Protein AF-0000000076753768 (afdb_homodimer)

Structure (mmCIF, N/CA/C/O backbone):
data_AF-0000000076753768-model_v1
#
loop_
_entity.id
_entity.type
_entity.pdbx_description
1 polymer 'Deoxyguanosinetriphosphate triphosphohydrolase-like protein'
#
loop_
_atom_site.group_PDB
_atom_site.id
_atom_site.type_symbol
_atom_site.label_atom_id
_atom_site.label_alt_id
_atom_site.label_comp_id
_atom_site.label_asym_id
_atom_site.label_entity_id
_atom_site.label_seq_id
_atom_site.pdbx_PDB_ins_code
_atom_site.Cartn_x
_atom_site.Cartn_y
_atom_site.Cartn_z
_atom_site.occupancy
_atom_site.B_iso_or_equiv
_atom_site.auth_seq_id
_atom_site.auth_comp_id
_atom_site.auth_asym_id
_atom_site.auth_atom_id
_atom_site.pdbx_PDB_model_num
ATOM 1 N N . MET A 1 1 ? -6.57 0.869 35.75 1 40.31 1 MET A N 1
ATOM 2 C CA . MET A 1 1 ? -6.59 2.271 35.344 1 40.31 1 MET A CA 1
ATOM 3 C C . MET A 1 1 ? -6.648 2.398 33.812 1 40.31 1 MET A C 1
ATOM 5 O O . MET A 1 1 ? -5.918 1.71 33.094 1 40.31 1 MET A O 1
ATOM 9 N N . THR A 1 2 ? -7.668 2.928 33.219 1 62.16 2 THR A N 1
ATOM 10 C CA . THR A 1 2 ? -7.953 3.033 31.781 1 62.16 2 THR A CA 1
ATOM 11 C C . THR A 1 2 ? -6.832 3.775 31.062 1 62.16 2 THR A C 1
ATOM 13 O O . THR A 1 2 ? -6.316 4.777 31.562 1 62.16 2 THR A O 1
ATOM 16 N N . ASP A 1 3 ? -6.039 3.23 30.203 1 84.12 3 ASP A N 1
ATOM 17 C CA . ASP A 1 3 ? -5.008 3.85 29.375 1 84.12 3 ASP A CA 1
ATOM 18 C C . ASP A 1 3 ? -5.512 5.152 28.75 1 84.12 3 ASP A C 1
ATOM 20 O O . ASP A 1 3 ? -6.344 5.129 27.844 1 84.12 3 ASP A O 1
ATOM 24 N N . PRO A 1 4 ? -5.227 6.309 29.453 1 89.69 4 PRO A N 1
ATOM 25 C CA . PRO A 1 4 ? -5.703 7.594 28.938 1 89.69 4 PRO A CA 1
ATOM 26 C C . PRO A 1 4 ? -5.43 7.773 27.453 1 89.69 4 PRO A C 1
ATOM 28 O O . PRO A 1 4 ? -6.164 8.492 26.766 1 89.69 4 PRO A O 1
ATOM 31 N N . GLY A 1 5 ? -4.379 7.133 27.016 1 94.12 5 GLY A N 1
ATOM 32 C CA . GLY A 1 5 ? -4.043 7.227 25.609 1 94.12 5 GLY A CA 1
ATOM 33 C C . GLY A 1 5 ? -5.066 6.566 24.703 1 94.12 5 GLY A C 1
ATOM 34 O O . GLY A 1 5 ? -5.152 6.883 23.516 1 94.12 5 GLY A O 1
ATOM 35 N N . ALA A 1 6 ? -5.887 5.699 25.25 1 95 6 ALA A N 1
ATOM 36 C CA . ALA A 1 6 ? -6.824 4.902 24.469 1 95 6 ALA A CA 1
ATOM 37 C C . ALA A 1 6 ? -8.164 5.625 24.312 1 95 6 ALA A C 1
ATOM 39 O O . ALA A 1 6 ? -9.047 5.152 23.594 1 95 6 ALA A O 1
ATOM 40 N N . GLU A 1 7 ? -8.312 6.781 24.922 1 95.44 7 GLU A N 1
ATOM 41 C CA . GLU A 1 7 ? -9.555 7.535 24.859 1 95.44 7 GLU A CA 1
ATOM 42 C C . GLU A 1 7 ? -9.828 8.031 23.438 1 95.44 7 GLU A C 1
ATOM 44 O O . GLU A 1 7 ? -8.891 8.305 22.688 1 95.44 7 GLU A O 1
ATOM 49 N N . ARG A 1 8 ? -11.094 8.094 23.078 1 96.75 8 ARG A N 1
ATOM 50 C CA . ARG A 1 8 ? -11.555 8.641 21.812 1 96.75 8 ARG A CA 1
ATOM 51 C C . ARG A 1 8 ? -12.453 9.859 22.031 1 96.75 8 ARG A C 1
ATOM 53 O O . ARG A 1 8 ? -13.062 10 23.094 1 96.75 8 ARG A O 1
ATOM 60 N N . LEU A 1 9 ? -12.445 10.695 21.031 1 96.62 9 LEU A N 1
ATOM 61 C CA . LEU A 1 9 ? -13.281 11.891 21.141 1 96.62 9 LEU A CA 1
ATOM 62 C C . LEU A 1 9 ? -14.742 11.508 21.328 1 96.62 9 LEU A C 1
ATOM 64 O O . LEU A 1 9 ? -15.422 12.062 22.203 1 96.62 9 LEU A O 1
ATOM 68 N N . VAL A 1 10 ? -15.258 10.648 20.453 1 95.56 10 VAL A N 1
ATOM 69 C CA . VAL A 1 10 ? -16.594 10.078 20.562 1 95.56 10 VAL A CA 1
ATOM 70 C C . VAL A 1 10 ? -16.5 8.664 21.125 1 95.56 10 VAL A C 1
ATOM 72 O O . VAL A 1 10 ? -15.836 7.805 20.547 1 95.56 10 VAL A O 1
ATOM 75 N N . ALA A 1 11 ? -17.203 8.422 22.188 1 91.5 11 ALA A N 1
ATOM 76 C CA . ALA A 1 11 ? -17.156 7.113 22.828 1 91.5 11 ALA A CA 1
ATOM 77 C C . ALA A 1 11 ? -17.797 6.047 21.938 1 91.5 11 ALA A C 1
ATOM 79 O O . ALA A 1 11 ? -18.828 6.289 21.328 1 91.5 11 ALA A O 1
ATOM 80 N N . GLU A 1 12 ? -17.047 5.027 21.703 1 86.06 12 GLU A N 1
ATOM 81 C CA . GLU A 1 12 ? -17.562 3.906 20.922 1 86.06 12 GLU A CA 1
ATOM 82 C C . GLU A 1 12 ? -17.594 2.623 21.75 1 86.06 12 GLU A C 1
ATOM 84 O O . GLU A 1 12 ? -16.703 2.371 22.547 1 86.06 12 GLU A O 1
ATOM 89 N N . PRO A 1 13 ? -18.781 1.97 21.656 1 72.75 13 PRO A N 1
ATOM 90 C CA . PRO A 1 13 ? -18.828 0.699 22.391 1 72.75 13 PRO A CA 1
ATOM 91 C C . PRO A 1 13 ? -17.719 -0.266 21.953 1 72.75 13 PRO A C 1
ATOM 93 O O . PRO A 1 13 ? -17.25 -0.205 20.828 1 72.75 13 PRO A O 1
ATOM 96 N N . ALA A 1 14 ? -17.172 -0.804 22.969 1 57.16 14 ALA A N 1
ATOM 97 C CA . ALA A 1 14 ? -16.172 -1.812 22.641 1 57.16 14 ALA A CA 1
ATOM 98 C C . ALA A 1 14 ? -16.703 -2.812 21.625 1 57.16 14 ALA A C 1
ATOM 100 O O . ALA A 1 14 ? -17.828 -3.307 21.75 1 57.16 14 ALA A O 1
ATOM 101 N N . LYS A 1 15 ? -16.422 -2.584 20.375 1 53.94 15 LYS A N 1
ATOM 102 C CA . LYS A 1 15 ? -16.875 -3.576 19.391 1 53.94 15 LYS A CA 1
ATOM 103 C C . LYS A 1 15 ? -16.812 -4.984 19.984 1 53.94 15 LYS A C 1
ATOM 105 O O . LYS A 1 15 ? -16.172 -5.211 21.016 1 53.94 15 LYS A O 1
ATOM 110 N N . ASP A 1 16 ? -17.391 -6.051 19.344 1 47.03 16 ASP A N 1
ATOM 111 C CA . ASP A 1 16 ? -17.516 -7.449 19.75 1 47.03 16 ASP A CA 1
ATOM 112 C C . ASP A 1 16 ? -16.25 -7.945 20.422 1 47.03 16 ASP A C 1
ATOM 114 O O . ASP A 1 16 ? -15.156 -7.875 19.859 1 47.03 16 ASP A O 1
ATOM 118 N N . PRO A 1 17 ? -16.219 -8.086 21.75 1 44.16 17 PRO A N 1
ATOM 119 C CA . PRO A 1 17 ? -15.18 -8.711 22.578 1 44.16 17 PRO A CA 1
ATOM 120 C C . PRO A 1 17 ? -14.383 -9.773 21.828 1 44.16 17 PRO A C 1
ATOM 122 O O . PRO A 1 17 ? -13.32 -10.203 22.297 1 44.16 17 PRO A O 1
ATOM 125 N N . GLY A 1 18 ? -14.914 -10.289 20.766 1 46.09 18 GLY A N 1
ATOM 126 C CA . GLY A 1 18 ? -14.312 -11.5 20.234 1 46.09 18 GLY A CA 1
ATOM 127 C C . GLY A 1 18 ? -13.102 -11.227 19.359 1 46.09 18 GLY A C 1
ATOM 128 O O . GLY A 1 18 ? -12.398 -12.148 18.953 1 46.09 18 GLY A O 1
ATOM 129 N N . THR A 1 19 ? -13.055 -9.914 18.922 1 55.09 19 THR A N 1
ATOM 130 C CA . THR A 1 19 ? -11.945 -9.859 17.984 1 55.09 19 THR A CA 1
ATOM 131 C C . THR A 1 19 ? -10.625 -9.656 18.703 1 55.09 19 THR A C 1
ATOM 133 O O . THR A 1 19 ? -9.555 -9.922 18.156 1 55.09 19 THR A O 1
ATOM 136 N N . GLY A 1 20 ? -10.719 -9.422 20.078 1 65.12 20 GLY A N 1
ATOM 137 C CA . GLY A 1 20 ? -9.484 -9.32 20.859 1 65.12 20 GLY A CA 1
ATOM 138 C C . GLY A 1 20 ? -8.578 -8.195 20.391 1 65.12 20 GLY A C 1
ATOM 139 O O . GLY A 1 20 ? -7.434 -8.094 20.828 1 65.12 20 GLY A O 1
ATOM 140 N N . ARG A 1 21 ? -9.078 -7.176 19.578 1 79.19 21 ARG A N 1
ATOM 141 C CA . ARG A 1 21 ? -8.211 -6.105 19.094 1 79.19 21 ARG A CA 1
ATOM 142 C C . ARG A 1 21 ? -8.086 -4.996 20.141 1 79.19 21 ARG A C 1
ATOM 144 O O . ARG A 1 21 ? -9.078 -4.605 20.766 1 79.19 21 ARG A O 1
ATOM 151 N N . THR A 1 22 ? -6.855 -4.496 20.297 1 88.62 22 THR A N 1
ATOM 152 C CA . THR A 1 22 ? -6.613 -3.342 21.156 1 88.62 22 THR A CA 1
ATOM 153 C C . THR A 1 22 ? -7.109 -2.062 20.484 1 88.62 22 THR A C 1
ATOM 155 O O . THR A 1 22 ? -7.332 -2.033 19.266 1 88.62 22 THR A O 1
ATOM 158 N N . PRO A 1 23 ? -7.352 -1.003 21.234 1 93.31 23 PRO A N 1
ATOM 159 C CA . PRO A 1 23 ? -7.762 0.271 20.641 1 93.31 23 PRO A CA 1
ATOM 160 C C . PRO A 1 23 ? -6.781 0.765 19.578 1 93.31 23 PRO A C 1
ATOM 162 O O . PRO A 1 23 ? -7.191 1.38 18.594 1 93.31 23 PRO A O 1
ATOM 165 N N . TYR A 1 24 ? -5.531 0.491 19.812 1 95.44 24 TYR A N 1
ATOM 166 C CA . TYR A 1 24 ? -4.516 0.971 18.875 1 95.44 24 TYR A CA 1
ATOM 167 C C . TYR A 1 24 ? -4.492 0.128 17.609 1 95.44 24 TYR A C 1
ATOM 169 O O . TYR A 1 24 ? -4.246 0.646 16.516 1 95.44 24 TYR A O 1
ATOM 177 N N . GLN A 1 25 ? -4.75 -1.162 17.734 1 90.38 25 GLN A N 1
ATOM 178 C CA . GLN A 1 25 ? -4.906 -2.018 16.562 1 90.38 25 GLN A CA 1
ATOM 179 C C . GLN A 1 25 ? -6.109 -1.59 15.734 1 90.38 25 GLN A C 1
ATOM 181 O O . GLN A 1 25 ? -6.074 -1.661 14.5 1 90.38 25 GLN A O 1
ATOM 186 N N . ARG A 1 26 ? -7.141 -1.151 16.375 1 91.56 26 ARG A N 1
ATOM 187 C CA . ARG A 1 26 ? -8.312 -0.626 15.68 1 91.56 26 ARG A CA 1
ATOM 188 C C . ARG A 1 26 ? -7.969 0.647 14.914 1 91.56 26 ARG A C 1
ATOM 190 O O . ARG A 1 26 ? -8.438 0.85 13.797 1 91.56 26 ARG A O 1
ATOM 197 N N . ASP A 1 27 ? -7.156 1.523 15.578 1 96.31 27 ASP A N 1
ATOM 198 C CA . ASP A 1 27 ? -6.719 2.738 14.898 1 96.31 27 ASP A CA 1
ATOM 199 C C . ASP A 1 27 ? -5.984 2.408 13.602 1 96.31 27 ASP A C 1
ATOM 201 O O . ASP A 1 27 ? -6.234 3.025 12.562 1 96.31 27 ASP A O 1
ATOM 205 N N . ARG A 1 28 ? -5.117 1.439 13.68 1 94.56 28 ARG A N 1
ATOM 206 C CA . ARG A 1 28 ? -4.344 1.024 12.516 1 94.56 28 ARG A CA 1
ATOM 207 C C . ARG A 1 28 ? -5.258 0.55 11.391 1 94.56 28 ARG A C 1
ATOM 209 O O . ARG A 1 28 ? -5.086 0.938 10.234 1 94.56 28 ARG A O 1
ATOM 216 N N . ALA A 1 29 ? -6.207 -0.243 11.719 1 90.69 29 ALA A N 1
ATOM 217 C CA . ALA A 1 29 ? -7.156 -0.758 10.734 1 90.69 29 ALA A CA 1
ATOM 218 C C . ALA A 1 29 ? -7.965 0.374 10.109 1 90.69 29 ALA A C 1
ATOM 220 O O . ALA A 1 29 ? -8.188 0.388 8.898 1 90.69 29 ALA A O 1
ATOM 221 N N . ARG A 1 30 ? -8.383 1.333 10.93 1 94.12 30 ARG A N 1
ATOM 222 C CA . ARG A 1 30 ? -9.172 2.461 10.438 1 94.12 30 ARG A CA 1
ATOM 223 C C . ARG A 1 30 ? -8.391 3.264 9.398 1 94.12 30 ARG A C 1
ATOM 225 O O . ARG A 1 30 ? -8.938 3.656 8.367 1 94.12 30 ARG A O 1
ATOM 232 N N . VAL A 1 31 ? -7.113 3.475 9.672 1 96.81 31 VAL A N 1
ATOM 233 C CA . VAL A 1 31 ? -6.281 4.23 8.742 1 96.81 31 VAL A CA 1
ATOM 234 C C . VAL A 1 31 ? -6.07 3.428 7.465 1 96.81 31 VAL A C 1
ATOM 236 O O . VAL A 1 31 ? -6.242 3.947 6.359 1 96.81 31 VAL A O 1
ATOM 239 N N . LEU A 1 32 ? -5.797 2.158 7.574 1 92.62 32 LEU A N 1
ATOM 240 C CA . LEU A 1 32 ? -5.512 1.29 6.438 1 92.62 32 LEU A CA 1
ATOM 241 C C . LEU A 1 32 ? -6.703 1.219 5.492 1 92.62 32 LEU A C 1
ATOM 243 O O . LEU A 1 32 ? -6.531 1.119 4.273 1 92.62 32 LEU A O 1
ATOM 247 N N . HIS A 1 33 ? -7.887 1.332 6.016 1 89.5 33 HIS A N 1
ATOM 248 C CA . HIS A 1 33 ? -9.086 1.146 5.203 1 89.5 33 HIS A CA 1
ATOM 249 C C . HIS A 1 33 ? -9.703 2.484 4.82 1 89.5 33 HIS A C 1
ATOM 251 O O . HIS A 1 33 ? -10.773 2.527 4.211 1 89.5 33 HIS A O 1
ATOM 257 N N . SER A 1 34 ? -9.031 3.541 5.152 1 93.19 34 SER A N 1
ATOM 258 C CA . SER A 1 34 ? -9.57 4.859 4.852 1 93.19 34 SER A CA 1
ATOM 259 C C . SER A 1 34 ? -9.43 5.195 3.369 1 93.19 34 SER A C 1
ATOM 261 O O . SER A 1 34 ? -8.578 4.629 2.68 1 93.19 34 SER A O 1
ATOM 263 N N . ALA A 1 35 ? -10.32 6.051 2.879 1 91.38 35 ALA A N 1
ATOM 264 C CA . ALA A 1 35 ? -10.25 6.523 1.499 1 91.38 35 ALA A CA 1
ATOM 265 C C . ALA A 1 35 ? -8.969 7.32 1.256 1 91.38 35 ALA A C 1
ATOM 267 O O . ALA A 1 35 ? -8.336 7.188 0.204 1 91.38 35 ALA A O 1
ATOM 268 N N . ALA A 1 36 ? -8.617 8.102 2.246 1 95.19 36 ALA A N 1
ATOM 269 C CA . ALA A 1 36 ? -7.422 8.93 2.123 1 95.19 36 ALA A CA 1
ATOM 270 C C . ALA A 1 36 ? -6.176 8.07 1.944 1 95.19 36 ALA A C 1
ATOM 272 O O . ALA A 1 36 ? -5.297 8.398 1.146 1 95.19 36 ALA A O 1
ATOM 273 N N . PHE A 1 37 ? -6.09 6.953 2.672 1 95.06 37 PHE A N 1
ATOM 274 C CA . PHE A 1 37 ? -4.938 6.066 2.561 1 95.06 37 PHE A CA 1
ATOM 275 C C . PHE A 1 37 ? -4.883 5.422 1.18 1 95.06 37 PHE A C 1
ATOM 277 O O . PHE A 1 37 ? -3.814 5.34 0.57 1 95.06 37 PHE A O 1
ATOM 284 N N . ARG A 1 38 ? -5.953 5.039 0.684 1 90.31 38 ARG A N 1
ATOM 285 C CA . ARG A 1 38 ? -6.027 4.426 -0.639 1 90.31 38 ARG A CA 1
ATOM 286 C C . ARG A 1 38 ? -5.59 5.41 -1.721 1 90.31 38 ARG A C 1
ATOM 288 O O . ARG A 1 38 ? -4.922 5.023 -2.682 1 90.31 38 ARG A O 1
ATOM 295 N N . ARG A 1 39 ? -5.926 6.652 -1.557 1 92.5 39 ARG A N 1
ATOM 296 C CA . ARG A 1 39 ? -5.602 7.676 -2.545 1 92.5 39 ARG A CA 1
ATOM 297 C C . ARG A 1 39 ? -4.098 7.898 -2.631 1 92.5 39 ARG A C 1
ATOM 299 O O . ARG A 1 39 ? -3.592 8.383 -3.645 1 92.5 39 ARG A O 1
ATOM 306 N N . LEU A 1 40 ? -3.369 7.543 -1.546 1 93.69 40 LEU A N 1
ATOM 307 C CA . LEU A 1 40 ? -1.921 7.719 -1.543 1 93.69 40 LEU A CA 1
ATOM 308 C C . LEU A 1 40 ? -1.268 6.875 -2.631 1 93.69 40 LEU A C 1
ATOM 310 O O . LEU A 1 40 ? -0.144 7.156 -3.053 1 93.69 40 LEU A O 1
ATOM 314 N N . ALA A 1 41 ? -1.988 5.859 -3.137 1 89.25 41 ALA A N 1
ATOM 315 C CA . ALA A 1 41 ? -1.451 4.953 -4.148 1 89.25 41 ALA A CA 1
ATOM 316 C C . ALA A 1 41 ? -1.253 5.676 -5.48 1 89.25 41 ALA A C 1
ATOM 318 O O . ALA A 1 41 ? -0.458 5.238 -6.316 1 89.25 41 ALA A O 1
ATOM 319 N N . ALA A 1 42 ? -1.938 6.781 -5.66 1 88 42 ALA A N 1
ATOM 320 C CA . ALA A 1 42 ? -1.858 7.52 -6.918 1 88 42 ALA A CA 1
ATOM 321 C C . ALA A 1 42 ? -1.343 8.938 -6.691 1 88 42 ALA A C 1
ATOM 323 O O . ALA A 1 42 ? -1.619 9.836 -7.484 1 88 42 ALA A O 1
ATOM 324 N N . LYS A 1 43 ? -0.694 9.094 -5.523 1 89.19 43 LYS A N 1
ATOM 325 C CA . LYS A 1 43 ? 0.03 10.328 -5.246 1 89.19 43 LYS A CA 1
ATOM 326 C C . LYS A 1 43 ? 1.537 10.086 -5.211 1 89.19 43 LYS A C 1
ATOM 328 O O . LYS A 1 43 ? 2.018 9.234 -4.461 1 89.19 43 LYS A O 1
ATOM 333 N N . THR A 1 44 ? 2.184 10.836 -6.051 1 79.94 44 THR A N 1
ATOM 334 C CA . THR A 1 44 ? 3.621 10.648 -6.211 1 79.94 44 THR A CA 1
ATOM 335 C C . THR A 1 44 ? 4.379 11.172 -4.996 1 79.94 44 THR A C 1
ATOM 337 O O . THR A 1 44 ? 3.947 12.141 -4.363 1 79.94 44 THR A O 1
ATOM 340 N N . GLN A 1 45 ? 5.504 10.594 -4.715 1 71.81 45 GLN A N 1
ATOM 341 C CA . GLN A 1 45 ? 6.371 11.055 -3.641 1 71.81 45 GLN A CA 1
ATOM 342 C C . GLN A 1 45 ? 7.371 12.094 -4.152 1 71.81 45 GLN A C 1
ATOM 344 O O . GLN A 1 45 ? 7.238 13.281 -3.869 1 71.81 45 GLN A O 1
ATOM 349 N N . VAL A 1 46 ? 8.344 11.781 -4.965 1 58.5 46 VAL A N 1
ATOM 350 C CA . VAL A 1 46 ? 9.359 12.719 -5.441 1 58.5 46 VAL A CA 1
ATOM 351 C C . VAL A 1 46 ? 9.422 12.68 -6.965 1 58.5 46 VAL A C 1
ATOM 353 O O . VAL A 1 46 ? 9.266 13.719 -7.621 1 58.5 46 VAL A O 1
ATOM 356 N N . ILE A 1 47 ? 9.695 11.516 -7.469 1 58.34 47 ILE A N 1
ATOM 357 C CA . ILE A 1 47 ? 9.977 11.359 -8.891 1 58.34 47 ILE A CA 1
ATOM 358 C C . ILE A 1 47 ? 8.703 10.945 -9.625 1 58.34 47 ILE A C 1
ATOM 360 O O . ILE A 1 47 ? 8.008 10.016 -9.203 1 58.34 47 ILE A O 1
ATOM 364 N N . THR A 1 48 ? 8.367 11.828 -10.492 1 54 48 THR A N 1
ATOM 365 C CA . THR A 1 48 ? 7.223 11.461 -11.312 1 54 48 THR A CA 1
ATOM 366 C C . THR A 1 48 ? 7.602 10.391 -12.328 1 54 48 THR A C 1
ATOM 368 O O . THR A 1 48 ? 8.711 10.406 -12.867 1 54 48 THR A O 1
ATOM 371 N N . ALA A 1 49 ? 6.816 9.328 -12.289 1 49.38 49 ALA A N 1
ATOM 372 C CA . ALA A 1 49 ? 6.969 8.18 -13.188 1 49.38 49 ALA A CA 1
ATOM 373 C C . ALA A 1 49 ? 7.102 8.633 -14.641 1 49.38 49 ALA A C 1
ATOM 375 O O . ALA A 1 49 ? 6.324 9.461 -15.109 1 49.38 49 ALA A O 1
ATOM 376 N N . SER A 1 50 ? 8.281 8.969 -15.188 1 41.59 50 SER A N 1
ATOM 377 C CA . SER A 1 50 ? 8.281 8.945 -16.641 1 41.59 50 SER A CA 1
ATOM 378 C C . SER A 1 50 ? 7.902 7.57 -17.172 1 41.59 50 SER A C 1
ATOM 380 O O . SER A 1 50 ? 8.445 6.555 -16.734 1 41.59 50 SER A O 1
ATOM 382 N N . GLY A 1 51 ? 6.844 7.371 -17.953 1 43.47 51 GLY A N 1
ATOM 383 C CA . GLY A 1 51 ? 6.312 6.215 -18.656 1 43.47 51 GLY A CA 1
ATOM 384 C C . GLY A 1 51 ? 6.711 4.895 -18.031 1 43.47 51 GLY A C 1
ATOM 385 O O . GLY A 1 51 ? 5.945 3.93 -18.062 1 43.47 51 GLY A O 1
ATOM 386 N N . ASP A 1 52 ? 7.953 4.457 -18.062 1 44.31 52 ASP A N 1
ATOM 387 C CA . ASP A 1 52 ? 8.398 3.08 -17.875 1 44.31 52 ASP A CA 1
ATOM 388 C C . ASP A 1 52 ? 8.492 2.727 -16.391 1 44.31 52 ASP A C 1
ATOM 390 O O . ASP A 1 52 ? 8.508 1.548 -16.031 1 44.31 52 ASP A O 1
ATOM 394 N N . ASP A 1 53 ? 9.031 3.656 -15.445 1 53.09 53 ASP A N 1
ATOM 395 C CA . ASP A 1 53 ? 9.758 3.203 -14.266 1 53.09 53 ASP A CA 1
ATOM 396 C C . ASP A 1 53 ? 8.906 3.365 -13 1 53.09 53 ASP A C 1
ATOM 398 O O . ASP A 1 53 ? 8.086 4.277 -12.914 1 53.09 53 ASP A O 1
ATOM 402 N N . PHE A 1 54 ? 8.789 2.113 -12.375 1 53.22 54 PHE A N 1
ATOM 403 C CA . PHE A 1 54 ? 8.086 1.845 -11.125 1 53.22 54 PHE A CA 1
ATOM 404 C C . PHE A 1 54 ? 8.516 2.826 -10.039 1 53.22 54 PHE A C 1
ATOM 406 O O . PHE A 1 54 ? 9.617 2.715 -9.492 1 53.22 54 PHE A O 1
ATOM 413 N N . LEU A 1 55 ? 7.848 4.102 -9.977 1 62.56 55 LEU A N 1
ATOM 414 C CA . LEU A 1 55 ? 8.164 5.113 -8.977 1 62.56 55 LEU A CA 1
ATOM 415 C C . LEU A 1 55 ? 7.332 4.906 -7.715 1 62.56 55 LEU A C 1
ATOM 417 O O . LEU A 1 55 ? 6.262 4.297 -7.766 1 62.56 55 LEU A O 1
ATOM 421 N N . ARG A 1 56 ? 7.945 5.039 -6.602 1 78.81 56 ARG A N 1
ATOM 422 C CA . ARG A 1 56 ? 7.371 5.004 -5.262 1 78.81 56 ARG A CA 1
ATOM 423 C C . ARG A 1 56 ? 6.227 6.004 -5.133 1 78.81 56 ARG A C 1
ATOM 425 O O . ARG A 1 56 ? 6.312 7.125 -5.637 1 78.81 56 ARG A O 1
ATOM 432 N N . THR A 1 57 ? 5.113 5.52 -4.66 1 89.12 57 THR A N 1
ATOM 433 C CA . THR A 1 57 ? 3.973 6.363 -4.32 1 89.12 57 THR A CA 1
ATOM 434 C C . THR A 1 57 ? 4.02 6.766 -2.85 1 89.12 57 THR A C 1
ATOM 436 O O . THR A 1 57 ? 4.832 6.246 -2.084 1 89.12 57 THR A O 1
ATOM 439 N N . ARG A 1 58 ? 3.186 7.707 -2.523 1 92.38 58 ARG A N 1
ATOM 440 C CA . ARG A 1 58 ? 3.107 8.07 -1.112 1 92.38 58 ARG A CA 1
ATOM 441 C C . ARG A 1 58 ? 2.615 6.902 -0.269 1 92.38 58 ARG A C 1
ATOM 443 O O . ARG A 1 58 ? 2.969 6.785 0.906 1 92.38 58 ARG A O 1
ATOM 450 N N . LEU A 1 59 ? 1.88 6.012 -0.865 1 93.25 59 LEU A N 1
ATOM 451 C CA . LEU A 1 59 ? 1.416 4.84 -0.128 1 93.25 59 LEU A CA 1
ATOM 452 C C . LEU A 1 59 ? 2.584 3.936 0.249 1 93.25 59 LEU A C 1
ATOM 454 O O . LEU A 1 59 ? 2.746 3.58 1.419 1 93.25 59 LEU A O 1
ATOM 458 N N . THR A 1 60 ? 3.404 3.564 -0.705 1 92.81 60 THR A N 1
ATOM 459 C CA . THR A 1 60 ? 4.539 2.691 -0.417 1 92.81 60 THR A CA 1
ATOM 460 C C . THR A 1 60 ? 5.512 3.371 0.542 1 92.81 60 THR A C 1
ATOM 462 O O . THR A 1 60 ? 6.09 2.717 1.412 1 92.81 60 THR A O 1
ATOM 465 N N . HIS A 1 61 ? 5.637 4.652 0.367 1 93.75 61 HIS A N 1
ATOM 466 C CA . HIS A 1 61 ? 6.453 5.41 1.306 1 93.75 61 HIS A CA 1
ATOM 467 C C . HIS A 1 61 ? 5.914 5.293 2.727 1 93.75 61 HIS A C 1
ATOM 469 O O . HIS A 1 61 ? 6.668 5.027 3.664 1 93.75 61 HIS A O 1
ATOM 475 N N . SER A 1 62 ? 4.645 5.52 2.877 1 96.69 62 SER A N 1
ATOM 476 C CA . SER A 1 62 ? 4.031 5.457 4.199 1 96.69 62 SER A CA 1
ATOM 477 C C . SER A 1 62 ? 4.188 4.074 4.816 1 96.69 62 SER A C 1
ATOM 479 O O . SER A 1 62 ? 4.355 3.945 6.031 1 96.69 62 SER A O 1
ATOM 481 N N . LEU A 1 63 ? 4.113 3.049 3.998 1 95 63 LEU A N 1
ATOM 482 C CA . LEU A 1 63 ? 4.324 1.69 4.488 1 95 63 LEU A CA 1
ATOM 483 C C . LEU A 1 63 ? 5.75 1.508 4.992 1 95 63 LEU A C 1
ATOM 485 O O . LEU A 1 63 ? 5.973 0.865 6.02 1 95 63 LEU A O 1
ATOM 489 N N . GLU A 1 64 ? 6.695 2.029 4.297 1 94.19 64 GLU A N 1
ATOM 490 C CA . GLU A 1 64 ? 8.094 1.954 4.707 1 94.19 64 GLU A CA 1
ATOM 491 C C . GLU A 1 64 ? 8.328 2.697 6.02 1 94.19 64 GLU A C 1
ATOM 493 O O . GLU A 1 64 ? 9 2.188 6.918 1 94.19 64 GLU A O 1
ATOM 498 N N . VAL A 1 65 ? 7.742 3.861 6.082 1 97.19 65 VAL A N 1
ATOM 499 C CA . VAL A 1 65 ? 7.852 4.648 7.305 1 97.19 65 VAL A CA 1
ATOM 500 C C . VAL A 1 65 ? 7.25 3.873 8.477 1 97.19 65 VAL A C 1
ATOM 502 O O . VAL A 1 65 ? 7.852 3.797 9.547 1 97.19 65 VAL A O 1
ATOM 505 N N . ALA A 1 66 ? 6.078 3.312 8.281 1 97.31 66 ALA A N 1
ATOM 506 C CA . ALA A 1 66 ? 5.395 2.551 9.328 1 97.31 66 ALA A CA 1
ATOM 507 C C . ALA A 1 66 ? 6.25 1.381 9.805 1 97.31 66 ALA A C 1
ATOM 509 O O . ALA A 1 66 ? 6.352 1.122 11 1 97.31 66 ALA A O 1
ATOM 510 N N . GLN A 1 67 ? 6.883 0.729 8.891 1 93.25 67 GLN A N 1
ATOM 511 C CA . GLN A 1 67 ? 7.711 -0.424 9.234 1 93.25 67 GLN A CA 1
ATOM 512 C C . GLN A 1 67 ? 8.922 -0.008 10.062 1 93.25 67 GLN A C 1
ATOM 514 O O . GLN A 1 67 ? 9.227 -0.631 11.078 1 93.25 67 GLN A O 1
ATOM 519 N N . ILE A 1 68 ? 9.602 0.992 9.625 1 95.06 68 ILE A N 1
ATOM 520 C CA . ILE A 1 68 ? 10.766 1.488 10.352 1 95.06 68 ILE A CA 1
ATOM 521 C C . ILE A 1 68 ? 10.352 1.974 11.734 1 95.06 68 ILE A C 1
ATOM 523 O O . ILE A 1 68 ? 10.977 1.63 12.734 1 95.06 68 ILE A O 1
ATOM 527 N N . ALA A 1 69 ? 9.273 2.717 11.758 1 97.62 69 ALA A N 1
ATOM 528 C CA . ALA A 1 69 ? 8.773 3.258 13.023 1 97.62 69 ALA A CA 1
ATOM 529 C C . ALA A 1 69 ? 8.391 2.137 13.984 1 97.62 69 ALA A C 1
ATOM 531 O O . ALA A 1 69 ? 8.703 2.203 15.18 1 97.62 69 ALA A O 1
ATOM 532 N N . ARG A 1 70 ? 7.707 1.173 13.5 1 95 70 ARG A N 1
ATOM 533 C CA . ARG A 1 70 ? 7.301 0.046 14.336 1 95 70 ARG A CA 1
ATOM 534 C C . ARG A 1 70 ? 8.516 -0.653 14.938 1 95 70 ARG A C 1
ATOM 536 O O . ARG A 1 70 ? 8.523 -0.975 16.125 1 95 70 ARG A O 1
ATOM 543 N N . GLU A 1 71 ? 9.508 -0.889 14.125 1 92 71 GLU A N 1
ATOM 544 C CA . GLU A 1 71 ? 10.719 -1.557 14.602 1 92 71 GLU A CA 1
ATOM 545 C C . GLU A 1 71 ? 11.398 -0.746 15.695 1 92 71 GLU A C 1
ATOM 547 O O . GLU A 1 71 ? 11.805 -1.297 16.719 1 92 71 GLU A O 1
ATOM 552 N N . MET A 1 72 ? 11.5 0.52 15.5 1 96.06 72 MET A N 1
ATOM 553 C CA . MET A 1 72 ? 12.102 1.392 16.5 1 96.06 72 MET A CA 1
ATOM 554 C C . MET A 1 72 ? 11.234 1.444 17.766 1 96.06 72 MET A C 1
ATOM 556 O O . MET A 1 72 ? 11.758 1.419 18.875 1 96.06 72 MET A O 1
ATOM 560 N N . GLY A 1 73 ? 9.898 1.57 17.531 1 96.56 73 GLY A N 1
ATOM 561 C CA . GLY A 1 73 ? 8.984 1.573 18.656 1 96.56 73 GLY A CA 1
ATOM 562 C C . GLY A 1 73 ? 9.109 0.341 19.531 1 96.56 73 GLY A C 1
ATOM 563 O O . GLY A 1 73 ? 9.227 0.45 20.75 1 96.56 73 GLY A O 1
ATOM 564 N N . VAL A 1 74 ? 9.172 -0.805 18.938 1 93.19 74 VAL A N 1
ATOM 565 C CA . VAL A 1 74 ? 9.312 -2.061 19.672 1 93.19 74 VAL A CA 1
ATOM 566 C C . VAL A 1 74 ? 10.633 -2.057 20.438 1 93.19 74 VAL A C 1
ATOM 568 O O . VAL A 1 74 ? 10.664 -2.41 21.625 1 93.19 74 VAL A O 1
ATOM 571 N N . ALA A 1 75 ? 11.68 -1.649 19.828 1 94 75 ALA A N 1
ATOM 572 C CA . ALA A 1 75 ? 13 -1.635 20.438 1 94 75 ALA A CA 1
ATOM 573 C C . ALA A 1 75 ? 13.031 -0.705 21.656 1 94 75 ALA A C 1
ATOM 575 O O . ALA A 1 75 ? 13.758 -0.958 22.625 1 94 75 ALA A O 1
ATOM 576 N N . LEU A 1 76 ? 12.227 0.307 21.641 1 96.94 76 LEU A N 1
ATOM 577 C CA . LEU A 1 76 ? 12.25 1.301 22.719 1 96.94 76 LEU A CA 1
ATOM 578 C C . LEU A 1 76 ? 11.117 1.056 23.719 1 96.94 76 LEU A C 1
ATOM 580 O O . LEU A 1 76 ? 11.039 1.73 24.734 1 96.94 76 LEU A O 1
ATOM 584 N N . GLY A 1 77 ? 10.242 0.11 23.359 1 95.75 77 GLY A N 1
ATOM 585 C CA . GLY A 1 77 ? 9.156 -0.247 24.25 1 95.75 77 GLY A CA 1
ATOM 586 C C . GLY A 1 77 ? 7.934 0.635 24.094 1 95.75 77 GLY A C 1
ATOM 587 O O . GLY A 1 77 ? 7.082 0.7 24.984 1 95.75 77 GLY A O 1
ATOM 588 N N . ALA A 1 78 ? 7.871 1.415 23.047 1 96.19 78 ALA A N 1
ATOM 589 C CA . ALA A 1 78 ? 6.656 2.148 22.703 1 96.19 78 ALA A CA 1
ATOM 590 C C . ALA A 1 78 ? 5.602 1.215 22.109 1 96.19 78 ALA A C 1
ATOM 592 O O . ALA A 1 78 ? 5.918 0.097 21.688 1 96.19 78 ALA A O 1
ATOM 593 N N . ASP A 1 79 ? 4.379 1.626 22.188 1 94.69 79 ASP A N 1
ATOM 594 C CA . ASP A 1 79 ? 3.342 0.792 21.594 1 94.69 79 ASP A CA 1
ATOM 595 C C . ASP A 1 79 ? 3.529 0.685 20.078 1 94.69 79 ASP A C 1
ATOM 597 O O . ASP A 1 79 ? 3.471 1.69 19.375 1 94.69 79 ASP A O 1
ATOM 601 N N . PRO A 1 80 ? 3.754 -0.498 19.594 1 93.88 80 PRO A N 1
ATOM 602 C CA . PRO A 1 80 ? 4.094 -0.655 18.172 1 93.88 80 PRO A CA 1
ATOM 603 C C . PRO A 1 80 ? 2.951 -0.251 17.25 1 93.88 80 PRO A C 1
ATOM 605 O O . PRO A 1 80 ? 3.195 0.257 16.141 1 93.88 80 PRO A O 1
ATOM 608 N N . ASP A 1 81 ? 1.695 -0.408 17.688 1 94.69 81 ASP A N 1
ATOM 609 C CA . ASP A 1 81 ? 0.56 -0.071 16.828 1 94.69 81 ASP A CA 1
ATOM 610 C C . ASP A 1 81 ? 0.369 1.441 16.75 1 94.69 81 ASP A C 1
ATOM 612 O O . ASP A 1 81 ? -0.039 1.963 15.711 1 94.69 81 ASP A O 1
ATOM 616 N N . VAL A 1 82 ? 0.684 2.123 17.828 1 97.94 82 VAL A N 1
ATOM 617 C CA . VAL A 1 82 ? 0.591 3.58 17.812 1 97.94 82 VAL A CA 1
ATOM 618 C C . VAL A 1 82 ? 1.626 4.152 16.844 1 97.94 82 VAL A C 1
ATOM 620 O O . VAL A 1 82 ? 1.296 4.977 15.984 1 97.94 82 VAL A O 1
ATOM 623 N N . VAL A 1 83 ? 2.861 3.674 16.938 1 97.88 83 VAL A N 1
ATOM 624 C CA . VAL A 1 83 ? 3.936 4.188 16.094 1 97.88 83 VAL A CA 1
ATOM 625 C C . VAL A 1 83 ? 3.707 3.768 14.648 1 97.88 83 VAL A C 1
ATOM 627 O O . VAL A 1 83 ? 3.938 4.551 13.727 1 97.88 83 VAL A O 1
ATOM 630 N N . ASP A 1 84 ? 3.248 2.574 14.461 1 96.69 84 ASP A N 1
ATOM 631 C CA . ASP A 1 84 ? 2.906 2.059 13.141 1 96.69 84 ASP A CA 1
ATOM 632 C C . ASP A 1 84 ? 1.838 2.924 12.469 1 96.69 84 ASP A C 1
ATOM 634 O O . ASP A 1 84 ? 1.99 3.324 11.312 1 96.69 84 ASP A O 1
ATOM 638 N N . THR A 1 85 ? 0.789 3.225 13.188 1 98.31 85 THR A N 1
ATOM 639 C CA . THR A 1 85 ? -0.318 4.02 12.672 1 98.31 85 THR A CA 1
ATOM 640 C C . THR A 1 85 ? 0.148 5.43 12.32 1 98.31 85 THR A C 1
ATOM 642 O O . THR A 1 85 ? -0.281 6 11.312 1 98.31 85 THR A O 1
ATOM 645 N N . ALA A 1 86 ? 1.026 5.938 13.18 1 98.69 86 ALA A N 1
ATOM 646 C CA . ALA A 1 86 ? 1.576 7.262 12.891 1 98.69 86 ALA A CA 1
ATOM 647 C C . ALA A 1 86 ? 2.312 7.27 11.555 1 98.69 86 ALA A C 1
ATOM 649 O O . ALA A 1 86 ? 2.18 8.211 10.766 1 98.69 86 ALA A O 1
ATOM 650 N N . GLY A 1 87 ? 3.064 6.223 11.289 1 98.44 87 GLY A N 1
ATOM 651 C CA . GLY A 1 87 ? 3.756 6.098 10.016 1 98.44 87 GLY A CA 1
ATOM 652 C C . GLY A 1 87 ? 2.812 5.973 8.836 1 98.44 87 GLY A C 1
ATOM 653 O O . GLY A 1 87 ? 3.027 6.602 7.797 1 98.44 87 GLY A O 1
ATOM 654 N N . LEU A 1 88 ? 1.737 5.191 8.984 1 98 88 LEU A N 1
ATOM 655 C CA . LEU A 1 88 ? 0.756 4.988 7.926 1 98 88 LEU A CA 1
ATOM 656 C C . LEU A 1 88 ? 0.012 6.281 7.617 1 98 88 LEU A C 1
ATOM 658 O O . LEU A 1 88 ? -0.354 6.535 6.465 1 98 88 LEU A O 1
ATOM 662 N N . ALA A 1 89 ? -0.134 7.16 8.602 1 98.62 89 ALA A N 1
ATOM 663 C CA . ALA A 1 89 ? -1.085 8.266 8.492 1 98.62 89 ALA A CA 1
ATOM 664 C C . ALA A 1 89 ? -0.371 9.57 8.164 1 98.62 89 ALA A C 1
ATOM 666 O O . ALA A 1 89 ? -1.004 10.547 7.742 1 98.62 89 ALA A O 1
ATOM 667 N N . HIS A 1 90 ? 0.942 9.609 8.344 1 97.81 90 HIS A N 1
ATOM 668 C CA . HIS A 1 90 ? 1.649 10.891 8.414 1 97.81 90 HIS A CA 1
ATOM 669 C C . HIS A 1 90 ? 1.492 11.68 7.121 1 97.81 90 HIS A C 1
ATOM 671 O O . HIS A 1 90 ? 1.549 12.914 7.133 1 97.81 90 HIS A O 1
ATOM 677 N N . ASP A 1 91 ? 1.223 10.953 6.031 1 96.44 91 ASP A N 1
ATOM 678 C CA . ASP A 1 91 ? 1.219 11.602 4.727 1 96.44 91 ASP A CA 1
ATOM 679 C C . ASP A 1 91 ? -0.205 11.758 4.195 1 96.44 91 ASP A C 1
ATOM 681 O O . ASP A 1 91 ? -0.404 12.164 3.047 1 96.44 91 ASP A O 1
ATOM 685 N N . LEU A 1 92 ? -1.246 11.477 4.957 1 97.75 92 LEU A N 1
ATOM 686 C CA . LEU A 1 92 ? -2.621 11.406 4.473 1 97.75 92 LEU A CA 1
ATOM 687 C C . LEU A 1 92 ? -3.076 12.766 3.947 1 97.75 92 LEU A C 1
ATOM 689 O O . LEU A 1 92 ? -3.945 12.836 3.074 1 97.75 92 LEU A O 1
ATOM 693 N N . GLY A 1 93 ? -2.496 13.812 4.457 1 97.62 93 GLY A N 1
ATOM 694 C CA . GLY A 1 93 ? -2.979 15.148 4.152 1 97.62 93 GLY A CA 1
ATOM 695 C C . GLY A 1 93 ? -2.311 15.766 2.941 1 97.62 93 GLY A C 1
ATOM 696 O O . GLY A 1 93 ? -2.699 16.844 2.492 1 97.62 93 GLY A O 1
ATOM 697 N N . HIS A 1 94 ? -1.34 15.086 2.334 1 96.38 94 HIS A N 1
ATOM 698 C CA . HIS A 1 94 ? -0.647 15.664 1.187 1 96.38 94 HIS A CA 1
ATOM 699 C C . HIS A 1 94 ? -1.586 15.812 -0.006 1 96.38 94 HIS A C 1
ATOM 701 O O . HIS A 1 94 ? -2.365 14.906 -0.306 1 96.38 94 HIS A O 1
ATOM 707 N N . PRO A 1 95 ? -1.525 16.969 -0.66 1 97.12 95 PRO A N 1
ATOM 708 C CA . PRO A 1 95 ? -2.289 17.172 -1.891 1 97.12 95 PRO A CA 1
ATOM 709 C C . PRO A 1 95 ? -1.624 16.547 -3.113 1 97.12 95 PRO A C 1
ATOM 711 O O . PRO A 1 95 ? -0.56 15.938 -2.994 1 97.12 95 PRO A O 1
ATOM 714 N N . PRO A 1 96 ? -2.299 16.609 -4.262 1 95.44 96 PRO A N 1
ATOM 715 C CA . PRO A 1 96 ? -1.624 16.172 -5.488 1 95.44 96 PRO A CA 1
ATOM 716 C C . PRO A 1 96 ? -0.293 16.891 -5.715 1 95.44 96 PRO A C 1
ATOM 718 O O . PRO A 1 96 ? -0.142 18.047 -5.336 1 95.44 96 PRO A O 1
ATOM 721 N N . PHE A 1 97 ? 0.632 16.203 -6.258 1 93.38 97 PHE A N 1
ATOM 722 C CA . PHE A 1 97 ? 1.912 16.719 -6.734 1 93.38 97 PHE A CA 1
ATOM 723 C C . PHE A 1 97 ? 2.844 17.016 -5.566 1 93.38 97 PHE A C 1
ATOM 725 O O . PHE A 1 97 ? 3.684 17.906 -5.648 1 93.38 97 PHE A O 1
ATOM 732 N N . GLY A 1 98 ? 2.623 16.375 -4.406 1 88.69 98 GLY A N 1
ATOM 733 C CA . GLY A 1 98 ? 3.564 16.344 -3.299 1 88.69 98 GLY A CA 1
ATOM 734 C C . GLY A 1 98 ? 3.787 17.719 -2.682 1 88.69 98 GLY A C 1
ATOM 735 O O . GLY A 1 98 ? 2.832 18.453 -2.422 1 88.69 98 GLY A O 1
ATOM 736 N N . HIS A 1 99 ? 5.082 18.047 -2.389 1 88.25 99 HIS A N 1
ATOM 737 C CA . HIS A 1 99 ? 5.434 19.312 -1.742 1 88.25 99 HIS A CA 1
ATOM 738 C C . HIS A 1 99 ? 5.156 20.5 -2.662 1 88.25 99 HIS A C 1
ATOM 740 O O . HIS A 1 99 ? 4.805 21.578 -2.193 1 88.25 99 HIS A O 1
ATOM 746 N N . ASN A 1 100 ? 5.328 20.234 -3.893 1 91.88 100 ASN A N 1
ATOM 747 C CA . ASN A 1 100 ? 5.004 21.266 -4.863 1 91.88 100 ASN A CA 1
ATOM 748 C C . ASN A 1 100 ? 3.533 21.672 -4.789 1 91.88 100 ASN A C 1
ATOM 750 O O . ASN A 1 100 ? 3.201 22.844 -4.824 1 91.88 100 ASN A O 1
ATOM 754 N N . GLY A 1 101 ? 2.693 20.656 -4.707 1 95.25 101 GLY A N 1
ATOM 755 C CA . GLY A 1 101 ? 1.273 20.922 -4.535 1 95.25 101 GLY A CA 1
ATOM 756 C C . GLY A 1 101 ? 0.944 21.594 -3.215 1 95.25 101 GLY A C 1
ATOM 757 O O . GLY A 1 101 ? 0.051 22.438 -3.148 1 95.25 101 GLY A O 1
ATOM 758 N N . GLU A 1 102 ? 1.658 21.25 -2.209 1 95.38 102 GLU A N 1
ATOM 759 C CA . GLU A 1 102 ? 1.479 21.875 -0.903 1 95.38 102 GLU A CA 1
ATOM 760 C C . GLU A 1 102 ? 1.768 23.375 -0.964 1 95.38 102 GLU A C 1
ATOM 762 O O . GLU A 1 102 ? 1.016 24.188 -0.411 1 95.38 102 GLU A O 1
ATOM 767 N N . ASP A 1 103 ? 2.781 23.719 -1.628 1 94.69 103 ASP A N 1
ATOM 768 C CA . ASP A 1 103 ? 3.152 25.125 -1.769 1 94.69 103 ASP A CA 1
ATOM 769 C C . ASP A 1 103 ? 2.084 25.891 -2.533 1 94.69 103 ASP A C 1
ATOM 771 O O . ASP A 1 103 ? 1.726 27.016 -2.148 1 94.69 103 ASP A O 1
ATOM 775 N N . ALA A 1 104 ? 1.639 25.297 -3.576 1 97 104 ALA A N 1
ATOM 776 C CA . ALA A 1 104 ? 0.606 25.938 -4.387 1 97 104 ALA A CA 1
ATOM 777 C C . ALA A 1 104 ? -0.663 26.172 -3.576 1 97 104 ALA A C 1
ATOM 779 O O . ALA A 1 104 ? -1.237 27.266 -3.613 1 97 104 ALA A O 1
ATOM 780 N N . LEU A 1 105 ? -1.076 25.172 -2.83 1 98.19 105 LEU A N 1
ATOM 781 C CA . LEU A 1 105 ? -2.312 25.281 -2.066 1 98.19 105 LEU A CA 1
ATOM 782 C C . LEU A 1 105 ? -2.148 26.25 -0.896 1 98.19 105 LEU A C 1
ATOM 784 O O . LEU A 1 105 ? -3.105 26.906 -0.495 1 98.19 105 LEU A O 1
ATOM 788 N N . ASP A 1 106 ? -0.93 26.281 -0.326 1 97.38 106 ASP A N 1
ATOM 789 C CA . ASP A 1 106 ? -0.697 27.234 0.762 1 97.38 106 ASP A CA 1
ATOM 790 C C . ASP A 1 106 ? -0.894 28.672 0.291 1 97.38 106 ASP A C 1
ATOM 792 O O . ASP A 1 106 ? -1.464 29.5 1.012 1 97.38 106 ASP A O 1
ATOM 796 N N . VAL A 1 107 ? -0.47 28.969 -0.927 1 96.44 107 VAL A N 1
ATOM 797 C CA . VAL A 1 107 ? -0.594 30.312 -1.478 1 96.44 107 VAL A CA 1
ATOM 798 C C . VAL A 1 107 ? -2.068 30.656 -1.652 1 96.44 107 VAL A C 1
ATOM 800 O O . VAL A 1 107 ? -2.52 31.719 -1.199 1 96.44 107 VAL A O 1
ATOM 803 N N . VAL A 1 108 ? -2.803 29.781 -2.215 1 97.69 108 VAL A N 1
ATOM 804 C CA . VAL A 1 108 ? -4.184 30.094 -2.564 1 97.69 108 VAL A CA 1
ATOM 805 C C . VAL A 1 108 ? -5.066 30 -1.322 1 97.69 108 VAL A C 1
ATOM 807 O O . VAL A 1 108 ? -6.133 30.609 -1.264 1 97.69 108 VAL A O 1
ATOM 810 N N . ALA A 1 109 ? -4.641 29.312 -0.285 1 97.62 109 ALA A N 1
ATOM 811 C CA . ALA A 1 109 ? -5.465 29.047 0.892 1 97.62 109 ALA A CA 1
ATOM 812 C C . ALA A 1 109 ? -5.207 30.094 1.979 1 97.62 109 ALA A C 1
ATOM 814 O O . ALA A 1 109 ? -5.777 30.016 3.07 1 97.62 109 ALA A O 1
ATOM 815 N N . GLN A 1 110 ? -4.426 31.094 1.736 1 95.56 110 GLN A N 1
ATOM 816 C CA . GLN A 1 110 ? -4.035 32.062 2.74 1 95.56 110 GLN A CA 1
ATOM 817 C C . GLN A 1 110 ? -5.258 32.719 3.396 1 95.56 110 GLN A C 1
ATOM 819 O O . GLN A 1 110 ? -5.309 32.844 4.621 1 95.56 110 GLN A O 1
ATOM 824 N N . PRO A 1 111 ? -6.305 33.062 2.633 1 95.69 111 PRO A N 1
ATOM 825 C CA . PRO A 1 111 ? -7.484 33.656 3.268 1 95.69 111 PRO A CA 1
ATOM 826 C C . PRO A 1 111 ? -8.188 32.688 4.219 1 95.69 111 PRO A C 1
ATOM 828 O O . PRO A 1 111 ? -9 33.125 5.047 1 95.69 111 PRO A O 1
ATOM 831 N N . ALA A 1 112 ? -7.902 31.438 4.082 1 96.06 112 ALA A N 1
ATOM 832 C CA . ALA A 1 112 ? -8.531 30.422 4.922 1 96.06 112 ALA A CA 1
ATOM 833 C C . ALA A 1 112 ? -7.539 29.844 5.926 1 96.06 112 ALA A C 1
ATOM 835 O O . ALA A 1 112 ? -7.738 28.75 6.449 1 96.06 112 ALA A O 1
ATOM 836 N N . GLY A 1 113 ? -6.414 30.5 6.156 1 93.75 113 GLY A N 1
ATOM 837 C CA . GLY A 1 113 ? -5.449 30.078 7.16 1 93.75 113 GLY A CA 1
ATOM 838 C C . GLY A 1 113 ? -4.285 29.297 6.578 1 93.75 113 GLY A C 1
ATOM 839 O O . GLY A 1 113 ? -3.482 28.734 7.32 1 93.75 113 GLY A O 1
ATOM 840 N N . GLY A 1 114 ? -4.203 29.234 5.289 1 96.06 114 GLY A N 1
ATOM 841 C CA . GLY A 1 114 ? -3.076 28.578 4.645 1 96.06 114 GLY A CA 1
ATOM 842 C C . GLY A 1 114 ? -3.264 27.078 4.496 1 96.06 114 GLY A C 1
ATOM 843 O O . GLY A 1 114 ? -4.375 26.562 4.652 1 96.06 114 GLY A O 1
ATOM 844 N N . PHE A 1 115 ? -2.189 26.391 4.082 1 97.75 115 PHE A N 1
ATOM 845 C CA . PHE A 1 115 ? -2.207 24.938 3.885 1 97.75 115 PHE A CA 1
ATOM 846 C C . PHE A 1 115 ? -0.9 24.312 4.355 1 97.75 115 PHE A C 1
ATOM 848 O O . PHE A 1 115 ? 0.183 24.797 4.008 1 97.75 115 PHE A O 1
ATOM 855 N N . GLU A 1 116 ? -1.007 23.328 5.105 1 97.81 116 GLU A N 1
ATOM 856 C CA . GLU A 1 116 ? 0.112 22.5 5.539 1 97.81 116 GLU A CA 1
ATOM 857 C C . GLU A 1 116 ? -0.284 21.016 5.594 1 97.81 116 GLU A C 1
ATOM 859 O O . GLU A 1 116 ? -1.321 20.672 6.16 1 97.81 116 GLU A O 1
ATOM 864 N N . GLY A 1 117 ? 0.529 20.125 4.988 1 97.5 117 GLY A N 1
ATOM 865 C CA . GLY A 1 117 ? 0.211 18.719 4.863 1 97.5 117 GLY A CA 1
ATOM 866 C C . GLY A 1 117 ? -0.099 18.047 6.195 1 97.5 117 GLY A C 1
ATOM 867 O O . GLY A 1 117 ? -1.005 17.219 6.285 1 97.5 117 GLY A O 1
ATOM 868 N N . ASN A 1 118 ? 0.631 18.391 7.246 1 98 118 ASN A N 1
ATOM 869 C CA . ASN A 1 118 ? 0.416 17.812 8.57 1 98 118 ASN A CA 1
ATOM 870 C C . ASN A 1 118 ? -0.904 18.281 9.172 1 98 118 ASN A C 1
ATOM 872 O O . ASN A 1 118 ? -1.607 17.5 9.82 1 98 118 ASN A O 1
ATOM 876 N N . ALA A 1 119 ? -1.178 19.531 9.016 1 98.38 119 ALA A N 1
ATOM 877 C CA . ALA A 1 119 ? -2.469 20.047 9.477 1 98.38 119 ALA A CA 1
ATOM 878 C C . ALA A 1 119 ? -3.617 19.375 8.727 1 98.38 119 ALA A C 1
ATOM 880 O O . ALA A 1 119 ? -4.641 19.031 9.32 1 98.38 119 ALA A O 1
ATOM 881 N N . GLN A 1 120 ? -3.443 19.266 7.441 1 98.5 120 GLN A N 1
ATOM 882 C CA . GLN A 1 120 ? -4.457 18.609 6.621 1 98.5 120 GLN A CA 1
ATOM 883 C C . GLN A 1 120 ? -4.629 17.141 7.031 1 98.5 120 GLN A C 1
ATOM 885 O O . GLN A 1 120 ? -5.73 16.594 6.969 1 98.5 120 GLN A O 1
ATOM 890 N N . THR A 1 121 ? -3.539 16.438 7.422 1 98.62 121 THR A N 1
ATOM 891 C CA . THR A 1 121 ? -3.625 15.062 7.922 1 98.62 121 THR A CA 1
ATOM 892 C C . THR A 1 121 ? -4.531 14.992 9.148 1 98.62 121 THR A C 1
ATOM 894 O O . THR A 1 121 ? -5.426 14.141 9.219 1 98.62 121 THR A O 1
ATOM 897 N N . LEU A 1 122 ? -4.277 15.891 10.094 1 98.69 122 LEU A N 1
ATOM 898 C CA . LEU A 1 122 ? -5.133 15.922 11.273 1 98.69 122 LEU A CA 1
ATOM 899 C C . LEU A 1 122 ? -6.594 16.109 10.883 1 98.69 122 LEU A C 1
ATOM 901 O O . LEU A 1 122 ? -7.477 15.422 11.406 1 98.69 122 LEU A O 1
ATOM 905 N N . ARG A 1 123 ? -6.82 17.047 10.008 1 98.25 123 ARG A N 1
ATOM 906 C CA . ARG A 1 123 ? -8.172 17.344 9.547 1 98.25 123 ARG A CA 1
ATOM 907 C C . ARG A 1 123 ? -8.797 16.125 8.883 1 98.25 123 ARG A C 1
ATOM 909 O O . ARG A 1 123 ? -9.961 15.805 9.133 1 98.25 123 ARG A O 1
ATOM 916 N N . VAL A 1 124 ? -8.07 15.414 8.07 1 98.06 124 VAL A N 1
ATOM 917 C CA . VAL A 1 124 ? -8.547 14.234 7.352 1 98.06 124 VAL A CA 1
ATOM 918 C C . VAL A 1 124 ? -8.984 13.164 8.352 1 98.06 124 VAL A C 1
ATOM 920 O O . VAL A 1 124 ? -10.086 12.625 8.25 1 98.06 124 VAL A O 1
ATOM 923 N N . VAL A 1 125 ? -8.188 12.859 9.375 1 98.44 125 VAL A N 1
ATOM 924 C CA . VAL A 1 125 ? -8.453 11.719 10.242 1 98.44 125 VAL A CA 1
ATOM 925 C C . VAL A 1 125 ? -9.492 12.102 11.297 1 98.44 125 VAL A C 1
ATOM 927 O O . VAL A 1 125 ? -10.188 11.234 11.836 1 98.44 125 VAL A O 1
ATOM 930 N N . SER A 1 126 ? -9.672 13.406 11.555 1 97.94 126 SER A N 1
ATOM 931 C CA . SER A 1 126 ? -10.539 13.805 12.656 1 97.94 126 SER A CA 1
ATOM 932 C C . SER A 1 126 ? -11.859 14.375 12.148 1 97.94 126 SER A C 1
ATOM 934 O O . SER A 1 126 ? -12.805 14.539 12.922 1 97.94 126 SER A O 1
ATOM 936 N N . ARG A 1 127 ? -11.945 14.617 10.844 1 95.31 127 ARG A N 1
ATOM 937 C CA . ARG A 1 127 ? -13.133 15.32 10.391 1 95.31 127 ARG A CA 1
ATOM 938 C C . ARG A 1 127 ? -13.594 14.812 9.031 1 95.31 127 ARG A C 1
ATOM 940 O O . ARG A 1 127 ? -14.766 14.477 8.852 1 95.31 127 ARG A O 1
ATOM 947 N N . LEU A 1 128 ? -12.719 14.695 8.062 1 95.62 128 LEU A N 1
ATOM 948 C CA . LEU A 1 128 ? -13.109 14.539 6.664 1 95.62 128 LEU A CA 1
ATOM 949 C C . LEU A 1 128 ? -13.43 13.078 6.352 1 95.62 128 LEU A C 1
ATOM 951 O O . LEU A 1 128 ? -14.312 12.797 5.539 1 95.62 128 LEU A O 1
ATOM 955 N N . GLU A 1 129 ? -12.656 12.109 6.93 1 95.56 129 GLU A N 1
ATOM 956 C CA . GLU A 1 129 ? -12.945 10.695 6.691 1 95.56 129 GLU A CA 1
ATOM 957 C C . GLU A 1 129 ? -14.312 10.312 7.238 1 95.56 129 GLU A C 1
ATOM 959 O O . GLU A 1 129 ? -14.711 10.766 8.312 1 95.56 129 GLU A O 1
ATOM 964 N N . ALA A 1 130 ? -15.016 9.492 6.496 1 91 130 ALA A N 1
ATOM 965 C CA . ALA A 1 130 ? -16.375 9.102 6.875 1 91 130 ALA A CA 1
ATOM 966 C C . ALA A 1 130 ? -16.359 7.781 7.648 1 91 130 ALA A C 1
ATOM 968 O O . ALA A 1 130 ? -16.328 6.703 7.051 1 91 130 ALA A O 1
ATOM 969 N N . LYS A 1 131 ? -16.375 7.859 8.93 1 91.06 131 LYS A N 1
ATOM 970 C CA . LYS A 1 131 ? -16.469 6.676 9.781 1 91.06 131 LYS A CA 1
ATOM 971 C C . LYS A 1 131 ? -17.375 6.926 10.969 1 91.06 131 LYS A C 1
ATOM 973 O O . LYS A 1 131 ? -18.375 6.215 11.156 1 91.06 131 LYS A O 1
ATOM 978 N N . VAL A 1 132 ? -17.031 7.93 11.734 1 91.12 132 VAL A N 1
ATOM 979 C CA . VAL A 1 132 ? -17.859 8.344 12.859 1 91.12 132 VAL A CA 1
ATOM 980 C C . VAL A 1 132 ? -18.344 9.781 12.656 1 91.12 132 VAL A C 1
ATOM 982 O O . VAL A 1 132 ? -17.531 10.695 12.516 1 91.12 132 VAL A O 1
ATOM 985 N N . PRO A 1 133 ? -19.641 9.945 12.578 1 87.5 133 PRO A N 1
ATOM 986 C CA . PRO A 1 133 ? -20.156 11.305 12.359 1 87.5 133 PRO A CA 1
ATOM 987 C C . PRO A 1 133 ? -19.578 12.32 13.336 1 87.5 133 PRO A C 1
ATOM 989 O O . PRO A 1 133 ? -19.625 12.117 14.555 1 87.5 133 PRO A O 1
ATOM 992 N N . GLY A 1 134 ? -18.984 13.297 12.789 1 88.25 134 GLY A N 1
ATOM 993 C CA . GLY A 1 134 ? -18.453 14.398 13.57 1 88.25 134 GLY A CA 1
ATOM 994 C C . GLY A 1 134 ? -17.062 14.133 14.117 1 88.25 134 GLY A C 1
ATOM 995 O O . GLY A 1 134 ? -16.469 14.992 14.781 1 88.25 134 GLY A O 1
ATOM 996 N N . ALA A 1 135 ? -16.5 12.984 13.828 1 94.69 135 ALA A N 1
ATOM 997 C CA . ALA A 1 135 ? -15.211 12.672 14.445 1 94.69 135 ALA A CA 1
ATOM 998 C C . ALA A 1 135 ? -14.281 11.969 13.453 1 94.69 135 ALA A C 1
ATOM 1000 O O . ALA A 1 135 ? -13.305 11.336 13.859 1 94.69 135 ALA A O 1
ATOM 1001 N N . GLY A 1 136 ? -14.609 12.039 12.195 1 95.69 136 GLY A N 1
ATOM 1002 C CA . GLY A 1 136 ? -13.75 11.398 11.211 1 95.69 136 GLY A CA 1
ATOM 1003 C C . GLY A 1 136 ? -13.492 9.93 11.516 1 95.69 136 GLY A C 1
ATOM 1004 O O . GLY A 1 136 ? -14.43 9.164 11.727 1 95.69 136 GLY A O 1
ATOM 1005 N N . LEU A 1 137 ? -12.195 9.539 11.633 1 97.12 137 LEU A N 1
ATOM 1006 C CA . LEU A 1 137 ? -11.828 8.164 11.945 1 97.12 137 LEU A CA 1
ATOM 1007 C C . LEU A 1 137 ? -11.914 7.914 13.453 1 97.12 137 LEU A C 1
ATOM 1009 O O . LEU A 1 137 ? -11.805 6.77 13.898 1 97.12 137 LEU A O 1
ATOM 1013 N N . ASN A 1 138 ? -12.07 8.906 14.258 1 97.62 138 ASN A N 1
ATOM 1014 C CA . ASN A 1 138 ? -12.195 8.812 15.703 1 97.62 138 ASN A CA 1
ATOM 1015 C C . ASN A 1 138 ? -11.047 8.008 16.312 1 97.62 138 ASN A C 1
ATOM 1017 O O . ASN A 1 138 ? -11.281 7.059 17.062 1 97.62 138 ASN A O 1
ATOM 1021 N N . LEU A 1 139 ? -9.828 8.406 15.906 1 98.19 139 LEU A N 1
ATOM 1022 C CA . LEU A 1 139 ? -8.641 7.73 16.406 1 98.19 139 LEU A CA 1
ATOM 1023 C C . LEU A 1 139 ? -8.422 8.039 17.891 1 98.19 139 LEU A C 1
ATOM 1025 O O . LEU A 1 139 ? -9.016 8.977 18.422 1 98.19 139 LEU A O 1
ATOM 1029 N N . THR A 1 140 ? -7.652 7.234 18.531 1 97.69 140 THR A N 1
ATOM 1030 C CA . THR A 1 140 ? -7.367 7.41 19.938 1 97.69 140 THR A CA 1
ATOM 1031 C C . THR A 1 140 ? -6.512 8.648 20.172 1 97.69 140 THR A C 1
ATOM 1033 O O . THR A 1 140 ? -5.832 9.125 19.266 1 97.69 140 THR A O 1
ATOM 1036 N N . ARG A 1 141 ? -6.527 9.109 21.422 1 97.62 141 ARG A N 1
ATOM 1037 C CA . ARG A 1 141 ? -5.719 10.25 21.844 1 97.62 141 ARG A CA 1
ATOM 1038 C C . ARG A 1 141 ? -4.246 10.016 21.531 1 97.62 141 ARG A C 1
ATOM 1040 O O . ARG A 1 141 ? -3.568 10.906 21.016 1 97.62 141 ARG A O 1
ATOM 1047 N N . ALA A 1 142 ? -3.758 8.852 21.859 1 97.75 142 ALA A N 1
ATOM 1048 C CA . ALA A 1 142 ? -2.348 8.523 21.656 1 97.75 142 ALA A CA 1
ATOM 1049 C C . ALA A 1 142 ? -1.975 8.555 20.188 1 97.75 142 ALA A C 1
ATOM 1051 O O . ALA A 1 142 ? -0.909 9.047 19.812 1 97.75 142 ALA A O 1
ATOM 1052 N N . THR A 1 143 ? -2.84 8.008 19.328 1 98.38 143 THR A N 1
ATOM 1053 C CA . THR A 1 143 ? -2.57 7.973 17.891 1 98.38 143 THR A CA 1
ATOM 1054 C C . THR A 1 143 ? -2.584 9.375 17.297 1 98.38 143 THR A C 1
ATOM 1056 O O . THR A 1 143 ? -1.713 9.727 16.5 1 98.38 143 THR A O 1
ATOM 1059 N N . LEU A 1 144 ? -3.537 10.18 17.719 1 98.62 144 LEU A N 1
ATOM 1060 C CA . LEU A 1 144 ? -3.596 11.555 17.234 1 98.62 144 LEU A CA 1
ATOM 1061 C C . LEU A 1 144 ? -2.348 12.328 17.641 1 98.62 144 LEU A C 1
ATOM 1063 O O . LEU A 1 144 ? -1.81 13.109 16.859 1 98.62 144 LEU A O 1
ATOM 1067 N N . ASP A 1 145 ? -1.918 12.117 18.828 1 98.31 145 ASP A N 1
ATOM 1068 C CA . ASP A 1 145 ? -0.704 12.766 19.312 1 98.31 145 ASP A CA 1
ATOM 1069 C C . ASP A 1 145 ? 0.521 12.289 18.531 1 98.31 145 ASP A C 1
ATOM 1071 O O . ASP A 1 145 ? 1.393 13.094 18.188 1 98.31 145 ASP A O 1
ATOM 1075 N N . ALA A 1 146 ? 0.56 11.047 18.188 1 98.5 146 ALA A N 1
ATOM 1076 C CA . ALA A 1 146 ? 1.701 10.43 17.516 1 98.5 146 ALA A CA 1
ATOM 1077 C C . ALA A 1 146 ? 1.825 10.922 16.078 1 98.5 146 ALA A C 1
ATOM 1079 O O . ALA A 1 146 ? 2.918 10.922 15.508 1 98.5 146 ALA A O 1
ATOM 1080 N N . ILE A 1 147 ? 0.734 11.375 15.445 1 98.31 147 ILE A N 1
ATOM 1081 C CA . ILE A 1 147 ? 0.813 11.82 14.055 1 98.31 147 ILE A CA 1
ATOM 1082 C C . ILE A 1 147 ? 1.097 13.32 14.016 1 98.31 147 ILE A C 1
ATOM 1084 O O . ILE A 1 147 ? 1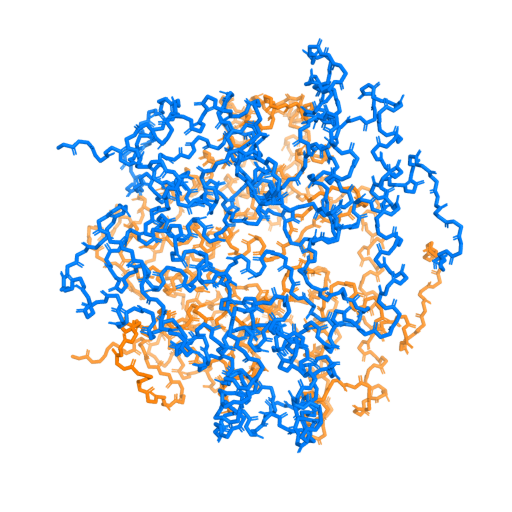.186 13.914 12.938 1 98.31 147 ILE A O 1
ATOM 1088 N N . THR A 1 148 ? 1.268 13.969 15.156 1 98.25 148 THR A N 1
ATOM 1089 C CA . THR A 1 148 ? 1.45 15.414 15.234 1 98.25 148 THR A CA 1
ATOM 1090 C C . THR A 1 148 ? 2.934 15.766 15.297 1 98.25 148 THR A C 1
ATOM 1092 O O . THR A 1 148 ? 3.533 15.766 16.375 1 98.25 148 THR A O 1
ATOM 1095 N N . LYS A 1 149 ? 3.441 16.141 14.234 1 96.94 149 LYS A N 1
ATOM 1096 C CA . LYS A 1 149 ? 4.855 16.484 14.086 1 96.94 149 LYS A CA 1
ATOM 1097 C C . LYS A 1 149 ? 5.133 17.891 14.602 1 96.94 149 LYS A C 1
ATOM 1099 O O . LYS A 1 149 ? 6.207 18.156 15.148 1 96.94 149 LYS A O 1
ATOM 1104 N N . TYR A 1 150 ? 4.215 18.781 14.367 1 97.56 150 TYR A N 1
ATOM 1105 C CA . TYR A 1 150 ? 4.324 20.188 14.75 1 97.56 150 TYR A CA 1
ATOM 1106 C C . TYR A 1 150 ? 3.15 20.609 15.625 1 97.56 150 TYR A C 1
ATOM 1108 O O . TYR A 1 150 ? 2.188 21.203 15.141 1 97.56 150 TYR A O 1
ATOM 1116 N N . PRO A 1 151 ? 3.27 20.344 16.922 1 97.19 151 PRO A N 1
ATOM 1117 C CA . PRO A 1 151 ? 2.121 20.5 17.828 1 97.19 151 PRO A CA 1
ATOM 1118 C C . PRO A 1 151 ? 1.777 21.953 18.094 1 97.19 151 PRO A C 1
ATOM 1120 O O . PRO A 1 151 ? 1.687 22.359 19.266 1 97.19 151 PRO A O 1
ATOM 1123 N N . TRP A 1 152 ? 1.556 22.766 17 1 97 152 TRP A N 1
ATOM 1124 C CA . TRP A 1 152 ? 1.146 24.156 17.078 1 97 152 TRP A CA 1
ATOM 1125 C C . TRP A 1 152 ? 0.37 24.562 15.828 1 97 152 TRP A C 1
ATOM 1127 O O . TRP A 1 152 ? 0.344 23.828 14.836 1 97 152 TRP A O 1
ATOM 1137 N N . GLY A 1 153 ? -0.384 25.656 15.938 1 95.75 153 GLY A N 1
ATOM 1138 C CA . GLY A 1 153 ? -1.035 26.266 14.789 1 95.75 153 GLY A CA 1
ATOM 1139 C C . GLY A 1 153 ? -0.105 27.141 13.977 1 95.75 153 GLY A C 1
ATOM 1140 O O . GLY A 1 153 ? 1.096 27.203 14.242 1 95.75 153 GLY A O 1
ATOM 1141 N N . ARG A 1 154 ? -0.682 27.703 12.977 1 94.31 154 ARG A N 1
ATOM 1142 C CA . ARG A 1 154 ? 0.104 28.594 12.117 1 94.31 154 ARG A CA 1
ATOM 1143 C C . ARG A 1 154 ? 0.591 29.812 12.883 1 94.31 154 ARG A C 1
ATOM 1145 O O . ARG A 1 154 ? -0.178 30.438 13.617 1 94.31 154 ARG A O 1
ATOM 1152 N N . LYS A 1 155 ? 1.857 30.047 12.797 1 91.44 155 LYS A N 1
ATOM 1153 C CA . LYS A 1 155 ? 2.496 31.203 13.414 1 91.44 155 LYS A CA 1
ATOM 1154 C C . LYS A 1 155 ? 3.344 31.984 12.406 1 91.44 155 LYS A C 1
ATOM 1156 O O . LYS A 1 155 ? 3.83 31.406 11.43 1 91.44 155 LYS A O 1
ATOM 1161 N N . PRO A 1 156 ? 3.355 33.312 12.625 1 87.88 156 PRO A N 1
ATOM 1162 C CA . PRO A 1 156 ? 4.242 34.094 11.742 1 87.88 156 PRO A CA 1
ATOM 1163 C C . PRO A 1 156 ? 5.664 33.531 11.719 1 87.88 156 PRO A C 1
ATOM 1165 O O . PRO A 1 156 ? 6.195 33.156 12.758 1 87.88 156 PRO A O 1
ATOM 1168 N N . GLY A 1 157 ? 6.188 33.469 10.594 1 85.06 157 GLY A N 1
ATOM 1169 C CA . GLY A 1 157 ? 7.586 33.094 10.453 1 85.06 157 GLY A CA 1
ATOM 1170 C C . GLY A 1 157 ? 7.793 31.594 10.383 1 85.06 157 GLY A C 1
ATOM 1171 O O . GLY A 1 157 ? 8.914 31.125 10.211 1 85.06 157 GLY A O 1
ATOM 1172 N N . THR A 1 158 ? 6.727 30.875 10.648 1 86.25 158 THR A N 1
ATOM 1173 C CA . THR A 1 158 ? 6.883 29.422 10.594 1 86.25 158 THR A CA 1
ATOM 1174 C C . THR A 1 158 ? 6.027 28.828 9.484 1 86.25 158 THR A C 1
ATOM 1176 O O . THR A 1 158 ? 4.824 29.094 9.414 1 86.25 158 THR A O 1
ATOM 1179 N N . ARG A 1 159 ? 6.672 28.047 8.695 1 88.44 159 ARG A N 1
ATOM 1180 C CA . ARG A 1 159 ? 5.969 27.438 7.566 1 88.44 159 ARG A CA 1
ATOM 1181 C C . ARG A 1 159 ? 5.238 26.172 7.984 1 88.44 159 ARG A C 1
ATOM 1183 O O . ARG A 1 159 ? 4.211 25.828 7.398 1 88.44 159 ARG A O 1
ATOM 1190 N N . LYS A 1 160 ? 5.75 25.516 9 1 94.75 160 LYS A N 1
ATOM 1191 C CA . LYS A 1 160 ? 5.215 24.219 9.391 1 94.75 160 LYS A CA 1
ATOM 1192 C C . LYS A 1 160 ? 4.25 24.359 10.57 1 94.75 160 LYS A C 1
ATOM 1194 O O . LYS A 1 160 ? 4.504 25.125 11.5 1 94.75 160 LYS A O 1
ATOM 1199 N N . PHE A 1 161 ? 3.123 23.719 10.555 1 97.25 161 PHE A N 1
ATOM 1200 C CA . PHE A 1 161 ? 2.141 23.672 11.633 1 97.25 161 PHE A CA 1
ATOM 1201 C C . PHE A 1 161 ? 1.224 22.469 11.477 1 97.25 161 PHE A C 1
ATOM 1203 O O . PHE A 1 161 ? 1.204 21.828 10.422 1 97.25 161 PHE A O 1
ATOM 1210 N N . ASN A 1 162 ? 0.456 22.047 12.547 1 97.94 162 ASN A N 1
ATOM 1211 C CA . ASN A 1 162 ? -0.303 20.812 12.523 1 97.94 162 ASN A CA 1
ATOM 1212 C C . ASN A 1 162 ? -1.793 21.047 12.742 1 97.94 162 ASN A C 1
ATOM 1214 O O . ASN A 1 162 ? -2.582 20.109 12.789 1 97.94 162 ASN A O 1
ATOM 1218 N N . VAL A 1 163 ? -2.211 22.312 12.906 1 97.69 163 VAL A N 1
ATOM 1219 C CA . VAL A 1 163 ? -3.619 22.469 13.25 1 97.69 163 VAL A CA 1
ATOM 1220 C C . VAL A 1 163 ? -4.172 23.734 12.609 1 97.69 163 VAL A C 1
ATOM 1222 O O . VAL A 1 163 ? -3.592 24.812 12.75 1 97.69 163 VAL A O 1
ATOM 1225 N N . TYR A 1 164 ? -5.25 23.578 11.852 1 97.19 164 TYR A N 1
ATOM 1226 C CA . TYR A 1 164 ? -6.016 24.719 11.367 1 97.19 164 TYR A CA 1
ATOM 1227 C C . TYR A 1 164 ? -6.891 25.312 12.469 1 97.19 164 TYR A C 1
ATOM 1229 O O . TYR A 1 164 ? -7.254 24.609 13.414 1 97.19 164 TYR A O 1
ATOM 1237 N N . PRO A 1 165 ? -7.258 26.531 12.297 1 93.94 165 PRO A N 1
ATOM 1238 C CA . PRO A 1 165 ? -8.102 27.141 13.312 1 93.94 165 PRO A CA 1
ATOM 1239 C C . PRO A 1 165 ? -9.391 26.359 13.57 1 93.94 165 PRO A C 1
ATOM 1241 O O . PRO A 1 165 ? -9.789 26.188 14.727 1 93.94 165 PRO A O 1
ATOM 1244 N N . ASP A 1 166 ? -10.008 25.828 12.547 1 92.44 166 ASP A N 1
ATOM 1245 C CA . ASP A 1 166 ? -11.258 25.094 12.656 1 92.44 166 ASP A CA 1
ATOM 1246 C C . ASP A 1 166 ? -11.062 23.766 13.398 1 92.44 166 ASP A C 1
ATOM 1248 O O . ASP A 1 166 ? -12.023 23.188 13.898 1 92.44 166 ASP A O 1
ATOM 1252 N N . ASP A 1 167 ? -9.844 23.25 13.516 1 96.44 167 ASP A N 1
ATOM 1253 C CA . ASP A 1 167 ? -9.57 21.953 14.109 1 96.44 167 ASP A CA 1
ATOM 1254 C C . ASP A 1 167 ? -8.961 22.094 15.5 1 96.44 167 ASP A C 1
ATOM 1256 O O . ASP A 1 167 ? -8.555 21.109 16.109 1 96.44 167 ASP A O 1
ATOM 1260 N N . GLN A 1 168 ? -8.977 23.297 16.016 1 96.69 168 GLN A N 1
ATOM 1261 C CA . GLN A 1 168 ? -8.375 23.609 17.312 1 96.69 168 GLN A CA 1
ATOM 1262 C C . GLN A 1 168 ? -9.047 22.812 18.422 1 96.69 168 GLN A C 1
ATOM 1264 O O . GLN A 1 168 ? -8.367 22.328 19.344 1 96.69 168 GLN A O 1
ATOM 1269 N N . PRO A 1 169 ? -10.383 22.641 18.422 1 97.19 169 PRO A N 1
ATOM 1270 C CA . PRO A 1 169 ? -11.023 21.922 19.531 1 97.19 169 PRO A CA 1
ATOM 1271 C C . PRO A 1 169 ? -10.531 20.484 19.656 1 97.19 169 PRO A C 1
ATOM 1273 O O . PRO A 1 169 ? -10.242 20.031 20.766 1 97.19 169 PRO A O 1
ATOM 1276 N N . VAL A 1 170 ? -10.383 19.766 18.562 1 97.81 170 VAL A N 1
ATOM 1277 C CA . VAL A 1 170 ? -9.914 18.375 18.641 1 97.81 170 VAL A CA 1
ATOM 1278 C C . VAL A 1 170 ? -8.438 18.359 19.031 1 97.81 170 VAL A C 1
ATOM 1280 O O . VAL A 1 170 ? -8 17.484 19.781 1 97.81 170 VAL A O 1
ATOM 1283 N N . PHE A 1 171 ? -7.691 19.328 18.578 1 98.25 171 PHE A N 1
ATOM 1284 C CA . PHE A 1 171 ? -6.281 19.453 18.938 1 98.25 171 PHE A CA 1
ATOM 1285 C C . PHE A 1 171 ? -6.113 19.656 20.438 1 98.25 171 PHE A C 1
ATOM 1287 O O . PHE A 1 171 ? -5.281 19 21.062 1 98.25 171 PHE A O 1
ATOM 1294 N N . GLU A 1 172 ? -6.898 20.5 20.969 1 97.75 172 GLU A N 1
ATOM 1295 C CA . GLU A 1 172 ? -6.848 20.781 22.406 1 97.75 172 GLU A CA 1
ATOM 1296 C C . GLU A 1 172 ? -7.285 19.562 23.219 1 97.75 172 GLU A C 1
ATOM 1298 O O . GLU A 1 172 ? -6.73 19.297 24.281 1 97.75 172 GLU A O 1
ATOM 1303 N N . TRP A 1 173 ? -8.195 18.859 22.688 1 97.69 173 TRP A N 1
ATOM 1304 C CA . TRP A 1 173 ? -8.703 17.688 23.391 1 97.69 173 TRP A CA 1
ATOM 1305 C C . TRP A 1 173 ? -7.613 16.625 23.531 1 97.69 173 TRP A C 1
ATOM 1307 O O . TRP A 1 173 ? -7.316 16.188 24.656 1 97.69 173 TRP A O 1
ATOM 1317 N N . TYR A 1 174 ? -6.957 16.219 22.406 1 97.44 174 TYR A N 1
ATOM 1318 C CA . TYR A 1 174 ? -6.039 15.086 22.531 1 97.44 174 TYR A CA 1
ATOM 1319 C C . TYR A 1 174 ? -4.711 15.531 23.125 1 97.44 174 TYR A C 1
ATOM 1321 O O . TYR A 1 174 ? -3.906 14.695 23.562 1 97.44 174 TYR A O 1
ATOM 1329 N N . ARG A 1 175 ? -4.52 16.859 23.25 1 96.75 175 ARG A N 1
ATOM 1330 C CA . ARG A 1 175 ? -3.266 17.344 23.812 1 96.75 175 ARG A CA 1
ATOM 1331 C C . ARG A 1 175 ? -3.486 17.953 25.203 1 96.75 175 ARG A C 1
ATOM 1333 O O . ARG A 1 175 ? -2.627 18.672 25.719 1 96.75 175 ARG A O 1
ATOM 1340 N N . GLU A 1 176 ? -4.609 17.75 25.781 1 95 176 GLU A N 1
ATOM 1341 C CA . GLU A 1 176 ? -4.988 18.344 27.047 1 95 176 GLU A CA 1
ATOM 1342 C C . GLU A 1 176 ? -3.896 18.156 28.094 1 95 176 GLU A C 1
ATOM 1344 O O . GLU A 1 176 ? -3.576 19.078 28.859 1 95 176 GLU A O 1
ATOM 1349 N N . GLN A 1 177 ? -3.262 17.062 28.203 1 87.75 177 GLN A N 1
ATOM 1350 C CA . GLN A 1 177 ? -2.266 16.797 29.234 1 87.75 177 GLN A CA 1
ATOM 1351 C C . GLN A 1 177 ? -0.854 16.812 28.656 1 87.75 177 GLN A C 1
ATOM 1353 O O . GLN A 1 177 ? 0.108 16.453 29.344 1 87.75 177 GLN A O 1
ATOM 1358 N N . ALA A 1 178 ? -0.754 17.219 27.438 1 94.5 178 ALA A N 1
ATOM 1359 C CA . ALA A 1 178 ? 0.547 17.203 26.781 1 94.5 178 ALA A CA 1
ATOM 1360 C C . ALA A 1 178 ? 1.292 18.516 27 1 94.5 178 ALA A C 1
ATOM 1362 O O . ALA A 1 178 ? 0.68 19.594 27.016 1 94.5 178 ALA A O 1
ATOM 1363 N N . PRO A 1 179 ? 2.594 18.484 27.281 1 95.5 179 PRO A N 1
ATOM 1364 C CA . PRO A 1 179 ? 3.355 19.734 27.312 1 95.5 179 PRO A CA 1
ATOM 1365 C C . PRO A 1 179 ? 3.25 20.516 26.016 1 95.5 179 PRO A C 1
ATOM 1367 O O . PRO A 1 179 ? 3.254 19.922 24.922 1 95.5 179 PRO A O 1
ATOM 1370 N N . PRO A 1 180 ? 3.143 21.812 26.109 1 94.06 180 PRO A N 1
ATOM 1371 C CA . PRO A 1 180 ? 2.998 22.641 24.922 1 94.06 180 PRO A CA 1
ATOM 1372 C C . PRO A 1 180 ? 4.191 22.531 23.969 1 94.06 180 PRO A C 1
ATOM 1374 O O . PRO A 1 180 ? 5.336 22.453 24.422 1 94.06 180 PRO A O 1
ATOM 1377 N N . ASP A 1 181 ? 3.91 22.438 22.75 1 94.38 181 ASP A N 1
ATOM 1378 C CA . ASP A 1 181 ? 4.852 22.516 21.625 1 94.38 181 ASP A CA 1
ATOM 1379 C C . ASP A 1 181 ? 5.859 21.359 21.688 1 94.38 181 ASP A C 1
ATOM 1381 O O . ASP A 1 181 ? 6.941 21.453 21.109 1 94.38 181 ASP A O 1
ATOM 1385 N N . ARG A 1 182 ? 5.59 20.391 22.516 1 96.81 182 ARG A N 1
ATOM 1386 C CA . ARG A 1 182 ? 6.473 19.234 22.594 1 96.81 182 ARG A CA 1
ATOM 1387 C C . ARG A 1 182 ? 5.852 18.016 21.906 1 96.81 182 ARG A C 1
ATOM 1389 O O . ARG A 1 182 ? 4.652 17.766 22.047 1 96.81 182 ARG A O 1
ATOM 1396 N N . ARG A 1 183 ? 6.68 17.25 21.266 1 97.69 183 ARG A N 1
ATOM 1397 C CA . ARG A 1 183 ? 6.238 16.016 20.609 1 97.69 183 ARG A CA 1
ATOM 1398 C C . ARG A 1 183 ? 6.359 14.82 21.562 1 97.69 183 ARG A C 1
ATOM 1400 O O . ARG A 1 183 ? 7.301 14.75 22.359 1 97.69 183 ARG A O 1
ATOM 1407 N N . CYS A 1 184 ? 5.453 13.961 21.484 1 97.94 184 CYS A N 1
ATOM 1408 C CA . CYS A 1 184 ? 5.625 12.703 22.203 1 97.94 184 CYS A CA 1
ATOM 1409 C C . CYS A 1 184 ? 6.672 11.82 21.516 1 97.94 184 CYS A C 1
ATOM 1411 O O . CYS A 1 184 ? 7.078 12.102 20.391 1 97.94 184 CYS A O 1
ATOM 1413 N N . LEU A 1 185 ? 7.141 10.828 22.172 1 98.38 185 LEU A N 1
ATOM 1414 C CA . LEU A 1 185 ? 8.18 9.938 21.656 1 98.38 185 LEU A CA 1
ATOM 1415 C C . LEU A 1 185 ? 7.746 9.289 20.359 1 98.38 185 LEU A C 1
ATOM 1417 O O . LEU A 1 185 ? 8.531 9.195 19.406 1 98.38 185 LEU A O 1
ATOM 1421 N N . GLU A 1 186 ? 6.465 8.812 20.297 1 98.56 186 GLU A N 1
ATOM 1422 C CA . GLU A 1 186 ? 5.945 8.133 19.109 1 98.56 186 GLU A CA 1
ATOM 1423 C C . GLU A 1 186 ? 5.988 9.055 17.891 1 98.56 186 GLU A C 1
ATOM 1425 O O . GLU A 1 186 ? 6.305 8.609 16.781 1 98.56 186 GLU A O 1
ATOM 1430 N N . ALA A 1 187 ? 5.688 10.312 18.062 1 98.69 187 ALA A N 1
ATOM 1431 C CA . ALA A 1 187 ? 5.77 11.281 16.969 1 98.69 187 ALA A CA 1
ATOM 1432 C C . ALA A 1 187 ? 7.215 11.477 16.516 1 98.69 187 ALA A C 1
ATOM 1434 O O . ALA A 1 187 ? 7.48 11.633 15.32 1 98.69 187 ALA A O 1
ATOM 1435 N N . GLN A 1 188 ? 8.117 11.531 17.484 1 98.69 188 GLN A N 1
ATOM 1436 C CA . GLN A 1 188 ? 9.531 11.68 17.172 1 98.69 188 GLN A CA 1
ATOM 1437 C C . GLN A 1 188 ? 10.055 10.477 16.391 1 98.69 188 GLN A C 1
ATOM 1439 O O . GLN A 1 188 ? 10.812 10.633 15.43 1 98.69 188 GLN A O 1
ATOM 1444 N N . ILE A 1 189 ? 9.609 9.297 16.781 1 98.62 189 ILE A N 1
ATOM 1445 C CA . ILE A 1 189 ? 9.984 8.07 16.078 1 98.62 189 ILE A CA 1
ATOM 1446 C C . ILE A 1 189 ? 9.461 8.102 14.648 1 98.62 189 ILE A C 1
ATOM 1448 O O . ILE A 1 189 ? 10.195 7.816 13.703 1 98.62 189 ILE A O 1
ATOM 1452 N N . MET A 1 190 ? 8.195 8.445 14.516 1 98.56 190 MET A N 1
ATOM 1453 C CA . MET A 1 190 ? 7.59 8.547 13.188 1 98.56 190 MET A CA 1
ATOM 1454 C C . MET A 1 190 ? 8.344 9.555 12.328 1 98.56 190 MET A C 1
ATOM 1456 O O . MET A 1 190 ? 8.633 9.281 11.156 1 98.56 190 MET A O 1
ATOM 1460 N N . ASP A 1 191 ? 8.695 10.688 12.867 1 98.31 191 ASP A N 1
ATOM 1461 C CA . ASP A 1 191 ? 9.383 11.742 12.133 1 98.31 191 ASP A CA 1
ATOM 1462 C C . ASP A 1 191 ? 10.758 11.273 11.664 1 98.31 191 ASP A C 1
ATOM 1464 O O . ASP A 1 191 ? 11.133 11.5 10.508 1 98.31 191 ASP A O 1
ATOM 1468 N N . TRP A 1 192 ? 11.492 10.617 12.523 1 98.44 192 TRP A N 1
ATOM 1469 C CA . TRP A 1 192 ? 12.805 10.109 12.133 1 98.44 192 TRP A CA 1
ATOM 1470 C C . TRP A 1 192 ? 12.68 8.992 11.109 1 98.44 192 TRP A C 1
ATOM 1472 O O . TRP A 1 192 ? 13.445 8.93 10.148 1 98.44 192 TRP A O 1
ATOM 1482 N N . ALA A 1 193 ? 11.727 8.094 11.352 1 98.19 193 ALA A N 1
ATOM 1483 C CA . ALA A 1 193 ? 11.461 7.039 10.383 1 98.19 193 ALA A CA 1
ATOM 1484 C C . ALA A 1 193 ? 11.156 7.625 9.008 1 98.19 193 ALA A C 1
ATOM 1486 O O . ALA A 1 193 ? 11.578 7.086 7.984 1 98.19 193 ALA A O 1
ATOM 1487 N N . ASP A 1 194 ? 10.398 8.703 8.969 1 97.25 194 ASP A N 1
ATOM 1488 C CA . ASP A 1 194 ? 10.086 9.422 7.738 1 97.25 194 ASP A CA 1
ATOM 1489 C C . ASP A 1 194 ? 11.359 9.922 7.055 1 97.25 194 ASP A C 1
ATOM 1491 O O . ASP A 1 194 ? 11.555 9.688 5.859 1 97.25 194 ASP A O 1
ATOM 1495 N N . ASP A 1 195 ? 12.195 10.531 7.809 1 96.94 195 ASP A N 1
ATOM 1496 C CA . ASP A 1 195 ? 13.453 11.055 7.277 1 96.94 195 ASP A CA 1
ATOM 1497 C C . ASP A 1 195 ? 14.32 9.93 6.715 1 96.94 195 ASP A C 1
ATOM 1499 O O . ASP A 1 195 ? 14.906 10.07 5.641 1 96.94 195 ASP A O 1
ATOM 1503 N N . VAL A 1 196 ? 14.398 8.867 7.445 1 96.75 196 VAL A N 1
ATOM 1504 C CA . VAL A 1 196 ? 15.219 7.727 7.043 1 96.75 196 VAL A CA 1
ATOM 1505 C C . VAL A 1 196 ? 14.656 7.113 5.762 1 96.75 196 VAL A C 1
ATOM 1507 O O . VAL A 1 196 ? 15.391 6.895 4.797 1 96.75 196 VAL A O 1
ATOM 1510 N N . ALA A 1 197 ? 13.352 6.883 5.758 1 95.12 197 ALA A N 1
ATOM 1511 C CA . ALA A 1 197 ? 12.719 6.293 4.582 1 95.12 197 ALA A CA 1
ATOM 1512 C C . ALA A 1 197 ? 12.891 7.188 3.357 1 95.12 197 ALA A C 1
ATOM 1514 O O . ALA A 1 197 ? 13.281 6.719 2.287 1 95.12 197 ALA A O 1
ATOM 1515 N N . TYR A 1 198 ? 12.641 8.414 3.564 1 91 198 TYR A N 1
ATOM 1516 C CA . TYR A 1 198 ? 12.734 9.391 2.484 1 91 198 TYR A CA 1
ATOM 1517 C C . TYR A 1 198 ? 14.148 9.453 1.925 1 91 198 TYR A C 1
ATOM 1519 O O . TYR A 1 198 ? 14.344 9.367 0.711 1 91 198 TYR A O 1
ATOM 1527 N N . SER A 1 199 ? 15.109 9.547 2.719 1 93.19 199 SER A N 1
ATOM 1528 C CA . SER A 1 199 ? 16.484 9.75 2.301 1 93.19 199 SER A CA 1
ATOM 1529 C C . SER A 1 199 ? 17.047 8.516 1.6 1 93.19 199 SER A C 1
ATOM 1531 O O . SER A 1 199 ? 17.594 8.617 0.501 1 93.19 199 SER A O 1
ATOM 1533 N N . VAL A 1 200 ? 16.812 7.344 2.172 1 91.75 200 VAL A N 1
ATOM 1534 C CA . VAL A 1 200 ? 17.438 6.121 1.681 1 91.75 200 VAL A CA 1
ATOM 1535 C C . VAL A 1 200 ? 16.688 5.605 0.459 1 91.75 200 VAL A C 1
ATOM 1537 O O . VAL A 1 200 ? 17.297 5.227 -0.543 1 91.75 200 VAL A O 1
ATOM 1540 N N . HIS A 1 201 ? 15.391 5.617 0.517 1 88.38 201 HIS A N 1
ATOM 1541 C CA . HIS A 1 201 ? 14.625 5.031 -0.577 1 88.38 201 HIS A CA 1
ATOM 1542 C C . HIS A 1 201 ? 14.602 5.957 -1.789 1 88.38 201 HIS A C 1
ATOM 1544 O O . HIS A 1 201 ? 14.578 5.492 -2.932 1 88.38 201 HIS A O 1
ATOM 1550 N N . ASP A 1 202 ? 14.664 7.25 -1.559 1 84.62 202 ASP A N 1
ATOM 1551 C CA . ASP A 1 202 ? 14.805 8.172 -2.682 1 84.62 202 ASP A CA 1
ATOM 1552 C C . ASP A 1 202 ? 16.141 7.965 -3.391 1 84.62 202 ASP A C 1
ATOM 1554 O O . ASP A 1 202 ? 16.219 8.062 -4.617 1 84.62 202 ASP A O 1
ATOM 1558 N N . LEU A 1 203 ? 17.141 7.742 -2.615 1 84.31 203 LEU A N 1
ATOM 1559 C CA . LEU A 1 203 ? 18.438 7.41 -3.195 1 84.31 203 LEU A CA 1
ATOM 1560 C C . LEU A 1 203 ? 18.344 6.145 -4.039 1 84.31 203 LEU A C 1
ATOM 1562 O O . LEU A 1 203 ? 18.859 6.102 -5.16 1 84.31 203 LEU A O 1
ATOM 1566 N N . GLU A 1 204 ? 17.641 5.152 -3.477 1 87.25 204 GLU A N 1
ATOM 1567 C CA . GLU A 1 204 ? 17.469 3.891 -4.188 1 87.25 204 GLU A CA 1
ATOM 1568 C C . GLU A 1 204 ? 16.797 4.109 -5.543 1 87.25 204 GLU A C 1
ATOM 1570 O O . GLU A 1 204 ? 17.297 3.631 -6.566 1 87.25 204 GLU A O 1
ATOM 1575 N N . ASP A 1 205 ? 15.797 4.863 -5.516 1 85.81 205 ASP A N 1
ATOM 1576 C CA . ASP A 1 205 ? 15.047 5.137 -6.742 1 85.81 205 ASP A CA 1
ATOM 1577 C C . ASP A 1 205 ? 15.883 5.961 -7.723 1 85.81 205 ASP A C 1
ATOM 1579 O O . ASP A 1 205 ? 15.836 5.734 -8.93 1 85.81 205 ASP A O 1
ATOM 1583 N N . GLY A 1 206 ? 16.578 6.914 -7.191 1 86.19 206 GLY A N 1
ATOM 1584 C CA . GLY A 1 206 ? 17.422 7.746 -8.031 1 86.19 206 GLY A CA 1
ATOM 1585 C C . GLY A 1 206 ? 18.516 6.969 -8.727 1 86.19 206 GLY A C 1
ATOM 1586 O O . GLY A 1 206 ? 18.797 7.203 -9.906 1 86.19 206 GLY A O 1
ATOM 1587 N N . VAL A 1 207 ? 19.109 6.062 -8 1 87.31 207 VAL A N 1
ATOM 1588 C CA . VAL A 1 207 ? 20.156 5.223 -8.578 1 87.31 207 VAL A CA 1
ATOM 1589 C C . VAL A 1 207 ? 19.547 4.289 -9.617 1 87.31 207 VAL A C 1
ATOM 1591 O O . VAL A 1 207 ? 20.078 4.164 -10.727 1 87.31 207 VAL A O 1
ATOM 1594 N N . HIS A 1 208 ? 18.453 3.709 -9.312 1 84.81 208 HIS A N 1
ATOM 1595 C CA . HIS A 1 208 ? 17.797 2.771 -10.211 1 84.81 208 HIS A CA 1
ATOM 1596 C C . HIS A 1 208 ? 17.391 3.455 -11.508 1 84.81 208 HIS A C 1
ATOM 1598 O O . HIS A 1 208 ? 17.516 2.873 -12.594 1 84.81 208 HIS A O 1
ATOM 1604 N N . ALA A 1 209 ? 16.938 4.695 -11.391 1 82.75 209 ALA A N 1
ATOM 1605 C CA . ALA A 1 209 ? 16.484 5.445 -12.555 1 82.75 209 ALA A CA 1
ATOM 1606 C C . ALA A 1 209 ? 17.656 6.043 -13.328 1 82.75 209 ALA A C 1
ATOM 1608 O O . ALA A 1 209 ? 17.469 6.602 -14.406 1 82.75 209 ALA A O 1
ATOM 1609 N N . GLY A 1 210 ? 18.828 5.996 -12.75 1 82.94 210 GLY A N 1
ATOM 1610 C CA . GLY A 1 210 ? 20.031 6.516 -13.398 1 82.94 210 GLY A CA 1
ATOM 1611 C C . GLY A 1 210 ? 20.234 8 -13.172 1 82.94 210 GLY A C 1
ATOM 1612 O O . GLY A 1 210 ? 21.078 8.625 -13.812 1 82.94 210 GLY A O 1
ATOM 1613 N N . HIS A 1 211 ? 19.469 8.555 -12.266 1 83.56 211 HIS A N 1
ATOM 1614 C CA . HIS A 1 211 ? 19.562 9.984 -12 1 83.56 211 HIS A CA 1
ATOM 1615 C C . HIS A 1 211 ? 20.688 10.281 -11 1 83.56 211 HIS A C 1
ATOM 1617 O O . HIS A 1 211 ? 21.266 11.367 -11.016 1 83.56 211 HIS A O 1
ATOM 1623 N N . VAL A 1 212 ? 20.875 9.367 -10.086 1 85.5 212 VAL A N 1
ATOM 1624 C CA . VAL A 1 212 ? 21.922 9.516 -9.086 1 85.5 212 VAL A CA 1
ATOM 1625 C C . VAL A 1 212 ? 23.125 8.664 -9.477 1 85.5 212 VAL A C 1
ATOM 1627 O O . VAL A 1 212 ? 23.047 7.434 -9.484 1 85.5 212 VAL A O 1
ATOM 1630 N N . ARG A 1 213 ? 24.172 9.375 -9.789 1 85.12 213 ARG A N 1
ATOM 1631 C CA . ARG A 1 213 ? 25.438 8.719 -10.133 1 85.12 213 ARG A CA 1
ATOM 1632 C C . ARG A 1 213 ? 26.5 8.984 -9.078 1 85.12 213 ARG A C 1
ATOM 1634 O O . ARG A 1 213 ? 27.172 10.016 -9.117 1 85.12 213 ARG A O 1
ATOM 1641 N N . ILE A 1 214 ? 26.719 7.988 -8.305 1 85.56 214 ILE A N 1
ATOM 1642 C CA . ILE A 1 214 ? 27.594 8.125 -7.141 1 85.56 214 ILE A CA 1
ATOM 1643 C C . ILE A 1 214 ? 29.016 8.406 -7.598 1 85.56 214 ILE A C 1
ATOM 1645 O O . ILE A 1 214 ? 29.797 9.039 -6.875 1 85.56 214 ILE A O 1
ATOM 1649 N N . GLU A 1 215 ? 29.344 7.98 -8.797 1 86.88 215 GLU A N 1
ATOM 1650 C CA . GLU A 1 215 ? 30.703 8.172 -9.312 1 86.88 215 GLU A CA 1
ATOM 1651 C C . GLU A 1 215 ? 31.016 9.656 -9.492 1 86.88 215 GLU A C 1
ATOM 1653 O O . GLU A 1 215 ? 32.188 10.047 -9.484 1 86.88 215 GLU A O 1
ATOM 1658 N N . LEU A 1 216 ? 30.031 10.516 -9.625 1 87.06 216 LEU A N 1
ATOM 1659 C CA . LEU A 1 216 ? 30.219 11.953 -9.75 1 87.06 216 LEU A CA 1
ATOM 1660 C C . LEU A 1 216 ? 30.797 12.539 -8.469 1 87.06 216 LEU A C 1
ATOM 1662 O O . LEU A 1 216 ? 31.422 13.602 -8.492 1 87.06 216 LEU A O 1
ATOM 1666 N N . LEU A 1 217 ? 30.609 11.867 -7.379 1 89.44 217 LEU A N 1
ATOM 1667 C CA . LEU A 1 217 ? 31.047 12.359 -6.078 1 89.44 217 LEU A CA 1
ATOM 1668 C C . LEU A 1 217 ? 32.531 12.086 -5.863 1 89.44 217 LEU A C 1
ATOM 1670 O O . LEU A 1 217 ? 33.094 12.445 -4.824 1 89.44 217 LEU A O 1
ATOM 1674 N N . ALA A 1 218 ? 33.156 11.484 -6.855 1 87.38 218 ALA A N 1
ATOM 1675 C CA . ALA A 1 218 ? 34.594 11.383 -6.832 1 87.38 218 ALA A CA 1
ATOM 1676 C C . ALA A 1 218 ? 35.25 12.75 -7 1 87.38 218 ALA A C 1
ATOM 1678 O O . ALA A 1 218 ? 36.406 12.961 -6.559 1 87.38 218 ALA A O 1
ATOM 1679 N N . ASP A 1 219 ? 34.531 13.688 -7.598 1 92.69 219 ASP A N 1
ATOM 1680 C CA . ASP A 1 219 ? 34.969 15.062 -7.785 1 92.69 219 ASP A CA 1
ATOM 1681 C C . ASP A 1 219 ? 34.812 15.883 -6.512 1 92.69 219 ASP A C 1
ATOM 1683 O O . ASP A 1 219 ? 33.688 16.078 -6.039 1 92.69 219 ASP A O 1
ATOM 1687 N N . PRO A 1 220 ? 35.875 16.484 -6.043 1 94.19 220 PRO A N 1
ATOM 1688 C CA . PRO A 1 220 ? 35.781 17.266 -4.801 1 94.19 220 PRO A CA 1
ATOM 1689 C C . PRO A 1 220 ? 34.875 18.484 -4.934 1 94.19 220 PRO A C 1
ATOM 1691 O O . PRO A 1 220 ? 34.219 18.859 -3.971 1 94.19 220 PRO A O 1
ATOM 1694 N N . ASP A 1 221 ? 34.875 19.016 -6.051 1 95.88 221 ASP A N 1
ATOM 1695 C CA . ASP A 1 221 ? 34.031 20.172 -6.258 1 95.88 221 ASP A CA 1
ATOM 1696 C C . ASP A 1 221 ? 32.562 19.781 -6.164 1 95.88 221 ASP A C 1
ATOM 1698 O O . ASP A 1 221 ? 31.719 20.547 -5.656 1 95.88 221 ASP A O 1
ATOM 1702 N N . GLU A 1 222 ? 32.281 18.672 -6.703 1 95.06 222 GLU A N 1
ATOM 1703 C CA . GLU A 1 222 ? 30.922 18.156 -6.629 1 95.06 222 GLU A CA 1
ATOM 1704 C C . GLU A 1 222 ? 30.516 17.859 -5.188 1 95.06 222 GLU A C 1
ATOM 1706 O O . GLU A 1 222 ? 29.391 18.125 -4.777 1 95.06 222 GLU A O 1
ATOM 1711 N N . ARG A 1 223 ? 31.406 17.328 -4.457 1 95.94 223 ARG A N 1
ATOM 1712 C CA . ARG A 1 223 ? 31.156 17.062 -3.047 1 95.94 223 ARG A CA 1
ATOM 1713 C C . ARG A 1 223 ? 30.891 18.344 -2.277 1 95.94 223 ARG A C 1
ATOM 1715 O O . ARG A 1 223 ? 30 18.406 -1.438 1 95.94 223 ARG A O 1
ATOM 1722 N N . ASP A 1 224 ? 31.656 19.312 -2.59 1 96.81 224 ASP A N 1
ATOM 1723 C CA . ASP A 1 224 ? 31.484 20.609 -1.929 1 96.81 224 ASP A CA 1
ATOM 1724 C C . ASP A 1 224 ? 30.141 21.219 -2.264 1 96.81 224 ASP A C 1
ATOM 1726 O O . ASP A 1 224 ? 29.469 21.797 -1.391 1 96.81 224 ASP A O 1
ATOM 1730 N N . ALA A 1 225 ? 29.812 21.094 -3.482 1 96.19 225 ALA A N 1
ATOM 1731 C CA . ALA A 1 225 ? 28.516 21.641 -3.914 1 96.19 225 ALA A CA 1
ATOM 1732 C C . ALA A 1 225 ? 27.359 20.938 -3.223 1 96.19 225 ALA A C 1
ATOM 1734 O O . ALA A 1 225 ? 26.391 21.578 -2.803 1 96.19 225 ALA A O 1
ATOM 1735 N N . LEU A 1 226 ? 27.484 19.609 -3.143 1 96.12 226 LEU A N 1
ATOM 1736 C CA . LEU A 1 226 ? 26.453 18.844 -2.443 1 96.12 226 LEU A CA 1
ATOM 1737 C C . LEU A 1 226 ? 26.359 19.266 -0.984 1 96.12 226 LEU A C 1
ATOM 1739 O O . LEU A 1 226 ? 25.25 19.484 -0.475 1 96.12 226 LEU A O 1
ATOM 1743 N N . CYS A 1 227 ? 27.438 19.391 -0.344 1 97.94 227 CYS A N 1
ATOM 1744 C CA . CYS A 1 227 ? 27.469 19.781 1.064 1 97.94 227 CYS A CA 1
ATOM 1745 C C . CYS A 1 227 ? 26.891 21.172 1.265 1 97.94 227 CYS A C 1
ATOM 1747 O O . CYS A 1 227 ? 26.203 21.422 2.252 1 97.94 227 CYS A O 1
ATOM 1749 N N . ALA A 1 228 ? 27.156 22.016 0.356 1 97.5 228 ALA A N 1
ATOM 1750 C CA . ALA A 1 228 ? 26.609 23.359 0.425 1 97.5 228 ALA A CA 1
ATOM 1751 C C . ALA A 1 228 ? 25.078 23.328 0.297 1 97.5 228 ALA A C 1
ATOM 1753 O O . ALA A 1 228 ? 24.375 24.031 1.029 1 97.5 228 ALA A O 1
ATOM 1754 N N . ASP A 1 229 ? 24.625 22.562 -0.678 1 96.12 229 ASP A N 1
ATOM 1755 C CA . ASP A 1 229 ? 23.188 22.406 -0.854 1 96.12 229 ASP A CA 1
ATOM 1756 C C . ASP A 1 229 ? 22.531 21.875 0.422 1 96.12 229 ASP A C 1
ATOM 1758 O O . ASP A 1 229 ? 21.5 22.391 0.844 1 96.12 229 ASP A O 1
ATOM 1762 N N . VAL A 1 230 ? 23.141 20.906 1.042 1 97.12 230 VAL A N 1
ATOM 1763 C CA . VAL A 1 230 ? 22.594 20.25 2.221 1 97.12 230 VAL A CA 1
ATOM 1764 C C . VAL A 1 230 ? 22.594 21.219 3.404 1 97.12 230 VAL A C 1
ATOM 1766 O O . VAL A 1 230 ? 21.625 21.266 4.164 1 97.12 230 VAL A O 1
ATOM 1769 N N . ALA A 1 231 ? 23.609 21.969 3.561 1 97.25 231 ALA A N 1
ATOM 1770 C CA . ALA A 1 231 ? 23.688 22.953 4.641 1 97.25 231 ALA A CA 1
ATOM 1771 C C . ALA A 1 231 ? 22.625 24.031 4.5 1 97.25 231 ALA A C 1
ATOM 1773 O O . ALA A 1 231 ? 22.125 24.547 5.496 1 97.25 231 ALA A O 1
ATOM 1774 N N . ARG A 1 232 ? 22.281 24.297 3.344 1 94.94 232 ARG A N 1
ATOM 1775 C CA . ARG A 1 232 ? 21.297 25.344 3.066 1 94.94 232 ARG A CA 1
ATOM 1776 C C . ARG A 1 232 ? 19.875 24.859 3.34 1 94.94 232 ARG A C 1
ATOM 1778 O O . ARG A 1 232 ? 19.031 25.625 3.799 1 94.94 232 ARG A O 1
ATOM 1785 N N . VAL A 1 233 ? 19.656 23.609 3.158 1 93.06 233 VAL A N 1
ATOM 1786 C CA . VAL A 1 233 ? 18.266 23.188 3.066 1 93.06 233 VAL A CA 1
ATOM 1787 C C . VAL A 1 233 ? 17.953 22.188 4.184 1 93.06 233 VAL A C 1
ATOM 1789 O O . VAL A 1 233 ? 16.859 22.219 4.762 1 93.06 233 VAL A O 1
ATOM 1792 N N . TYR A 1 234 ? 18.875 21.266 4.492 1 94.19 234 TYR A N 1
ATOM 1793 C CA . TYR A 1 234 ? 18.469 20.078 5.238 1 94.19 234 TYR A CA 1
ATOM 1794 C C . TYR A 1 234 ? 19.188 20.016 6.582 1 94.19 234 TYR A C 1
ATOM 1796 O O . TYR A 1 234 ? 18.812 19.203 7.445 1 94.19 234 TYR A O 1
ATOM 1804 N N . SER A 1 235 ? 20.266 20.828 6.797 1 96.25 235 SER A N 1
ATOM 1805 C CA . SER A 1 235 ? 21.078 20.594 7.984 1 96.25 235 SER A CA 1
ATOM 1806 C C . SER A 1 235 ? 21.625 21.906 8.547 1 96.25 235 SER A C 1
ATOM 1808 O O . SER A 1 235 ? 22 22.797 7.793 1 96.25 235 SER A O 1
ATOM 1810 N N . PRO A 1 236 ? 21.703 21.953 9.852 1 94.5 236 PRO A N 1
ATOM 1811 C CA . PRO A 1 236 ? 22.359 23.125 10.453 1 94.5 236 PRO A CA 1
ATOM 1812 C C . PRO A 1 236 ? 23.875 23 10.469 1 94.5 236 PRO A C 1
ATOM 1814 O O . PRO A 1 236 ? 24.578 23.953 10.82 1 94.5 236 PRO A O 1
ATOM 1817 N N . GLU A 1 237 ? 24.406 21.812 10.102 1 96.5 237 GLU A N 1
ATOM 1818 C CA . GLU A 1 237 ? 25.859 21.594 10.094 1 96.5 237 GLU A CA 1
ATOM 1819 C C . GLU A 1 237 ? 26.531 22.422 9.008 1 96.5 237 GLU A C 1
ATOM 1821 O O . GLU A 1 237 ? 25.938 22.703 7.965 1 96.5 237 GLU A O 1
ATOM 1826 N N . SER A 1 238 ? 27.797 22.766 9.25 1 97.19 238 SER A N 1
ATOM 1827 C CA . SER A 1 238 ? 28.562 23.484 8.234 1 97.19 238 SER A CA 1
ATOM 1828 C C . SER A 1 238 ? 28.891 22.562 7.055 1 97.19 238 SER A C 1
ATOM 1830 O O . SER A 1 238 ? 28.969 21.344 7.211 1 97.19 238 SER A O 1
ATOM 1832 N N . PRO A 1 239 ? 29.094 23.219 5.855 1 97.5 239 PRO A N 1
ATOM 1833 C CA . PRO A 1 239 ? 29.516 22.406 4.715 1 97.5 239 PRO A CA 1
ATOM 1834 C C . PRO A 1 239 ? 30.781 21.578 5.008 1 97.5 239 PRO A C 1
ATOM 1836 O O . PRO A 1 239 ? 30.906 20.453 4.531 1 97.5 239 PRO A O 1
ATOM 1839 N N . GLY A 1 240 ? 31.672 22.188 5.75 1 96.75 240 GLY A N 1
ATOM 1840 C CA . GLY A 1 240 ? 32.875 21.469 6.117 1 96.75 240 GLY A CA 1
ATOM 1841 C C . GLY A 1 240 ? 32.594 20.219 6.941 1 96.75 240 GLY A C 1
ATOM 1842 O O . GLY A 1 240 ? 33.188 19.172 6.699 1 96.75 240 GLY A O 1
ATOM 1843 N N . ASP A 1 241 ? 31.734 20.297 7.941 1 97.31 241 ASP A N 1
ATOM 1844 C CA . ASP A 1 241 ? 31.359 19.141 8.766 1 97.31 241 ASP A CA 1
ATOM 1845 C C . ASP A 1 241 ? 30.656 18.078 7.926 1 97.31 241 ASP A C 1
ATOM 1847 O O . ASP A 1 241 ? 30.891 16.891 8.109 1 97.31 241 ASP A O 1
ATOM 1851 N N . LEU A 1 242 ? 29.812 18.531 7.047 1 98.12 242 LEU A N 1
ATOM 1852 C CA . LEU A 1 242 ? 29.094 17.609 6.164 1 98.12 242 LEU A CA 1
ATOM 1853 C C . LEU A 1 242 ? 30.047 16.891 5.234 1 98.12 242 LEU A C 1
ATOM 1855 O O . LEU A 1 242 ? 29.859 15.711 4.922 1 98.12 242 LEU A O 1
ATOM 1859 N N . ARG A 1 243 ? 31.062 17.609 4.805 1 97.44 243 ARG A N 1
ATOM 1860 C CA . ARG A 1 243 ? 32.062 17.016 3.92 1 97.44 243 ARG A CA 1
ATOM 1861 C C . ARG A 1 243 ? 32.781 15.844 4.605 1 97.44 243 ARG A C 1
ATOM 1863 O O . ARG A 1 243 ? 33.062 14.82 3.971 1 97.44 243 ARG A O 1
ATOM 1870 N N . ALA A 1 244 ? 33.062 16.016 5.824 1 96.88 244 ALA A N 1
ATOM 1871 C CA . ALA A 1 244 ? 33.688 14.945 6.582 1 96.88 244 ALA A CA 1
ATOM 1872 C C . ALA A 1 244 ? 32.812 13.711 6.664 1 96.88 244 ALA A C 1
ATOM 1874 O O . ALA A 1 244 ? 33.25 12.586 6.469 1 96.88 244 ALA A O 1
ATOM 1875 N N . VAL A 1 245 ? 31.547 13.914 6.961 1 96.44 245 VAL A N 1
ATOM 1876 C CA . VAL A 1 245 ? 30.594 12.82 7.051 1 96.44 245 VAL A CA 1
ATOM 1877 C C . VAL A 1 245 ? 30.422 12.164 5.684 1 96.44 245 VAL A C 1
ATOM 1879 O O . VAL A 1 245 ? 30.359 10.938 5.582 1 96.44 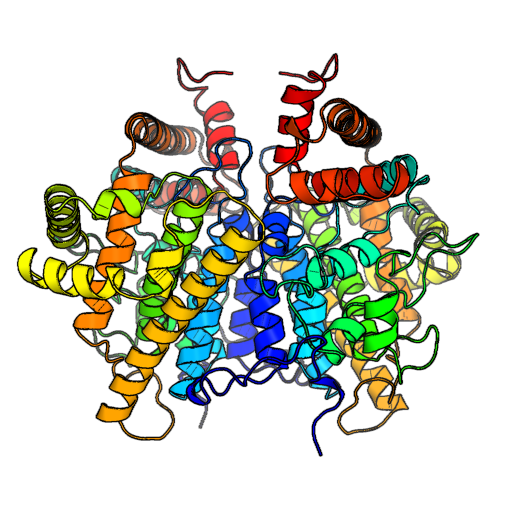245 VAL A O 1
ATOM 1882 N N . LEU A 1 246 ? 30.344 12.984 4.648 1 95.56 246 LEU A N 1
ATOM 1883 C CA . LEU A 1 246 ? 30.188 12.477 3.287 1 95.56 246 LEU A CA 1
ATOM 1884 C C . LEU A 1 246 ? 31.375 11.586 2.904 1 95.56 246 LEU A C 1
ATOM 1886 O O . LEU A 1 246 ? 31.188 10.539 2.283 1 95.56 246 LEU A O 1
ATOM 1890 N N . THR A 1 247 ? 32.531 12 3.254 1 93.44 247 THR A N 1
ATOM 1891 C CA . THR A 1 247 ? 33.719 11.234 2.951 1 93.44 247 THR A CA 1
ATOM 1892 C C . THR A 1 247 ? 33.688 9.852 3.6 1 93.44 247 THR A C 1
ATOM 1894 O O . THR A 1 247 ? 34 8.844 2.963 1 93.44 247 THR A O 1
ATOM 1897 N N . GLU A 1 248 ? 33.25 9.805 4.777 1 92.12 248 GLU A N 1
ATOM 1898 C CA . GLU A 1 248 ? 33.094 8.531 5.488 1 92.12 248 GLU A CA 1
ATOM 1899 C C . GLU A 1 248 ? 32 7.672 4.871 1 92.12 248 GLU A C 1
ATOM 1901 O O . GLU A 1 248 ? 32.156 6.453 4.746 1 92.12 248 GLU A O 1
ATOM 1906 N N . LEU A 1 249 ? 30.922 8.312 4.547 1 90 249 LEU A N 1
ATOM 1907 C CA . LEU A 1 249 ? 29.797 7.609 3.947 1 90 249 LEU A CA 1
ATOM 1908 C C . LEU A 1 249 ? 30.203 6.969 2.625 1 90 249 LEU A C 1
ATOM 1910 O O . LEU A 1 249 ? 29.875 5.809 2.365 1 90 249 LEU A O 1
ATOM 1914 N N . LEU A 1 250 ? 30.938 7.684 1.794 1 88.62 250 LEU A N 1
ATOM 1915 C CA . LEU A 1 250 ? 31.328 7.215 0.471 1 88.62 250 LEU A CA 1
ATOM 1916 C C . LEU A 1 250 ? 32.375 6.117 0.575 1 88.62 250 LEU A C 1
ATOM 1918 O O . LEU A 1 250 ? 32.562 5.34 -0.364 1 88.62 250 LEU A O 1
ATOM 1922 N N . ALA A 1 251 ? 33.031 6.09 1.684 1 86.44 251 ALA A N 1
ATOM 1923 C CA . ALA A 1 251 ? 34.094 5.102 1.883 1 86.44 251 ALA A CA 1
ATOM 1924 C C . ALA A 1 251 ? 33.5 3.766 2.342 1 86.44 251 ALA A C 1
ATOM 1926 O O . ALA A 1 251 ? 34.219 2.748 2.348 1 86.44 251 ALA A O 1
ATOM 1927 N N . GLU A 1 252 ? 32.219 3.775 2.688 1 82.94 252 GLU A N 1
ATOM 1928 C CA . GLU A 1 252 ? 31.594 2.525 3.105 1 82.94 252 GLU A CA 1
ATOM 1929 C C . GLU A 1 252 ? 31.531 1.53 1.951 1 82.94 252 GLU A C 1
ATOM 1931 O O . GLU A 1 252 ? 31.094 1.881 0.847 1 82.94 252 GLU A O 1
ATOM 1936 N N . PRO A 1 253 ? 31.922 0.284 2.178 1 74.56 253 PRO A N 1
ATOM 1937 C CA . PRO A 1 253 ? 31.969 -0.723 1.114 1 74.56 253 PRO A CA 1
ATOM 1938 C C . PRO A 1 253 ? 30.625 -0.876 0.394 1 74.56 253 PRO A C 1
ATOM 1940 O O . PRO A 1 253 ? 30.594 -1.053 -0.827 1 74.56 253 PRO A O 1
ATOM 1943 N N . VAL A 1 254 ? 29.688 -0.688 1.101 1 69 254 VAL A N 1
ATOM 1944 C CA . VAL A 1 254 ? 28.359 -0.91 0.521 1 69 254 VAL A CA 1
ATOM 1945 C C . VAL A 1 254 ? 28.047 0.184 -0.499 1 69 254 VAL A C 1
ATOM 1947 O O . VAL A 1 254 ? 27.422 -0.075 -1.526 1 69 254 VAL A O 1
ATOM 1950 N N . VAL A 1 255 ? 28.5 1.341 -0.255 1 75.88 255 VAL A N 1
ATOM 1951 C CA . VAL A 1 255 ? 28.234 2.469 -1.14 1 75.88 255 VAL A CA 1
ATOM 1952 C C . VAL A 1 255 ? 29.141 2.402 -2.361 1 75.88 255 VAL A C 1
ATOM 1954 O O . VAL A 1 255 ? 28.734 2.738 -3.473 1 75.88 255 VAL A O 1
ATOM 1957 N N . GLU A 1 256 ? 30.297 1.819 -2.139 1 72.5 256 GLU A N 1
ATOM 1958 C CA . GLU A 1 256 ? 31.266 1.671 -3.23 1 72.5 256 GLU A CA 1
ATOM 1959 C C . GLU A 1 256 ? 30.703 0.782 -4.336 1 72.5 256 GLU A C 1
ATOM 1961 O O . GLU A 1 256 ? 30.953 1.019 -5.52 1 72.5 256 GLU A O 1
ATOM 1966 N N . GLY A 1 257 ? 29.922 -0.08 -3.988 1 72.25 257 GLY A N 1
ATOM 1967 C CA . GLY A 1 257 ? 29.375 -1.036 -4.938 1 72.25 257 GLY A CA 1
ATOM 1968 C C . GLY A 1 257 ? 28.25 -0.461 -5.781 1 72.25 257 GLY A C 1
ATOM 1969 O O . GLY A 1 257 ? 27.797 -1.096 -6.738 1 72.25 257 GLY A O 1
ATOM 1970 N N . LEU A 1 258 ? 27.906 0.76 -5.453 1 80 258 LEU A N 1
ATOM 1971 C CA . LEU A 1 258 ? 26.812 1.369 -6.203 1 80 258 LEU A CA 1
ATOM 1972 C C . LEU A 1 258 ? 27.328 2.092 -7.438 1 80 258 LEU A C 1
ATOM 1974 O O . LEU A 1 258 ? 26.547 2.494 -8.305 1 80 258 LEU A O 1
ATOM 1978 N N . ALA A 1 259 ? 28.672 2.23 -7.465 1 79.44 259 ALA A N 1
ATOM 1979 C CA . ALA A 1 259 ? 29.25 2.887 -8.641 1 79.44 259 ALA A CA 1
ATOM 1980 C C . ALA A 1 259 ? 28.969 2.09 -9.906 1 79.44 259 ALA A C 1
ATOM 1982 O O . ALA A 1 259 ? 29 0.857 -9.891 1 79.44 259 ALA A O 1
ATOM 1983 N N . ARG A 1 260 ? 28.609 2.762 -10.984 1 81.62 260 ARG A N 1
ATOM 1984 C CA . ARG A 1 260 ? 28.359 2.193 -12.305 1 81.62 260 ARG A CA 1
ATOM 1985 C C . ARG A 1 260 ? 27.156 1.244 -12.273 1 81.62 260 ARG A C 1
ATOM 1987 O O . ARG A 1 260 ? 27.234 0.123 -12.781 1 81.62 260 ARG A O 1
ATOM 1994 N N . TYR A 1 261 ? 26.125 1.574 -11.539 1 87.69 261 TYR A N 1
ATOM 1995 C CA . TYR A 1 261 ? 24.875 0.809 -11.523 1 87.69 261 TYR A CA 1
ATOM 1996 C C . TYR A 1 261 ? 24.375 0.542 -12.938 1 87.69 261 TYR A C 1
ATOM 1998 O O . TYR A 1 261 ? 24.172 1.477 -13.719 1 87.69 261 TYR A O 1
ATOM 2006 N N . ASP A 1 262 ? 24.25 -0.782 -13.32 1 86.75 262 ASP A N 1
ATOM 2007 C CA . ASP A 1 262 ? 23.875 -1.111 -14.695 1 86.75 262 ASP A CA 1
ATOM 2008 C C . ASP A 1 262 ? 22.516 -1.788 -14.758 1 86.75 262 ASP A C 1
ATOM 2010 O O . ASP A 1 262 ? 22.109 -2.293 -15.812 1 86.75 262 ASP A O 1
ATOM 2014 N N . GLY A 1 263 ? 21.859 -1.887 -13.648 1 86.12 263 GLY A N 1
ATOM 2015 C CA . GLY A 1 263 ? 20.5 -2.412 -13.633 1 86.12 263 GLY A CA 1
ATOM 2016 C C . GLY A 1 263 ? 20.453 -3.928 -13.641 1 86.12 263 GLY A C 1
ATOM 2017 O O . GLY A 1 263 ? 19.375 -4.516 -13.586 1 86.12 263 GLY A O 1
ATOM 2018 N N . SER A 1 264 ? 21.594 -4.613 -13.656 1 86.75 264 SER A N 1
ATOM 2019 C CA . SER A 1 264 ? 21.641 -6.07 -13.633 1 86.75 264 SER A CA 1
ATOM 2020 C C . SER A 1 264 ? 21.109 -6.625 -12.32 1 86.75 264 SER A C 1
ATOM 2022 O O . SER A 1 264 ? 20.922 -5.879 -11.359 1 86.75 264 SER A O 1
ATOM 2024 N N . HIS A 1 265 ? 20.797 -7.922 -12.328 1 86.75 265 HIS A N 1
ATOM 2025 C CA . HIS A 1 265 ? 20.312 -8.586 -11.125 1 86.75 265 HIS A CA 1
ATOM 2026 C C . HIS A 1 265 ? 21.281 -8.383 -9.961 1 86.75 265 HIS A C 1
ATOM 2028 O O . HIS A 1 265 ? 20.844 -8.086 -8.844 1 86.75 265 HIS A O 1
ATOM 2034 N N . LEU A 1 266 ? 22.531 -8.516 -10.219 1 86.31 266 LEU A N 1
ATOM 2035 C CA . LEU A 1 266 ? 23.547 -8.328 -9.195 1 86.31 266 LEU A CA 1
ATOM 2036 C C . LEU A 1 266 ? 23.562 -6.887 -8.695 1 86.31 266 LEU A C 1
ATOM 2038 O O . LEU A 1 266 ? 23.656 -6.641 -7.492 1 86.31 266 LEU A O 1
ATOM 2042 N N . ALA A 1 267 ? 23.516 -5.922 -9.617 1 87.62 267 ALA A N 1
ATOM 2043 C CA . ALA A 1 267 ? 23.5 -4.512 -9.25 1 87.62 267 ALA A CA 1
ATOM 2044 C C . ALA A 1 267 ? 22.281 -4.176 -8.398 1 87.62 267 ALA A C 1
ATOM 2046 O O . ALA A 1 267 ? 22.391 -3.43 -7.418 1 87.62 267 ALA A O 1
ATOM 2047 N N . GLN A 1 268 ? 21.188 -4.707 -8.734 1 88.25 268 GLN A N 1
ATOM 2048 C CA . GLN A 1 268 ? 19.969 -4.461 -7.988 1 88.25 268 GLN A CA 1
ATOM 2049 C C . GLN A 1 268 ? 20.031 -5.078 -6.594 1 88.25 268 GLN A C 1
ATOM 2051 O O . GLN A 1 268 ? 19.594 -4.473 -5.621 1 88.25 268 GLN A O 1
ATOM 2056 N N . SER A 1 269 ? 20.547 -6.266 -6.539 1 88.38 269 SER A N 1
ATOM 2057 C CA . SER A 1 269 ? 20.734 -6.914 -5.242 1 88.38 269 SER A CA 1
ATOM 2058 C C . SER A 1 269 ? 21.656 -6.09 -4.34 1 88.38 269 SER A C 1
ATOM 2060 O O . SER A 1 269 ? 21.375 -5.938 -3.148 1 88.38 269 SER A O 1
ATOM 2062 N N . ARG A 1 270 ? 22.703 -5.578 -4.91 1 87.69 270 ARG A N 1
ATOM 2063 C CA . ARG A 1 270 ? 23.641 -4.746 -4.152 1 87.69 270 ARG A CA 1
ATOM 2064 C C . ARG A 1 270 ? 22.953 -3.467 -3.676 1 87.69 270 ARG A C 1
ATOM 2066 O O . ARG A 1 270 ? 23.141 -3.047 -2.531 1 87.69 270 ARG A O 1
ATOM 2073 N N . LEU A 1 271 ? 22.25 -2.844 -4.566 1 89.31 271 LEU A N 1
ATOM 2074 C CA . LEU A 1 271 ? 21.531 -1.629 -4.215 1 89.31 271 LEU A CA 1
ATOM 2075 C C . LEU A 1 271 ? 20.578 -1.884 -3.053 1 89.31 271 LEU A C 1
ATOM 2077 O O . LEU A 1 271 ? 20.516 -1.09 -2.111 1 89.31 271 LEU A O 1
ATOM 2081 N N . LYS A 1 272 ? 19.891 -3.002 -3.074 1 88.38 272 LYS A N 1
ATOM 2082 C CA . LYS A 1 272 ? 18.984 -3.367 -1.996 1 88.38 272 LYS A CA 1
ATOM 2083 C C . LYS A 1 272 ? 19.734 -3.607 -0.692 1 88.38 272 LYS A C 1
ATOM 2085 O O . LYS A 1 272 ? 19.234 -3.271 0.387 1 88.38 272 LYS A O 1
ATOM 2090 N N . GLN A 1 273 ? 20.875 -4.203 -0.796 1 86.69 273 GLN A N 1
ATOM 2091 C CA . GLN A 1 273 ? 21.703 -4.441 0.382 1 86.69 273 GLN A CA 1
ATOM 2092 C C . GLN A 1 273 ? 22.141 -3.125 1.02 1 86.69 273 GLN A C 1
ATOM 2094 O O . GLN A 1 273 ? 22.109 -2.986 2.244 1 86.69 273 GLN A O 1
ATOM 2099 N N . VAL A 1 274 ? 22.5 -2.244 0.162 1 87.94 274 VAL A N 1
ATOM 2100 C CA . VAL A 1 274 ? 22.922 -0.936 0.642 1 87.94 274 VAL A CA 1
ATOM 2101 C C . VAL A 1 274 ? 21.766 -0.232 1.334 1 87.94 274 VAL A C 1
ATOM 2103 O O . VAL A 1 274 ? 21.922 0.295 2.439 1 87.94 274 VAL A O 1
ATOM 2106 N N . THR A 1 275 ? 20.656 -0.222 0.708 1 89.44 275 THR A N 1
ATOM 2107 C CA . THR A 1 275 ? 19.469 0.448 1.242 1 89.44 275 THR A CA 1
ATOM 2108 C C . THR A 1 275 ? 19.062 -0.158 2.582 1 89.44 275 THR A C 1
ATOM 2110 O O . THR A 1 275 ? 18.812 0.567 3.547 1 89.44 275 THR A O 1
ATOM 2113 N N . SER A 1 276 ? 19.062 -1.445 2.656 1 87.94 276 SER A N 1
ATOM 2114 C CA . SER A 1 276 ? 18.703 -2.145 3.891 1 87.94 276 SER A CA 1
ATOM 2115 C C . SER A 1 276 ? 19.703 -1.826 5.004 1 87.94 276 SER A C 1
ATOM 2117 O O . SER A 1 276 ? 19.297 -1.62 6.152 1 87.94 276 SER A O 1
ATOM 2119 N N . ALA A 1 277 ? 20.953 -1.807 4.672 1 88.19 277 ALA A N 1
ATOM 2120 C CA . ALA A 1 277 ? 22 -1.53 5.652 1 88.19 277 ALA A CA 1
ATOM 2121 C C . ALA A 1 277 ? 21.891 -0.103 6.184 1 88.19 277 ALA A C 1
ATOM 2123 O O . ALA A 1 277 ? 22.047 0.135 7.383 1 88.19 277 ALA A O 1
ATOM 2124 N N . LEU A 1 278 ? 21.656 0.807 5.289 1 91 278 LEU A N 1
ATOM 2125 C CA . LEU A 1 278 ? 21.547 2.207 5.688 1 91 278 LEU A CA 1
ATOM 2126 C C . LEU A 1 278 ? 20.328 2.428 6.582 1 91 278 LEU A C 1
ATOM 2128 O O . LEU A 1 278 ? 20.438 3.08 7.625 1 91 278 LEU A O 1
ATOM 2132 N N . VAL A 1 279 ? 19.172 1.882 6.211 1 93.06 279 VAL A N 1
ATOM 2133 C CA . VAL A 1 279 ? 17.953 2 7.016 1 93.06 279 VAL A CA 1
ATOM 2134 C C . VAL A 1 279 ? 18.188 1.39 8.391 1 93.06 279 VAL A C 1
ATOM 2136 O O . VAL A 1 279 ? 17.859 2.004 9.414 1 93.06 279 VAL A O 1
ATOM 2139 N N . GLY A 1 280 ? 18.766 0.2 8.383 1 91.25 280 GLY A N 1
ATOM 2140 C CA . GLY A 1 280 ? 19.047 -0.477 9.641 1 91.25 280 GLY A CA 1
ATOM 2141 C C . GLY A 1 280 ? 19.969 0.312 10.547 1 91.25 280 GLY A C 1
ATOM 2142 O O . GLY A 1 280 ? 19.688 0.475 11.734 1 91.25 280 GLY A O 1
ATOM 2143 N N . ARG A 1 281 ? 21 0.812 10.016 1 92.12 281 ARG A N 1
ATOM 2144 C CA . ARG A 1 281 ? 22 1.537 10.797 1 92.12 281 ARG A CA 1
ATOM 2145 C C . ARG A 1 281 ? 21.422 2.83 11.359 1 92.12 281 ARG A C 1
ATOM 2147 O O . ARG A 1 281 ? 21.594 3.133 12.547 1 92.12 281 ARG A O 1
ATOM 2154 N N . LEU A 1 282 ? 20.719 3.588 10.531 1 95.44 282 LEU A N 1
ATOM 2155 C CA . LEU A 1 282 ? 20.172 4.875 10.945 1 95.44 282 LEU A CA 1
ATOM 2156 C C . LEU A 1 282 ? 19.094 4.695 12 1 95.44 282 LEU A C 1
ATOM 2158 O O . LEU A 1 282 ? 18.922 5.543 12.883 1 95.44 282 LEU A O 1
ATOM 2162 N N . SER A 1 283 ? 18.375 3.619 11.93 1 96.06 283 SER A N 1
ATOM 2163 C CA . SER A 1 283 ? 17.375 3.307 12.945 1 96.06 283 SER A CA 1
ATOM 2164 C C . SER A 1 283 ? 18.031 2.836 14.242 1 96.06 283 SER A C 1
ATOM 2166 O O . SER A 1 283 ? 17.672 3.291 15.328 1 96.06 283 SER A O 1
ATOM 2168 N N . ALA A 1 284 ? 19.016 1.978 14.117 1 95.31 284 ALA A N 1
ATOM 2169 C CA . ALA A 1 284 ? 19.672 1.369 15.273 1 95.31 284 ALA A CA 1
ATOM 2170 C C . ALA A 1 284 ? 20.422 2.414 16.094 1 95.31 284 ALA A C 1
ATOM 2172 O O . ALA A 1 284 ? 20.438 2.35 17.328 1 95.31 284 ALA A O 1
ATOM 2173 N N . VAL A 1 285 ? 21.078 3.305 15.445 1 96.88 285 VAL A N 1
ATOM 2174 C CA . VAL A 1 285 ? 21.891 4.297 16.141 1 96.88 285 VAL A CA 1
ATOM 2175 C C . VAL A 1 285 ? 21 5.191 17 1 96.88 285 VAL A C 1
ATOM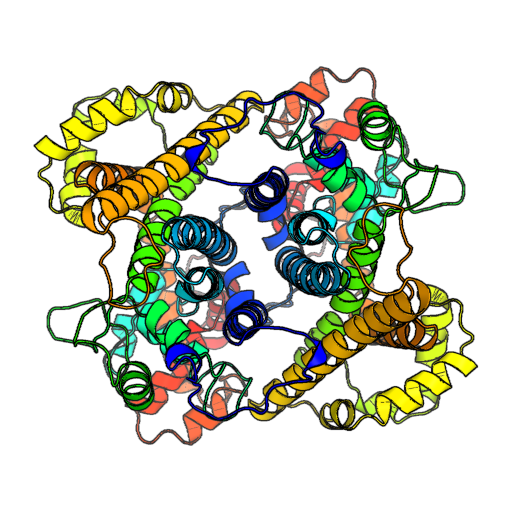 2177 O O . VAL A 1 285 ? 21.375 5.574 18.109 1 96.88 285 VAL A O 1
ATOM 2180 N N . ALA A 1 286 ? 19.797 5.547 16.469 1 97.81 286 ALA A N 1
ATOM 2181 C CA . ALA A 1 286 ? 18.859 6.352 17.234 1 97.81 286 ALA A CA 1
ATOM 2182 C C . ALA A 1 286 ? 18.344 5.586 18.453 1 97.81 286 ALA A C 1
ATOM 2184 O O . ALA A 1 286 ? 18.25 6.145 19.547 1 97.81 286 ALA A O 1
ATOM 2185 N N . VAL A 1 287 ? 18.031 4.301 18.266 1 97.5 287 VAL A N 1
ATOM 2186 C CA . VAL A 1 287 ? 17.531 3.459 19.344 1 97.5 287 VAL A CA 1
ATOM 2187 C C . VAL A 1 287 ? 18.609 3.326 20.422 1 97.5 287 VAL A C 1
ATOM 2189 O O . VAL A 1 287 ? 18.344 3.51 21.609 1 97.5 287 VAL A O 1
ATOM 2192 N N . ARG A 1 288 ? 19.844 3.025 19.984 1 97.31 288 ARG A N 1
ATOM 2193 C CA . ARG A 1 288 ? 20.953 2.846 20.922 1 97.31 288 ARG A CA 1
ATOM 2194 C C . ARG A 1 288 ? 21.203 4.117 21.719 1 97.31 288 ARG A C 1
ATOM 2196 O O . ARG A 1 288 ? 21.359 4.07 22.938 1 97.31 288 ARG A O 1
ATOM 2203 N N . ALA A 1 289 ? 21.25 5.223 21.047 1 98.06 289 ALA A N 1
ATOM 2204 C CA . ALA A 1 289 ? 21.5 6.496 21.719 1 98.06 289 ALA A CA 1
ATOM 2205 C C . ALA A 1 289 ? 20.391 6.824 22.719 1 98.06 289 ALA A C 1
ATOM 2207 O O . ALA A 1 289 ? 20.672 7.344 23.797 1 98.06 289 ALA A O 1
ATOM 2208 N N . THR A 1 290 ? 19.156 6.57 22.375 1 98.25 290 THR A N 1
ATOM 2209 C CA . THR A 1 290 ? 18.016 6.82 23.266 1 98.25 290 THR A CA 1
ATOM 2210 C C . THR A 1 290 ? 18.094 5.922 24.5 1 98.25 290 THR A C 1
ATOM 2212 O O . THR A 1 290 ? 17.859 6.379 25.625 1 98.25 290 THR A O 1
ATOM 2215 N N . ARG A 1 291 ? 18.453 4.652 24.281 1 97.19 291 ARG A N 1
ATOM 2216 C CA . ARG A 1 291 ? 18.562 3.697 25.375 1 97.19 291 ARG A CA 1
ATOM 2217 C C . ARG A 1 291 ? 19.719 4.062 26.312 1 97.19 291 ARG A C 1
ATOM 2219 O O . ARG A 1 291 ? 19.609 3.896 27.531 1 97.19 291 ARG A O 1
ATOM 2226 N N . GLU A 1 292 ? 20.781 4.48 25.75 1 97.31 292 GLU A N 1
ATOM 2227 C CA . GLU A 1 292 ? 21.922 4.902 26.562 1 97.31 292 GLU A CA 1
ATOM 2228 C C . GLU A 1 292 ? 21.547 6.039 27.5 1 97.31 292 GLU A C 1
ATOM 2230 O O . GLU A 1 292 ? 22.016 6.09 28.641 1 97.31 292 GLU A O 1
ATOM 2235 N N . LYS A 1 293 ? 20.719 6.867 27.078 1 96.88 293 LYS A N 1
ATOM 2236 C CA . LYS A 1 293 ? 20.312 8.031 27.859 1 96.88 293 LYS A CA 1
ATOM 2237 C C . LYS A 1 293 ? 19.203 7.684 28.844 1 96.88 293 LYS A C 1
ATOM 2239 O O . LYS A 1 293 ? 19.156 8.227 29.953 1 96.88 293 LYS A O 1
ATOM 2244 N N . THR A 1 294 ? 18.25 6.773 28.5 1 96.44 294 THR A N 1
ATOM 2245 C CA . THR A 1 294 ? 17.031 6.586 29.266 1 96.44 294 THR A CA 1
ATOM 2246 C C . THR A 1 294 ? 17.078 5.289 30.062 1 96.44 294 THR A C 1
ATOM 2248 O O . THR A 1 294 ? 16.312 5.102 31 1 96.44 294 THR A O 1
ATOM 2251 N N . GLY A 1 295 ? 17.953 4.379 29.656 1 93.69 295 GLY A N 1
ATOM 2252 C CA . GLY A 1 295 ? 17.984 3.082 30.312 1 93.69 295 GLY A CA 1
ATOM 2253 C C . GLY A 1 295 ? 16.984 2.098 29.734 1 93.69 295 GLY A C 1
ATOM 2254 O O . GLY A 1 295 ? 16.359 2.367 28.703 1 93.69 295 GLY A O 1
ATOM 2255 N N . PRO A 1 296 ? 16.969 0.908 30.391 1 92.31 296 PRO A N 1
ATOM 2256 C CA . PRO A 1 296 ? 16.062 -0.132 29.891 1 92.31 296 PRO A CA 1
ATOM 2257 C C . PRO A 1 296 ? 14.609 0.133 30.266 1 92.31 296 PRO A C 1
ATOM 2259 O O . PRO A 1 296 ? 14.32 1.026 31.062 1 92.31 296 PRO A O 1
ATOM 2262 N N . GLY A 1 297 ? 13.656 -0.573 29.672 1 93 297 GLY A N 1
ATOM 2263 C CA . GLY A 1 297 ? 12.234 -0.456 29.969 1 93 297 GLY A CA 1
ATOM 2264 C C . GLY A 1 297 ? 11.445 0.226 28.875 1 93 297 GLY A C 1
ATOM 2265 O O . GLY A 1 297 ? 12.023 0.787 27.938 1 93 297 GLY A O 1
ATOM 2266 N N . PRO A 1 298 ? 10.18 0.145 29 1 95.25 298 PRO A N 1
ATOM 2267 C CA . PRO A 1 298 ? 9.32 0.737 27.969 1 95.25 298 PRO A CA 1
ATOM 2268 C C . PRO A 1 298 ? 9.273 2.262 28.047 1 95.25 298 PRO A C 1
ATOM 2270 O O . PRO A 1 298 ? 9.227 2.828 29.141 1 95.25 298 PRO A O 1
ATOM 2273 N N . LEU A 1 299 ? 9.383 2.898 26.984 1 95.62 299 LEU A N 1
ATOM 2274 C CA . LEU A 1 299 ? 9.266 4.348 26.859 1 95.62 299 LEU A CA 1
ATOM 2275 C C . LEU A 1 299 ? 8.016 4.723 26.062 1 95.62 299 LEU A C 1
ATOM 2277 O O . LEU A 1 299 ? 7.742 4.137 25.016 1 95.62 299 LEU A O 1
ATOM 2281 N N . ARG A 1 300 ? 7.23 5.703 26.594 1 94.69 300 ARG A N 1
ATOM 2282 C CA . ARG A 1 300 ? 5.996 6.113 25.922 1 94.69 300 ARG A CA 1
ATOM 2283 C C . ARG A 1 300 ? 5.695 7.586 26.188 1 94.69 300 ARG A C 1
ATOM 2285 O O . ARG A 1 300 ? 6.094 8.133 27.219 1 94.69 300 ARG A O 1
ATOM 2292 N N . GLY A 1 301 ? 5.027 8.133 25.219 1 95.38 301 GLY A N 1
ATOM 2293 C CA . GLY A 1 301 ? 4.551 9.5 25.391 1 95.38 301 GLY A CA 1
ATOM 2294 C C . GLY A 1 301 ? 5.676 10.5 25.578 1 95.38 301 GLY A C 1
ATOM 2295 O O . GLY A 1 301 ? 6.582 10.594 24.75 1 95.38 301 GLY A O 1
ATOM 2296 N N . TYR A 1 302 ? 5.613 11.094 26.75 1 96.12 302 TYR A N 1
ATOM 2297 C CA . TYR A 1 302 ? 6.539 12.195 27 1 96.12 302 TYR A CA 1
ATOM 2298 C C . TYR A 1 302 ? 7.605 11.789 28 1 96.12 302 TYR A C 1
ATOM 2300 O O . TYR A 1 302 ? 8.289 12.648 28.578 1 96.12 302 TYR A O 1
ATOM 2308 N N . ALA A 1 303 ? 7.746 10.484 28.188 1 93.44 303 ALA A N 1
ATOM 2309 C CA . ALA A 1 303 ? 8.695 9.953 29.156 1 93.44 303 ALA A CA 1
ATOM 2310 C C . ALA A 1 303 ? 10.133 10.109 28.672 1 93.44 303 ALA A C 1
ATOM 2312 O O . ALA A 1 303 ? 11.07 10.078 29.469 1 93.44 303 ALA A O 1
ATOM 2313 N N . ALA A 1 304 ? 10.258 10.219 27.438 1 95.5 304 ALA A N 1
ATOM 2314 C CA . ALA A 1 304 ? 11.594 10.352 26.859 1 95.5 304 ALA A CA 1
ATOM 2315 C C . ALA A 1 304 ? 11.539 11.047 25.5 1 95.5 304 ALA A C 1
ATOM 2317 O O . ALA A 1 304 ? 10.477 11.141 24.891 1 95.5 304 ALA A O 1
ATOM 2318 N N . ASP A 1 305 ? 12.664 11.523 25.156 1 97.56 305 ASP A N 1
ATOM 2319 C CA . ASP A 1 305 ? 12.875 12.023 23.797 1 97.56 305 ASP A CA 1
ATOM 2320 C C . ASP A 1 305 ? 13.781 11.094 23 1 97.56 305 ASP A C 1
ATOM 2322 O O . ASP A 1 305 ? 14.672 10.453 23.578 1 97.56 305 ASP A O 1
ATOM 2326 N N . LEU A 1 306 ? 13.469 10.977 21.734 1 98.31 306 LEU A N 1
ATOM 2327 C CA . LEU A 1 306 ? 14.344 10.227 20.844 1 98.31 306 LEU A CA 1
ATOM 2328 C C . LEU A 1 306 ? 15.688 10.93 20.688 1 98.31 306 LEU A C 1
ATOM 2330 O O . LEU A 1 306 ? 15.734 12.141 20.453 1 98.31 306 LEU A O 1
ATOM 2334 N N . GLU A 1 307 ? 16.75 10.219 20.859 1 98.31 307 GLU A N 1
ATOM 2335 C CA . GLU A 1 307 ? 18.094 10.758 20.672 1 98.31 307 GLU A CA 1
ATOM 2336 C C . GLU A 1 307 ? 18.656 10.352 19.312 1 98.31 307 GLU A C 1
ATOM 2338 O O . GLU A 1 307 ? 18.828 9.164 19.031 1 98.31 307 GLU A O 1
ATOM 2343 N N . ILE A 1 308 ? 18.906 11.312 18.469 1 97.94 308 ILE A N 1
ATOM 2344 C CA . ILE A 1 308 ? 19.547 11.07 17.188 1 97.94 308 ILE A CA 1
ATOM 2345 C C . ILE A 1 308 ? 20.922 11.711 17.172 1 97.94 308 ILE A C 1
ATOM 2347 O O . ILE A 1 308 ? 21.047 12.938 17.172 1 97.94 308 ILE A O 1
ATOM 2351 N N . PRO A 1 309 ? 21.922 10.914 17.141 1 97.44 309 PRO A N 1
ATOM 2352 C CA . PRO A 1 309 ? 23.281 11.469 17.109 1 97.44 309 PRO A CA 1
ATOM 2353 C C . PRO A 1 309 ? 23.516 12.406 15.93 1 97.44 309 PRO A C 1
ATOM 2355 O O . PRO A 1 309 ? 22.953 12.188 14.844 1 97.44 309 PRO A O 1
ATOM 2358 N N . ARG A 1 310 ? 24.375 13.328 16.156 1 96.19 310 ARG A N 1
ATOM 2359 C CA . ARG A 1 310 ? 24.688 14.367 15.18 1 96.19 310 ARG A CA 1
ATOM 2360 C C . ARG A 1 310 ? 25.125 13.758 13.852 1 96.19 310 ARG A C 1
ATOM 2362 O O . ARG A 1 310 ? 24.703 14.211 12.781 1 96.19 310 ARG A O 1
ATOM 2369 N N . ARG A 1 311 ? 25.922 12.797 13.875 1 95.69 311 ARG A N 1
ATOM 2370 C CA . ARG A 1 311 ? 26.438 12.164 12.664 1 95.69 311 ARG A CA 1
ATOM 2371 C C . ARG A 1 311 ? 25.312 11.523 11.852 1 95.69 311 ARG A C 1
ATOM 2373 O O . ARG A 1 311 ? 25.297 11.609 10.625 1 95.69 311 ARG A O 1
ATOM 2380 N N . ALA A 1 312 ? 24.422 10.805 12.57 1 96.62 312 ALA A N 1
ATOM 2381 C CA . ALA A 1 312 ? 23.297 10.172 11.891 1 96.62 312 ALA A CA 1
ATOM 2382 C C . ALA A 1 312 ? 22.406 11.211 11.203 1 96.62 312 ALA A C 1
ATOM 2384 O O . ALA A 1 312 ? 21.953 10.992 10.078 1 96.62 312 ALA A O 1
ATOM 2385 N N . ARG A 1 313 ? 22.203 12.32 11.859 1 97.56 313 ARG A N 1
ATOM 2386 C CA . ARG A 1 313 ? 21.422 13.406 11.281 1 97.56 313 ARG A CA 1
ATOM 2387 C C . ARG A 1 313 ? 22.094 13.961 10.031 1 97.56 313 ARG A C 1
ATOM 2389 O O . ARG A 1 313 ? 21.422 14.273 9.039 1 97.56 313 ARG A O 1
ATOM 2396 N N . ALA A 1 314 ? 23.391 14.117 10.125 1 97.62 314 ALA A N 1
ATOM 2397 C CA . ALA A 1 314 ? 24.156 14.633 8.992 1 97.62 314 ALA A CA 1
ATOM 2398 C C . ALA A 1 314 ? 24.109 13.664 7.812 1 97.62 314 ALA A C 1
ATOM 2400 O O . ALA A 1 314 ? 23.969 14.078 6.66 1 97.62 314 ALA A O 1
ATOM 2401 N N . GLU A 1 315 ? 24.281 12.398 8.125 1 95.56 315 GLU A N 1
ATOM 2402 C CA . GLU A 1 315 ? 24.219 11.383 7.078 1 95.56 315 GLU A CA 1
ATOM 2403 C C . GLU A 1 315 ? 22.875 11.391 6.367 1 95.56 315 GLU A C 1
ATOM 2405 O O . GLU A 1 315 ? 22.812 11.359 5.137 1 95.56 315 GLU A O 1
ATOM 2410 N N . CYS A 1 316 ? 21.859 11.422 7.152 1 96.69 316 CYS A N 1
ATOM 2411 C CA . CYS A 1 316 ? 20.516 11.469 6.602 1 96.69 316 CYS A CA 1
ATOM 2412 C C . CYS A 1 316 ? 20.312 12.711 5.738 1 96.69 316 CYS A C 1
ATOM 2414 O O . CYS A 1 316 ? 19.734 12.633 4.652 1 96.69 316 CYS A O 1
ATOM 2416 N N . ALA A 1 317 ? 20.797 13.812 6.18 1 97.25 317 ALA A N 1
ATOM 2417 C CA . ALA A 1 317 ? 20.703 15.07 5.438 1 97.25 317 ALA A CA 1
ATOM 2418 C C . ALA A 1 317 ? 21.438 14.977 4.109 1 97.25 317 ALA A C 1
ATOM 2420 O O . ALA A 1 317 ? 20.969 15.492 3.09 1 97.25 317 ALA A O 1
ATOM 2421 N N . LEU A 1 318 ? 22.578 14.375 4.145 1 95.94 318 LEU A N 1
ATOM 2422 C CA . LEU A 1 318 ? 23.375 14.219 2.932 1 95.94 318 LEU A CA 1
ATOM 2423 C C . LEU A 1 318 ? 22.656 13.344 1.914 1 95.94 318 LEU A C 1
ATOM 2425 O O . LEU A 1 318 ? 22.656 13.648 0.718 1 95.94 318 LEU A O 1
ATOM 2429 N N . LEU A 1 319 ? 22.062 12.281 2.391 1 93.69 319 LEU A N 1
ATOM 2430 C CA . LEU A 1 319 ? 21.312 11.406 1.503 1 93.69 319 LEU A CA 1
ATOM 2431 C C . LEU A 1 319 ? 20.125 12.141 0.887 1 93.69 319 LEU A C 1
ATOM 2433 O O . LEU A 1 319 ? 19.859 12 -0.307 1 93.69 319 LEU A O 1
ATOM 2437 N N . LYS A 1 320 ? 19.438 12.945 1.678 1 93.94 320 LYS A N 1
ATOM 2438 C CA . LYS A 1 320 ? 18.375 13.789 1.15 1 93.94 320 LYS A CA 1
ATOM 2439 C C . LYS A 1 320 ? 18.906 14.773 0.111 1 93.94 320 LYS A C 1
ATOM 2441 O O . LYS A 1 320 ? 18.234 15.039 -0.895 1 93.94 320 LYS A O 1
ATOM 2446 N N . GLY A 1 321 ? 20.094 15.281 0.372 1 93.81 321 GLY A N 1
ATOM 2447 C CA . GLY A 1 321 ? 20.734 16.234 -0.536 1 93.81 321 GLY A CA 1
ATOM 2448 C C . GLY A 1 321 ? 21.031 15.633 -1.9 1 93.81 321 GLY A C 1
ATOM 2449 O O . GLY A 1 321 ? 20.969 16.344 -2.912 1 93.81 321 GLY A O 1
ATOM 2450 N N . LEU A 1 322 ? 21.359 14.352 -1.942 1 90.88 322 LEU A N 1
ATOM 2451 C CA . LEU A 1 322 ? 21.594 13.68 -3.219 1 90.88 322 LEU A CA 1
ATOM 2452 C C . LEU A 1 322 ? 20.328 13.711 -4.078 1 90.88 322 LEU A C 1
ATOM 2454 O O . LEU A 1 322 ? 20.406 14.008 -5.273 1 90.88 322 LEU A O 1
ATOM 2458 N N . ALA A 1 323 ? 19.234 13.406 -3.469 1 86.88 323 ALA A N 1
ATOM 2459 C CA . ALA A 1 323 ? 17.969 13.453 -4.195 1 86.88 323 ALA A CA 1
ATOM 2460 C C . ALA A 1 323 ? 17.641 14.875 -4.656 1 86.88 323 ALA A C 1
ATOM 2462 O O . ALA A 1 323 ? 17.172 15.078 -5.773 1 86.88 323 ALA A O 1
ATOM 2463 N N . LEU A 1 324 ? 17.859 15.805 -3.77 1 89.19 324 LEU A N 1
ATOM 2464 C CA . LEU A 1 324 ? 17.625 17.203 -4.117 1 89.19 324 LEU A CA 1
ATOM 2465 C C . LEU A 1 324 ? 18.453 17.594 -5.34 1 89.19 324 LEU A C 1
ATOM 2467 O O . LEU A 1 324 ? 17.906 18.141 -6.305 1 89.19 324 LEU A O 1
ATOM 2471 N N . ARG A 1 325 ? 19.688 17.281 -5.324 1 89.5 325 ARG A N 1
ATOM 2472 C CA . ARG A 1 325 ? 20.625 17.766 -6.328 1 89.5 325 ARG A CA 1
ATOM 2473 C C . ARG A 1 325 ? 20.438 17.031 -7.652 1 89.5 325 ARG A C 1
ATOM 2475 O O . ARG A 1 325 ? 20.516 17.641 -8.719 1 89.5 325 ARG A O 1
ATOM 2482 N N . TYR A 1 326 ? 20.156 15.758 -7.598 1 87.38 326 TYR A N 1
ATOM 2483 C CA . TYR A 1 326 ? 20.234 14.969 -8.82 1 87.38 326 TYR A CA 1
ATOM 2484 C C . TYR A 1 326 ? 18.859 14.594 -9.336 1 87.38 326 TYR A C 1
ATOM 2486 O O . TYR A 1 326 ? 18.703 14.18 -10.484 1 87.38 326 TYR A O 1
ATOM 2494 N N . VAL A 1 327 ? 17.891 14.68 -8.508 1 82.38 327 VAL A N 1
ATOM 2495 C CA . VAL A 1 327 ? 16.547 14.281 -8.938 1 82.38 327 VAL A CA 1
ATOM 2496 C C . VAL A 1 327 ? 15.641 15.508 -9.008 1 82.38 327 VAL A C 1
ATOM 2498 O O . VAL A 1 327 ? 15.125 15.844 -10.07 1 82.38 327 VAL A O 1
ATOM 2501 N N . MET A 1 328 ? 15.539 16.25 -7.973 1 82.81 328 MET A N 1
ATOM 2502 C CA . MET A 1 328 ? 14.57 17.328 -7.871 1 82.81 328 MET A CA 1
ATOM 2503 C C . MET A 1 328 ? 15.016 18.531 -8.695 1 82.81 328 MET A C 1
ATOM 2505 O O . MET A 1 328 ? 14.18 19.234 -9.281 1 82.81 328 MET A O 1
ATOM 2509 N N . ASN A 1 329 ? 16.281 18.781 -8.727 1 85.25 329 ASN A N 1
ATOM 2510 C CA . ASN A 1 329 ? 16.797 19.969 -9.414 1 85.25 329 ASN A CA 1
ATOM 2511 C C . ASN A 1 329 ? 17.266 19.625 -10.828 1 85.25 329 ASN A C 1
ATOM 2513 O O . ASN A 1 329 ? 17.969 20.422 -11.453 1 85.25 329 ASN A O 1
ATOM 2517 N N . ARG A 1 330 ? 16.875 18.562 -11.336 1 81.81 330 ARG A N 1
ATOM 2518 C CA . ARG A 1 330 ? 17.266 18.188 -12.695 1 81.81 330 ARG A CA 1
ATOM 2519 C C . ARG A 1 330 ? 16.703 19.188 -13.711 1 81.81 330 ARG A C 1
ATOM 2521 O O . ARG A 1 330 ? 15.633 19.75 -13.516 1 81.81 330 ARG A O 1
ATOM 2528 N N . PRO A 1 331 ? 17.453 19.297 -14.789 1 79.44 331 PRO A N 1
ATOM 2529 C CA . PRO A 1 331 ? 16.953 20.203 -15.828 1 79.44 331 PRO A CA 1
ATOM 2530 C C . PRO A 1 331 ? 15.547 19.828 -16.297 1 79.44 331 PRO A C 1
ATOM 2532 O O . PRO A 1 331 ? 15.227 18.656 -16.438 1 79.44 331 PRO A O 1
ATOM 2535 N N . GLY A 1 332 ? 14.727 20.75 -16.5 1 79 332 GLY A N 1
ATOM 2536 C CA . GLY A 1 332 ? 13.367 20.516 -16.984 1 79 332 GLY A CA 1
ATOM 2537 C C . GLY A 1 332 ? 12.375 20.297 -15.859 1 79 332 GLY A C 1
ATOM 2538 O O . GLY A 1 332 ? 11.164 20.406 -16.062 1 79 332 GLY A O 1
ATOM 2539 N N . ALA A 1 333 ? 12.914 20.078 -14.727 1 79.25 333 ALA A N 1
ATOM 2540 C CA . ALA A 1 333 ? 12.039 19.828 -13.586 1 79.25 333 ALA A CA 1
ATOM 2541 C C . ALA A 1 333 ? 11.25 21.094 -13.219 1 79.25 333 ALA A C 1
ATOM 2543 O O . ALA A 1 333 ? 10.07 21 -12.852 1 79.25 333 ALA A O 1
ATOM 2544 N N . ASN A 1 334 ? 11.805 22.203 -13.406 1 85.44 334 ASN A N 1
ATOM 2545 C CA . ASN A 1 334 ? 11.164 23.453 -13.008 1 85.44 334 ASN A CA 1
ATOM 2546 C C . ASN A 1 334 ? 9.883 23.703 -13.805 1 85.44 334 ASN A C 1
ATOM 2548 O O . ASN A 1 334 ? 8.883 24.156 -13.25 1 85.44 334 ASN A O 1
ATOM 2552 N N . ALA A 1 335 ? 9.938 23.438 -15.102 1 87.12 335 ALA A N 1
ATOM 2553 C CA . ALA A 1 335 ? 8.758 23.625 -15.938 1 87.12 335 ALA A CA 1
ATOM 2554 C C . ALA A 1 335 ? 7.609 22.734 -15.469 1 87.12 335 ALA A C 1
ATOM 2556 O O . ALA A 1 335 ? 6.449 23.156 -15.469 1 87.12 335 ALA A O 1
ATOM 2557 N N . ARG A 1 336 ? 7.938 21.594 -15.102 1 87.38 336 ARG A N 1
ATOM 2558 C CA . ARG A 1 336 ? 6.938 20.656 -14.594 1 87.38 336 ARG A CA 1
ATOM 2559 C C . ARG A 1 336 ? 6.324 21.156 -13.297 1 87.38 336 ARG A C 1
ATOM 2561 O O . ARG A 1 336 ? 5.109 21.094 -13.109 1 87.38 336 ARG A O 1
ATOM 2568 N N . TYR A 1 337 ? 7.133 21.688 -12.43 1 90.12 337 TYR A N 1
ATOM 2569 C CA . TYR A 1 337 ? 6.66 22.203 -11.148 1 90.12 337 TYR A CA 1
ATOM 2570 C C . TYR A 1 337 ? 5.73 23.391 -11.352 1 90.12 337 TYR A C 1
ATOM 2572 O O . TYR A 1 337 ? 4.699 23.5 -10.688 1 90.12 337 TYR A O 1
ATOM 2580 N N . VAL A 1 338 ? 6.066 24.203 -12.258 1 93.38 338 VAL A N 1
ATOM 2581 C CA . VAL A 1 338 ? 5.25 25.375 -12.539 1 93.38 338 VAL A CA 1
ATOM 2582 C C . VAL A 1 338 ? 3.881 24.938 -13.062 1 93.38 338 VAL A C 1
ATOM 2584 O O . VAL A 1 338 ? 2.85 25.469 -12.633 1 93.38 338 VAL A O 1
ATOM 2587 N N . ARG A 1 339 ? 3.906 24.016 -13.93 1 92.94 339 ARG A N 1
ATOM 2588 C CA . ARG A 1 339 ? 2.664 23.516 -14.5 1 92.94 339 ARG A CA 1
ATOM 2589 C C . ARG A 1 339 ? 1.774 22.906 -13.414 1 92.94 339 ARG A C 1
ATOM 2591 O O . ARG A 1 339 ? 0.563 23.141 -13.406 1 92.94 339 ARG A O 1
ATOM 2598 N N . GLN A 1 340 ? 2.365 22.156 -12.594 1 93.94 340 GLN A N 1
ATOM 2599 C CA . GLN A 1 340 ? 1.619 21.516 -11.516 1 93.94 340 GLN A CA 1
ATOM 2600 C C . GLN A 1 340 ? 0.975 22.562 -10.602 1 93.94 340 GLN A C 1
ATOM 2602 O O . GLN A 1 340 ? -0.187 22.422 -10.211 1 93.94 340 GLN A O 1
ATOM 2607 N N . ARG A 1 341 ? 1.686 23.578 -10.266 1 96 341 ARG A N 1
ATOM 2608 C CA . ARG A 1 341 ? 1.143 24.641 -9.43 1 96 341 ARG A CA 1
ATOM 2609 C C . ARG A 1 341 ? -0.009 25.344 -10.125 1 96 341 ARG A C 1
ATOM 2611 O O . ARG A 1 341 ? -1.019 25.672 -9.492 1 96 341 ARG A O 1
ATOM 2618 N N . GLU A 1 342 ? 0.166 25.516 -11.383 1 96.44 342 GLU A N 1
ATOM 2619 C CA . GLU A 1 342 ? -0.884 26.172 -12.156 1 96.44 342 GLU A CA 1
ATOM 2620 C C . GLU A 1 342 ? -2.154 25.328 -12.188 1 96.44 342 GLU A C 1
ATOM 2622 O O . GLU A 1 342 ? -3.262 25.859 -12.062 1 96.44 342 GLU A O 1
ATOM 2627 N N . ILE A 1 343 ? -1.984 24.094 -12.352 1 96.88 343 ILE A N 1
ATOM 2628 C CA . ILE A 1 343 ? -3.123 23.188 -12.383 1 96.88 343 ILE A CA 1
ATOM 2629 C C . ILE A 1 343 ? -3.928 23.312 -11.094 1 96.88 343 ILE A C 1
ATOM 2631 O O . ILE A 1 343 ? -5.148 23.484 -11.133 1 96.88 343 ILE A O 1
ATOM 2635 N N . LEU A 1 344 ? -3.258 23.312 -9.977 1 97.81 344 LEU A N 1
ATOM 2636 C CA . LEU A 1 344 ? -3.957 23.312 -8.695 1 97.81 344 LEU A CA 1
ATOM 2637 C C . LEU A 1 344 ? -4.59 24.688 -8.438 1 97.81 344 LEU A C 1
ATOM 2639 O O . LEU A 1 344 ? -5.715 24.766 -7.941 1 97.81 344 LEU A O 1
ATOM 2643 N N . THR A 1 345 ? -3.902 25.75 -8.773 1 97.81 345 THR A N 1
ATOM 2644 C CA . THR A 1 345 ? -4.422 27.094 -8.555 1 97.81 345 THR A CA 1
ATOM 2645 C C . THR A 1 345 ? -5.664 27.344 -9.406 1 97.81 345 THR A C 1
ATOM 2647 O O . THR A 1 345 ? -6.68 27.828 -8.906 1 97.81 345 THR A O 1
ATOM 2650 N N . ARG A 1 346 ? -5.574 26.922 -10.664 1 97.94 346 ARG A N 1
ATOM 2651 C CA . ARG A 1 346 ? -6.703 27.094 -11.57 1 97.94 346 ARG A CA 1
ATOM 2652 C C . ARG A 1 346 ? -7.875 26.203 -11.156 1 97.94 346 ARG A C 1
ATOM 2654 O O . ARG A 1 346 ? -9.039 26.578 -11.312 1 97.94 346 ARG A O 1
ATOM 2661 N N . LEU A 1 347 ? -7.523 25.078 -10.688 1 98.25 347 LEU A N 1
ATOM 2662 C CA . LEU A 1 347 ? -8.57 24.156 -10.25 1 98.25 347 LEU A CA 1
ATOM 2663 C C . LEU A 1 347 ? -9.328 24.719 -9.055 1 98.25 347 LEU A C 1
ATOM 2665 O O . LEU A 1 347 ? -10.555 24.656 -9 1 98.25 347 LEU A O 1
ATOM 2669 N N . VAL A 1 348 ? -8.617 25.281 -8.07 1 98.56 348 VAL A N 1
ATOM 2670 C CA . VAL A 1 348 ? -9.258 25.906 -6.906 1 98.56 348 VAL A CA 1
ATOM 2671 C C . VAL A 1 348 ? -10.172 27.031 -7.359 1 98.56 348 VAL A C 1
ATOM 2673 O O . VAL A 1 348 ? -11.32 27.125 -6.914 1 98.56 348 VAL A O 1
ATOM 2676 N N . GLU A 1 349 ? -9.688 27.812 -8.25 1 98.12 349 GLU A N 1
ATOM 2677 C CA . GLU A 1 349 ? -10.477 28.938 -8.766 1 98.12 349 GLU A CA 1
ATOM 2678 C C . GLU A 1 349 ? -11.742 28.438 -9.461 1 98.12 349 GLU A C 1
ATOM 2680 O O . GLU A 1 349 ? -12.836 28.953 -9.227 1 98.12 349 GLU A O 1
ATOM 2685 N N . ALA A 1 350 ? -11.539 27.469 -10.297 1 98.31 350 ALA A N 1
ATOM 2686 C CA . ALA A 1 350 ? -12.672 26.922 -11.039 1 98.31 350 ALA A CA 1
ATOM 2687 C C . ALA A 1 350 ? -13.711 26.328 -10.086 1 98.31 350 ALA A C 1
ATOM 2689 O O . ALA A 1 350 ? -14.914 26.5 -10.297 1 98.31 350 ALA A O 1
ATOM 2690 N N . LEU A 1 351 ? -13.281 25.656 -9.102 1 98.44 351 LEU A N 1
ATOM 2691 C CA . LEU A 1 351 ? -14.195 25.016 -8.164 1 98.44 351 LEU A CA 1
ATOM 2692 C C . LEU A 1 351 ? -14.914 26.062 -7.312 1 98.44 351 LEU A C 1
ATOM 2694 O O . LEU A 1 351 ? -16.078 25.875 -6.965 1 98.44 351 LEU A O 1
ATOM 2698 N N . LEU A 1 352 ? -14.227 27.141 -6.934 1 97.94 352 LEU A N 1
ATOM 2699 C CA . LEU A 1 352 ? -14.875 28.219 -6.191 1 97.94 352 LEU A CA 1
ATOM 2700 C C . LEU A 1 352 ? -16 28.828 -7.008 1 97.94 352 LEU A C 1
ATOM 2702 O O . LEU A 1 352 ? -17.062 29.156 -6.465 1 97.94 352 LEU A O 1
ATOM 2706 N N . HIS A 1 353 ? -15.75 28.922 -8.258 1 97.31 353 HIS A N 1
ATOM 2707 C CA . HIS A 1 353 ? -16.734 29.531 -9.148 1 97.31 353 HIS A CA 1
ATOM 2708 C C . HIS A 1 353 ? -17.922 28.625 -9.367 1 97.31 353 HIS A C 1
ATOM 2710 O O . HIS A 1 353 ? -19.047 29.094 -9.555 1 97.31 353 HIS A O 1
ATOM 2716 N N . ARG A 1 354 ? -17.734 27.375 -9.312 1 97.62 354 ARG A N 1
ATOM 2717 C CA . ARG A 1 354 ? -18.781 26.422 -9.711 1 97.62 354 ARG A CA 1
ATOM 2718 C C . ARG A 1 354 ? -19.391 25.734 -8.492 1 97.62 354 ARG A C 1
ATOM 2720 O O . ARG A 1 354 ? -20.344 24.969 -8.625 1 97.62 354 ARG A O 1
ATOM 2727 N N . ALA A 1 355 ? -18.828 26.047 -7.363 1 97.25 355 ALA A N 1
ATOM 2728 C CA . ALA A 1 355 ? -19.359 25.453 -6.141 1 97.25 355 ALA A CA 1
ATOM 2729 C C . ALA A 1 355 ? -20.797 25.891 -5.891 1 97.25 355 ALA A C 1
ATOM 2731 O O . ALA A 1 355 ? -21.156 27.031 -6.199 1 97.25 355 ALA A O 1
ATOM 2732 N N . PRO A 1 356 ? -21.609 25.109 -5.324 1 96.94 356 PRO A N 1
ATOM 2733 C CA . PRO A 1 356 ? -21.281 23.781 -4.805 1 96.94 356 PRO A CA 1
ATOM 2734 C C . PRO A 1 356 ? -21.469 22.672 -5.844 1 96.94 356 PRO A C 1
ATOM 2736 O O . PRO A 1 356 ? -21.141 21.516 -5.586 1 96.94 356 PRO A O 1
ATOM 2739 N N . ASP A 1 357 ? -21.859 22.938 -7.051 1 96.31 357 ASP A N 1
ATOM 2740 C CA . ASP A 1 357 ? -22.328 21.953 -8.031 1 96.31 357 ASP A CA 1
ATOM 2741 C C . ASP A 1 357 ? -21.172 21.062 -8.492 1 96.31 357 ASP A C 1
ATOM 2743 O O . ASP A 1 357 ? -21.375 19.875 -8.773 1 96.31 357 ASP A O 1
ATOM 2747 N N . ALA A 1 358 ? -20.031 21.609 -8.539 1 96.5 358 ALA A N 1
ATOM 2748 C CA . ALA A 1 358 ? -18.891 20.859 -9.078 1 96.5 358 ALA A CA 1
ATOM 2749 C C . ALA A 1 358 ? -18.156 20.109 -7.977 1 96.5 358 ALA A C 1
ATOM 2751 O O . ALA A 1 358 ? -17.234 19.344 -8.25 1 96.5 358 ALA A O 1
ATOM 2752 N N . LEU A 1 359 ? -18.578 20.328 -6.711 1 96.94 359 LEU A N 1
ATOM 2753 C CA . LEU A 1 359 ? -17.938 19.641 -5.602 1 96.94 359 LEU A CA 1
ATOM 2754 C C . LEU A 1 359 ? -18.5 18.219 -5.438 1 96.94 359 LEU A C 1
ATOM 2756 O O . LEU A 1 359 ? -19.641 17.969 -5.805 1 96.94 359 LEU A O 1
ATOM 2760 N N . ASP A 1 360 ? -17.688 17.297 -4.949 1 93 360 ASP A N 1
ATOM 2761 C CA . ASP A 1 360 ? -18.156 15.961 -4.574 1 93 360 ASP A CA 1
ATOM 2762 C C . ASP A 1 360 ? -19.266 16.047 -3.521 1 93 360 ASP A C 1
ATOM 2764 O O . ASP A 1 360 ? -19.297 16.984 -2.721 1 93 360 ASP A O 1
ATOM 2768 N N . PRO A 1 361 ? -20.094 15.039 -3.492 1 91.31 361 PRO A N 1
ATOM 2769 C CA . PRO A 1 361 ? -21.25 15.047 -2.586 1 91.31 361 PRO A CA 1
ATOM 2770 C C . PRO A 1 361 ? -20.844 15.18 -1.119 1 91.31 361 PRO A C 1
ATOM 2772 O O . PRO A 1 361 ? -21.641 15.656 -0.298 1 91.31 361 PRO A O 1
ATOM 2775 N N . ILE A 1 362 ? -19.688 14.812 -0.783 1 90.88 362 ILE A N 1
ATOM 2776 C CA . ILE A 1 362 ? -19.25 14.891 0.606 1 90.88 362 ILE A CA 1
ATOM 2777 C C . ILE A 1 362 ? -18.906 16.328 0.959 1 90.88 362 ILE A C 1
ATOM 2779 O O . ILE A 1 362 ? -19.078 16.766 2.105 1 90.88 362 ILE A O 1
ATOM 2783 N N . PHE A 1 363 ? -18.531 17.141 -0.01 1 95.38 363 PHE A N 1
ATOM 2784 C CA . PHE A 1 363 ? -18.031 18.484 0.256 1 95.38 363 PHE A CA 1
ATOM 2785 C C . PHE A 1 363 ? -19.094 19.531 -0.032 1 95.38 363 PHE A C 1
ATOM 2787 O O . PHE A 1 363 ? -19.125 20.594 0.605 1 95.38 363 PHE A O 1
ATOM 2794 N N . ALA A 1 364 ? -20.016 19.234 -0.961 1 96.44 364 ALA A N 1
ATOM 2795 C CA . ALA A 1 364 ? -21.016 20.203 -1.376 1 96.44 364 ALA A CA 1
ATOM 2796 C C . ALA A 1 364 ? -21.844 20.688 -0.182 1 96.44 364 ALA A C 1
ATOM 2798 O O . ALA A 1 364 ? -22.016 21.891 0.015 1 96.44 364 ALA A O 1
ATOM 2799 N N . PRO A 1 365 ? -22.312 19.75 0.68 1 94.75 365 PRO A N 1
ATOM 2800 C CA . PRO A 1 365 ? -23.078 20.219 1.835 1 94.75 365 PRO A CA 1
ATOM 2801 C C . PRO A 1 365 ? -22.25 21.047 2.803 1 94.75 365 PRO A C 1
ATOM 2803 O O . PRO A 1 365 ? -22.766 21.953 3.445 1 94.75 365 PRO A O 1
ATOM 2806 N N . LEU A 1 366 ? -20.969 20.719 2.949 1 94.75 366 LEU A N 1
ATOM 2807 C CA . LEU A 1 366 ? -20.062 21.484 3.811 1 94.75 366 LEU A CA 1
ATOM 2808 C C . LEU A 1 366 ? -19.891 22.906 3.293 1 94.75 366 LEU A C 1
ATOM 2810 O O . LEU A 1 366 ? -19.875 23.859 4.078 1 94.75 366 LEU A O 1
ATOM 2814 N N . TRP A 1 367 ? -19.797 23.016 1.985 1 97.56 367 TRP A N 1
ATOM 2815 C CA . TRP A 1 367 ? -19.656 24.328 1.364 1 97.56 367 TRP A CA 1
ATOM 2816 C C . TRP A 1 367 ? -20.906 25.172 1.581 1 97.56 367 TRP A C 1
ATOM 2818 O O . TRP A 1 367 ? -20.812 26.344 1.924 1 97.56 367 TRP A O 1
ATOM 2828 N N . LYS A 1 368 ? -22.047 24.547 1.474 1 97.19 368 LYS A N 1
ATOM 2829 C CA . LYS A 1 368 ? -23.328 25.25 1.634 1 97.19 368 LYS A CA 1
ATOM 2830 C C . LYS A 1 368 ? -23.5 25.75 3.066 1 97.19 368 LYS A C 1
ATOM 2832 O O . LYS A 1 368 ? -24.078 26.812 3.293 1 97.19 368 LYS A O 1
ATOM 2837 N N . SER A 1 369 ? -22.984 24.984 3.969 1 95.75 369 SER A N 1
ATOM 2838 C CA . SER A 1 369 ? -23.188 25.297 5.379 1 95.75 369 SER A CA 1
ATOM 2839 C C . SER A 1 369 ? -22.062 26.188 5.922 1 95.75 369 SER A C 1
ATOM 2841 O O . SER A 1 369 ? -22.078 26.562 7.094 1 95.75 369 SER A O 1
ATOM 2843 N N . ALA A 1 370 ? -21.125 26.5 5.098 1 96.69 370 ALA A N 1
ATOM 2844 C CA . ALA A 1 370 ? -19.969 27.281 5.543 1 96.69 370 ALA A CA 1
ATOM 2845 C C . ALA A 1 370 ? -20.391 28.672 6.008 1 96.69 370 ALA A C 1
ATOM 2847 O O . ALA A 1 370 ? -21.281 29.297 5.402 1 96.69 370 ALA A O 1
ATOM 2848 N N . ALA A 1 371 ? -19.766 29.203 6.973 1 96.44 371 ALA A N 1
ATOM 2849 C CA . ALA A 1 371 ? -20.188 30.422 7.645 1 96.44 371 ALA A CA 1
ATOM 2850 C C . ALA A 1 371 ? -19.781 31.656 6.84 1 96.44 371 ALA A C 1
ATOM 2852 O O . ALA A 1 371 ? -20.406 32.719 6.965 1 96.44 371 ALA A O 1
ATOM 2853 N N . ASP A 1 372 ? -18.734 31.625 6.098 1 97.12 372 ASP A N 1
ATOM 2854 C CA . ASP A 1 372 ? -18.203 32.75 5.359 1 97.12 372 ASP A CA 1
ATOM 2855 C C . ASP A 1 372 ? -17.344 32.312 4.176 1 97.12 372 ASP A C 1
ATOM 2857 O O . ASP A 1 372 ? -17.281 31.109 3.885 1 97.12 372 ASP A O 1
ATOM 2861 N N . ASP A 1 373 ? -16.75 33.25 3.496 1 97.25 373 ASP A N 1
ATOM 2862 C CA . ASP A 1 373 ? -16 32.938 2.279 1 97.25 373 ASP A CA 1
ATOM 2863 C C . ASP A 1 373 ? -14.727 32.156 2.598 1 97.25 373 ASP A C 1
ATOM 2865 O O . ASP A 1 373 ? -14.305 31.312 1.811 1 97.25 373 ASP A O 1
ATOM 2869 N N . ALA A 1 374 ? -14.109 32.469 3.715 1 97.62 374 ALA A N 1
ATOM 2870 C CA . ALA A 1 374 ? -12.914 31.734 4.125 1 97.62 374 ALA A CA 1
ATOM 2871 C C . ALA A 1 374 ? -13.227 30.266 4.367 1 97.62 374 ALA A C 1
ATOM 2873 O O . ALA A 1 374 ? -12.469 29.391 3.961 1 97.62 374 ALA A O 1
ATOM 2874 N N . ALA A 1 375 ? -14.297 30.047 5.016 1 97.81 375 ALA A N 1
ATOM 2875 C CA . ALA A 1 375 ? -14.734 28.672 5.281 1 97.81 375 ALA A CA 1
ATOM 2876 C C . ALA A 1 375 ? -15.086 27.953 3.986 1 97.81 375 ALA A C 1
ATOM 2878 O O . ALA A 1 375 ? -14.812 26.75 3.848 1 97.81 375 ALA A O 1
ATOM 2879 N N . ARG A 1 376 ? -15.734 28.641 3.053 1 98.38 376 ARG A N 1
ATOM 2880 C CA . ARG A 1 376 ? -16.031 28.062 1.749 1 98.38 376 ARG A CA 1
ATOM 2881 C C . ARG A 1 376 ? -14.758 27.688 1.004 1 98.38 376 ARG A C 1
ATOM 2883 O O . ARG A 1 376 ? -14.672 26.609 0.4 1 98.38 376 ARG A O 1
ATOM 2890 N N . LEU A 1 377 ? -13.773 28.578 1.075 1 98.56 377 LEU A N 1
ATOM 2891 C CA . LEU A 1 377 ? -12.484 28.297 0.457 1 98.56 377 LEU A CA 1
ATOM 2892 C C . LEU A 1 377 ? -11.844 27.062 1.069 1 98.56 377 LEU A C 1
ATOM 2894 O O . LEU A 1 377 ? -11.273 26.234 0.353 1 98.56 377 LEU A O 1
ATOM 2898 N N . ARG A 1 378 ? -11.938 26.906 2.363 1 98.38 378 ARG A N 1
ATOM 2899 C CA . ARG A 1 378 ? -11.391 25.75 3.061 1 98.38 378 ARG A CA 1
ATOM 2900 C C . ARG A 1 378 ? -11.992 24.453 2.531 1 98.38 378 ARG A C 1
ATOM 2902 O O . ARG A 1 378 ? -11.281 23.469 2.336 1 98.38 378 ARG A O 1
ATOM 2909 N N . VAL A 1 379 ? -13.281 24.453 2.283 1 98.31 379 VAL A N 1
ATOM 2910 C CA . VAL A 1 379 ? -13.961 23.266 1.764 1 98.31 379 VAL A CA 1
ATOM 2911 C C . VAL A 1 379 ? -13.43 22.938 0.376 1 98.31 379 VAL A C 1
ATOM 2913 O O . VAL A 1 379 ? -13.18 21.766 0.066 1 98.31 379 VAL A O 1
ATOM 2916 N N . VAL A 1 380 ? -13.219 23.938 -0.461 1 98.75 380 VAL A N 1
ATOM 2917 C CA . VAL A 1 380 ? -12.688 23.734 -1.807 1 98.75 380 VAL A CA 1
ATOM 2918 C C . VAL A 1 380 ? -11.258 23.203 -1.729 1 98.75 380 VAL A C 1
ATOM 2920 O O . VAL A 1 380 ? -10.883 22.312 -2.496 1 98.75 380 VAL A O 1
ATOM 2923 N N . ILE A 1 381 ? -10.492 23.766 -0.777 1 98.62 381 ILE A N 1
ATOM 2924 C CA . ILE A 1 381 ? -9.125 23.297 -0.565 1 98.62 381 ILE A CA 1
ATOM 2925 C C . ILE A 1 381 ? -9.125 21.844 -0.137 1 98.62 381 ILE A C 1
ATOM 2927 O O . ILE A 1 381 ? -8.312 21.047 -0.61 1 98.62 381 ILE A O 1
ATOM 2931 N N . ASP A 1 382 ? -10.047 21.469 0.747 1 98.25 382 ASP A N 1
ATOM 2932 C CA . ASP A 1 382 ? -10.195 20.078 1.161 1 98.25 382 ASP A CA 1
ATOM 2933 C C . ASP A 1 382 ? -10.484 19.172 -0.038 1 98.25 382 ASP A C 1
ATOM 2935 O O . ASP A 1 382 ? -9.906 18.094 -0.156 1 98.25 382 ASP A O 1
ATOM 2939 N N . GLN A 1 383 ? -11.344 19.625 -0.933 1 97.81 383 GLN A N 1
ATOM 2940 C CA . GLN A 1 383 ? -11.688 18.891 -2.145 1 97.81 383 GLN A CA 1
ATOM 2941 C C . GLN A 1 383 ? -10.461 18.672 -3.02 1 97.81 383 GLN A C 1
ATOM 2943 O O . GLN A 1 383 ? -10.172 17.531 -3.426 1 97.81 383 GLN A O 1
ATOM 2948 N N . VAL A 1 384 ? -9.766 19.688 -3.26 1 98.31 384 VAL A N 1
ATOM 2949 C CA . VAL A 1 384 ? -8.617 19.625 -4.16 1 98.31 384 VAL A CA 1
ATOM 2950 C C . VAL A 1 384 ? -7.52 18.766 -3.527 1 98.31 384 VAL A C 1
ATOM 2952 O O . VAL A 1 384 ? -6.891 17.953 -4.207 1 98.31 384 VAL A O 1
ATOM 2955 N N . ALA A 1 385 ? -7.297 18.938 -2.207 1 98 385 ALA A N 1
ATOM 2956 C CA . ALA A 1 385 ? -6.258 18.203 -1.493 1 98 385 ALA A CA 1
ATOM 2957 C C . ALA A 1 385 ? -6.562 16.703 -1.479 1 98 385 ALA A C 1
ATOM 2959 O O . ALA A 1 385 ? -5.656 15.891 -1.324 1 98 385 ALA A O 1
ATOM 2960 N N . SER A 1 386 ? -7.789 16.312 -1.624 1 96.44 386 SER A N 1
ATOM 2961 C CA . SER A 1 386 ? -8.195 14.906 -1.543 1 96.44 386 SER A CA 1
ATOM 2962 C C . SER A 1 386 ? -8 14.195 -2.881 1 96.44 386 SER A C 1
ATOM 2964 O O . SER A 1 386 ? -8.086 12.969 -2.957 1 96.44 386 SER A O 1
ATOM 2966 N N . LEU A 1 387 ? -7.727 14.938 -3.943 1 95.88 387 LEU A N 1
ATOM 2967 C CA . LEU A 1 387 ? -7.586 14.344 -5.27 1 95.88 387 LEU A CA 1
ATOM 2968 C C . LEU A 1 387 ? -6.238 13.641 -5.41 1 95.88 387 LEU A C 1
ATOM 2970 O O . LEU A 1 387 ? -5.289 13.953 -4.691 1 95.88 387 LEU A O 1
ATOM 2974 N N . THR A 1 388 ? -6.188 12.633 -6.227 1 93.19 388 THR A N 1
ATOM 2975 C CA . THR A 1 388 ? -4.93 12.039 -6.664 1 93.19 388 THR A CA 1
ATOM 2976 C C . THR A 1 388 ? -4.289 12.883 -7.766 1 93.19 388 THR A C 1
ATOM 2978 O O . THR A 1 388 ? -4.906 13.82 -8.273 1 93.19 388 THR A O 1
ATOM 2981 N N . ASP A 1 389 ? -3.039 12.547 -8.148 1 92.12 389 ASP A N 1
ATOM 2982 C CA . ASP A 1 389 ? -2.348 13.305 -9.188 1 92.12 389 ASP A CA 1
ATOM 2983 C C . ASP A 1 389 ? -3.109 13.242 -10.508 1 92.12 389 ASP A C 1
ATOM 2985 O O . ASP A 1 389 ? -3.438 14.273 -11.094 1 92.12 389 ASP A O 1
ATOM 2989 N N . PRO A 1 390 ? -3.508 12.047 -10.984 1 88.94 390 PRO A N 1
ATOM 2990 C CA . PRO A 1 390 ? -4.23 12.008 -12.258 1 88.94 390 PRO A CA 1
ATOM 2991 C C . PRO A 1 390 ? -5.613 12.648 -12.172 1 88.94 390 PRO A C 1
ATOM 2993 O O . PRO A 1 390 ? -6.078 13.258 -13.133 1 88.94 390 PRO A O 1
ATOM 2996 N N . ALA A 1 391 ? -6.281 12.547 -11.031 1 92 391 ALA A N 1
ATOM 2997 C CA . ALA A 1 391 ? -7.602 13.141 -10.859 1 92 391 ALA A CA 1
ATOM 2998 C C . ALA A 1 391 ? -7.523 14.664 -10.898 1 92 391 ALA A C 1
ATOM 3000 O O . ALA A 1 391 ? -8.414 15.328 -11.438 1 92 391 ALA A O 1
ATOM 3001 N N . ALA A 1 392 ? -6.477 15.211 -10.281 1 95.19 392 ALA A N 1
ATOM 3002 C CA . ALA A 1 392 ? -6.301 16.656 -10.305 1 95.19 392 ALA A CA 1
ATOM 3003 C C . ALA A 1 392 ? -6.188 17.172 -11.742 1 95.19 392 ALA A C 1
ATOM 3005 O O . ALA A 1 392 ? -6.793 18.188 -12.094 1 95.19 392 ALA A O 1
ATOM 3006 N N . VAL A 1 393 ? -5.438 16.438 -12.531 1 93.75 393 VAL A N 1
ATOM 3007 C CA . VAL A 1 393 ? -5.262 16.812 -13.93 1 93.75 393 VAL A CA 1
ATOM 3008 C C . VAL A 1 393 ? -6.594 16.688 -14.672 1 93.75 393 VAL A C 1
ATOM 3010 O O . VAL A 1 393 ? -6.988 17.594 -15.406 1 93.75 393 VAL A O 1
ATOM 3013 N N . ALA A 1 394 ? -7.277 15.625 -14.477 1 93 394 ALA A N 1
ATOM 3014 C CA . ALA A 1 394 ? -8.547 15.383 -15.148 1 93 394 ALA A CA 1
ATOM 3015 C C . ALA A 1 394 ? -9.578 16.438 -14.781 1 93 394 ALA A C 1
ATOM 3017 O O . ALA A 1 394 ? -10.297 16.953 -15.641 1 93 394 ALA A O 1
ATOM 3018 N N . TRP A 1 395 ? -9.664 16.734 -13.5 1 95.81 395 TRP A N 1
ATOM 3019 C CA . TRP A 1 395 ? -10.594 17.766 -13.031 1 95.81 395 TRP A CA 1
ATOM 3020 C C . TRP A 1 395 ? -10.242 19.125 -13.617 1 95.81 395 TRP A C 1
ATOM 3022 O O . TRP A 1 395 ? -11.125 19.875 -14.031 1 95.81 395 TRP A O 1
ATOM 3032 N N . HIS A 1 396 ? -8.977 19.422 -13.586 1 96.69 396 HIS A N 1
ATOM 3033 C CA . HIS A 1 396 ? -8.523 20.688 -14.148 1 96.69 396 HIS A CA 1
ATOM 3034 C C . HIS A 1 396 ? -8.938 20.812 -15.617 1 96.69 396 HIS A C 1
ATOM 3036 O O . HIS A 1 396 ? -9.492 21.828 -16.031 1 96.69 396 HIS A O 1
ATOM 3042 N N . ASP A 1 397 ? -8.672 19.781 -16.375 1 95.12 397 ASP A N 1
ATOM 3043 C CA . ASP A 1 397 ? -9 19.797 -17.797 1 95.12 397 ASP A CA 1
ATOM 3044 C C . ASP A 1 397 ? -10.5 19.953 -18.016 1 95.12 397 ASP A C 1
ATOM 3046 O O . ASP A 1 397 ? -10.93 20.672 -18.922 1 95.12 397 ASP A O 1
ATOM 3050 N N . ARG A 1 398 ? -11.258 19.344 -17.219 1 95.12 398 ARG A N 1
ATOM 3051 C CA . ARG A 1 398 ? -12.711 19.359 -17.344 1 95.12 398 ARG A CA 1
ATOM 3052 C C . ARG A 1 398 ? -13.289 20.703 -16.906 1 95.12 398 ARG A C 1
ATOM 3054 O O . ARG A 1 398 ? -14.195 21.234 -17.547 1 95.12 398 ARG A O 1
ATOM 3061 N N . LEU A 1 399 ? -12.758 21.266 -15.867 1 96.12 399 LEU A N 1
ATOM 3062 C CA . LEU A 1 399 ? -13.406 22.406 -15.219 1 96.12 399 LEU A CA 1
ATOM 3063 C C . LEU A 1 399 ? -12.742 23.719 -15.625 1 96.12 399 LEU A C 1
ATOM 3065 O O . LEU A 1 399 ? -13.398 24.766 -15.648 1 96.12 399 LEU A O 1
ATOM 3069 N N . ALA A 1 400 ? -11.43 23.703 -15.891 1 94 400 ALA A N 1
ATOM 3070 C CA . ALA A 1 400 ? -10.688 24.938 -16.172 1 94 400 ALA A CA 1
ATOM 3071 C C . ALA A 1 400 ? -10.133 24.938 -17.594 1 94 400 ALA A C 1
ATOM 3073 O O . ALA A 1 400 ? -9.656 25.953 -18.078 1 94 400 ALA A O 1
ATOM 3074 N N . GLY A 1 401 ? -10.25 23.844 -18.328 1 89.56 401 GLY A N 1
ATOM 3075 C CA . GLY A 1 401 ? -9.672 23.734 -19.656 1 89.56 401 GLY A CA 1
ATOM 3076 C C . GLY A 1 401 ? -8.203 23.375 -19.641 1 89.56 401 GLY A C 1
ATOM 3077 O O . GLY A 1 401 ? -7.484 23.703 -18.703 1 89.56 401 GLY A O 1
ATOM 3078 N N . PRO A 1 402 ? -7.789 22.625 -20.656 1 85.56 402 PRO A N 1
ATOM 3079 C CA . PRO A 1 402 ? -6.391 22.188 -20.703 1 85.56 402 PRO A CA 1
ATOM 3080 C C . PRO A 1 402 ? -5.418 23.359 -20.844 1 85.56 402 PRO A C 1
ATOM 3082 O O . PRO A 1 402 ? -5.777 24.406 -21.391 1 85.56 402 PRO A O 1
ATOM 3085 N N . LEU A 1 403 ? -4.266 23.219 -20.125 1 81.31 403 LEU A N 1
ATOM 3086 C CA . LEU A 1 403 ? -3.242 24.25 -20.219 1 81.31 403 LEU A CA 1
ATOM 3087 C C . LEU A 1 403 ? -2.68 24.328 -21.641 1 81.31 403 LEU A C 1
ATOM 3089 O O . LEU A 1 403 ? -2.555 23.297 -22.312 1 81.31 403 LEU A O 1
ATOM 3093 N N . GLU A 1 404 ? -2.537 25.453 -22.219 1 67.62 404 GLU A N 1
ATOM 3094 C CA . GLU A 1 404 ? -1.954 25.656 -23.547 1 67.62 404 GLU A CA 1
ATOM 3095 C C . GLU A 1 404 ? -0.544 25.078 -23.609 1 67.62 404 GLU A C 1
ATOM 3097 O O . GLU A 1 404 ? 0.221 25.172 -22.656 1 67.62 404 GLU A O 1
ATOM 3102 N N . GLY A 1 405 ? -0.061 24.047 -24.656 1 56.56 405 GLY A N 1
ATOM 3103 C CA . GLY A 1 405 ? 1.242 23.5 -24.969 1 56.56 405 GLY A CA 1
ATOM 3104 C C . GLY A 1 405 ? 1.453 22.109 -24.406 1 56.56 405 GLY A C 1
ATOM 3105 O O . GLY A 1 405 ? 2.555 21.562 -24.484 1 56.56 405 GLY A O 1
ATOM 3106 N N . ALA A 1 406 ? 0.659 21.703 -23.516 1 50.25 406 ALA A N 1
ATOM 3107 C CA . ALA A 1 406 ? 0.842 20.359 -23 1 50.25 406 ALA A CA 1
ATOM 3108 C C . ALA A 1 406 ? 0.729 19.328 -24.109 1 50.25 406 ALA A C 1
ATOM 3110 O O . ALA A 1 406 ? -0.186 19.391 -24.938 1 50.25 406 ALA A O 1
ATOM 3111 N N . PRO A 1 407 ? 1.802 18.531 -24.422 1 38.62 407 PRO A N 1
ATOM 3112 C CA . PRO A 1 407 ? 1.54 17.562 -25.5 1 38.62 407 PRO A CA 1
ATOM 3113 C C . PRO A 1 407 ? 0.273 16.75 -25.25 1 38.62 407 PRO A C 1
ATOM 3115 O O . PRO A 1 407 ? -0.076 16.469 -24.094 1 38.62 407 PRO A O 1
ATOM 3118 N N . GLN A 1 408 ? -0.748 16.672 -26.125 1 29.38 408 GLN A N 1
ATOM 3119 C CA . GLN A 1 408 ? -1.9 15.781 -26.062 1 29.38 408 GLN A CA 1
ATOM 3120 C C . GLN A 1 408 ? -1.482 14.375 -25.625 1 29.38 408 GLN A C 1
ATOM 3122 O O . GLN A 1 408 ? -0.458 13.859 -26.094 1 29.38 408 GLN A O 1
ATOM 3127 N N . MET B 1 1 ? 15.094 -26.688 19.844 1 40.41 1 MET B N 1
ATOM 3128 C CA . MET B 1 1 ? 14.852 -27.297 18.547 1 40.41 1 MET B CA 1
ATOM 3129 C C . MET B 1 1 ? 14.539 -26.25 17.484 1 40.41 1 MET B C 1
ATOM 3131 O O . MET B 1 1 ? 13.75 -25.344 17.734 1 40.41 1 MET B O 1
ATOM 3135 N N . THR B 1 2 ? 15.32 -26.062 16.484 1 62.03 2 THR B N 1
ATOM 3136 C CA . THR B 1 2 ? 15.25 -25.031 15.445 1 62.03 2 THR B CA 1
ATOM 3137 C C . THR B 1 2 ? 13.914 -25.094 14.711 1 62.03 2 THR B C 1
ATOM 3139 O O . THR B 1 2 ? 13.422 -26.172 14.398 1 62.03 2 THR B O 1
ATOM 3142 N N . ASP B 1 3 ? 13 -24.188 14.766 1 84.06 3 ASP B N 1
ATOM 3143 C CA . ASP B 1 3 ? 11.742 -24.078 14.031 1 84.06 3 ASP B CA 1
ATOM 3144 C C . ASP B 1 3 ? 11.938 -24.406 12.555 1 84.06 3 ASP B C 1
ATOM 3146 O O . ASP B 1 3 ? 12.523 -23.625 11.812 1 84.06 3 ASP B O 1
ATOM 3150 N N . PRO B 1 4 ? 11.695 -25.719 12.188 1 89.75 4 PRO B N 1
ATOM 3151 C CA . PRO B 1 4 ? 11.898 -26.125 10.797 1 89.75 4 PRO B CA 1
ATOM 3152 C C . PRO B 1 4 ? 11.258 -25.156 9.805 1 89.75 4 PRO B C 1
ATOM 3154 O O . PRO B 1 4 ? 11.727 -25.047 8.664 1 89.75 4 PRO B O 1
ATOM 3157 N N . GLY B 1 5 ? 10.211 -24.531 10.266 1 94.19 5 GLY B N 1
ATOM 3158 C CA . GLY B 1 5 ? 9.547 -23.578 9.398 1 94.19 5 GLY B CA 1
ATOM 3159 C C . GLY B 1 5 ? 10.391 -22.344 9.094 1 94.19 5 GLY B C 1
ATOM 3160 O O . GLY B 1 5 ? 10.156 -21.656 8.102 1 94.19 5 GLY B O 1
ATOM 3161 N N . ALA B 1 6 ? 11.406 -22.109 9.891 1 95.06 6 ALA B N 1
ATOM 3162 C CA . ALA B 1 6 ? 12.211 -20.891 9.773 1 95.06 6 ALA B CA 1
ATOM 3163 C C . ALA B 1 6 ? 13.391 -21.109 8.828 1 95.06 6 ALA B C 1
ATOM 3165 O O . ALA B 1 6 ? 14.125 -20.172 8.531 1 95.06 6 ALA B O 1
ATOM 3166 N N . GLU B 1 7 ? 13.547 -22.312 8.297 1 95.44 7 GLU B N 1
ATOM 3167 C CA . GLU B 1 7 ? 14.656 -22.609 7.402 1 95.44 7 GLU B CA 1
ATOM 3168 C C . GLU B 1 7 ? 14.531 -21.844 6.086 1 95.44 7 GLU B C 1
ATOM 3170 O O . GLU B 1 7 ? 13.422 -21.562 5.633 1 95.44 7 GLU B O 1
ATOM 3175 N N . ARG B 1 8 ? 15.664 -21.484 5.523 1 96.81 8 ARG B N 1
ATOM 3176 C CA . ARG B 1 8 ? 15.75 -20.844 4.215 1 96.81 8 ARG B CA 1
ATOM 3177 C C . ARG B 1 8 ? 16.531 -21.719 3.236 1 96.81 8 ARG B C 1
ATOM 3179 O O . ARG B 1 8 ? 17.359 -22.531 3.646 1 96.81 8 ARG B O 1
ATOM 3186 N N . LEU B 1 9 ? 16.203 -21.531 1.987 1 96.56 9 LEU B N 1
ATOM 3187 C CA . LEU B 1 9 ? 16.906 -22.281 0.962 1 96.56 9 LEU B CA 1
ATOM 3188 C C . LEU B 1 9 ? 18.406 -22.031 1.025 1 96.56 9 LEU B C 1
ATOM 3190 O O . LEU B 1 9 ? 19.219 -22.969 0.99 1 96.56 9 LEU B O 1
ATOM 3194 N N . VAL B 1 10 ? 18.797 -20.734 1.007 1 95.5 10 VAL B N 1
ATOM 3195 C CA . VAL B 1 10 ? 20.172 -20.312 1.188 1 95.5 10 VAL B CA 1
ATOM 3196 C C . VAL B 1 10 ? 20.375 -19.812 2.615 1 95.5 10 VAL B C 1
ATOM 3198 O O . VAL B 1 10 ? 19.688 -18.891 3.061 1 95.5 10 VAL B O 1
ATOM 3201 N N . ALA B 1 11 ? 21.328 -20.375 3.285 1 91.38 11 ALA B N 1
ATOM 3202 C CA . ALA B 1 11 ? 21.594 -19.984 4.672 1 91.38 11 ALA B CA 1
ATOM 3203 C C . ALA B 1 11 ? 22.109 -18.547 4.762 1 91.38 11 ALA B C 1
ATOM 3205 O O . ALA B 1 11 ? 22.922 -18.125 3.945 1 91.38 11 ALA B O 1
ATOM 3206 N N . GLU B 1 12 ? 21.438 -17.781 5.551 1 85.81 12 GLU B N 1
ATOM 3207 C CA . GLU B 1 12 ? 21.859 -16.391 5.777 1 85.81 12 GLU B CA 1
ATOM 3208 C C . GLU B 1 12 ? 22.219 -16.156 7.238 1 85.81 12 GLU B C 1
ATOM 3210 O O . GLU B 1 12 ? 21.562 -16.688 8.141 1 85.81 12 GLU B O 1
ATOM 3215 N N . PRO B 1 13 ? 23.422 -15.531 7.395 1 72.56 13 PRO B N 1
ATOM 3216 C CA . PRO B 1 13 ? 23.766 -15.219 8.781 1 72.56 13 PRO B CA 1
ATOM 3217 C C . PRO B 1 13 ? 22.703 -14.375 9.477 1 72.56 13 PRO B C 1
ATOM 3219 O O . PRO B 1 13 ? 21.969 -13.625 8.82 1 72.56 13 PRO B O 1
ATOM 3222 N N . ALA B 1 14 ? 22.453 -14.812 10.633 1 57.47 14 ALA B N 1
ATOM 3223 C CA . ALA B 1 14 ? 21.5 -14 11.398 1 57.47 14 ALA B CA 1
ATOM 3224 C C . ALA B 1 14 ? 21.891 -12.523 11.367 1 57.47 14 ALA B C 1
ATOM 3226 O O . ALA B 1 14 ? 23.062 -12.188 11.547 1 57.47 14 ALA B O 1
ATOM 3227 N N . LYS B 1 15 ? 21.297 -11.773 10.477 1 54.03 15 LYS B N 1
ATOM 3228 C CA . LYS B 1 15 ? 21.609 -10.344 10.508 1 54.03 15 LYS B CA 1
ATOM 3229 C C . LYS B 1 15 ? 21.875 -9.867 11.938 1 54.03 15 LYS B C 1
ATOM 3231 O O . LYS B 1 15 ? 21.547 -10.57 12.898 1 54.03 15 LYS B O 1
ATOM 3236 N N . ASP B 1 16 ? 22.375 -8.641 12.211 1 46.91 16 ASP B N 1
ATOM 3237 C CA . ASP B 1 16 ? 22.75 -8.008 13.469 1 46.91 16 ASP B CA 1
ATOM 3238 C C . ASP B 1 16 ? 21.766 -8.383 14.586 1 46.91 16 ASP B C 1
ATOM 3240 O O . ASP B 1 16 ? 20.562 -8.141 14.469 1 46.91 16 ASP B O 1
ATOM 3244 N N . PRO B 1 17 ? 22.094 -9.297 15.484 1 43.72 17 PRO B N 1
ATOM 3245 C CA . PRO B 1 17 ? 21.391 -9.648 16.719 1 43.72 17 PRO B CA 1
ATOM 3246 C C . PRO B 1 17 ? 20.531 -8.508 17.266 1 43.72 17 PRO B C 1
ATOM 3248 O O . PRO B 1 17 ? 19.672 -8.727 18.109 1 43.72 17 PRO B O 1
ATOM 3251 N N . GLY B 1 18 ? 20.828 -7.297 16.906 1 45.81 18 GLY B N 1
ATOM 3252 C CA . GLY B 1 18 ? 20.25 -6.191 17.641 1 45.81 18 GLY B CA 1
ATOM 3253 C C . GLY B 1 18 ? 18.844 -5.852 17.188 1 45.81 18 GLY B C 1
ATOM 3254 O O . GLY B 1 18 ? 18.156 -5.027 17.797 1 45.81 18 GLY B O 1
ATOM 3255 N N . THR B 1 19 ? 18.562 -6.375 15.93 1 54.84 19 THR B N 1
ATOM 3256 C CA . THR B 1 19 ? 17.25 -5.82 15.57 1 54.84 19 THR B CA 1
ATOM 3257 C C . THR B 1 19 ? 16.125 -6.645 16.188 1 54.84 19 THR B C 1
ATOM 3259 O O . THR B 1 19 ? 14.992 -6.176 16.281 1 54.84 19 THR B O 1
ATOM 3262 N N . GLY B 1 20 ? 16.516 -7.812 16.828 1 65 20 GLY B N 1
ATOM 3263 C CA . GLY B 1 20 ? 15.5 -8.586 17.531 1 65 20 GLY B CA 1
ATOM 3264 C C . GLY B 1 20 ? 14.391 -9.07 16.625 1 65 20 GLY B C 1
ATOM 3265 O O . GLY B 1 20 ? 13.375 -9.586 17.094 1 65 20 GLY B O 1
ATOM 3266 N N . ARG B 1 21 ? 14.57 -9.094 15.219 1 79.25 21 ARG B N 1
ATOM 3267 C CA . ARG B 1 21 ? 13.492 -9.531 14.336 1 79.25 21 ARG B CA 1
ATOM 3268 C C . ARG B 1 21 ? 13.5 -11.055 14.188 1 79.25 21 ARG B C 1
ATOM 3270 O O . ARG B 1 21 ? 14.555 -11.664 14.047 1 79.25 21 ARG B O 1
ATOM 3277 N N . THR B 1 22 ? 12.289 -11.625 14.211 1 88.69 22 THR B N 1
ATOM 3278 C CA . THR B 1 22 ? 12.125 -13.047 13.938 1 88.69 22 THR B CA 1
ATOM 3279 C C . THR B 1 22 ? 12.305 -13.336 12.445 1 88.69 22 THR B C 1
ATOM 3281 O O . THR B 1 22 ? 12.234 -12.422 11.617 1 88.69 22 THR B O 1
ATOM 3284 N N . PRO B 1 23 ? 12.609 -14.57 12.07 1 93.31 23 PRO B N 1
ATOM 3285 C CA . PRO B 1 23 ? 12.719 -14.914 10.648 1 93.31 23 PRO B CA 1
ATOM 3286 C C . PRO B 1 23 ? 11.469 -14.555 9.852 1 93.31 23 PRO B C 1
ATOM 3288 O O . PRO B 1 23 ? 11.562 -14.172 8.68 1 93.31 23 PRO B O 1
ATOM 3291 N N . TYR B 1 24 ? 10.352 -14.672 10.492 1 95.5 24 TYR B N 1
ATOM 3292 C CA . TYR B 1 24 ? 9.094 -14.406 9.797 1 95.5 24 TYR B CA 1
ATOM 3293 C C . TYR B 1 24 ? 8.867 -12.906 9.648 1 95.5 24 TYR B C 1
ATOM 3295 O O . TYR B 1 24 ? 8.32 -12.453 8.641 1 95.5 24 TYR B O 1
ATOM 3303 N N . GLN B 1 25 ? 9.289 -12.133 10.641 1 90.38 25 GLN B N 1
ATOM 3304 C CA . GLN B 1 25 ? 9.258 -10.68 10.516 1 90.38 25 GLN B CA 1
ATOM 3305 C C . GLN B 1 25 ? 10.172 -10.203 9.391 1 90.38 25 GLN B C 1
ATOM 3307 O O . GLN B 1 25 ? 9.859 -9.242 8.688 1 90.38 25 GLN B O 1
ATOM 3312 N N . ARG B 1 26 ? 11.273 -10.859 9.219 1 91.5 26 ARG B N 1
ATOM 3313 C CA . ARG B 1 26 ? 12.18 -10.555 8.117 1 91.5 26 ARG B CA 1
ATOM 3314 C C . ARG B 1 26 ? 11.531 -10.852 6.773 1 91.5 26 ARG B C 1
ATOM 3316 O O . ARG B 1 26 ? 11.695 -10.094 5.812 1 91.5 26 ARG B O 1
ATOM 3323 N N . ASP B 1 27 ? 10.812 -12.016 6.715 1 96.31 27 ASP B N 1
ATOM 3324 C CA . ASP B 1 27 ? 10.094 -12.344 5.488 1 96.31 27 ASP B CA 1
ATOM 3325 C C . ASP B 1 27 ? 9.117 -11.234 5.105 1 96.31 27 ASP B C 1
ATOM 3327 O O . ASP B 1 27 ? 9.047 -10.836 3.943 1 96.31 27 ASP B O 1
ATOM 3331 N N . ARG B 1 28 ? 8.398 -10.758 6.086 1 94.56 28 ARG B N 1
ATOM 3332 C CA . ARG B 1 28 ? 7.422 -9.703 5.859 1 94.56 28 ARG B CA 1
ATOM 3333 C C . ARG B 1 28 ? 8.094 -8.445 5.305 1 94.56 28 ARG B C 1
ATOM 3335 O O . ARG B 1 28 ? 7.613 -7.855 4.336 1 94.56 28 ARG B O 1
ATOM 3342 N N . ALA B 1 29 ? 9.172 -8.07 5.879 1 90.56 29 ALA B N 1
ATOM 3343 C CA . ALA B 1 29 ? 9.914 -6.891 5.434 1 90.56 29 ALA B CA 1
ATOM 3344 C C . ALA B 1 29 ? 10.422 -7.074 4.008 1 90.56 29 ALA B C 1
ATOM 3346 O O . ALA B 1 29 ? 10.352 -6.148 3.193 1 90.56 29 ALA B O 1
ATOM 3347 N N . ARG B 1 30 ? 10.922 -8.266 3.697 1 94 30 ARG B N 1
ATOM 3348 C CA . ARG B 1 30 ? 11.438 -8.547 2.363 1 94 30 ARG B CA 1
ATOM 3349 C C . ARG B 1 30 ? 10.352 -8.383 1.306 1 94 30 ARG B C 1
ATOM 3351 O O . ARG B 1 30 ? 10.594 -7.805 0.243 1 94 30 ARG B O 1
ATOM 3358 N N . VAL B 1 31 ? 9.164 -8.867 1.615 1 96.75 31 VAL B N 1
ATOM 3359 C CA . VAL B 1 31 ? 8.062 -8.758 0.668 1 96.75 31 VAL B CA 1
ATOM 3360 C C . VAL B 1 31 ? 7.641 -7.293 0.529 1 96.75 31 VAL B C 1
ATOM 3362 O O . VAL B 1 31 ? 7.492 -6.789 -0.585 1 96.75 31 VAL B O 1
ATOM 3365 N N . LEU B 1 32 ? 7.547 -6.57 1.612 1 92.5 32 LEU B N 1
ATOM 3366 C CA . LEU B 1 32 ? 7.094 -5.184 1.627 1 92.5 32 LEU B CA 1
ATOM 3367 C C . LEU B 1 32 ? 8.031 -4.297 0.815 1 92.5 32 LEU B C 1
ATOM 3369 O O . LEU B 1 32 ? 7.59 -3.336 0.18 1 92.5 32 LEU B O 1
ATOM 3373 N N . HIS B 1 33 ? 9.289 -4.637 0.769 1 89.38 33 HIS B N 1
ATOM 3374 C CA . HIS B 1 33 ? 10.273 -3.777 0.124 1 89.38 33 HIS B CA 1
ATOM 3375 C C . HIS B 1 33 ? 10.641 -4.301 -1.262 1 89.38 33 HIS B C 1
ATOM 3377 O O . HIS B 1 33 ? 11.523 -3.756 -1.922 1 89.38 33 HIS B O 1
ATOM 3383 N N . SER B 1 34 ? 9.938 -5.316 -1.685 1 93.12 34 SER B N 1
ATOM 3384 C CA . SER B 1 34 ? 10.25 -5.898 -2.986 1 93.12 34 SER B CA 1
ATOM 3385 C C . SER B 1 34 ? 9.734 -5.02 -4.121 1 93.12 34 SER B C 1
ATOM 3387 O O . SER B 1 34 ? 8.812 -4.227 -3.924 1 93.12 34 SER B O 1
ATOM 3389 N N . ALA B 1 35 ? 10.383 -5.121 -5.277 1 91.31 35 ALA B N 1
ATOM 3390 C CA . ALA B 1 35 ? 9.938 -4.406 -6.473 1 91.31 35 ALA B CA 1
ATOM 3391 C C . ALA B 1 35 ? 8.562 -4.879 -6.918 1 91.31 35 ALA B C 1
ATOM 3393 O O . ALA B 1 35 ? 7.719 -4.07 -7.316 1 91.31 35 ALA B O 1
ATOM 3394 N N . ALA B 1 36 ? 8.367 -6.168 -6.805 1 95.19 36 ALA B N 1
ATOM 3395 C CA . ALA B 1 36 ? 7.09 -6.742 -7.219 1 95.19 36 ALA B CA 1
ATOM 3396 C C . ALA B 1 36 ? 5.941 -6.176 -6.387 1 95.19 36 ALA B C 1
ATOM 3398 O O . ALA B 1 36 ? 4.867 -5.887 -6.918 1 95.19 36 ALA B O 1
ATOM 3399 N N . PHE B 1 37 ? 6.152 -6.008 -5.09 1 95.06 37 PHE B N 1
ATOM 3400 C CA . PHE B 1 37 ? 5.113 -5.465 -4.223 1 95.06 37 PHE B CA 1
ATOM 3401 C C . PHE B 1 37 ? 4.809 -4.016 -4.582 1 95.06 37 PHE B C 1
ATOM 3403 O O . PHE B 1 37 ? 3.643 -3.619 -4.648 1 95.06 37 PHE B O 1
ATOM 3410 N N . ARG B 1 38 ? 5.773 -3.275 -4.852 1 90.31 38 ARG B N 1
ATOM 3411 C CA . ARG B 1 38 ? 5.602 -1.877 -5.234 1 90.31 38 ARG B CA 1
ATOM 3412 C C . ARG B 1 38 ? 4.816 -1.757 -6.535 1 90.31 38 ARG B C 1
ATOM 3414 O O . ARG B 1 38 ? 3.986 -0.857 -6.684 1 90.31 38 ARG B O 1
ATOM 3421 N N . ARG B 1 39 ? 5.039 -2.658 -7.445 1 92.44 39 ARG B N 1
ATOM 3422 C CA . ARG B 1 39 ? 4.379 -2.619 -8.742 1 92.44 39 ARG B CA 1
ATOM 3423 C C . ARG B 1 39 ? 2.879 -2.863 -8.609 1 92.44 39 ARG B C 1
ATOM 3425 O O . ARG B 1 39 ? 2.1 -2.473 -9.477 1 92.44 39 ARG B O 1
ATOM 3432 N N . LEU B 1 40 ? 2.469 -3.527 -7.496 1 93.69 40 LEU B N 1
ATOM 3433 C CA . LEU B 1 40 ? 1.052 -3.801 -7.285 1 93.69 40 LEU B CA 1
ATOM 3434 C C . LEU B 1 40 ? 0.259 -2.504 -7.168 1 93.69 40 LEU B C 1
ATOM 3436 O O . LEU B 1 40 ? -0.957 -2.494 -7.375 1 93.69 40 LEU B O 1
ATOM 3440 N N . ALA B 1 41 ? 0.946 -1.38 -6.895 1 89.25 41 ALA B N 1
ATOM 3441 C CA . ALA B 1 41 ? 0.291 -0.087 -6.715 1 89.25 41 ALA B CA 1
ATOM 3442 C C . ALA B 1 41 ? -0.291 0.419 -8.031 1 89.25 41 ALA B C 1
ATOM 3444 O O . ALA B 1 41 ? -1.206 1.246 -8.039 1 89.25 41 ALA B O 1
ATOM 3445 N N . ALA B 1 42 ? 0.208 -0.098 -9.133 1 87.94 42 ALA B N 1
ATOM 3446 C CA . ALA B 1 42 ? -0.245 0.354 -10.445 1 87.94 42 ALA B CA 1
ATOM 3447 C C . ALA B 1 42 ? -0.842 -0.799 -11.25 1 87.94 42 ALA B C 1
ATOM 3449 O O . ALA B 1 42 ? -0.856 -0.764 -12.484 1 87.94 42 ALA B O 1
ATOM 3450 N N . LYS B 1 43 ? -1.223 -1.839 -10.5 1 89.06 43 LYS B N 1
ATOM 3451 C CA . LYS B 1 43 ? -1.987 -2.936 -11.086 1 89.06 43 LYS B CA 1
ATOM 3452 C C . LYS B 1 43 ? -3.41 -2.969 -10.531 1 89.06 43 LYS B C 1
ATOM 3454 O O . LYS B 1 43 ? -3.609 -3.021 -9.32 1 89.06 43 LYS B O 1
ATOM 3459 N N . THR B 1 44 ? -4.309 -2.904 -11.469 1 79.81 44 THR B N 1
ATOM 3460 C CA . THR B 1 44 ? -5.715 -2.816 -11.086 1 79.81 44 THR B CA 1
ATOM 3461 C C . THR B 1 44 ? -6.215 -4.156 -10.555 1 79.81 44 THR B C 1
ATOM 3463 O O . THR B 1 44 ? -5.746 -5.215 -10.977 1 79.81 44 THR B O 1
ATOM 3466 N N . GLN B 1 45 ? -7.176 -4.109 -9.68 1 71.56 45 GLN B N 1
ATOM 3467 C CA . GLN B 1 45 ? -7.809 -5.316 -9.156 1 71.56 45 GLN B CA 1
ATOM 3468 C C . GLN B 1 45 ? -9.008 -5.727 -10.008 1 71.56 45 GLN B C 1
ATOM 3470 O O . GLN B 1 45 ? -8.938 -6.715 -10.742 1 71.56 45 GLN B O 1
ATOM 3475 N N . VAL B 1 46 ? -10.109 -5.02 -10.055 1 58.91 46 VAL B N 1
ATOM 3476 C CA . VAL B 1 46 ? -11.305 -5.387 -10.805 1 58.91 46 VAL B CA 1
ATOM 3477 C C . VAL B 1 46 ? -11.727 -4.227 -11.703 1 58.91 46 VAL B C 1
ATOM 3479 O O . VAL B 1 46 ? -11.852 -4.391 -12.922 1 58.91 46 VAL B O 1
ATOM 3482 N N . ILE B 1 47 ? -11.984 -3.117 -11.078 1 58.66 47 ILE B N 1
ATOM 3483 C CA . ILE B 1 47 ? -12.57 -1.979 -11.773 1 58.66 47 ILE B CA 1
ATOM 3484 C C . ILE B 1 47 ? -11.469 -1.02 -12.219 1 58.66 47 ILE B C 1
ATOM 3486 O O . ILE B 1 47 ? -10.594 -0.658 -11.422 1 58.66 47 ILE B O 1
ATOM 3490 N N . THR B 1 48 ? -11.422 -0.925 -13.492 1 54.31 48 THR B N 1
ATOM 3491 C CA . THR B 1 48 ? -10.461 0.052 -14 1 54.31 48 THR B CA 1
ATOM 3492 C C . THR B 1 48 ? -10.953 1.474 -13.734 1 54.31 48 THR B C 1
ATOM 3494 O O . THR B 1 48 ? -12.148 1.75 -13.812 1 54.31 48 THR B O 1
ATOM 3497 N N . ALA B 1 49 ? -10.055 2.229 -13.102 1 49.38 49 ALA B N 1
ATOM 3498 C CA . ALA B 1 49 ? -10.289 3.631 -12.766 1 49.38 49 ALA B CA 1
ATOM 3499 C C . ALA B 1 49 ? -10.789 4.406 -13.977 1 49.38 49 ALA B C 1
ATOM 3501 O O . ALA B 1 49 ? -10.227 4.297 -15.07 1 49.38 49 ALA B O 1
ATOM 3502 N N . SER B 1 50 ? -12.07 4.453 -14.336 1 41.25 50 SER B N 1
ATOM 3503 C CA . SER B 1 50 ? -12.414 5.547 -15.242 1 41.25 50 SER B CA 1
ATOM 3504 C C . SER B 1 50 ? -12.062 6.898 -14.625 1 41.25 50 SER B C 1
ATOM 3506 O O . SER B 1 50 ? -12.469 7.199 -13.5 1 41.25 50 SER B O 1
ATOM 3508 N N . GLY B 1 51 ? -11.18 7.719 -15.188 1 43.22 51 GLY B N 1
ATOM 3509 C CA . GLY B 1 51 ? -10.75 9.078 -14.891 1 43.22 51 GLY B CA 1
ATOM 3510 C C . GLY B 1 51 ? -10.805 9.414 -13.414 1 43.22 51 GLY B C 1
ATOM 3511 O O . GLY B 1 51 ? -9.906 10.086 -12.891 1 43.22 51 GLY B O 1
ATOM 3512 N N . ASP B 1 52 ? -11.977 9.633 -12.797 1 44.06 52 ASP B N 1
ATOM 3513 C CA . ASP B 1 52 ? -12.188 10.352 -11.539 1 44.06 52 ASP B CA 1
ATOM 3514 C C . ASP B 1 52 ? -11.875 9.469 -10.336 1 44.06 52 ASP B C 1
ATOM 3516 O O . ASP B 1 52 ? -11.648 9.969 -9.234 1 44.06 52 ASP B O 1
ATOM 3520 N N . ASP B 1 53 ? -12.32 8.109 -10.289 1 52.78 53 ASP B N 1
ATOM 3521 C CA . ASP B 1 53 ? -12.688 7.469 -9.031 1 52.78 53 ASP B CA 1
ATOM 3522 C C . ASP B 1 53 ? -11.609 6.48 -8.578 1 52.78 53 ASP B C 1
ATOM 3524 O O . ASP B 1 53 ? -10.914 5.891 -9.406 1 52.78 53 ASP B O 1
ATOM 3528 N N . PHE B 1 54 ? -11.219 6.809 -7.262 1 53 54 PHE B N 1
ATOM 3529 C CA . PHE B 1 54 ? -10.242 6.125 -6.426 1 53 54 PHE B CA 1
ATOM 3530 C C . PHE B 1 54 ? -10.492 4.621 -6.414 1 53 54 PHE B C 1
ATOM 3532 O O . PHE B 1 54 ? -11.422 4.148 -5.758 1 53 54 PHE B O 1
ATOM 3539 N N . LEU B 1 55 ? -9.977 3.83 -7.516 1 62.34 55 LEU B N 1
ATOM 3540 C CA . LEU B 1 55 ? -10.164 2.385 -7.566 1 62.34 55 LEU B CA 1
ATOM 3541 C C . LEU B 1 55 ? -9.031 1.666 -6.84 1 62.34 55 LEU B C 1
ATOM 3543 O O . LEU B 1 55 ? -7.941 2.219 -6.68 1 62.34 55 LEU B O 1
ATOM 3547 N N . ARG B 1 56 ? -9.367 0.686 -6.098 1 78.5 56 ARG B N 1
ATOM 3548 C CA . ARG B 1 56 ? -8.492 -0.233 -5.383 1 78.5 56 ARG B CA 1
ATOM 3549 C C . ARG B 1 56 ? -7.465 -0.858 -6.324 1 78.5 56 ARG B C 1
ATOM 3551 O O . ARG B 1 56 ? -7.793 -1.222 -7.453 1 78.5 56 ARG B O 1
ATOM 3558 N N . THR B 1 57 ? -6.234 -0.779 -5.926 1 89 57 THR B N 1
ATOM 3559 C CA . THR B 1 57 ? -5.148 -1.465 -6.617 1 89 57 THR B CA 1
ATOM 3560 C C . THR B 1 57 ? -4.891 -2.834 -5.992 1 89 57 THR B C 1
ATOM 3562 O O . THR B 1 57 ? -5.441 -3.156 -4.938 1 89 57 THR B O 1
ATOM 3565 N N . ARG B 1 58 ? -4.117 -3.607 -6.691 1 92.31 58 ARG B N 1
ATOM 3566 C CA . ARG B 1 58 ? -3.75 -4.895 -6.109 1 92.31 58 ARG B CA 1
ATOM 3567 C C . ARG B 1 58 ? -2.951 -4.703 -4.824 1 92.31 58 ARG B C 1
ATOM 3569 O O . ARG B 1 58 ? -3.01 -5.543 -3.922 1 92.31 58 ARG B O 1
ATOM 3576 N N . LEU B 1 59 ? -2.279 -3.6 -4.703 1 93.19 59 LEU B N 1
ATOM 3577 C CA . LEU B 1 59 ? -1.532 -3.334 -3.477 1 93.19 59 LEU B CA 1
ATOM 3578 C C . LEU B 1 59 ? -2.477 -3.152 -2.293 1 93.19 59 LEU B C 1
ATOM 3580 O O . LEU B 1 59 ? -2.318 -3.811 -1.262 1 93.19 59 LEU B O 1
ATOM 3584 N N . THR B 1 60 ? -3.457 -2.279 -2.41 1 92.69 60 THR B N 1
ATOM 3585 C CA . THR B 1 60 ? -4.391 -2.051 -1.314 1 92.69 60 THR B CA 1
ATOM 3586 C C . THR B 1 60 ? -5.18 -3.32 -1.002 1 92.69 60 THR B C 1
ATOM 3588 O O . THR B 1 60 ? -5.465 -3.607 0.163 1 92.69 60 THR B O 1
ATOM 3591 N N . HIS B 1 61 ? -5.477 -4.035 -2.041 1 93.75 61 HIS B N 1
ATOM 3592 C CA . HIS B 1 61 ? -6.125 -5.328 -1.835 1 93.75 61 HIS B CA 1
ATOM 3593 C C . HIS B 1 61 ? -5.254 -6.254 -0.992 1 93.75 61 HIS B C 1
ATOM 3595 O O . HIS B 1 61 ? -5.738 -6.863 -0.034 1 93.75 61 HIS B O 1
ATOM 3601 N N . SER B 1 62 ? -4.02 -6.379 -1.362 1 96.69 62 SER B N 1
ATOM 3602 C CA . SER B 1 62 ? -3.107 -7.262 -0.643 1 96.69 62 SER B CA 1
ATOM 3603 C C . SER B 1 62 ? -2.959 -6.836 0.814 1 96.69 62 SER B C 1
ATOM 3605 O O . SER B 1 62 ? -2.82 -7.68 1.702 1 96.69 62 SER B O 1
ATOM 3607 N N . LEU B 1 63 ? -2.969 -5.543 1.054 1 95 63 LEU B N 1
ATOM 3608 C CA . LEU B 1 63 ? -2.908 -5.043 2.424 1 95 63 LEU B CA 1
ATOM 3609 C C . LEU B 1 63 ? -4.148 -5.457 3.209 1 95 63 LEU B C 1
ATOM 3611 O O . LEU B 1 63 ? -4.051 -5.828 4.379 1 95 63 LEU B O 1
ATOM 3615 N N . GLU B 1 64 ? -5.277 -5.379 2.613 1 94.31 64 GLU B N 1
ATOM 3616 C CA . GLU B 1 64 ? -6.523 -5.785 3.254 1 94.31 64 GLU B CA 1
ATOM 3617 C C . GLU B 1 64 ? -6.523 -7.281 3.566 1 94.31 64 GLU B C 1
ATOM 3619 O O . GLU B 1 64 ? -6.902 -7.691 4.664 1 94.31 64 GLU B O 1
ATOM 3624 N N . VAL B 1 65 ? -6.07 -8.023 2.598 1 97.19 65 VAL B N 1
ATOM 3625 C CA . VAL B 1 65 ? -5.977 -9.469 2.793 1 97.19 65 VAL B CA 1
ATOM 3626 C C . VAL B 1 65 ? -5.039 -9.773 3.957 1 97.19 65 VAL B C 1
ATOM 3628 O O . VAL B 1 65 ? -5.359 -10.586 4.824 1 97.19 65 VAL B O 1
ATOM 3631 N N . ALA B 1 66 ? -3.883 -9.141 3.979 1 97.31 66 ALA B N 1
ATOM 3632 C CA . ALA B 1 66 ? -2.896 -9.352 5.031 1 97.31 66 ALA B CA 1
ATOM 3633 C C . ALA B 1 66 ? -3.482 -9.039 6.406 1 97.31 66 ALA B C 1
ATOM 3635 O O . ALA B 1 66 ? -3.268 -9.781 7.367 1 97.31 66 ALA B O 1
ATOM 3636 N N . GLN B 1 67 ? -4.234 -7.988 6.48 1 93.31 67 GLN B N 1
ATOM 3637 C CA . GLN B 1 67 ? -4.828 -7.578 7.746 1 93.31 67 GLN B CA 1
ATOM 3638 C C . GLN B 1 67 ? -5.844 -8.602 8.234 1 93.31 67 GLN B C 1
ATOM 3640 O O . GLN B 1 67 ? -5.828 -8.992 9.406 1 93.31 67 GLN B O 1
ATOM 3645 N N . ILE B 1 68 ? -6.719 -9.008 7.383 1 95.12 68 ILE B N 1
ATOM 3646 C CA . ILE B 1 68 ? -7.73 -10 7.734 1 95.12 68 ILE B CA 1
ATOM 3647 C C . ILE B 1 68 ? -7.051 -11.305 8.133 1 95.12 68 ILE B C 1
ATOM 3649 O O . ILE B 1 68 ? -7.383 -11.898 9.156 1 95.12 68 ILE B O 1
ATOM 3653 N N . ALA B 1 69 ? -6.09 -11.695 7.34 1 97.69 69 ALA B N 1
ATOM 3654 C CA . ALA B 1 69 ? -5.371 -12.938 7.594 1 97.69 69 ALA B CA 1
ATOM 3655 C C . ALA B 1 69 ? -4.652 -12.891 8.945 1 97.69 69 ALA B C 1
ATOM 3657 O O . ALA B 1 69 ? -4.68 -13.859 9.703 1 97.69 69 ALA B O 1
ATOM 3658 N N . ARG B 1 70 ? -3.992 -11.82 9.195 1 95.06 70 ARG B N 1
ATOM 3659 C CA . ARG B 1 70 ? -3.279 -11.664 10.461 1 95.06 70 ARG B CA 1
ATOM 3660 C C . ARG B 1 70 ? -4.234 -11.789 11.648 1 95.06 70 ARG B C 1
ATOM 3662 O O . ARG B 1 70 ? -3.928 -12.469 12.625 1 95.06 70 ARG B O 1
ATOM 3669 N N . GLU B 1 71 ? -5.359 -11.133 11.562 1 92.06 71 GLU B N 1
ATOM 3670 C CA . GLU B 1 71 ? -6.344 -11.18 12.641 1 92.06 71 GLU B CA 1
ATOM 3671 C C . GLU B 1 71 ? -6.84 -12.602 12.875 1 92.06 71 GLU B C 1
ATOM 3673 O O . GLU B 1 71 ? -6.922 -13.055 14.016 1 92.06 71 GLU B O 1
ATOM 3678 N N . MET B 1 72 ? -7.125 -13.297 11.828 1 96.12 72 MET B N 1
ATOM 3679 C CA . MET B 1 72 ? -7.562 -14.688 11.938 1 96.12 72 MET B CA 1
ATOM 3680 C C . MET B 1 72 ? -6.441 -15.57 12.469 1 96.12 72 MET B C 1
ATOM 3682 O O . MET B 1 72 ? -6.68 -16.438 13.305 1 96.12 72 MET B O 1
ATOM 3686 N N . GLY B 1 73 ? -5.215 -15.336 11.914 1 96.56 73 GLY B N 1
ATOM 3687 C CA . GLY B 1 73 ? -4.066 -16.078 12.398 1 96.56 73 GLY B CA 1
ATOM 3688 C C . GLY B 1 73 ? -3.85 -15.953 13.891 1 96.56 73 GLY B C 1
ATOM 3689 O O . GLY B 1 73 ? -3.686 -16.953 14.594 1 96.56 73 GLY B O 1
ATOM 3690 N N . VAL B 1 74 ? -3.918 -14.758 14.398 1 93.19 74 VAL B N 1
ATOM 3691 C CA . VAL B 1 74 ? -3.75 -14.5 15.82 1 93.19 74 VAL B CA 1
ATOM 3692 C C . VAL B 1 74 ? -4.84 -15.227 16.609 1 93.19 74 VAL B C 1
ATOM 3694 O O . VAL B 1 74 ? -4.555 -15.883 17.609 1 93.19 74 VAL B O 1
ATOM 3697 N N . ALA B 1 75 ? -6.043 -15.141 16.172 1 94.06 75 ALA B N 1
ATOM 3698 C CA . ALA B 1 75 ? -7.18 -15.758 16.844 1 94.06 75 ALA B CA 1
ATOM 3699 C C . ALA B 1 75 ? -7.027 -17.281 16.906 1 94.06 75 ALA B C 1
ATOM 3701 O O . ALA B 1 75 ? -7.473 -17.906 17.859 1 94.06 75 ALA B O 1
ATOM 3702 N N . LEU B 1 76 ? -6.352 -17.844 15.969 1 96.94 76 LEU B N 1
ATOM 3703 C CA . LEU B 1 76 ? -6.23 -19.297 15.891 1 96.94 76 LEU B CA 1
ATOM 3704 C C . LEU B 1 76 ? -4.879 -19.766 16.422 1 96.94 76 LEU B C 1
ATOM 3706 O O . LEU B 1 76 ? -4.629 -20.953 16.547 1 96.94 76 LEU B O 1
ATOM 3710 N N . GLY B 1 77 ? -4 -18.781 16.703 1 95.75 77 GLY B N 1
ATOM 3711 C CA . GLY B 1 77 ? -2.701 -19.094 17.266 1 95.75 77 GLY B CA 1
ATOM 3712 C C . GLY B 1 77 ? -1.653 -19.422 16.219 1 95.75 77 GLY B C 1
ATOM 3713 O O . GLY B 1 77 ? -0.631 -20.031 16.516 1 95.75 77 GLY B O 1
ATOM 3714 N N . ALA B 1 78 ? -1.933 -19.156 14.969 1 96.19 78 ALA B N 1
ATOM 3715 C CA . ALA B 1 78 ? -0.921 -19.234 13.922 1 96.19 78 ALA B CA 1
ATOM 3716 C C . ALA B 1 78 ? 0.058 -18.062 14 1 96.19 78 ALA B C 1
ATOM 3718 O O . ALA B 1 78 ? -0.224 -17.062 14.648 1 96.19 78 ALA B O 1
ATOM 3719 N N . ASP B 1 79 ? 1.216 -18.266 13.469 1 94.81 79 ASP B N 1
ATOM 3720 C CA . ASP B 1 79 ? 2.166 -17.156 13.477 1 94.81 79 ASP B CA 1
ATOM 3721 C C . ASP B 1 79 ? 1.642 -15.977 12.664 1 94.81 79 ASP B C 1
ATOM 3723 O O . ASP B 1 79 ? 1.422 -16.094 11.461 1 94.81 79 ASP B O 1
ATOM 3727 N N . PRO B 1 80 ? 1.441 -14.859 13.281 1 93.94 80 PRO B N 1
ATOM 3728 C CA . PRO B 1 80 ? 0.797 -13.734 12.602 1 93.94 80 PRO B CA 1
ATOM 3729 C C . PRO B 1 80 ? 1.638 -13.18 11.453 1 93.94 80 PRO B C 1
ATOM 3731 O O . PRO B 1 80 ? 1.09 -12.719 10.453 1 93.94 80 PRO B O 1
ATOM 3734 N N . ASP B 1 81 ? 2.969 -13.273 11.555 1 94.81 81 ASP B N 1
ATOM 3735 C CA . ASP B 1 81 ? 3.828 -12.734 10.508 1 94.81 81 ASP B CA 1
ATOM 3736 C C . ASP B 1 81 ? 3.83 -13.633 9.273 1 94.81 81 ASP B C 1
ATOM 3738 O O . ASP B 1 81 ? 3.926 -13.148 8.148 1 94.81 81 ASP B O 1
ATOM 3742 N N . VAL B 1 82 ? 3.707 -14.922 9.508 1 97.94 82 VAL B N 1
ATOM 3743 C CA . VAL B 1 82 ? 3.635 -15.852 8.383 1 97.94 82 VAL B CA 1
ATOM 3744 C C . VAL B 1 82 ? 2.346 -15.609 7.602 1 97.94 82 VAL B C 1
ATOM 3746 O O . VAL B 1 82 ? 2.371 -15.477 6.375 1 97.94 82 VAL B O 1
ATOM 3749 N N . VAL B 1 83 ? 1.232 -15.516 8.312 1 97.88 83 VAL B N 1
ATOM 3750 C CA . VAL B 1 83 ? -0.061 -15.336 7.66 1 97.88 83 VAL B CA 1
ATOM 3751 C C . VAL B 1 83 ? -0.136 -13.953 7.023 1 97.88 83 VAL B C 1
ATOM 3753 O O . VAL B 1 83 ? -0.661 -13.797 5.918 1 97.88 83 VAL B O 1
ATOM 3756 N N . ASP B 1 84 ? 0.391 -12.977 7.691 1 96.69 84 ASP B N 1
ATOM 3757 C CA . ASP B 1 84 ? 0.467 -11.617 7.176 1 96.69 84 ASP B CA 1
ATOM 3758 C C . ASP B 1 84 ? 1.246 -11.57 5.863 1 96.69 84 ASP B C 1
ATOM 3760 O O . ASP B 1 84 ? 0.784 -10.984 4.883 1 96.69 84 ASP B O 1
ATOM 3764 N N . THR B 1 85 ? 2.387 -12.188 5.84 1 98.31 85 THR B N 1
ATOM 3765 C CA . THR B 1 85 ? 3.246 -12.203 4.664 1 98.31 85 THR B CA 1
ATOM 3766 C C . THR B 1 85 ? 2.559 -12.906 3.5 1 98.31 85 THR B C 1
ATOM 3768 O O . THR B 1 85 ? 2.674 -12.484 2.35 1 98.31 85 THR B O 1
ATOM 3771 N N . ALA B 1 86 ? 1.858 -13.977 3.854 1 98.69 86 ALA B N 1
ATOM 3772 C CA . ALA B 1 86 ? 1.113 -14.688 2.816 1 98.69 86 ALA B CA 1
ATOM 3773 C C . ALA B 1 86 ? 0.088 -13.766 2.156 1 98.69 86 ALA B C 1
ATOM 3775 O O . ALA B 1 86 ? -0.07 -13.781 0.932 1 98.69 86 ALA B O 1
ATOM 3776 N N . GLY B 1 87 ? -0.583 -12.977 2.951 1 98.44 87 GLY B N 1
ATOM 3777 C CA . GLY B 1 87 ? -1.536 -12.016 2.42 1 98.44 87 GLY B CA 1
ATOM 3778 C C . GLY B 1 87 ? -0.889 -10.945 1.559 1 98.44 87 GLY B C 1
ATOM 3779 O O . GLY B 1 87 ? -1.41 -10.594 0.498 1 98.44 87 GLY B O 1
ATOM 3780 N N . LEU B 1 88 ? 0.272 -10.438 1.982 1 98 88 LEU B N 1
ATOM 3781 C CA . LEU B 1 88 ? 0.995 -9.398 1.248 1 98 88 LEU B CA 1
ATOM 3782 C C . LEU B 1 88 ? 1.501 -9.938 -0.087 1 98 88 LEU B C 1
ATOM 3784 O O . LEU B 1 88 ? 1.559 -9.203 -1.074 1 98 88 LEU B O 1
ATOM 3788 N N . ALA B 1 89 ? 1.772 -11.234 -0.172 1 98.62 89 ALA B N 1
ATOM 3789 C CA . ALA B 1 89 ? 2.543 -11.766 -1.293 1 98.62 89 ALA B CA 1
ATOM 3790 C C . ALA B 1 89 ? 1.633 -12.445 -2.309 1 98.62 89 ALA B C 1
ATOM 3792 O O . ALA B 1 89 ? 2.039 -12.695 -3.447 1 98.62 89 ALA B O 1
ATOM 3793 N N . HIS B 1 90 ? 0.404 -12.75 -1.923 1 97.81 90 HIS B N 1
ATOM 3794 C CA . HIS B 1 90 ? -0.4 -13.711 -2.664 1 97.81 90 HIS B CA 1
ATOM 3795 C C . HIS B 1 90 ? -0.639 -13.25 -4.098 1 97.81 90 HIS B C 1
ATOM 3797 O O . HIS B 1 90 ? -0.825 -14.062 -5 1 97.81 90 HIS B O 1
ATOM 3803 N N . ASP B 1 91 ? -0.559 -11.922 -4.289 1 96.44 91 ASP B N 1
ATOM 3804 C CA . ASP B 1 91 ? -0.93 -11.367 -5.582 1 96.44 91 ASP B CA 1
ATOM 3805 C C . ASP B 1 91 ? 0.303 -10.914 -6.359 1 96.44 91 ASP B C 1
ATOM 3807 O O . ASP B 1 91 ? 0.183 -10.297 -7.422 1 96.44 91 ASP B O 1
ATOM 3811 N N . LEU B 1 92 ? 1.525 -11.188 -5.922 1 97.75 92 LEU B N 1
ATOM 3812 C CA . LEU B 1 92 ? 2.748 -10.633 -6.492 1 97.75 92 LEU B CA 1
ATOM 3813 C C . LEU B 1 92 ? 2.922 -11.078 -7.941 1 97.75 92 LEU B C 1
ATOM 3815 O O . LEU B 1 92 ? 3.547 -10.375 -8.742 1 97.75 92 LEU B O 1
ATOM 3819 N N . GLY B 1 93 ? 2.367 -12.195 -8.273 1 97.62 93 GLY B N 1
ATOM 3820 C CA . GLY B 1 93 ? 2.623 -12.789 -9.578 1 97.62 93 GLY B CA 1
ATOM 3821 C C . GLY B 1 93 ? 1.624 -12.359 -10.633 1 97.62 93 GLY B C 1
ATOM 3822 O O . GLY B 1 93 ? 1.779 -12.688 -11.812 1 97.62 93 GLY B O 1
ATOM 3823 N N . HIS B 1 94 ? 0.611 -11.57 -10.273 1 96.38 94 HIS B N 1
ATOM 3824 C CA . HIS B 1 94 ? -0.392 -11.164 -11.258 1 96.38 94 HIS B CA 1
ATOM 3825 C C . HIS B 1 94 ? 0.215 -10.273 -12.328 1 96.38 94 HIS B C 1
ATOM 3827 O O . HIS B 1 94 ? 0.996 -9.367 -12.016 1 96.38 94 HIS B O 1
ATOM 3833 N N . PRO B 1 95 ? -0.122 -10.539 -13.586 1 97.12 95 PRO B N 1
ATOM 3834 C CA . PRO B 1 95 ? 0.301 -9.672 -14.688 1 97.12 95 PRO B CA 1
ATOM 3835 C C . PRO B 1 95 ? -0.56 -8.422 -14.812 1 97.12 95 PRO B C 1
ATOM 3837 O O . PRO B 1 95 ? -1.491 -8.227 -14.031 1 97.12 95 PRO B O 1
ATOM 3840 N N . PRO B 1 96 ? -0.189 -7.531 -15.727 1 95.38 96 PRO B N 1
ATOM 3841 C CA . PRO B 1 96 ? -1.08 -6.402 -16 1 95.38 96 PRO B CA 1
ATOM 3842 C C . PRO B 1 96 ? -2.498 -6.844 -16.359 1 95.38 96 PRO B C 1
ATOM 3844 O O . PRO B 1 96 ? -2.686 -7.902 -16.969 1 95.38 96 PRO B O 1
ATOM 3847 N N . PHE B 1 97 ? -3.445 -6.086 -15.969 1 93.31 97 PHE B N 1
ATOM 3848 C CA . PHE B 1 97 ? -4.848 -6.203 -16.344 1 93.31 97 PHE B CA 1
ATOM 3849 C C . PHE B 1 97 ? -5.508 -7.375 -15.625 1 93.31 97 PHE B C 1
ATOM 3851 O O . PHE B 1 97 ? -6.438 -7.992 -16.156 1 93.31 97 PHE B O 1
ATOM 3858 N N . GLY B 1 98 ? -4.949 -7.793 -14.477 1 88.56 98 GLY B N 1
ATOM 3859 C CA . GLY B 1 98 ? -5.594 -8.711 -13.555 1 88.56 98 GLY B CA 1
ATOM 3860 C C . GLY B 1 98 ? -5.812 -10.094 -14.148 1 88.56 98 GLY B C 1
ATOM 3861 O O . GLY B 1 98 ? -4.91 -10.664 -14.766 1 88.56 98 GLY B O 1
ATOM 3862 N N . HIS B 1 99 ? -7.027 -10.672 -13.914 1 88.12 99 HIS B N 1
ATOM 3863 C CA . HIS B 1 99 ? -7.348 -12.023 -14.375 1 88.12 99 HIS B CA 1
ATOM 3864 C C . HIS B 1 99 ? -7.43 -12.078 -15.891 1 88.12 99 HIS B C 1
ATOM 3866 O O . HIS B 1 99 ? -7.098 -13.094 -16.5 1 88.12 99 HIS B O 1
ATOM 3872 N N . ASN B 1 100 ? -7.855 -10.992 -16.422 1 91.81 100 ASN B N 1
ATOM 3873 C CA . ASN B 1 100 ? -7.883 -10.914 -17.875 1 91.81 100 ASN B CA 1
ATOM 3874 C C . ASN B 1 100 ? -6.488 -11.062 -18.469 1 91.81 100 ASN B C 1
ATOM 3876 O O . ASN B 1 100 ? -6.309 -11.781 -19.453 1 91.81 100 ASN B O 1
ATOM 3880 N N . GLY B 1 101 ? -5.547 -10.383 -17.859 1 95.25 101 GLY B N 1
ATOM 3881 C CA . GLY B 1 101 ? -4.164 -10.523 -18.281 1 95.25 101 GLY B CA 1
ATOM 3882 C C . GLY B 1 101 ? -3.611 -11.914 -18.047 1 95.25 101 GLY B C 1
ATOM 3883 O O . GLY B 1 101 ? -2.828 -12.422 -18.859 1 95.25 101 GLY B O 1
ATOM 3884 N N . GLU B 1 102 ? -4.035 -12.531 -17 1 95.38 102 GLU B N 1
ATOM 3885 C CA . GLU B 1 102 ? -3.625 -13.898 -16.719 1 95.38 102 GLU B CA 1
ATOM 3886 C C . GLU B 1 102 ? -4.082 -14.859 -17.812 1 95.38 102 GLU B C 1
ATOM 3888 O O . GLU B 1 102 ? -3.312 -15.719 -18.25 1 95.38 102 GLU B O 1
ATOM 3893 N N . ASP B 1 103 ? -5.246 -14.695 -18.234 1 94.62 103 ASP B N 1
ATOM 3894 C CA . ASP B 1 103 ? -5.793 -15.539 -19.281 1 94.62 103 ASP B CA 1
ATOM 3895 C C . ASP B 1 103 ? -5.02 -15.359 -20.594 1 94.62 103 ASP B C 1
ATOM 3897 O O . ASP B 1 103 ? -4.707 -16.344 -21.281 1 94.62 103 ASP B O 1
ATOM 3901 N N . ALA B 1 104 ? -4.77 -14.141 -20.891 1 96.94 104 ALA B N 1
ATOM 3902 C CA . ALA B 1 104 ? -4.035 -13.836 -22.109 1 96.94 104 ALA B CA 1
ATOM 3903 C C . ALA B 1 104 ? -2.643 -14.469 -22.078 1 96.94 104 ALA B C 1
ATOM 3905 O O . ALA B 1 104 ? -2.219 -15.094 -23.062 1 96.94 104 ALA B O 1
ATOM 3906 N N . LEU B 1 105 ? -1.957 -14.328 -20.969 1 98.19 105 LEU B N 1
ATOM 3907 C CA . LEU B 1 105 ? -0.594 -14.836 -20.859 1 98.19 105 LEU B CA 1
ATOM 3908 C C . LEU B 1 105 ? -0.584 -16.359 -20.828 1 98.19 105 LEU B C 1
ATOM 3910 O O . LEU B 1 105 ? 0.362 -16.984 -21.297 1 98.19 105 LEU B O 1
ATOM 3914 N N . ASP B 1 106 ? -1.628 -16.953 -20.219 1 97.31 106 ASP B N 1
ATOM 3915 C CA . ASP B 1 106 ? -1.699 -18.406 -20.203 1 97.31 106 ASP B CA 1
ATOM 3916 C C . ASP B 1 106 ? -1.775 -18.984 -21.609 1 97.31 106 ASP B C 1
ATOM 3918 O O . ASP B 1 106 ? -1.143 -20 -21.922 1 97.31 106 ASP B O 1
ATOM 3922 N N . VAL B 1 107 ? -2.5 -18.297 -22.484 1 96.38 107 VAL B N 1
ATOM 3923 C CA . VAL B 1 107 ? -2.656 -18.75 -23.859 1 96.38 107 VAL B CA 1
ATOM 3924 C C . VAL B 1 107 ? -1.31 -18.703 -24.578 1 96.38 107 VAL B C 1
ATOM 3926 O O . VAL B 1 107 ? -0.886 -19.672 -25.203 1 96.38 107 VAL B O 1
ATOM 3929 N N . VAL B 1 108 ? -0.639 -17.609 -24.438 1 97.62 108 VAL B N 1
ATOM 3930 C CA . VAL B 1 108 ? 0.579 -17.406 -25.203 1 97.62 108 VAL B CA 1
ATOM 3931 C C . VAL B 1 108 ? 1.732 -18.188 -24.578 1 97.62 108 VAL B C 1
ATOM 3933 O O . VAL B 1 108 ? 2.713 -18.516 -25.25 1 97.62 108 VAL B O 1
ATOM 3936 N N . ALA B 1 109 ? 1.647 -18.562 -23.312 1 97.56 109 ALA B N 1
ATOM 3937 C CA . ALA B 1 109 ? 2.748 -19.172 -22.578 1 97.56 109 ALA B CA 1
ATOM 3938 C C . ALA B 1 109 ? 2.643 -20.703 -22.625 1 97.56 109 ALA B C 1
ATOM 3940 O O . ALA B 1 109 ? 3.459 -21.406 -22.031 1 97.56 109 ALA B O 1
ATOM 3941 N N . GLN B 1 110 ? 1.717 -21.266 -23.344 1 95.56 110 GLN B N 1
ATOM 3942 C CA . GLN B 1 110 ? 1.467 -22.703 -23.359 1 95.56 110 GLN B CA 1
ATOM 3943 C C . GLN B 1 110 ? 2.734 -23.469 -23.719 1 95.56 110 GLN B C 1
ATOM 3945 O O . GLN B 1 110 ? 3.055 -24.484 -23.078 1 95.56 110 GLN B O 1
ATOM 3950 N N . PRO B 1 111 ? 3.535 -23.016 -24.688 1 95.69 111 PRO B N 1
ATOM 3951 C CA . PRO B 1 111 ? 4.762 -23.75 -25.016 1 95.69 111 PRO B CA 1
ATOM 3952 C C . PRO B 1 111 ? 5.766 -23.75 -23.859 1 95.69 111 PRO B C 1
ATOM 3954 O O . PRO B 1 111 ? 6.695 -24.562 -23.859 1 95.69 111 PRO B O 1
ATOM 3957 N N . ALA B 1 112 ? 5.59 -22.859 -22.953 1 96 112 ALA B N 1
ATOM 3958 C CA . ALA B 1 112 ? 6.508 -22.766 -21.828 1 96 112 ALA B CA 1
ATOM 3959 C C . ALA B 1 112 ? 5.844 -23.25 -20.547 1 96 112 ALA B C 1
ATOM 3961 O O . ALA B 1 112 ? 6.281 -22.906 -19.438 1 96 112 ALA B O 1
ATOM 3962 N N . GLY B 1 113 ? 4.738 -23.969 -20.625 1 93.69 113 GLY B N 1
ATOM 3963 C CA . GLY B 1 113 ? 4.09 -24.547 -19.469 1 93.69 113 GLY B CA 1
ATOM 3964 C C . GLY B 1 113 ? 2.91 -23.734 -18.969 1 93.69 113 GLY B C 1
ATOM 3965 O O . GLY B 1 113 ? 2.371 -24 -17.891 1 93.69 113 GLY B O 1
ATOM 3966 N N . GLY B 1 114 ? 2.541 -22.719 -19.703 1 96 114 GLY B N 1
ATOM 3967 C CA . GLY B 1 114 ? 1.373 -21.938 -19.344 1 96 114 GLY B CA 1
ATOM 3968 C C . GLY B 1 114 ? 1.682 -20.812 -18.359 1 96 114 GLY B C 1
ATOM 3969 O O . GLY B 1 114 ? 2.848 -20.484 -18.141 1 96 114 GLY B O 1
ATOM 3970 N N . PHE B 1 115 ? 0.617 -20.172 -17.859 1 97.75 115 PHE B N 1
ATOM 3971 C CA . PHE B 1 115 ? 0.744 -19.078 -16.906 1 97.75 115 PHE B CA 1
ATOM 3972 C C . PHE B 1 115 ? -0.341 -19.172 -15.836 1 97.75 115 PHE B C 1
ATOM 3974 O O . PHE B 1 115 ? -1.52 -19.344 -16.156 1 97.75 115 PHE B O 1
ATOM 3981 N N . GLU B 1 116 ? 0.039 -19.062 -14.648 1 97.81 116 GLU B N 1
ATOM 3982 C CA . GLU B 1 116 ? -0.851 -18.969 -13.492 1 97.81 116 GLU B CA 1
ATOM 3983 C C . GLU B 1 116 ? -0.296 -18.016 -12.453 1 97.81 116 GLU B C 1
ATOM 3985 O O . GLU B 1 116 ? 0.877 -18.094 -12.078 1 97.81 116 GLU B O 1
ATOM 3990 N N . GLY B 1 117 ? -1.123 -17.062 -11.969 1 97.5 117 GLY B N 1
ATOM 3991 C CA . GLY B 1 117 ? -0.692 -16.016 -11.062 1 97.5 117 GLY B CA 1
ATOM 3992 C C . GLY B 1 117 ? -0.011 -16.531 -9.812 1 97.5 117 GLY B C 1
ATOM 3993 O O . GLY B 1 117 ? 0.977 -15.969 -9.352 1 97.5 117 GLY B O 1
ATOM 3994 N N . ASN B 1 118 ? -0.502 -17.625 -9.234 1 97.94 118 ASN B N 1
ATOM 3995 C CA . ASN B 1 118 ? 0.078 -18.203 -8.031 1 97.94 118 ASN B CA 1
ATOM 3996 C C . ASN B 1 118 ? 1.443 -18.828 -8.312 1 97.94 118 ASN B C 1
ATOM 3998 O O . ASN B 1 118 ? 2.359 -18.719 -7.496 1 97.94 118 ASN B O 1
ATOM 4002 N N . ALA B 1 119 ? 1.537 -19.5 -9.422 1 98.38 119 ALA B N 1
ATOM 4003 C CA . ALA B 1 119 ? 2.836 -20.031 -9.812 1 98.38 119 ALA B CA 1
ATOM 4004 C C . ALA B 1 119 ? 3.844 -18.906 -10.055 1 98.38 119 ALA B C 1
ATOM 4006 O O . ALA B 1 119 ? 5.008 -19.031 -9.672 1 98.38 119 ALA B O 1
ATOM 4007 N N . GLN B 1 120 ? 3.387 -17.906 -10.727 1 98.5 120 GLN B N 1
ATOM 4008 C CA . GLN B 1 120 ? 4.246 -16.75 -10.977 1 98.5 120 GLN B CA 1
ATOM 4009 C C . GLN B 1 120 ? 4.664 -16.078 -9.672 1 98.5 120 GLN B C 1
ATOM 4011 O O . GLN B 1 120 ? 5.777 -15.562 -9.562 1 98.5 120 GLN B O 1
ATOM 4016 N N . THR B 1 121 ? 3.777 -16.031 -8.641 1 98.62 121 THR B N 1
ATOM 4017 C CA . THR B 1 121 ? 4.125 -15.5 -7.324 1 98.62 121 THR B CA 1
ATOM 4018 C C . THR B 1 121 ? 5.293 -16.281 -6.723 1 98.62 121 THR B C 1
ATOM 4020 O O . THR B 1 121 ? 6.27 -15.68 -6.258 1 98.62 121 THR B O 1
ATOM 4023 N N . LEU B 1 122 ? 5.18 -17.594 -6.746 1 98.69 122 LEU B N 1
ATOM 4024 C CA . LEU B 1 122 ? 6.277 -18.406 -6.234 1 98.69 122 LEU B CA 1
ATOM 4025 C C . LEU B 1 122 ? 7.574 -18.094 -6.965 1 98.69 122 LEU B C 1
ATOM 4027 O O . LEU B 1 122 ? 8.625 -17.922 -6.336 1 98.69 122 LEU B O 1
ATOM 4031 N N . ARG B 1 123 ? 7.488 -18.016 -8.266 1 98.25 123 ARG B N 1
ATOM 4032 C CA . ARG B 1 123 ? 8.656 -17.719 -9.086 1 98.25 123 ARG B CA 1
ATOM 4033 C C . ARG B 1 123 ? 9.242 -16.359 -8.734 1 98.25 123 ARG B C 1
ATOM 4035 O O . ARG B 1 123 ? 10.461 -16.219 -8.609 1 98.25 123 ARG B O 1
ATOM 4042 N N . VAL B 1 124 ? 8.422 -15.367 -8.539 1 98 124 VAL B N 1
ATOM 4043 C CA . VAL B 1 124 ? 8.844 -14.008 -8.211 1 98 124 VAL B CA 1
ATOM 4044 C C . VAL B 1 124 ? 9.609 -14.008 -6.891 1 98 124 VAL B C 1
ATOM 4046 O O . VAL B 1 124 ? 10.719 -13.469 -6.812 1 98 124 VAL B O 1
ATOM 4049 N N . VAL B 1 125 ? 9.117 -14.656 -5.848 1 98.38 125 VAL B N 1
ATOM 4050 C CA . VAL B 1 125 ? 9.695 -14.539 -4.512 1 98.38 125 VAL B CA 1
ATOM 4051 C C . VAL B 1 125 ? 10.906 -15.461 -4.395 1 98.38 125 VAL B C 1
ATOM 4053 O O . VAL B 1 125 ? 11.797 -15.219 -3.574 1 98.38 125 VAL B O 1
ATOM 4056 N N . SER B 1 126 ? 11 -16.484 -5.254 1 97.88 126 SER B N 1
ATOM 4057 C CA . SER B 1 126 ? 12.047 -17.484 -5.066 1 97.88 126 SER B CA 1
ATOM 4058 C C . SER B 1 126 ? 13.148 -17.328 -6.117 1 97.88 126 SER B C 1
ATOM 4060 O O . SER B 1 126 ? 14.227 -17.906 -5.98 1 97.88 126 SER B O 1
ATOM 4062 N N . ARG B 1 127 ? 12.891 -16.5 -7.129 1 95.25 127 ARG B N 1
ATOM 4063 C CA . ARG B 1 127 ? 13.867 -16.484 -8.219 1 95.25 127 ARG B CA 1
ATOM 4064 C C . ARG B 1 127 ? 14.047 -15.078 -8.781 1 95.25 127 ARG B C 1
ATOM 4066 O O . ARG B 1 127 ? 15.172 -14.602 -8.922 1 95.25 127 ARG B O 1
ATOM 4073 N N . LEU B 1 128 ? 12.984 -14.375 -9.086 1 95.56 128 LEU B N 1
ATOM 4074 C CA . LEU B 1 128 ? 13.055 -13.188 -9.922 1 95.56 128 LEU B CA 1
ATOM 4075 C C . LEU B 1 128 ? 13.445 -11.961 -9.102 1 95.56 128 LEU B C 1
ATOM 4077 O O . LEU B 1 128 ? 14.141 -11.07 -9.602 1 95.56 128 LEU B O 1
ATOM 4081 N N . GLU B 1 129 ? 12.938 -11.852 -7.84 1 95.44 129 GLU B N 1
ATOM 4082 C CA . GLU B 1 129 ? 13.312 -10.719 -7 1 95.44 129 GLU B CA 1
ATOM 4083 C C . GLU B 1 129 ? 14.812 -10.727 -6.699 1 95.44 129 GLU B C 1
ATOM 4085 O O . GLU B 1 129 ? 15.391 -11.789 -6.461 1 95.44 129 GLU B O 1
ATOM 4090 N N . ALA B 1 130 ? 15.414 -9.562 -6.715 1 90.94 130 ALA B N 1
ATOM 4091 C CA . ALA B 1 130 ? 16.859 -9.438 -6.512 1 90.94 130 ALA B CA 1
ATOM 4092 C C . ALA B 1 130 ? 17.172 -9.156 -5.047 1 90.94 130 ALA B C 1
ATOM 4094 O O . ALA B 1 130 ? 17.156 -8 -4.609 1 90.94 130 ALA B O 1
ATOM 4095 N N . LYS B 1 131 ? 17.438 -10.172 -4.301 1 90.94 131 LYS B N 1
ATOM 4096 C CA . LYS B 1 131 ? 17.875 -10.023 -2.912 1 90.94 131 LYS B CA 1
ATOM 4097 C C . LYS B 1 131 ? 19 -10.984 -2.578 1 90.94 131 LYS B C 1
ATOM 4099 O O . LYS B 1 131 ? 20.078 -10.555 -2.154 1 90.94 131 LYS B O 1
ATOM 4104 N N . VAL B 1 132 ? 18.734 -12.234 -2.779 1 90.88 132 VAL B N 1
ATOM 4105 C CA . VAL B 1 132 ? 19.75 -13.266 -2.58 1 90.88 132 VAL B CA 1
ATOM 4106 C C . VAL B 1 132 ? 20.016 -14 -3.895 1 90.88 132 VAL B C 1
ATOM 4108 O O . VAL B 1 132 ? 19.094 -14.578 -4.477 1 90.88 132 VAL B O 1
ATOM 4111 N N . PRO B 1 133 ? 21.234 -13.914 -4.387 1 87.31 133 PRO B N 1
ATOM 4112 C CA . PRO B 1 133 ? 21.531 -14.578 -5.656 1 87.31 133 PRO B CA 1
ATOM 4113 C C . PRO B 1 133 ? 21.078 -16.031 -5.676 1 87.31 133 PRO B C 1
ATOM 4115 O O . PRO B 1 133 ? 21.438 -16.812 -4.777 1 87.31 133 PRO B O 1
ATOM 4118 N N . GLY B 1 134 ? 20.281 -16.328 -6.602 1 88.06 134 GLY B N 1
ATOM 4119 C CA . GLY B 1 134 ? 19.828 -17.703 -6.816 1 88.06 134 GLY B CA 1
ATOM 4120 C C . GLY B 1 134 ? 18.641 -18.078 -5.949 1 88.06 134 GLY B C 1
ATOM 4121 O O . GLY B 1 134 ? 18.141 -19.203 -6.043 1 88.06 134 GLY B O 1
ATOM 4122 N N . ALA B 1 135 ? 18.156 -17.172 -5.141 1 94.56 135 ALA B N 1
ATOM 4123 C CA . ALA B 1 135 ? 17.094 -17.578 -4.219 1 94.56 135 ALA B CA 1
ATOM 4124 C C . ALA B 1 135 ? 16.047 -16.469 -4.086 1 94.56 135 ALA B C 1
ATOM 4126 O O . ALA B 1 135 ? 15.266 -16.469 -3.129 1 94.56 135 ALA B O 1
ATOM 4127 N N . GLY B 1 136 ? 16.062 -15.539 -5 1 95.56 136 GLY B N 1
ATOM 4128 C CA . GLY B 1 136 ? 15.07 -14.469 -4.926 1 95.56 136 GLY B CA 1
ATOM 4129 C C . GLY B 1 136 ? 15.055 -13.766 -3.58 1 95.56 136 GLY B C 1
ATOM 4130 O O . GLY B 1 136 ? 16.094 -13.32 -3.096 1 95.56 136 GLY B O 1
ATOM 4131 N N . LEU B 1 137 ? 13.875 -13.742 -2.91 1 97.06 137 LEU B N 1
ATOM 4132 C CA . LEU B 1 137 ? 13.75 -13.117 -1.596 1 97.06 137 LEU B CA 1
ATOM 4133 C C . LEU B 1 137 ? 14.211 -14.07 -0.497 1 97.06 137 LEU B C 1
ATOM 4135 O O . LEU B 1 137 ? 14.336 -13.672 0.663 1 97.06 137 LEU B O 1
ATOM 4139 N N . ASN B 1 138 ? 14.445 -15.312 -0.784 1 97.56 138 ASN B N 1
ATOM 4140 C CA . ASN B 1 138 ? 14.914 -16.312 0.158 1 97.56 138 ASN B CA 1
ATOM 4141 C C . ASN B 1 138 ? 14.031 -16.375 1.404 1 97.56 138 ASN B C 1
ATOM 4143 O O . ASN B 1 138 ? 14.531 -16.297 2.527 1 97.56 138 ASN B O 1
ATOM 4147 N N . LEU B 1 139 ? 12.711 -16.469 1.143 1 98.19 139 LEU B N 1
ATOM 4148 C CA . LEU B 1 139 ? 11.75 -16.531 2.24 1 98.19 139 LEU B CA 1
ATOM 4149 C C . LEU B 1 139 ? 11.859 -17.859 2.975 1 98.19 139 LEU B C 1
ATOM 4151 O O . LEU B 1 139 ? 12.453 -18.812 2.463 1 98.19 139 LEU B O 1
ATOM 4155 N N . THR B 1 140 ? 11.359 -17.891 4.156 1 97.75 140 THR B N 1
ATOM 4156 C CA . THR B 1 140 ? 11.398 -19.109 4.969 1 97.75 140 THR B CA 1
ATOM 4157 C C . THR B 1 140 ? 10.492 -20.172 4.387 1 97.75 140 THR B C 1
ATOM 4159 O O . THR B 1 140 ? 9.562 -19.875 3.629 1 97.75 140 THR B O 1
ATOM 4162 N N . ARG B 1 141 ? 10.75 -21.406 4.809 1 97.62 141 ARG B N 1
ATOM 4163 C CA . ARG B 1 141 ? 9.945 -22.562 4.406 1 97.62 141 ARG B CA 1
ATOM 4164 C C . ARG B 1 141 ? 8.477 -22.344 4.738 1 97.62 141 ARG B C 1
ATOM 4166 O O . ARG B 1 141 ? 7.602 -22.594 3.908 1 97.62 141 ARG B O 1
ATOM 4173 N N . ALA B 1 142 ? 8.203 -21.875 5.922 1 97.75 142 ALA B N 1
ATOM 4174 C CA . ALA B 1 142 ? 6.832 -21.672 6.383 1 97.75 142 ALA B CA 1
ATOM 4175 C C . ALA B 1 142 ? 6.121 -20.625 5.535 1 97.75 142 ALA B C 1
ATOM 4177 O O . ALA B 1 142 ? 4.949 -20.781 5.188 1 97.75 142 ALA B O 1
ATOM 4178 N N . THR B 1 143 ? 6.809 -19.531 5.203 1 98.44 143 THR B N 1
ATOM 4179 C CA . THR B 1 143 ? 6.215 -18.453 4.41 1 98.44 143 THR B CA 1
ATOM 4180 C C . THR B 1 143 ? 5.938 -18.938 2.984 1 98.44 143 THR B C 1
ATOM 4182 O O . THR B 1 143 ? 4.867 -18.656 2.434 1 98.44 143 THR B O 1
ATOM 4185 N N . LEU B 1 144 ? 6.867 -19.656 2.42 1 98.62 144 LEU B N 1
ATOM 4186 C CA . LEU B 1 144 ? 6.66 -20.188 1.076 1 98.62 144 LEU B CA 1
ATOM 4187 C C . LEU B 1 144 ? 5.465 -21.141 1.043 1 98.62 144 LEU B C 1
ATOM 4189 O O . LEU B 1 144 ? 4.672 -21.109 0.099 1 98.62 144 LEU B O 1
ATOM 4193 N N . ASP B 1 145 ? 5.363 -21.938 2.039 1 98.38 145 ASP B N 1
ATOM 4194 C CA . ASP B 1 145 ? 4.23 -22.859 2.141 1 98.38 145 ASP B CA 1
ATOM 4195 C C . ASP B 1 145 ? 2.918 -22.094 2.299 1 98.38 145 ASP B C 1
ATOM 4197 O O . ASP B 1 145 ? 1.908 -22.453 1.69 1 98.38 145 ASP B O 1
ATOM 4201 N N . ALA B 1 146 ? 2.936 -21.031 3.025 1 98.5 146 ALA B N 1
ATOM 4202 C CA . ALA B 1 146 ? 1.744 -20.234 3.338 1 98.5 146 ALA B CA 1
ATOM 4203 C C . ALA B 1 146 ? 1.233 -19.5 2.105 1 98.5 146 ALA B C 1
ATOM 4205 O O . ALA B 1 146 ? 0.043 -19.188 2.008 1 98.5 146 ALA B O 1
ATOM 4206 N N . ILE B 1 147 ? 2.086 -19.203 1.12 1 98.31 147 ILE B N 1
ATOM 4207 C CA . ILE B 1 147 ? 1.635 -18.453 -0.056 1 98.31 147 ILE B CA 1
ATOM 4208 C C . ILE B 1 147 ? 1.188 -19.438 -1.138 1 98.31 147 ILE B C 1
ATOM 4210 O O . ILE B 1 147 ? 0.784 -19.031 -2.229 1 98.31 147 ILE B O 1
ATOM 4214 N N . THR B 1 148 ? 1.218 -20.734 -0.875 1 98.31 148 THR B N 1
ATOM 4215 C CA . THR B 1 148 ? 0.901 -21.766 -1.86 1 98.31 148 THR B CA 1
ATOM 4216 C C . THR B 1 148 ? -0.558 -22.188 -1.74 1 98.31 148 THR B C 1
ATOM 4218 O O . THR B 1 148 ? -0.887 -23.062 -0.931 1 98.31 148 THR B O 1
ATOM 4221 N N . LYS B 1 149 ? -1.332 -21.703 -2.561 1 97 149 LYS B N 1
ATOM 4222 C CA . LYS B 1 149 ? -2.768 -21.969 -2.576 1 97 149 LYS B CA 1
ATOM 4223 C C . LYS B 1 149 ? -3.074 -23.297 -3.246 1 97 149 LYS B C 1
ATOM 4225 O O . LYS B 1 149 ? -4.012 -24 -2.855 1 97 149 LYS B O 1
ATOM 4230 N N . TYR B 1 150 ? -2.342 -23.609 -4.277 1 97.56 150 TYR B N 1
ATOM 4231 C CA . TYR B 1 150 ? -2.512 -24.812 -5.07 1 97.56 150 TYR B CA 1
ATOM 4232 C C . TYR B 1 150 ? -1.222 -25.625 -5.113 1 97.56 150 TYR B C 1
ATOM 4234 O O . TYR B 1 150 ? -0.47 -25.547 -6.09 1 97.56 150 TYR B O 1
ATOM 4242 N N . PRO B 1 151 ? -1.005 -26.438 -4.09 1 97.25 151 PRO B N 1
ATOM 4243 C CA . PRO B 1 151 ? 0.296 -27.094 -3.914 1 97.25 151 PRO B CA 1
ATOM 4244 C C . PRO B 1 151 ? 0.532 -28.219 -4.914 1 97.25 151 PRO B C 1
ATOM 4246 O O . PRO B 1 151 ? 0.839 -29.344 -4.52 1 97.25 151 PRO B O 1
ATOM 4249 N N . TRP B 1 152 ? 0.405 -27.875 -6.254 1 97.06 152 TRP B N 1
ATOM 4250 C CA . TRP B 1 152 ? 0.667 -28.812 -7.352 1 97.06 152 TRP B CA 1
ATOM 4251 C C . TRP B 1 152 ? 1.081 -28.062 -8.609 1 97.06 152 TRP B C 1
ATOM 4253 O O . TRP B 1 152 ? 0.953 -26.828 -8.68 1 97.06 152 TRP B O 1
ATOM 4263 N N . GLY B 1 153 ? 1.714 -28.781 -9.531 1 95.75 153 GLY B N 1
ATOM 4264 C CA . GLY B 1 153 ? 2.008 -28.25 -10.852 1 95.75 153 GLY B CA 1
ATOM 4265 C C . GLY B 1 153 ? 0.822 -28.297 -11.797 1 95.75 153 GLY B C 1
ATOM 4266 O O . GLY B 1 153 ? -0.283 -28.672 -11.398 1 95.75 153 GLY B O 1
ATOM 4267 N N . ARG B 1 154 ? 1.08 -27.859 -12.977 1 94.31 154 ARG B N 1
ATOM 4268 C CA . ARG B 1 154 ? 0.024 -27.891 -13.984 1 94.31 154 ARG B CA 1
ATOM 4269 C C . ARG B 1 154 ? -0.399 -29.312 -14.312 1 94.31 154 ARG B C 1
ATOM 4271 O O . ARG B 1 154 ? 0.448 -30.188 -14.492 1 94.31 154 ARG B O 1
ATOM 4278 N N . LYS B 1 155 ? -1.664 -29.547 -14.25 1 91.38 155 LYS B N 1
ATOM 4279 C CA . LYS B 1 155 ? -2.256 -30.844 -14.578 1 91.38 155 LYS B CA 1
ATOM 4280 C C . LYS B 1 155 ? -3.404 -30.688 -15.57 1 91.38 155 LYS B C 1
ATOM 4282 O O . LYS B 1 155 ? -4.051 -29.625 -15.617 1 91.38 155 LYS B O 1
ATOM 4287 N N . PRO B 1 156 ? -3.514 -31.719 -16.438 1 87.81 156 PRO B N 1
ATOM 4288 C CA . PRO B 1 156 ? -4.664 -31.656 -17.344 1 87.81 156 PRO B CA 1
ATOM 4289 C C . PRO B 1 156 ? -5.98 -31.438 -16.609 1 87.81 156 PRO B C 1
ATOM 4291 O O . PRO B 1 156 ? -6.199 -32 -15.539 1 87.81 156 PRO B O 1
ATOM 4294 N N . GLY B 1 157 ? -6.75 -30.625 -17.125 1 85.19 157 GLY B N 1
ATOM 4295 C CA . GLY B 1 157 ? -8.086 -30.422 -16.609 1 85.19 157 GLY B CA 1
ATOM 4296 C C . GLY B 1 157 ? -8.141 -29.391 -15.477 1 85.19 157 GLY B C 1
ATOM 4297 O O . GLY B 1 157 ? -9.219 -29.078 -14.969 1 85.19 157 GLY B O 1
ATOM 4298 N N . THR B 1 158 ? -6.965 -29.016 -15.023 1 86.38 158 THR B N 1
ATOM 4299 C CA . THR B 1 158 ? -6.969 -28.031 -13.945 1 86.38 158 THR B CA 1
ATOM 4300 C C . THR B 1 158 ? -6.336 -26.719 -14.398 1 86.38 158 THR B C 1
ATOM 4302 O O . THR B 1 158 ? -5.227 -26.703 -14.93 1 86.38 158 THR B O 1
ATOM 4305 N N . ARG B 1 159 ? -7.055 -25.672 -14.141 1 88.62 159 ARG B N 1
ATOM 4306 C CA . ARG B 1 159 ? -6.578 -24.359 -14.562 1 88.62 159 ARG B CA 1
ATOM 4307 C C . ARG B 1 159 ? -5.637 -23.766 -13.523 1 88.62 159 ARG B C 1
ATOM 4309 O O . ARG B 1 159 ? -4.742 -22.984 -13.867 1 88.62 159 ARG B O 1
ATOM 4316 N N . LYS B 1 160 ? -5.828 -24.156 -12.289 1 94.81 160 LYS B N 1
ATOM 4317 C CA . LYS B 1 160 ? -5.078 -23.531 -11.203 1 94.81 160 LYS B CA 1
ATOM 4318 C C . LYS B 1 160 ? -3.887 -24.391 -10.797 1 94.81 160 LYS B C 1
ATOM 4320 O O . LYS B 1 160 ? -3.996 -25.625 -10.719 1 94.81 160 LYS B O 1
ATOM 4325 N N . PHE B 1 161 ? -2.723 -23.844 -10.586 1 97.25 161 PHE B N 1
ATOM 4326 C CA . PHE B 1 161 ? -1.518 -24.516 -10.109 1 97.25 161 PHE B CA 1
ATOM 4327 C C . PHE B 1 161 ? -0.535 -23.516 -9.523 1 97.25 161 PHE B C 1
ATOM 4329 O O . PHE B 1 161 ? -0.691 -22.297 -9.703 1 97.25 161 PHE B O 1
ATOM 4336 N N . ASN B 1 162 ? 0.5 -23.969 -8.734 1 97.94 162 ASN B N 1
ATOM 4337 C CA . ASN B 1 162 ? 1.366 -23.062 -7.996 1 97.94 162 ASN B CA 1
ATOM 4338 C C . ASN B 1 162 ? 2.83 -23.219 -8.391 1 97.94 162 ASN B C 1
ATOM 4340 O O . ASN B 1 162 ? 3.709 -22.562 -7.844 1 97.94 162 ASN B O 1
ATOM 4344 N N . VAL B 1 163 ? 3.127 -24.125 -9.336 1 97.62 163 VAL B N 1
ATOM 4345 C CA . VAL B 1 163 ? 4.555 -24.344 -9.562 1 97.62 163 VAL B CA 1
ATOM 4346 C C . VAL B 1 163 ? 4.801 -24.625 -11.047 1 97.62 163 VAL B C 1
ATOM 4348 O O . VAL B 1 163 ? 4.156 -25.5 -11.625 1 97.62 163 VAL B O 1
ATOM 4351 N N . TYR B 1 164 ? 5.68 -23.844 -11.648 1 97.12 164 TYR B N 1
ATOM 4352 C CA . TYR B 1 164 ? 6.18 -24.141 -12.984 1 97.12 164 TYR B CA 1
ATOM 4353 C C . TYR B 1 164 ? 7.223 -25.266 -12.945 1 97.12 164 TYR B C 1
ATOM 4355 O O . TYR B 1 164 ? 7.871 -25.469 -11.914 1 97.12 164 TYR B O 1
ATOM 4363 N N . PRO B 1 165 ? 7.41 -25.891 -14.047 1 93.88 165 PRO B N 1
ATOM 4364 C CA . PRO B 1 165 ? 8.398 -26.969 -14.078 1 93.88 165 PRO B CA 1
ATOM 4365 C C . PRO B 1 165 ? 9.789 -26.5 -13.641 1 93.88 165 PRO B C 1
ATOM 4367 O O . PRO B 1 165 ? 10.461 -27.203 -12.883 1 93.88 165 PRO B O 1
ATOM 4370 N N . ASP B 1 166 ? 10.195 -25.328 -14.016 1 92.38 166 ASP B N 1
ATOM 4371 C CA . ASP B 1 166 ? 11.516 -24.781 -13.695 1 92.38 166 ASP B CA 1
ATOM 4372 C C . ASP B 1 166 ? 11.641 -24.5 -12.203 1 92.38 166 ASP B C 1
ATOM 4374 O O . ASP B 1 166 ? 12.758 -24.375 -11.68 1 92.38 166 ASP B O 1
ATOM 4378 N N . ASP B 1 167 ? 10.547 -24.391 -11.445 1 96.38 167 ASP B N 1
ATOM 4379 C CA . ASP B 1 167 ? 10.562 -24.016 -10.039 1 96.38 167 ASP B CA 1
ATOM 4380 C C . ASP B 1 167 ? 10.289 -25.203 -9.141 1 96.38 167 ASP B C 1
ATOM 4382 O O . ASP B 1 167 ? 10.141 -25.062 -7.922 1 96.38 167 ASP B O 1
ATOM 4386 N N . GLN B 1 168 ? 10.289 -26.375 -9.734 1 96.75 168 GLN B N 1
ATOM 4387 C CA . GLN B 1 168 ? 9.984 -27.609 -9.016 1 96.75 168 GLN B CA 1
ATOM 4388 C C . GLN B 1 168 ? 10.977 -27.859 -7.883 1 96.75 168 GLN B C 1
ATOM 4390 O O . GLN B 1 168 ? 10.594 -28.297 -6.797 1 96.75 168 GLN B O 1
ATOM 4395 N N . PRO B 1 169 ? 12.281 -27.609 -8.07 1 97.19 169 PRO B N 1
ATOM 4396 C CA . PRO B 1 169 ? 13.234 -27.891 -7 1 97.19 169 PRO B CA 1
ATOM 4397 C C . PRO B 1 169 ? 12.945 -27.109 -5.727 1 97.19 169 PRO B C 1
ATOM 4399 O O . PRO B 1 169 ? 12.969 -27.672 -4.629 1 97.19 169 PRO B O 1
ATOM 4402 N N . VAL B 1 170 ? 12.633 -25.828 -5.824 1 97.81 170 VAL B N 1
ATOM 4403 C CA . VAL B 1 170 ? 12.336 -25.031 -4.637 1 97.81 170 VAL B CA 1
ATOM 4404 C C . VAL B 1 170 ? 11.008 -25.469 -4.027 1 97.81 170 VAL B C 1
ATOM 4406 O O . VAL B 1 170 ? 10.859 -25.5 -2.805 1 97.81 170 VAL B O 1
ATOM 4409 N N . PHE B 1 171 ? 10.086 -25.859 -4.855 1 98.25 171 PHE B N 1
ATOM 4410 C CA . PHE B 1 171 ? 8.789 -26.344 -4.406 1 98.25 171 PHE B CA 1
ATOM 4411 C C . PHE B 1 171 ? 8.953 -27.625 -3.586 1 98.25 171 PHE B C 1
ATOM 4413 O O . PHE B 1 171 ? 8.375 -27.75 -2.506 1 98.25 171 PHE B O 1
ATOM 4420 N N . GLU B 1 172 ? 9.75 -28.484 -4.07 1 97.75 172 GLU B N 1
ATOM 4421 C CA . GLU B 1 172 ? 10.008 -29.75 -3.379 1 97.75 172 GLU B CA 1
ATOM 4422 C C . GLU B 1 172 ? 10.75 -29.516 -2.068 1 97.75 172 GLU B C 1
ATOM 4424 O O . GLU B 1 172 ? 10.492 -30.188 -1.07 1 97.75 172 GLU B O 1
ATOM 4429 N N . TRP B 1 173 ? 11.578 -28.562 -2.084 1 97.69 173 TRP B N 1
ATOM 4430 C CA . TRP B 1 173 ? 12.359 -28.266 -0.89 1 97.69 173 TRP B CA 1
ATOM 4431 C C . TRP B 1 173 ? 11.461 -27.797 0.252 1 97.69 173 TRP B C 1
ATOM 4433 O O . TRP B 1 173 ? 11.484 -28.375 1.342 1 97.69 173 TRP B O 1
ATOM 4443 N N . TYR B 1 174 ? 10.617 -26.75 0.004 1 97.44 174 TYR B N 1
ATOM 4444 C CA . TYR B 1 174 ? 9.883 -26.203 1.143 1 97.44 174 TYR B CA 1
ATOM 4445 C C . TYR B 1 174 ? 8.695 -27.078 1.5 1 97.44 174 TYR B C 1
ATOM 4447 O O . TYR B 1 174 ? 8.109 -26.938 2.576 1 97.44 174 TYR B O 1
ATOM 4455 N N . ARG B 1 175 ? 8.391 -28.062 0.633 1 96.69 175 ARG B N 1
ATOM 4456 C CA . ARG B 1 175 ? 7.254 -28.938 0.917 1 96.69 175 ARG B CA 1
ATOM 4457 C C . ARG B 1 175 ? 7.723 -30.359 1.263 1 96.69 175 ARG B C 1
ATOM 4459 O O . ARG B 1 175 ? 6.93 -31.297 1.253 1 96.69 175 ARG B O 1
ATOM 4466 N N . GLU B 1 176 ? 8.961 -30.547 1.49 1 95.06 176 GLU B N 1
ATOM 4467 C CA . GLU B 1 176 ? 9.555 -31.859 1.746 1 95.06 176 GLU B CA 1
ATOM 4468 C C . GLU B 1 176 ? 8.766 -32.625 2.809 1 95.06 176 GLU B C 1
ATOM 4470 O O . GLU B 1 176 ? 8.516 -33.812 2.66 1 95.06 176 GLU B O 1
ATOM 4475 N N . GLN B 1 177 ? 8.312 -32.031 3.838 1 88.19 177 GLN B N 1
ATOM 4476 C CA . GLN B 1 177 ? 7.621 -32.75 4.914 1 88.19 177 GLN B CA 1
ATOM 4477 C C . GLN B 1 177 ? 6.121 -32.469 4.875 1 88.19 177 GLN B C 1
ATOM 4479 O O . GLN B 1 177 ? 5.387 -32.875 5.785 1 88.19 177 GLN B O 1
ATOM 4484 N N . ALA B 1 178 ? 5.688 -31.844 3.838 1 94.62 178 ALA B N 1
ATOM 4485 C CA . ALA B 1 178 ? 4.277 -31.484 3.746 1 94.62 178 ALA B CA 1
ATOM 4486 C C . ALA B 1 178 ? 3.465 -32.594 3.068 1 94.62 178 ALA B C 1
ATOM 4488 O O . ALA B 1 178 ? 3.943 -33.219 2.133 1 94.62 178 ALA B O 1
ATOM 4489 N N . PRO B 1 179 ? 2.285 -32.906 3.568 1 95.56 179 PRO B N 1
ATOM 4490 C CA . PRO B 1 179 ? 1.42 -33.812 2.828 1 95.56 179 PRO B CA 1
ATOM 4491 C C . PRO B 1 179 ? 1.128 -33.344 1.406 1 95.56 179 PRO B C 1
ATOM 4493 O O . PRO B 1 179 ? 0.936 -32.156 1.181 1 95.56 179 PRO B O 1
ATOM 4496 N N . PRO B 1 180 ? 1.107 -34.25 0.471 1 94.12 180 PRO B N 1
ATOM 4497 C CA . PRO B 1 180 ? 0.872 -33.906 -0.926 1 94.12 180 PRO B CA 1
ATOM 4498 C C . PRO B 1 180 ? -0.49 -33.25 -1.141 1 94.12 180 PRO B C 1
ATOM 4500 O O . PRO B 1 180 ? -1.482 -33.656 -0.541 1 94.12 180 PRO B O 1
ATOM 4503 N N . ASP B 1 181 ? -0.502 -32.219 -1.907 1 94.44 181 ASP B N 1
ATOM 4504 C CA . ASP B 1 181 ? -1.681 -31.531 -2.424 1 94.44 181 ASP B CA 1
ATOM 4505 C C . ASP B 1 181 ? -2.512 -30.938 -1.29 1 94.44 181 ASP B C 1
ATOM 4507 O O . ASP B 1 181 ? -3.705 -30.688 -1.457 1 94.44 181 ASP B O 1
ATOM 4511 N N . ARG B 1 182 ? -1.955 -30.891 -0.112 1 96.81 182 ARG B N 1
ATOM 4512 C CA . ARG B 1 182 ? -2.662 -30.297 1.015 1 96.81 182 ARG B CA 1
ATOM 4513 C C . ARG B 1 182 ? -2.082 -28.922 1.356 1 96.81 182 ARG B C 1
ATOM 4515 O O . ARG B 1 182 ? -0.864 -28.734 1.347 1 96.81 182 ARG B O 1
ATOM 4522 N N . ARG B 1 183 ? -2.949 -28.016 1.729 1 97.75 183 ARG B N 1
ATOM 4523 C CA . ARG B 1 183 ? -2.533 -26.688 2.15 1 97.75 183 ARG B CA 1
ATOM 4524 C C . ARG B 1 183 ? -2.297 -26.641 3.656 1 97.75 183 ARG B C 1
ATOM 4526 O O . ARG B 1 183 ? -3.01 -27.281 4.422 1 97.75 183 ARG B O 1
ATOM 4533 N N . CYS B 1 184 ? -1.348 -25.922 4.047 1 98 184 CYS B N 1
ATOM 4534 C CA . CYS B 1 184 ? -1.205 -25.656 5.473 1 98 184 CYS B CA 1
ATOM 4535 C C . CYS B 1 184 ? -2.279 -24.688 5.961 1 98 184 CYS B C 1
ATOM 4537 O O . CYS B 1 184 ? -2.967 -24.062 5.152 1 98 184 CYS B O 1
ATOM 4539 N N . LEU B 1 185 ? -2.471 -24.578 7.211 1 98.38 185 LEU B N 1
ATOM 4540 C CA . LEU B 1 185 ? -3.498 -23.719 7.809 1 98.38 185 LEU B CA 1
ATOM 4541 C C . LEU B 1 185 ? -3.311 -22.266 7.387 1 98.38 185 LEU B C 1
ATOM 4543 O O . LEU B 1 185 ? -4.281 -21.578 7.055 1 98.38 185 LEU B O 1
ATOM 4547 N N . GLU B 1 186 ? -2.037 -21.766 7.402 1 98.62 186 GLU B N 1
ATOM 4548 C CA . GLU B 1 186 ? -1.74 -20.391 7.051 1 98.62 186 GLU B CA 1
ATOM 4549 C C . GLU B 1 186 ? -2.168 -20.078 5.621 1 98.62 186 GLU B C 1
ATOM 4551 O O . GLU B 1 186 ? -2.691 -19 5.344 1 98.62 186 GLU B O 1
ATOM 4556 N N . ALA B 1 187 ? -1.975 -20.984 4.715 1 98.69 187 ALA B N 1
ATOM 4557 C CA . ALA B 1 187 ? -2.416 -20.812 3.334 1 98.69 187 ALA B CA 1
ATOM 4558 C C . ALA B 1 187 ? -3.939 -20.766 3.246 1 98.69 187 ALA B C 1
ATOM 4560 O O . ALA B 1 187 ? -4.496 -20 2.453 1 98.69 187 ALA B O 1
ATOM 4561 N N . GLN B 1 188 ? -4.586 -21.625 4.023 1 98.75 188 GLN B N 1
ATOM 4562 C CA . GLN B 1 188 ? -6.043 -21.641 4.047 1 98.75 188 GLN B CA 1
ATOM 4563 C C . GLN B 1 188 ? -6.598 -20.328 4.582 1 98.75 188 GLN B C 1
ATOM 4565 O O . GLN B 1 188 ? -7.578 -19.797 4.051 1 98.75 188 GLN B O 1
ATOM 4570 N N . ILE B 1 189 ? -5.949 -19.797 5.602 1 98.62 189 ILE B N 1
ATOM 4571 C CA . ILE B 1 189 ? -6.348 -18.516 6.18 1 98.62 189 ILE B CA 1
ATOM 4572 C C . ILE B 1 189 ? -6.18 -17.406 5.145 1 98.62 189 ILE B C 1
ATOM 4574 O O . ILE B 1 189 ? -7.082 -16.594 4.949 1 98.62 189 ILE B O 1
ATOM 4578 N N . MET B 1 190 ? -5.031 -17.391 4.504 1 98.56 190 MET B N 1
ATOM 4579 C CA . MET B 1 190 ? -4.77 -16.406 3.465 1 98.56 190 MET B CA 1
ATOM 4580 C C . MET B 1 190 ? -5.809 -16.5 2.354 1 98.56 190 MET B C 1
ATOM 4582 O O . MET B 1 190 ? -6.332 -15.477 1.901 1 98.56 190 MET B O 1
ATOM 4586 N N . ASP B 1 191 ? -6.137 -17.688 1.925 1 98.31 191 ASP B N 1
ATOM 4587 C CA . ASP B 1 191 ? -7.09 -17.906 0.843 1 98.31 191 ASP B CA 1
ATOM 4588 C C . ASP B 1 191 ? -8.477 -17.391 1.223 1 98.31 191 ASP B C 1
ATOM 4590 O O . ASP B 1 191 ? -9.141 -16.719 0.427 1 98.31 191 ASP B O 1
ATOM 4594 N N . TRP B 1 192 ? -8.922 -17.672 2.414 1 98.5 192 TRP B N 1
ATOM 4595 C CA . TRP B 1 192 ? -10.227 -17.203 2.863 1 98.5 192 TRP B CA 1
ATOM 4596 C C . TRP B 1 192 ? -10.219 -15.68 3.033 1 98.5 192 TRP B C 1
ATOM 4598 O O . TRP B 1 192 ? -11.18 -15.008 2.666 1 98.5 192 TRP B O 1
ATOM 4608 N N . ALA B 1 193 ? -9.141 -15.18 3.629 1 98.19 193 ALA B N 1
ATOM 4609 C CA . ALA B 1 193 ? -9 -13.734 3.758 1 98.19 193 ALA B CA 1
ATOM 4610 C C . ALA B 1 193 ? -9.086 -13.047 2.395 1 98.19 193 ALA B C 1
ATOM 4612 O O . ALA B 1 193 ? -9.688 -11.977 2.268 1 98.19 193 ALA B O 1
ATOM 4613 N N . ASP B 1 194 ? -8.492 -13.648 1.394 1 97.25 194 ASP B N 1
ATOM 4614 C CA . ASP B 1 194 ? -8.555 -13.156 0.021 1 97.25 194 ASP B CA 1
ATOM 4615 C C . ASP B 1 194 ? -9.992 -13.109 -0.479 1 97.25 194 ASP B C 1
ATOM 4617 O O . ASP B 1 194 ? -10.445 -12.086 -1 1 97.25 194 ASP B O 1
ATOM 4621 N N . ASP B 1 195 ? -10.703 -14.164 -0.277 1 96.88 195 ASP B N 1
ATOM 4622 C CA . ASP B 1 195 ? -12.094 -14.242 -0.701 1 96.88 195 ASP B CA 1
ATOM 4623 C C . ASP B 1 195 ? -12.945 -13.188 -0.005 1 96.88 195 ASP B C 1
ATOM 4625 O O . ASP B 1 195 ? -13.781 -12.539 -0.637 1 96.88 195 ASP B O 1
ATOM 4629 N N . VAL B 1 196 ? -12.727 -13.047 1.264 1 96.75 196 VAL B N 1
ATOM 4630 C CA . VAL B 1 196 ? -13.492 -12.094 2.057 1 96.75 196 VAL B CA 1
ATOM 4631 C C . VAL B 1 196 ? -13.188 -10.672 1.588 1 96.75 196 VAL B C 1
ATOM 4633 O O . VAL B 1 196 ? -14.102 -9.883 1.331 1 96.75 196 VAL B O 1
ATOM 4636 N N . ALA B 1 197 ? -11.891 -10.375 1.455 1 95.12 197 ALA B N 1
ATOM 4637 C CA . ALA B 1 197 ? -11.492 -9.039 1.018 1 95.12 197 ALA B CA 1
ATOM 4638 C C . ALA B 1 197 ? -12.047 -8.734 -0.371 1 95.12 197 ALA B C 1
ATOM 4640 O O . ALA B 1 197 ? -12.625 -7.664 -0.593 1 95.12 197 ALA B O 1
ATOM 4641 N N . TYR B 1 198 ? -11.906 -9.664 -1.219 1 90.94 198 TYR B N 1
ATOM 4642 C CA . TYR B 1 198 ? -12.359 -9.5 -2.598 1 90.94 198 TYR B CA 1
ATOM 4643 C C . TYR B 1 198 ? -13.859 -9.281 -2.66 1 90.94 198 TYR B C 1
ATOM 4645 O O . TYR B 1 198 ? -14.328 -8.344 -3.307 1 90.94 198 TYR B O 1
ATOM 4653 N N . SER B 1 199 ? -14.602 -10.039 -2.012 1 93.06 199 SER B N 1
ATOM 4654 C CA . SER B 1 199 ? -16.062 -10.008 -2.096 1 93.06 199 SER B CA 1
ATOM 4655 C C . SER B 1 199 ? -16.625 -8.734 -1.476 1 93.06 199 SER B C 1
ATOM 4657 O O . SER B 1 199 ? -17.438 -8.039 -2.096 1 93.06 199 SER B O 1
ATOM 4659 N N . VAL B 1 200 ? -16.125 -8.359 -0.307 1 91.69 200 VAL B N 1
ATOM 4660 C CA . VAL B 1 200 ? -16.719 -7.262 0.45 1 91.69 200 VAL B CA 1
ATOM 4661 C C . VAL B 1 200 ? -16.219 -5.926 -0.095 1 91.69 200 VAL B C 1
ATOM 4663 O O . VAL B 1 200 ? -17 -4.996 -0.298 1 91.69 200 VAL B O 1
ATOM 4666 N N . HIS B 1 201 ? -14.953 -5.84 -0.362 1 88.38 201 HIS B N 1
ATOM 4667 C CA . HIS B 1 201 ? -14.406 -4.555 -0.778 1 88.38 201 HIS B CA 1
ATOM 4668 C C . HIS B 1 201 ? -14.758 -4.246 -2.229 1 88.38 201 HIS B C 1
ATOM 4670 O O . HIS B 1 201 ? -14.953 -3.086 -2.592 1 88.38 201 HIS B O 1
ATOM 4676 N N . ASP B 1 202 ? -14.898 -5.27 -3.035 1 84.31 202 ASP B N 1
ATOM 4677 C CA . ASP B 1 202 ? -15.398 -5.047 -4.391 1 84.31 202 ASP B CA 1
ATOM 4678 C C . ASP B 1 202 ? -16.828 -4.527 -4.367 1 84.31 202 ASP B C 1
ATOM 4680 O O . ASP B 1 202 ? -17.203 -3.68 -5.184 1 84.31 202 ASP B O 1
ATOM 4684 N N . LEU B 1 203 ? -17.594 -5.078 -3.498 1 84.19 203 LEU B N 1
ATOM 4685 C CA . LEU B 1 203 ? -18.938 -4.57 -3.312 1 84.19 203 LEU B CA 1
ATOM 4686 C C . LEU B 1 203 ? -18.922 -3.1 -2.908 1 84.19 203 LEU B C 1
ATOM 4688 O O . LEU B 1 203 ? -19.672 -2.289 -3.457 1 84.19 203 LEU B O 1
ATOM 4692 N N . GLU B 1 204 ? -18.016 -2.797 -1.975 1 87.12 204 GLU B N 1
ATOM 4693 C CA . GLU B 1 204 ? -17.875 -1.421 -1.509 1 87.12 204 GLU B CA 1
ATOM 4694 C C . GLU B 1 204 ? -17.562 -0.475 -2.666 1 87.12 204 GLU B C 1
ATOM 4696 O O . GLU B 1 204 ? -18.219 0.552 -2.828 1 87.12 204 GLU B O 1
ATOM 4701 N N . ASP B 1 205 ? -16.672 -0.87 -3.445 1 85.69 205 ASP B N 1
ATOM 4702 C CA . ASP B 1 205 ? -16.266 -0.051 -4.582 1 85.69 205 ASP B CA 1
ATOM 4703 C C . ASP B 1 205 ? -17.391 0.053 -5.613 1 85.69 205 ASP B C 1
ATOM 4705 O O . ASP B 1 205 ? -17.594 1.113 -6.207 1 85.69 205 ASP B O 1
ATOM 4709 N N . GLY B 1 206 ? -18.031 -1.045 -5.836 1 86.06 206 GLY B N 1
ATOM 4710 C CA . GLY B 1 206 ? -19.125 -1.055 -6.789 1 86.06 206 GLY B CA 1
ATOM 4711 C C . GLY B 1 206 ? -20.266 -0.144 -6.387 1 86.06 206 GLY B C 1
ATOM 4712 O O . GLY B 1 206 ? -20.844 0.551 -7.23 1 86.06 206 GLY B O 1
ATOM 4713 N N . VAL B 1 207 ? -20.578 -0.149 -5.117 1 87.25 207 VAL B N 1
ATOM 4714 C CA . VAL B 1 207 ? -21.625 0.716 -4.605 1 87.25 207 VAL B CA 1
ATOM 4715 C C . VAL B 1 207 ? -21.188 2.176 -4.691 1 87.25 207 VAL B C 1
ATOM 4717 O O . VAL B 1 207 ? -21.938 3.029 -5.168 1 87.25 207 VAL B O 1
ATOM 4720 N N . HIS B 1 208 ? -20 2.428 -4.328 1 84.75 208 HIS B N 1
ATOM 4721 C CA . HIS B 1 208 ? -19.469 3.787 -4.34 1 84.75 208 HIS B CA 1
ATOM 4722 C C . HIS B 1 208 ? -19.438 4.355 -5.754 1 84.75 208 HIS B C 1
ATOM 4724 O O . HIS B 1 208 ? -19.766 5.531 -5.961 1 84.75 208 HIS B O 1
ATOM 4730 N N . ALA B 1 209 ? -19.125 3.498 -6.703 1 82.62 209 ALA B N 1
ATOM 4731 C CA . ALA B 1 209 ? -19.016 3.93 -8.094 1 82.62 209 ALA B CA 1
ATOM 4732 C C . ALA B 1 209 ? -20.391 3.99 -8.75 1 82.62 209 ALA B C 1
ATOM 4734 O O . ALA B 1 209 ? -20.531 4.461 -9.883 1 82.62 209 ALA B O 1
ATOM 4735 N N . GLY B 1 210 ? -21.406 3.459 -8.094 1 82.69 210 GLY B N 1
ATOM 4736 C CA . GLY B 1 210 ? -22.766 3.477 -8.609 1 82.69 210 GLY B CA 1
ATOM 4737 C C . GLY B 1 210 ? -23.062 2.314 -9.539 1 82.69 210 GLY B C 1
ATOM 4738 O O . GLY B 1 210 ? -24.094 2.295 -10.203 1 82.69 210 GLY B O 1
ATOM 4739 N N . HIS B 1 211 ? -22.172 1.36 -9.562 1 83.38 211 HIS B N 1
ATOM 4740 C CA . HIS B 1 211 ? -22.359 0.213 -10.445 1 83.38 211 HIS B CA 1
ATOM 4741 C C . HIS B 1 211 ? -23.234 -0.852 -9.789 1 83.38 211 HIS B C 1
ATOM 4743 O O . HIS B 1 211 ? -23.922 -1.606 -10.484 1 83.38 211 HIS B O 1
ATOM 4749 N N . VAL B 1 212 ? -23.109 -0.957 -8.484 1 85.06 212 VAL B N 1
ATOM 4750 C CA . VAL B 1 212 ? -23.906 -1.926 -7.742 1 85.06 212 VAL B CA 1
ATOM 4751 C C . VAL B 1 212 ? -25.094 -1.222 -7.07 1 85.06 212 VAL B C 1
ATOM 4753 O O . VAL B 1 212 ? -24.891 -0.396 -6.172 1 85.06 212 VAL B O 1
ATOM 4756 N N . ARG B 1 213 ? -26.234 -1.576 -7.555 1 84.25 213 ARG B N 1
ATOM 4757 C CA . ARG B 1 213 ? -27.469 -1.026 -6.992 1 84.25 213 ARG B CA 1
ATOM 4758 C C . ARG B 1 213 ? -28.281 -2.107 -6.285 1 84.25 213 ARG B C 1
ATOM 4760 O O . ARG B 1 213 ? -29.047 -2.828 -6.918 1 84.25 213 ARG B O 1
ATOM 4767 N N . ILE B 1 214 ? -28.219 -2.064 -5.016 1 84.88 214 ILE B N 1
ATOM 4768 C CA . ILE B 1 214 ? -28.797 -3.115 -4.191 1 84.88 214 ILE B CA 1
ATOM 4769 C C . ILE B 1 214 ? -30.312 -3.111 -4.344 1 84.88 214 ILE B C 1
ATOM 4771 O O . ILE B 1 214 ? -30.969 -4.148 -4.188 1 84.88 214 ILE B O 1
ATOM 4775 N N . GLU B 1 215 ? -30.859 -1.96 -4.688 1 86.25 215 GLU B N 1
ATOM 4776 C CA . GLU B 1 215 ? -32.312 -1.84 -4.836 1 86.25 215 GLU B CA 1
ATOM 4777 C C . GLU B 1 215 ? -32.844 -2.719 -5.973 1 86.25 215 GLU B C 1
ATOM 4779 O O . GLU B 1 215 ? -34 -3.107 -5.984 1 86.25 215 GLU B O 1
ATOM 4784 N N . LEU B 1 216 ? -31.984 -3.086 -6.922 1 86.88 216 LEU B N 1
ATOM 4785 C CA . LEU B 1 216 ? -32.375 -3.955 -8.031 1 86.88 216 LEU B CA 1
ATOM 4786 C C . LEU B 1 216 ? -32.688 -5.359 -7.535 1 86.88 216 LEU B C 1
ATOM 4788 O O . LEU B 1 216 ? -33.406 -6.105 -8.195 1 86.88 216 LEU B O 1
ATOM 4792 N N . LEU B 1 217 ? -32.188 -5.715 -6.406 1 89.12 217 LEU B N 1
ATOM 4793 C CA . LEU B 1 217 ? -32.375 -7.059 -5.859 1 89.12 217 LEU B CA 1
ATOM 4794 C C . LEU B 1 217 ? -33.719 -7.195 -5.184 1 89.12 217 LEU B C 1
ATOM 4796 O O . LEU B 1 217 ? -34.062 -8.266 -4.672 1 89.12 217 LEU B O 1
ATOM 4800 N N . ALA B 1 218 ? -34.469 -6.113 -5.211 1 87.25 218 ALA B N 1
ATOM 4801 C CA . ALA B 1 218 ? -35.875 -6.219 -4.781 1 87.25 218 ALA B CA 1
ATOM 4802 C C . ALA B 1 218 ? -36.688 -7.062 -5.754 1 87.25 218 ALA B C 1
ATOM 4804 O O . ALA B 1 218 ? -37.688 -7.652 -5.375 1 87.25 218 ALA B O 1
ATO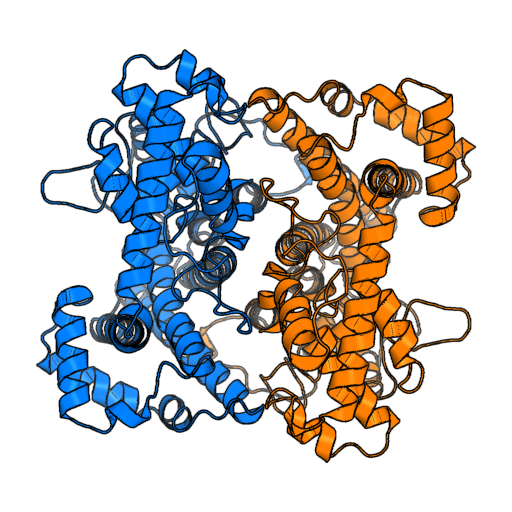M 4805 N N . ASP B 1 219 ? -36.219 -7.156 -7.008 1 92.62 219 ASP B N 1
ATOM 4806 C CA . ASP B 1 219 ? -36.844 -7.965 -8.047 1 92.62 219 ASP B CA 1
ATOM 4807 C C . ASP B 1 219 ? -36.469 -9.438 -7.902 1 92.62 219 ASP B C 1
ATOM 4809 O O . ASP B 1 219 ? -35.281 -9.797 -8.016 1 92.62 219 ASP B O 1
ATOM 4813 N N . PRO B 1 220 ? -37.469 -10.312 -7.809 1 94.12 220 PRO B N 1
ATOM 4814 C CA . PRO B 1 220 ? -37.156 -11.734 -7.641 1 94.12 220 PRO B CA 1
ATOM 4815 C C . PRO B 1 220 ? -36.438 -12.328 -8.844 1 94.12 220 PRO B C 1
ATOM 4817 O O . PRO B 1 220 ? -35.625 -13.227 -8.688 1 94.12 220 PRO B O 1
ATOM 4820 N N . ASP B 1 221 ? -36.781 -11.852 -9.938 1 95.75 221 ASP B N 1
ATOM 4821 C CA . ASP B 1 221 ? -36.094 -12.352 -11.133 1 95.75 221 ASP B CA 1
ATOM 4822 C C . ASP B 1 221 ? -34.625 -12 -11.117 1 95.75 221 ASP B C 1
ATOM 4824 O O . ASP B 1 221 ? -33.781 -12.789 -11.562 1 95.75 221 ASP B O 1
ATOM 4828 N N . GLU B 1 222 ? -34.375 -10.844 -10.672 1 94.88 222 GLU B N 1
ATOM 4829 C CA . GLU B 1 222 ? -32.969 -10.422 -10.562 1 94.88 222 GLU B CA 1
ATOM 4830 C C . GLU B 1 222 ? -32.219 -11.258 -9.531 1 94.88 222 GLU B C 1
ATOM 4832 O O . GLU B 1 222 ? -31.062 -11.609 -9.742 1 94.88 222 GLU B O 1
ATOM 4837 N N . ARG B 1 223 ? -32.844 -11.562 -8.477 1 95.81 223 ARG B N 1
ATOM 4838 C CA . ARG B 1 223 ? -32.25 -12.414 -7.461 1 95.81 223 ARG B CA 1
ATOM 4839 C C . ARG B 1 223 ? -31.953 -13.805 -8.016 1 95.81 223 ARG B C 1
ATOM 4841 O O . ARG B 1 223 ? -30.891 -14.375 -7.746 1 95.81 223 ARG B O 1
ATOM 4848 N N . ASP B 1 224 ? -32.875 -14.273 -8.766 1 96.81 224 ASP B N 1
ATOM 4849 C CA . ASP B 1 224 ? -32.688 -15.602 -9.359 1 96.81 224 ASP B CA 1
ATOM 4850 C C . ASP B 1 224 ? -31.516 -15.602 -10.344 1 96.81 224 ASP B C 1
ATOM 4852 O O . ASP B 1 224 ? -30.734 -16.547 -10.375 1 96.81 224 ASP B O 1
ATOM 4856 N N . ALA B 1 225 ? -31.469 -14.562 -11.078 1 96.06 225 ALA B N 1
ATOM 4857 C CA . ALA B 1 225 ? -30.375 -14.461 -12.047 1 96.06 225 ALA B CA 1
ATOM 4858 C C . ALA B 1 225 ? -29.031 -14.383 -11.352 1 96.06 225 ALA B C 1
ATOM 4860 O O . ALA B 1 225 ? -28.062 -15.016 -11.797 1 96.06 225 ALA B O 1
ATOM 4861 N N . LEU B 1 226 ? -28.984 -13.602 -10.289 1 96 226 LEU B N 1
ATOM 4862 C CA . LEU B 1 226 ? -27.75 -13.5 -9.508 1 96 226 LEU B CA 1
ATOM 4863 C C . LEU B 1 226 ? -27.359 -14.867 -8.953 1 96 226 LEU B C 1
ATOM 4865 O O . LEU B 1 226 ? -26.203 -15.273 -9.055 1 96 226 LEU B O 1
ATOM 4869 N N . CYS B 1 227 ? -28.281 -15.547 -8.398 1 97.94 227 CYS B N 1
ATOM 4870 C CA . CYS B 1 227 ? -28.016 -16.859 -7.805 1 97.94 227 CYS B CA 1
ATOM 4871 C C . CYS B 1 227 ? -27.547 -17.859 -8.859 1 97.94 227 CYS B C 1
ATOM 4873 O O . CYS B 1 227 ? -26.672 -18.688 -8.602 1 97.94 227 CYS B O 1
ATOM 4875 N N . ALA B 1 228 ? -28.109 -17.75 -9.992 1 97.44 228 ALA B N 1
ATOM 4876 C CA . ALA B 1 228 ? -27.703 -18.625 -11.086 1 97.44 228 ALA B CA 1
ATOM 4877 C C . ALA B 1 228 ? -26.25 -18.344 -11.5 1 97.44 228 ALA B C 1
ATOM 4879 O O . ALA B 1 228 ? -25.484 -19.266 -11.734 1 97.44 228 ALA B O 1
ATOM 4880 N N . ASP B 1 229 ? -25.969 -17.047 -11.625 1 96.06 229 ASP B N 1
ATOM 4881 C CA . ASP B 1 229 ? -24.594 -16.656 -11.953 1 96.06 229 ASP B CA 1
ATOM 4882 C C . ASP B 1 229 ? -23.609 -17.203 -10.922 1 96.06 229 ASP B C 1
ATOM 4884 O O . ASP B 1 229 ? -22.562 -17.734 -11.281 1 96.06 229 ASP B O 1
ATOM 4888 N N . VAL B 1 230 ? -23.953 -17.094 -9.68 1 97.06 230 VAL B N 1
ATOM 4889 C CA . VAL B 1 230 ? -23.078 -17.484 -8.578 1 97.06 230 VAL B CA 1
ATOM 4890 C C . VAL B 1 230 ? -22.906 -19 -8.57 1 97.06 230 VAL B C 1
ATOM 4892 O O . VAL B 1 230 ? -21.797 -19.5 -8.367 1 97.06 230 VAL B O 1
ATOM 4895 N N . ALA B 1 231 ? -23.922 -19.734 -8.797 1 97.25 231 ALA B N 1
ATOM 4896 C CA . ALA B 1 231 ? -23.859 -21.188 -8.844 1 97.25 231 ALA B CA 1
ATOM 4897 C C . ALA B 1 231 ? -22.969 -21.656 -9.984 1 97.25 231 ALA B C 1
ATOM 4899 O O . ALA B 1 231 ? -22.297 -22.703 -9.875 1 97.25 231 ALA B O 1
ATOM 4900 N N . ARG B 1 232 ? -22.938 -20.938 -10.984 1 94.94 232 ARG B N 1
ATOM 4901 C CA . ARG B 1 232 ? -22.156 -21.312 -12.172 1 94.94 232 ARG B CA 1
ATOM 4902 C C . ARG B 1 232 ? -20.672 -21.031 -11.969 1 94.94 232 ARG B C 1
ATOM 4904 O O . ARG B 1 232 ? -19.828 -21.797 -12.445 1 94.94 232 ARG B O 1
ATOM 4911 N N . VAL B 1 233 ? -20.359 -20.062 -11.195 1 92.94 233 VAL B N 1
ATOM 4912 C CA . VAL B 1 233 ? -19 -19.562 -11.258 1 92.94 233 VAL B CA 1
ATOM 4913 C C . VAL B 1 233 ? -18.328 -19.703 -9.891 1 92.94 233 VAL B C 1
ATOM 4915 O O . VAL B 1 233 ? -17.141 -20.031 -9.812 1 92.94 233 VAL B O 1
ATOM 4918 N N . TYR B 1 234 ? -19.062 -19.438 -8.797 1 94.19 234 TYR B N 1
ATOM 4919 C CA . TYR B 1 234 ? -18.359 -19.188 -7.547 1 94.19 234 TYR B CA 1
ATOM 4920 C C . TYR B 1 234 ? -18.734 -20.219 -6.488 1 94.19 234 TYR B C 1
ATOM 4922 O O . TYR B 1 234 ? -18.094 -20.297 -5.438 1 94.19 234 TYR B O 1
ATOM 4930 N N . SER B 1 235 ? -19.812 -21.031 -6.723 1 96.25 235 SER B N 1
ATOM 4931 C CA . SER B 1 235 ? -20.297 -21.859 -5.617 1 96.25 235 SER B CA 1
ATOM 4932 C C . SER B 1 235 ? -20.828 -23.188 -6.121 1 96.25 235 SER B C 1
ATOM 4934 O O . SER B 1 235 ? -21.484 -23.25 -7.168 1 96.25 235 SER B O 1
ATOM 4936 N N . PRO B 1 236 ? -20.609 -24.219 -5.34 1 94.5 236 PRO B N 1
ATOM 4937 C CA . PRO B 1 236 ? -21.234 -25.5 -5.684 1 94.5 236 PRO B CA 1
ATOM 4938 C C . PRO B 1 236 ? -22.688 -25.594 -5.223 1 94.5 236 PRO B C 1
ATOM 4940 O O . PRO B 1 236 ? -23.375 -26.562 -5.555 1 94.5 236 PRO B O 1
ATOM 4943 N N . GLU B 1 237 ? -23.156 -24.609 -4.445 1 96.5 237 GLU B N 1
ATOM 4944 C CA . GLU B 1 237 ? -24.531 -24.609 -3.949 1 96.5 237 GLU B CA 1
ATOM 4945 C C . GLU B 1 237 ? -25.531 -24.422 -5.09 1 96.5 237 GLU B C 1
ATOM 4947 O O . GLU B 1 237 ? -25.234 -23.75 -6.082 1 96.5 237 GLU B O 1
ATOM 4952 N N . SER B 1 238 ? -26.734 -24.969 -4.902 1 97.19 238 SER B N 1
ATOM 4953 C CA . SER B 1 238 ? -27.781 -24.766 -5.887 1 97.19 238 SER B CA 1
ATOM 4954 C C . SER B 1 238 ? -28.297 -23.312 -5.852 1 97.19 238 SER B C 1
ATOM 4956 O O . SER B 1 238 ? -28.203 -22.641 -4.824 1 97.19 238 SER B O 1
ATOM 4958 N N . PRO B 1 239 ? -28.828 -22.859 -7.031 1 97.5 239 PRO B N 1
ATOM 4959 C CA . PRO B 1 239 ? -29.422 -21.531 -7.031 1 97.5 239 PRO B CA 1
ATOM 4960 C C . PRO B 1 239 ? -30.484 -21.344 -5.938 1 97.5 239 PRO B C 1
ATOM 4962 O O . PRO B 1 239 ? -30.594 -20.266 -5.355 1 97.5 239 PRO B O 1
ATOM 4965 N N . GLY B 1 240 ? -31.234 -22.406 -5.727 1 96.75 240 GLY B N 1
ATOM 4966 C CA . GLY B 1 240 ? -32.25 -22.344 -4.676 1 96.75 240 GLY B CA 1
ATOM 4967 C C . GLY B 1 240 ? -31.641 -22.125 -3.297 1 96.75 240 GLY B C 1
ATOM 4968 O O . GLY B 1 240 ? -32.156 -21.312 -2.52 1 96.75 240 GLY B O 1
ATOM 4969 N N . ASP B 1 241 ? -30.578 -22.812 -2.932 1 97.31 241 ASP B N 1
ATOM 4970 C CA . ASP B 1 241 ? -29.906 -22.641 -1.652 1 97.31 241 ASP B CA 1
ATOM 4971 C C . ASP B 1 241 ? -29.297 -21.25 -1.538 1 97.31 241 ASP B C 1
ATOM 4973 O O . ASP B 1 241 ? -29.359 -20.625 -0.474 1 97.31 241 ASP B O 1
ATOM 4977 N N . LEU B 1 242 ? -28.75 -20.781 -2.607 1 98.12 242 LEU B N 1
ATOM 4978 C CA . LEU B 1 242 ? -28.156 -19.438 -2.641 1 98.12 242 LEU B CA 1
ATOM 4979 C C . LEU B 1 242 ? -29.234 -18.375 -2.447 1 98.12 242 LEU B C 1
ATOM 4981 O O . LEU B 1 242 ? -28.984 -17.359 -1.805 1 98.12 242 LEU B O 1
ATOM 4985 N N . ARG B 1 243 ? -30.391 -18.641 -3.025 1 97.38 243 ARG B N 1
ATOM 4986 C CA . ARG B 1 243 ? -31.484 -17.703 -2.891 1 97.38 243 ARG B CA 1
ATOM 4987 C C . ARG B 1 243 ? -31.891 -17.531 -1.43 1 97.38 243 ARG B C 1
ATOM 4989 O O . ARG B 1 243 ? -32.219 -16.422 -0.993 1 97.38 243 ARG B O 1
ATOM 4996 N N . ALA B 1 244 ? -31.891 -18.578 -0.728 1 96.81 244 ALA B N 1
ATOM 4997 C CA . ALA B 1 244 ? -32.219 -18.516 0.694 1 96.81 244 ALA B CA 1
ATOM 4998 C C . ALA B 1 244 ? -31.203 -17.672 1.458 1 96.81 244 ALA B C 1
ATOM 5000 O O . ALA B 1 244 ? -31.578 -16.844 2.291 1 96.81 244 ALA B O 1
ATOM 5001 N N . VAL B 1 245 ? -29.953 -17.891 1.198 1 96.31 245 VAL B N 1
ATOM 5002 C CA . VAL B 1 245 ? -28.891 -17.141 1.849 1 96.31 245 VAL B CA 1
ATOM 5003 C C . VAL B 1 245 ? -28.984 -15.664 1.459 1 96.31 245 VAL B C 1
ATOM 5005 O O . VAL B 1 245 ? -28.828 -14.773 2.303 1 96.31 245 VAL B O 1
ATOM 5008 N N . LEU B 1 246 ? -29.234 -15.414 0.186 1 95.44 246 LEU B N 1
ATOM 5009 C CA . LEU B 1 246 ? -29.359 -14.047 -0.315 1 95.44 246 LEU B CA 1
ATOM 5010 C C . LEU B 1 246 ? -30.484 -13.312 0.392 1 95.44 246 LEU B C 1
ATOM 5012 O O . LEU B 1 246 ? -30.344 -12.141 0.749 1 95.44 246 LEU B O 1
ATOM 5016 N N . THR B 1 247 ? -31.578 -13.969 0.57 1 93.25 247 THR B N 1
ATOM 5017 C CA . THR B 1 247 ? -32.719 -13.375 1.238 1 93.25 247 THR B CA 1
ATOM 5018 C C . THR B 1 247 ? -32.375 -12.953 2.66 1 93.25 247 THR B C 1
ATOM 5020 O O . THR B 1 247 ? -32.719 -11.852 3.092 1 93.25 247 THR B O 1
ATOM 5023 N N . GLU B 1 248 ? -31.656 -13.758 3.328 1 91.88 248 GLU B N 1
ATOM 5024 C CA . GLU B 1 248 ? -31.234 -13.438 4.684 1 91.88 248 GLU B CA 1
ATOM 5025 C C . GLU B 1 248 ? -30.234 -12.289 4.691 1 91.88 248 GLU B C 1
ATOM 5027 O O . GLU B 1 248 ? -30.281 -11.422 5.562 1 91.88 248 GLU B O 1
ATOM 5032 N N . LEU B 1 249 ? -29.328 -12.352 3.75 1 89.62 249 LEU B N 1
ATOM 5033 C CA . LEU B 1 249 ? -28.312 -11.312 3.641 1 89.62 249 LEU B CA 1
ATOM 5034 C C . LEU B 1 249 ? -28.938 -9.953 3.395 1 89.62 249 LEU B C 1
ATOM 5036 O O . LEU B 1 249 ? -28.562 -8.961 4.02 1 89.62 249 LEU B O 1
ATOM 5040 N N . LEU B 1 250 ? -29.938 -9.883 2.516 1 88.25 250 LEU B N 1
ATOM 5041 C CA . LEU B 1 250 ? -30.578 -8.633 2.139 1 88.25 250 LEU B CA 1
ATOM 5042 C C . LEU B 1 250 ? -31.453 -8.109 3.273 1 88.25 250 LEU B C 1
ATOM 5044 O O . LEU B 1 250 ? -31.781 -6.918 3.312 1 88.25 250 LEU B O 1
ATOM 5048 N N . ALA B 1 251 ? -31.812 -8.984 4.137 1 85.81 251 ALA B N 1
ATOM 5049 C CA . ALA B 1 251 ? -32.656 -8.602 5.25 1 85.81 251 ALA B CA 1
ATOM 5050 C C . ALA B 1 251 ? -31.859 -8 6.395 1 85.81 251 ALA B C 1
ATOM 5052 O O . ALA B 1 251 ? -32.406 -7.41 7.32 1 85.81 251 ALA B O 1
ATOM 5053 N N . GLU B 1 252 ? -30.531 -8.125 6.285 1 82.31 252 GLU B N 1
ATOM 5054 C CA . GLU B 1 252 ? -29.688 -7.547 7.328 1 82.31 252 GLU B CA 1
ATOM 5055 C C . GLU B 1 252 ? -29.781 -6.023 7.328 1 82.31 252 GLU B C 1
ATOM 5057 O O . GLU B 1 252 ? -29.672 -5.387 6.277 1 82.31 252 GLU B O 1
ATOM 5062 N N . PRO B 1 253 ? -30 -5.41 8.484 1 73.38 253 PRO B N 1
ATOM 5063 C CA . PRO B 1 253 ? -30.172 -3.959 8.578 1 73.38 253 PRO B CA 1
ATOM 5064 C C . PRO B 1 253 ? -29.016 -3.186 7.934 1 73.38 253 PRO B C 1
ATOM 5066 O O . PRO B 1 253 ? -29.25 -2.148 7.305 1 73.38 253 PRO B O 1
ATOM 5069 N N . VAL B 1 254 ? -27.969 -3.762 8 1 68 254 VAL B N 1
ATOM 5070 C CA . VAL B 1 254 ? -26.797 -3.053 7.508 1 68 254 VAL B CA 1
ATOM 5071 C C . VAL B 1 254 ? -26.844 -2.961 5.984 1 68 254 VAL B C 1
ATOM 5073 O O . VAL B 1 254 ? -26.438 -1.9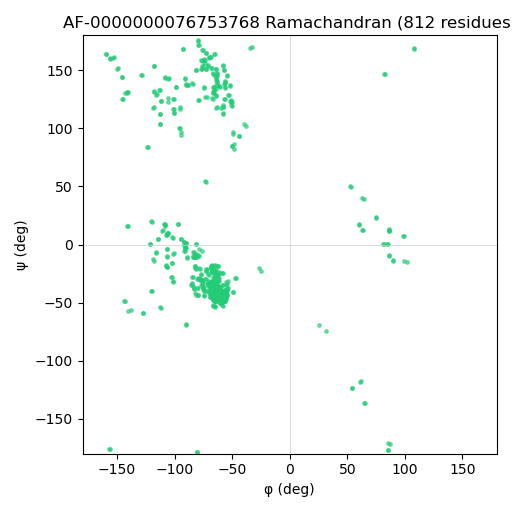54 5.402 1 68 254 VAL B O 1
ATOM 5076 N N . VAL B 1 255 ? -27.375 -3.918 5.371 1 74.88 255 VAL B N 1
ATOM 5077 C CA . VAL B 1 255 ? -27.438 -3.953 3.914 1 74.88 255 VAL B CA 1
ATOM 5078 C C . VAL B 1 255 ? -28.578 -3.068 3.424 1 74.88 255 VAL B C 1
ATOM 5080 O O . VAL B 1 255 ? -28.469 -2.414 2.385 1 74.88 255 VAL B O 1
ATOM 5083 N N . GLU B 1 256 ? -29.578 -2.953 4.273 1 71.19 256 GLU B N 1
ATOM 5084 C CA . GLU B 1 256 ? -30.719 -2.117 3.928 1 71.19 256 GLU B CA 1
ATOM 5085 C C . GLU B 1 256 ? -30.312 -0.657 3.764 1 71.19 256 GLU B C 1
ATOM 5087 O O . GLU B 1 256 ? -30.844 0.05 2.904 1 71.19 256 GLU B O 1
ATOM 5092 N N . GLY B 1 257 ? -29.391 -0.272 4.445 1 70.94 257 GLY B N 1
ATOM 5093 C CA . GLY B 1 257 ? -28.938 1.111 4.43 1 70.94 257 GLY B CA 1
ATOM 5094 C C . GLY B 1 257 ? -28.125 1.459 3.207 1 70.94 257 GLY B C 1
ATOM 5095 O O . GLY B 1 257 ? -27.828 2.631 2.965 1 70.94 257 GLY B O 1
ATOM 5096 N N . LEU B 1 258 ? -27.859 0.445 2.422 1 79.25 258 LEU B N 1
ATOM 5097 C CA . LEU B 1 258 ? -27.047 0.695 1.234 1 79.25 258 LEU B CA 1
ATOM 5098 C C . LEU B 1 258 ? -27.922 1.081 0.048 1 79.25 258 LEU B C 1
ATOM 5100 O O . LEU B 1 258 ? -27.422 1.54 -0.979 1 79.25 258 LEU B O 1
ATOM 5104 N N . ALA B 1 259 ? -29.234 0.875 0.263 1 78.62 259 ALA B N 1
ATOM 5105 C CA . ALA B 1 259 ? -30.141 1.259 -0.818 1 78.62 259 ALA B CA 1
ATOM 5106 C C . ALA B 1 259 ? -30.094 2.762 -1.071 1 78.62 259 ALA B C 1
ATOM 5108 O O . ALA B 1 259 ? -30 3.553 -0.129 1 78.62 259 ALA B O 1
ATOM 5109 N N . ARG B 1 260 ? -30.078 3.178 -2.314 1 81.19 260 ARG B N 1
ATOM 5110 C CA . ARG B 1 260 ? -30.078 4.566 -2.764 1 81.19 260 ARG B CA 1
ATOM 5111 C C . ARG B 1 260 ? -28.828 5.301 -2.305 1 81.19 260 ARG B C 1
ATOM 5113 O O . ARG B 1 260 ? -28.906 6.406 -1.766 1 81.19 260 ARG B O 1
ATOM 5120 N N . TYR B 1 261 ? -27.688 4.652 -2.346 1 87.44 261 TYR B N 1
ATOM 5121 C CA . TYR B 1 261 ? -26.406 5.277 -2.045 1 87.44 261 TYR B CA 1
ATOM 5122 C C . TYR B 1 261 ? -26.219 6.57 -2.834 1 87.44 261 TYR B C 1
ATOM 5124 O O . TYR B 1 261 ? -26.312 6.57 -4.066 1 87.44 261 TYR B O 1
ATOM 5132 N N . ASP B 1 262 ? -26.047 7.75 -2.107 1 86.62 262 ASP B N 1
ATOM 5133 C CA . ASP B 1 262 ? -25.984 9.039 -2.791 1 86.62 262 ASP B CA 1
ATOM 5134 C C . ASP B 1 262 ? -24.609 9.672 -2.643 1 86.62 262 ASP B C 1
ATOM 5136 O O . ASP B 1 262 ? -24.406 10.828 -3.012 1 86.62 262 ASP B O 1
ATOM 5140 N N . GLY B 1 263 ? -23.703 8.969 -2.039 1 86.25 263 GLY B N 1
ATOM 5141 C CA . GLY B 1 263 ? -22.328 9.445 -1.95 1 86.25 263 GLY B CA 1
ATOM 5142 C C . GLY B 1 263 ? -22.125 10.453 -0.833 1 86.25 263 GLY B C 1
ATOM 5143 O O . GLY B 1 263 ? -21 10.914 -0.612 1 86.25 263 GLY B O 1
ATOM 5144 N N . SER B 1 264 ? -23.156 10.789 -0.058 1 86.81 264 SER B N 1
ATOM 5145 C CA . SER B 1 264 ? -23.047 11.719 1.059 1 86.81 264 SER B CA 1
ATOM 5146 C C . SER B 1 264 ? -22.156 11.164 2.162 1 86.81 264 SER B C 1
ATOM 5148 O O . SER B 1 264 ? -21.828 9.977 2.158 1 86.81 264 SER B O 1
ATOM 5150 N N . HIS B 1 265 ? -21.734 12.047 3.055 1 86.94 265 HIS B N 1
ATOM 5151 C CA . HIS B 1 265 ? -20.922 11.633 4.191 1 86.94 265 HIS B CA 1
ATOM 5152 C C . HIS B 1 265 ? -21.594 10.523 4.984 1 86.94 265 HIS B C 1
ATOM 5154 O O . HIS B 1 265 ? -20.953 9.539 5.363 1 86.94 265 HIS B O 1
ATOM 5160 N N . LEU B 1 266 ? -22.859 10.672 5.207 1 86.44 266 LEU B N 1
ATOM 5161 C CA . LEU B 1 266 ? -23.625 9.672 5.941 1 86.44 266 LEU B CA 1
ATOM 5162 C C . LEU B 1 266 ? -23.672 8.352 5.176 1 86.44 266 LEU B C 1
ATOM 5164 O O . LEU B 1 266 ? -23.5 7.285 5.766 1 86.44 266 LEU B O 1
ATOM 5168 N N . ALA B 1 267 ? -23.922 8.414 3.869 1 87.62 267 ALA B N 1
ATOM 5169 C CA . ALA B 1 267 ? -23.984 7.211 3.041 1 87.62 267 ALA B CA 1
ATOM 5170 C C . ALA B 1 267 ? -22.641 6.484 3.037 1 87.62 267 ALA B C 1
ATOM 5172 O O . ALA B 1 267 ? -22.594 5.254 3.117 1 87.62 267 ALA B O 1
ATOM 5173 N N . GLN B 1 268 ? -21.609 7.211 2.973 1 88.38 268 GLN B N 1
ATOM 5174 C CA . GLN B 1 268 ? -20.281 6.621 2.967 1 88.38 268 GLN B CA 1
ATOM 5175 C C . GLN B 1 268 ? -19.953 5.977 4.312 1 88.38 268 GLN B C 1
ATOM 5177 O O . GLN B 1 268 ? -19.359 4.898 4.363 1 88.38 268 GLN B O 1
ATOM 5182 N N . SER B 1 269 ? -20.312 6.656 5.359 1 88.5 269 SER B N 1
ATOM 5183 C CA . SER B 1 269 ? -20.125 6.094 6.691 1 88.5 269 SER B CA 1
ATOM 5184 C C . SER B 1 269 ? -20.875 4.781 6.852 1 88.5 269 SER B C 1
ATOM 5186 O O . SER B 1 269 ? -20.359 3.818 7.414 1 88.5 269 SER B O 1
ATOM 5188 N N . ARG B 1 270 ? -22.078 4.766 6.355 1 87.62 270 ARG B N 1
ATOM 5189 C CA . ARG B 1 270 ? -22.891 3.551 6.422 1 87.62 270 ARG B CA 1
ATOM 5190 C C . ARG B 1 270 ? -22.266 2.428 5.602 1 87.62 270 ARG B C 1
ATOM 5192 O O . ARG B 1 270 ? -22.219 1.279 6.047 1 87.62 270 ARG B O 1
ATOM 5199 N N . LEU B 1 271 ? -21.875 2.752 4.418 1 89.12 271 LEU B N 1
ATOM 5200 C CA . LEU B 1 271 ? -21.219 1.772 3.557 1 89.12 271 LEU B CA 1
ATOM 5201 C C . LEU B 1 271 ? -20 1.173 4.246 1 89.12 271 LEU B C 1
ATOM 5203 O O . LEU B 1 271 ? -19.797 -0.045 4.227 1 89.12 271 LEU B O 1
ATOM 5207 N N . LYS B 1 272 ? -19.219 1.999 4.902 1 88.31 272 LYS B N 1
ATOM 5208 C CA . LYS B 1 272 ? -18.031 1.534 5.629 1 88.31 272 LYS B CA 1
ATOM 5209 C C . LYS B 1 272 ? -18.438 0.633 6.797 1 88.31 272 LYS B C 1
ATOM 5211 O O . LYS B 1 272 ? -17.734 -0.342 7.098 1 88.31 272 LYS B O 1
ATOM 5216 N N . GLN B 1 273 ? -19.484 0.986 7.457 1 86.5 273 GLN B N 1
ATOM 5217 C CA . GLN B 1 273 ? -19.984 0.17 8.562 1 86.5 273 GLN B CA 1
ATOM 5218 C C . GLN B 1 273 ? -20.406 -1.215 8.078 1 86.5 273 GLN B C 1
ATOM 5220 O O . GLN B 1 273 ? -20.109 -2.221 8.734 1 86.5 273 GLN B O 1
ATOM 5225 N N . VAL B 1 274 ? -21.062 -1.186 6.973 1 87.56 274 VAL B N 1
ATOM 5226 C CA . VAL B 1 274 ? -21.5 -2.449 6.395 1 87.56 274 VAL B CA 1
ATOM 5227 C C . VAL B 1 274 ? -20.297 -3.305 6.02 1 87.56 274 VAL B C 1
ATOM 5229 O O . VAL B 1 274 ? -20.25 -4.492 6.348 1 87.56 274 VAL B O 1
ATOM 5232 N N . THR B 1 275 ? -19.375 -2.727 5.363 1 89.12 275 THR B N 1
ATOM 5233 C CA . THR B 1 275 ? -18.188 -3.439 4.914 1 89.12 275 THR B CA 1
ATOM 5234 C C . THR B 1 275 ? -17.406 -4.004 6.102 1 89.12 275 THR B C 1
ATOM 5236 O O . THR B 1 275 ? -17.016 -5.172 6.098 1 89.12 275 THR B O 1
ATOM 5239 N N . SER B 1 276 ? -17.234 -3.209 7.109 1 87.81 276 SER B N 1
ATOM 5240 C CA . SER B 1 276 ? -16.531 -3.637 8.312 1 87.81 276 SER B CA 1
ATOM 5241 C C . SER B 1 276 ? -17.266 -4.789 9 1 87.81 276 SER B C 1
ATOM 5243 O O . SER B 1 276 ? -16.625 -5.742 9.461 1 87.81 276 SER B O 1
ATOM 5245 N N . ALA B 1 277 ? -18.547 -4.691 9.07 1 88 277 ALA B N 1
ATOM 5246 C CA . ALA B 1 277 ? -19.359 -5.719 9.719 1 88 277 ALA B CA 1
ATOM 5247 C C . ALA B 1 277 ? -19.281 -7.039 8.953 1 88 277 ALA B C 1
ATOM 5249 O O . ALA B 1 277 ? -19.188 -8.109 9.562 1 88 277 ALA B O 1
ATOM 5250 N N . LEU B 1 278 ? -19.375 -6.941 7.664 1 90.75 278 LEU B N 1
ATOM 5251 C CA . LEU B 1 278 ? -19.328 -8.141 6.836 1 90.75 278 LEU B CA 1
ATOM 5252 C C . LEU B 1 278 ? -17.969 -8.828 6.941 1 90.75 278 LEU B C 1
ATOM 5254 O O . LEU B 1 278 ? -17.891 -10.047 7.121 1 90.75 278 LEU B O 1
ATOM 5258 N N . VAL B 1 279 ? -16.875 -8.062 6.852 1 93 279 VAL B N 1
ATOM 5259 C CA . VAL B 1 279 ? -15.523 -8.609 6.973 1 93 279 VAL B CA 1
ATOM 5260 C C . VAL B 1 279 ? -15.359 -9.273 8.336 1 93 279 VAL B C 1
ATOM 5262 O O . VAL B 1 279 ? -14.875 -10.406 8.43 1 93 279 VAL B O 1
ATOM 5265 N N . GLY B 1 280 ? -15.789 -8.547 9.367 1 91.25 280 GLY B N 1
ATOM 5266 C CA . GLY B 1 280 ? -15.688 -9.07 10.719 1 91.25 280 GLY B CA 1
ATOM 5267 C C . GLY B 1 280 ? -16.453 -10.375 10.906 1 91.25 280 GLY B C 1
ATOM 5268 O O . GLY B 1 280 ? -15.906 -11.336 11.453 1 91.25 280 GLY B O 1
ATOM 5269 N N . ARG B 1 281 ? -17.625 -10.414 10.438 1 92.19 281 ARG B N 1
ATOM 5270 C CA . ARG B 1 281 ? -18.484 -11.578 10.617 1 92.19 281 ARG B CA 1
ATOM 5271 C C . ARG B 1 281 ? -17.922 -12.781 9.859 1 92.19 281 ARG B C 1
ATOM 5273 O O . ARG B 1 281 ? -17.859 -13.883 10.406 1 92.19 281 ARG B O 1
ATOM 5280 N N . LEU B 1 282 ? -17.531 -12.578 8.617 1 95.44 282 LEU B N 1
ATOM 5281 C CA . LEU B 1 282 ? -17.047 -13.68 7.781 1 95.44 282 LEU B CA 1
ATOM 5282 C C . LEU B 1 282 ? -15.734 -14.234 8.312 1 95.44 282 LEU B C 1
ATOM 5284 O O . LEU B 1 282 ? -15.461 -15.43 8.188 1 95.44 282 LEU B O 1
ATOM 5288 N N . SER B 1 283 ? -14.938 -13.398 8.914 1 96 283 SER B N 1
ATOM 5289 C CA . SER B 1 283 ? -13.703 -13.852 9.547 1 96 283 SER B CA 1
ATOM 5290 C C . SER B 1 283 ? -13.977 -14.578 10.852 1 96 283 SER B C 1
ATOM 5292 O O . SER B 1 283 ? -13.422 -15.656 11.102 1 96 283 SER B O 1
ATOM 5294 N N . ALA B 1 284 ? -14.875 -14.031 11.641 1 95.44 284 ALA B N 1
ATOM 5295 C CA . ALA B 1 284 ? -15.156 -14.57 12.969 1 95.44 284 ALA B CA 1
ATOM 5296 C C . ALA B 1 284 ? -15.805 -15.945 12.875 1 95.44 284 ALA B C 1
ATOM 5298 O O . ALA B 1 284 ? -15.531 -16.828 13.695 1 95.44 284 ALA B O 1
ATOM 5299 N N . VAL B 1 285 ? -16.688 -16.125 11.961 1 96.88 285 VAL B N 1
ATOM 5300 C CA . VAL B 1 285 ? -17.422 -17.375 11.844 1 96.88 285 VAL B CA 1
ATOM 5301 C C . VAL B 1 285 ? -16.453 -18.516 11.492 1 96.88 285 VAL B C 1
ATOM 5303 O O . VAL B 1 285 ? -16.594 -19.625 11.984 1 96.88 285 VAL B O 1
ATOM 5306 N N . ALA B 1 286 ? -15.461 -18.219 10.633 1 97.75 286 ALA B N 1
ATOM 5307 C CA . ALA B 1 286 ? -14.445 -19.219 10.281 1 97.75 286 ALA B CA 1
ATOM 5308 C C . ALA B 1 286 ? -13.586 -19.578 11.484 1 97.75 286 ALA B C 1
ATOM 5310 O O . ALA B 1 286 ? -13.297 -20.75 11.727 1 97.75 286 ALA B O 1
ATOM 5311 N N . VAL B 1 287 ? -13.188 -18.547 12.258 1 97.5 287 VAL B N 1
ATOM 5312 C CA . VAL B 1 287 ? -12.367 -18.766 13.445 1 97.5 287 VAL B CA 1
ATOM 5313 C C . VAL B 1 287 ? -13.141 -19.594 14.461 1 97.5 287 VAL B C 1
ATOM 5315 O O . VAL B 1 287 ? -12.617 -20.578 15 1 97.5 287 VAL B O 1
ATOM 5318 N N . ARG B 1 288 ? -14.398 -19.203 14.703 1 97.31 288 ARG B N 1
ATOM 5319 C CA . ARG B 1 288 ? -15.234 -19.906 15.68 1 97.31 288 ARG B CA 1
ATOM 5320 C C . ARG B 1 288 ? -15.43 -21.359 15.281 1 97.31 288 ARG B C 1
ATOM 5322 O O . ARG B 1 288 ? -15.281 -22.266 16.109 1 97.31 288 ARG B O 1
ATOM 5329 N N . ALA B 1 289 ? -15.742 -21.578 14.039 1 98.06 289 ALA B N 1
ATOM 5330 C CA . ALA B 1 289 ? -15.969 -22.953 13.562 1 98.06 289 ALA B CA 1
ATOM 5331 C C . ALA B 1 289 ? -14.703 -23.781 13.672 1 98.06 289 ALA B C 1
ATOM 5333 O O . ALA B 1 289 ? -14.766 -24.969 14.023 1 98.06 289 ALA B O 1
ATOM 5334 N N . THR B 1 290 ? -13.547 -23.234 13.375 1 98.19 290 THR B N 1
ATOM 5335 C CA . THR B 1 290 ? -12.273 -23.938 13.477 1 98.19 290 THR B CA 1
ATOM 5336 C C . THR B 1 290 ? -11.953 -24.281 14.93 1 98.19 290 THR B C 1
ATOM 5338 O O . THR B 1 290 ? -11.523 -25.391 15.227 1 98.19 290 THR B O 1
ATOM 5341 N N . ARG B 1 291 ? -12.219 -23.328 15.82 1 97.25 291 ARG B N 1
ATOM 5342 C CA . ARG B 1 291 ? -11.961 -23.531 17.25 1 97.25 291 ARG B CA 1
ATOM 5343 C C . ARG B 1 291 ? -12.891 -24.594 17.812 1 97.25 291 ARG B C 1
ATOM 5345 O O . ARG B 1 291 ? -12.492 -25.391 18.672 1 97.25 291 ARG B O 1
ATOM 5352 N N . GLU B 1 292 ? -14.102 -24.578 17.406 1 97.31 292 GLU B N 1
ATOM 5353 C CA . GLU B 1 292 ? -15.062 -25.578 17.859 1 97.31 292 GLU B CA 1
ATOM 5354 C C . GLU B 1 292 ? -14.594 -26.984 17.516 1 97.31 292 GLU B C 1
ATOM 5356 O O . GLU B 1 292 ? -14.789 -27.922 18.297 1 97.31 292 GLU B O 1
ATOM 5361 N N . LYS B 1 293 ? -13.969 -27.125 16.438 1 96.88 293 LYS B N 1
ATOM 5362 C CA . LYS B 1 293 ? -13.531 -28.438 15.961 1 96.88 293 LYS B CA 1
ATOM 5363 C C . LYS B 1 293 ? -12.188 -28.812 16.562 1 96.88 293 LYS B C 1
ATOM 5365 O O . LYS B 1 293 ? -11.93 -29.984 16.844 1 96.88 293 LYS B O 1
ATOM 5370 N N . THR B 1 294 ? -11.258 -27.859 16.797 1 96.44 294 THR B N 1
ATOM 5371 C CA . THR B 1 294 ? -9.867 -28.172 17.125 1 96.44 294 THR B CA 1
ATOM 5372 C C . THR B 1 294 ? -9.594 -27.906 18.609 1 96.44 294 THR B C 1
ATOM 5374 O O . THR B 1 294 ? -8.594 -28.406 19.141 1 96.44 294 THR B O 1
ATOM 5377 N N . GLY B 1 295 ? -10.43 -27.109 19.25 1 93.69 295 GLY B N 1
ATOM 5378 C CA . GLY B 1 295 ? -10.164 -26.75 20.625 1 93.69 295 GLY B CA 1
ATOM 5379 C C . GLY B 1 295 ? -9.227 -25.562 20.766 1 93.69 295 GLY B C 1
ATOM 5380 O O . GLY B 1 295 ? -8.898 -24.906 19.781 1 93.69 295 GLY B O 1
ATOM 5381 N N . PRO B 1 296 ? -8.93 -25.266 22.062 1 92.25 296 PRO B N 1
ATOM 5382 C CA . PRO B 1 296 ? -8.055 -24.125 22.312 1 92.25 296 PRO B CA 1
ATOM 5383 C C . PRO B 1 296 ? -6.59 -24.422 22 1 92.25 296 PRO B C 1
ATOM 5385 O O . PRO B 1 296 ? -6.227 -25.562 21.75 1 92.25 296 PRO B O 1
ATOM 5388 N N . GLY B 1 297 ? -5.742 -23.406 21.938 1 92.94 297 GLY B N 1
ATOM 5389 C CA . GLY B 1 297 ? -4.312 -23.562 21.703 1 92.94 297 GLY B CA 1
ATOM 5390 C C . GLY B 1 297 ? -3.881 -23.109 20.312 1 92.94 297 GLY B C 1
ATOM 5391 O O . GLY B 1 297 ? -4.723 -22.844 19.453 1 92.94 297 GLY B O 1
ATOM 5392 N N . PRO B 1 298 ? -2.625 -23.016 20.156 1 95.12 298 PRO B N 1
ATOM 5393 C CA . PRO B 1 298 ? -2.098 -22.547 18.875 1 95.12 298 PRO B CA 1
ATOM 5394 C C . PRO B 1 298 ? -2.205 -23.594 17.781 1 95.12 298 PRO B C 1
ATOM 5396 O O . PRO B 1 298 ? -1.964 -24.781 18.016 1 95.12 298 PRO B O 1
ATOM 5399 N N . LEU B 1 299 ? -2.621 -23.219 16.656 1 95.5 299 LEU B N 1
ATOM 5400 C CA . LEU B 1 299 ? -2.697 -24.062 15.469 1 95.5 299 LEU B CA 1
ATOM 5401 C C . LEU B 1 299 ? -1.721 -23.578 14.406 1 95.5 299 LEU B C 1
ATOM 5403 O O . LEU B 1 299 ? -1.635 -22.391 14.125 1 95.5 299 LEU B O 1
ATOM 5407 N N . ARG B 1 300 ? -0.952 -24.547 13.812 1 94.62 300 ARG B N 1
ATOM 5408 C CA . ARG B 1 300 ? 0.039 -24.172 12.805 1 94.62 300 ARG B CA 1
ATOM 5409 C C . ARG B 1 300 ? 0.222 -25.297 11.789 1 94.62 300 ARG B C 1
ATOM 5411 O O . ARG B 1 300 ? 0.017 -26.469 12.109 1 94.62 300 ARG B O 1
ATOM 5418 N N . GLY B 1 301 ? 0.578 -24.859 10.617 1 95.44 301 GLY B N 1
ATOM 5419 C CA . GLY B 1 301 ? 0.926 -25.828 9.594 1 95.44 301 GLY B CA 1
ATOM 5420 C C . GLY B 1 301 ? -0.221 -26.766 9.234 1 95.44 301 GLY B C 1
ATOM 5421 O O . GLY B 1 301 ? -1.306 -26.297 8.867 1 95.44 301 GLY B O 1
ATOM 5422 N N . TYR B 1 302 ? 0.052 -28.016 9.492 1 96.12 302 TYR B N 1
ATOM 5423 C CA . TYR B 1 302 ? -0.901 -29.031 9.039 1 96.12 302 TYR B CA 1
ATOM 5424 C C . TYR B 1 302 ? -1.651 -29.625 10.219 1 96.12 302 TYR B C 1
ATOM 5426 O O . TYR B 1 302 ? -2.27 -30.688 10.094 1 96.12 302 TYR B O 1
ATOM 5434 N N . ALA B 1 303 ? -1.603 -28.922 11.344 1 93.44 303 ALA B N 1
ATOM 5435 C CA . ALA B 1 303 ? -2.232 -29.406 12.57 1 93.44 303 ALA B CA 1
ATOM 5436 C C . ALA B 1 303 ? -3.752 -29.297 12.484 1 93.44 303 ALA B C 1
ATOM 5438 O O . ALA B 1 303 ? -4.473 -29.969 13.219 1 93.44 303 ALA B O 1
ATOM 5439 N N . ALA B 1 304 ? -4.18 -28.453 11.664 1 95.5 304 ALA B N 1
ATOM 5440 C CA . ALA B 1 304 ? -5.621 -28.25 11.523 1 95.5 304 ALA B CA 1
ATOM 5441 C C . ALA B 1 304 ? -5.965 -27.672 10.156 1 95.5 304 ALA B C 1
ATOM 5443 O O . ALA B 1 304 ? -5.09 -27.172 9.453 1 95.5 304 ALA B O 1
ATOM 5444 N N . ASP B 1 305 ? -7.188 -27.859 9.844 1 97.56 305 ASP B 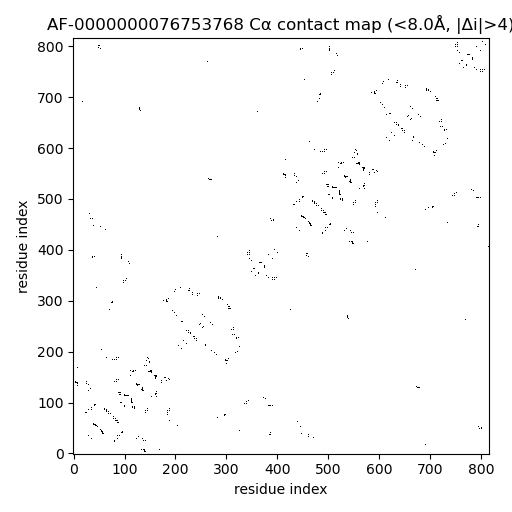N 1
ATOM 5445 C CA . ASP B 1 305 ? -7.758 -27.188 8.68 1 97.56 305 ASP B CA 1
ATOM 5446 C C . ASP B 1 305 ? -8.719 -26.078 9.102 1 97.56 305 ASP B C 1
ATOM 5448 O O . ASP B 1 305 ? -9.375 -26.188 10.141 1 97.56 305 ASP B O 1
ATOM 5452 N N . LEU B 1 306 ? -8.695 -25.016 8.32 1 98.31 306 LEU B N 1
ATOM 5453 C CA . LEU B 1 306 ? -9.672 -23.953 8.539 1 98.31 306 LEU B CA 1
ATOM 5454 C C . LEU B 1 306 ? -11.086 -24.453 8.227 1 98.31 306 LEU B C 1
ATOM 5456 O O . LEU B 1 306 ? -11.312 -25.078 7.195 1 98.31 306 LEU B O 1
ATOM 5460 N N . GLU B 1 307 ? -11.984 -24.219 9.117 1 98.31 307 GLU B N 1
ATOM 5461 C CA . GLU B 1 307 ? -13.391 -24.578 8.906 1 98.31 307 GLU B CA 1
ATOM 5462 C C . GLU B 1 307 ? -14.219 -23.359 8.508 1 98.31 307 GLU B C 1
ATOM 5464 O O . GLU B 1 307 ? -14.328 -22.391 9.273 1 98.31 307 GLU B O 1
ATOM 5469 N N . ILE B 1 308 ? -14.75 -23.391 7.328 1 97.88 308 ILE B N 1
ATOM 5470 C CA . ILE B 1 308 ? -15.648 -22.328 6.863 1 97.88 308 ILE B CA 1
ATOM 5471 C C . ILE B 1 308 ? -17.062 -22.891 6.703 1 97.88 308 ILE B C 1
ATOM 5473 O O . ILE B 1 308 ? -17.312 -23.719 5.82 1 97.88 308 ILE B O 1
ATOM 5477 N N . PRO B 1 309 ? -17.938 -22.453 7.512 1 97.44 309 PRO B N 1
ATOM 5478 C CA . PRO B 1 309 ? -19.312 -22.938 7.398 1 97.44 309 PRO B CA 1
ATOM 5479 C C . PRO B 1 309 ? -19.922 -22.688 6.016 1 97.44 309 PRO B C 1
ATOM 5481 O O . PRO B 1 309 ? -19.609 -21.688 5.375 1 97.44 309 PRO B O 1
ATOM 5484 N N . ARG B 1 310 ? -20.797 -23.562 5.672 1 96.19 310 ARG B N 1
ATOM 5485 C CA . ARG B 1 310 ? -21.438 -23.562 4.359 1 96.19 310 ARG B CA 1
ATOM 5486 C C . ARG B 1 310 ? -22.109 -22.219 4.094 1 96.19 310 ARG B C 1
ATOM 5488 O O . ARG B 1 310 ? -22 -21.672 2.996 1 96.19 310 ARG B O 1
ATOM 5495 N N . ARG B 1 311 ? -22.766 -21.688 5.016 1 95.62 311 ARG B N 1
ATOM 5496 C CA . ARG B 1 311 ? -23.484 -20.422 4.855 1 95.62 311 ARG B CA 1
ATOM 5497 C C . ARG B 1 311 ? -22.531 -19.266 4.57 1 95.62 311 ARG B C 1
ATOM 5499 O O . ARG B 1 311 ? -22.812 -18.406 3.736 1 95.62 311 ARG B O 1
ATOM 5506 N N . ALA B 1 312 ? -21.406 -19.234 5.34 1 96.56 312 ALA B N 1
ATOM 5507 C CA . ALA B 1 312 ? -20.422 -18.188 5.129 1 96.56 312 ALA B CA 1
ATOM 5508 C C . ALA B 1 312 ? -19.828 -18.266 3.721 1 96.56 312 ALA B C 1
ATOM 5510 O O . ALA B 1 312 ? -19.641 -17.234 3.072 1 96.56 312 ALA B O 1
ATOM 5511 N N . ARG B 1 313 ? -19.594 -19.453 3.248 1 97.56 313 ARG B N 1
ATOM 5512 C CA . ARG B 1 313 ? -19.094 -19.656 1.892 1 97.56 313 ARG B CA 1
ATOM 5513 C C . ARG B 1 313 ? -20.094 -19.156 0.859 1 97.56 313 ARG B C 1
ATOM 5515 O O . ARG B 1 313 ? -19.719 -18.547 -0.144 1 97.56 313 ARG B O 1
ATOM 5522 N N . ALA B 1 314 ? -21.344 -19.469 1.101 1 97.62 314 ALA B N 1
ATOM 5523 C CA . ALA B 1 314 ? -22.406 -19.047 0.189 1 97.62 314 ALA B CA 1
ATOM 5524 C C . ALA B 1 314 ? -22.531 -17.516 0.177 1 97.62 314 ALA B C 1
ATOM 5526 O O . ALA B 1 314 ? -22.719 -16.922 -0.883 1 97.62 314 ALA B O 1
ATOM 5527 N N . GLU B 1 315 ? -22.484 -16.938 1.354 1 95.5 315 GLU B N 1
ATOM 5528 C CA . GLU B 1 315 ? -22.578 -15.484 1.458 1 95.5 315 GLU B CA 1
ATOM 5529 C C . GLU B 1 315 ? -21.438 -14.812 0.69 1 95.5 315 GLU B C 1
ATOM 5531 O O . GLU B 1 315 ? -21.672 -13.859 -0.06 1 95.5 315 GLU B O 1
ATOM 5536 N N . CYS B 1 316 ? -20.281 -15.312 0.917 1 96.62 316 CYS B N 1
ATOM 5537 C CA . CYS B 1 316 ? -19.125 -14.781 0.228 1 96.62 316 CYS B CA 1
ATOM 5538 C C . CYS B 1 316 ? -19.266 -14.93 -1.283 1 96.62 316 CYS B C 1
ATOM 5540 O O . CYS B 1 316 ? -18.953 -14 -2.031 1 96.62 316 CYS B O 1
ATOM 5542 N N . ALA B 1 317 ? -19.734 -16.031 -1.72 1 97.12 317 ALA B N 1
ATOM 5543 C CA . ALA B 1 317 ? -19.953 -16.281 -3.143 1 97.12 317 ALA B CA 1
ATOM 5544 C C . ALA B 1 317 ? -20.969 -15.32 -3.729 1 97.12 317 ALA B C 1
ATOM 5546 O O . ALA B 1 317 ? -20.812 -14.836 -4.852 1 97.12 317 ALA B O 1
ATOM 5547 N N . LEU B 1 318 ? -22 -15.078 -2.994 1 95.75 318 LEU B N 1
ATOM 5548 C CA . LEU B 1 318 ? -23.047 -14.156 -3.441 1 95.75 318 LEU B CA 1
ATOM 5549 C C . LEU B 1 318 ? -22.484 -12.742 -3.584 1 95.75 318 LEU B C 1
ATOM 5551 O O . LEU B 1 318 ? -22.797 -12.047 -4.551 1 95.75 318 LEU B O 1
ATOM 5555 N N . LEU B 1 319 ? -21.688 -12.336 -2.635 1 93.31 319 LEU B N 1
ATOM 5556 C CA . LEU B 1 319 ? -21.078 -11.016 -2.703 1 93.31 319 LEU B CA 1
ATOM 5557 C C . LEU B 1 319 ? -20.156 -10.898 -3.91 1 93.31 319 LEU B C 1
ATOM 5559 O O . LEU B 1 319 ? -20.156 -9.883 -4.609 1 93.31 319 LEU B O 1
ATOM 5563 N N . LYS B 1 320 ? -19.406 -11.945 -4.18 1 93.69 320 LYS B N 1
ATOM 5564 C CA . LYS B 1 320 ? -18.578 -11.977 -5.383 1 93.69 320 LYS B CA 1
ATOM 5565 C C . LYS B 1 320 ? -19.438 -11.906 -6.641 1 93.69 320 LYS B C 1
ATOM 5567 O O . LYS B 1 320 ? -19.062 -11.25 -7.617 1 93.69 320 LYS B O 1
ATOM 5572 N N . GLY B 1 321 ? -20.578 -12.57 -6.586 1 93.5 321 GLY B N 1
ATOM 5573 C CA . GLY B 1 321 ? -21.5 -12.578 -7.711 1 93.5 321 GLY B CA 1
ATOM 5574 C C . GLY B 1 321 ? -22.047 -11.203 -8.047 1 93.5 321 GLY B C 1
ATOM 5575 O O . GLY B 1 321 ? -22.312 -10.898 -9.211 1 93.5 321 GLY B O 1
ATOM 5576 N N . LEU B 1 322 ? -22.234 -10.367 -7.027 1 90.56 322 LEU B N 1
ATOM 5577 C CA . LEU B 1 322 ? -22.688 -9 -7.266 1 90.56 322 LEU B CA 1
ATOM 5578 C C . LEU B 1 322 ? -21.688 -8.234 -8.117 1 90.56 322 LEU B C 1
ATOM 5580 O O . LEU B 1 322 ? -22.062 -7.543 -9.062 1 90.56 322 LEU B O 1
ATOM 5584 N N . ALA B 1 323 ? -20.438 -8.375 -7.77 1 86.56 323 ALA B N 1
ATOM 5585 C CA . ALA B 1 323 ? -19.391 -7.723 -8.547 1 86.56 323 ALA B CA 1
ATOM 5586 C C . ALA B 1 323 ? -19.344 -8.273 -9.969 1 86.56 323 ALA B C 1
ATOM 5588 O O . ALA B 1 323 ? -19.172 -7.52 -10.93 1 86.56 323 ALA B O 1
ATOM 5589 N N . LEU B 1 324 ? -19.438 -9.57 -10.078 1 88.88 324 LEU B N 1
ATOM 5590 C CA . LEU B 1 324 ? -19.453 -10.203 -11.391 1 88.88 324 LEU B CA 1
ATOM 5591 C C . LEU B 1 324 ? -20.578 -9.641 -12.25 1 88.88 324 LEU B C 1
ATOM 5593 O O . LEU B 1 324 ? -20.344 -9.219 -13.383 1 88.88 324 LEU B O 1
ATOM 5597 N N . ARG B 1 325 ? -21.734 -9.578 -11.711 1 89.19 325 ARG B N 1
ATOM 5598 C CA . ARG B 1 325 ? -22.938 -9.242 -12.477 1 89.19 325 ARG B CA 1
ATOM 5599 C C . ARG B 1 325 ? -22.984 -7.754 -12.789 1 89.19 325 ARG B C 1
ATOM 5601 O O . ARG B 1 325 ? -23.359 -7.363 -13.898 1 89.19 325 ARG B O 1
ATOM 5608 N N . TYR B 1 326 ? -22.562 -6.926 -11.859 1 87 326 TYR B N 1
ATOM 5609 C CA . TYR B 1 326 ? -22.844 -5.504 -12.016 1 87 326 TYR B CA 1
ATOM 5610 C C . TYR B 1 326 ? -21.578 -4.727 -12.383 1 87 326 TYR B C 1
ATOM 5612 O O . TYR B 1 326 ? -21.672 -3.578 -12.828 1 87 326 TYR B O 1
ATOM 5620 N N . VAL B 1 327 ? -20.469 -5.293 -12.164 1 82.38 327 VAL B N 1
ATOM 5621 C CA . VAL B 1 327 ? -19.234 -4.566 -12.445 1 82.38 327 VAL B CA 1
ATOM 5622 C C . VAL B 1 327 ? -18.5 -5.219 -13.617 1 82.38 327 VAL B C 1
ATOM 5624 O O . VAL B 1 327 ? -18.297 -4.582 -14.656 1 82.38 327 VAL B O 1
ATOM 5627 N N . MET B 1 328 ? -18.234 -6.461 -13.562 1 82.56 328 MET B N 1
ATOM 5628 C CA . MET B 1 328 ? -17.406 -7.148 -14.539 1 82.56 328 MET B CA 1
ATOM 5629 C C . MET B 1 328 ? -18.156 -7.363 -15.844 1 82.56 328 MET B C 1
ATOM 5631 O O . MET B 1 328 ? -17.562 -7.293 -16.922 1 82.56 328 MET B O 1
ATOM 5635 N N . ASN B 1 329 ? -19.422 -7.641 -15.75 1 85.06 329 ASN B N 1
ATOM 5636 C CA . ASN B 1 329 ? -20.203 -7.953 -16.938 1 85.06 329 ASN B CA 1
ATOM 5637 C C . ASN B 1 329 ? -20.953 -6.727 -17.453 1 85.06 329 ASN B C 1
ATOM 5639 O O . ASN B 1 329 ? -21.891 -6.855 -18.25 1 85.06 329 ASN B O 1
ATOM 5643 N N . ARG B 1 330 ? -20.578 -5.605 -17.062 1 81.81 330 ARG B N 1
ATOM 5644 C CA . ARG B 1 330 ? -21.234 -4.387 -17.531 1 81.81 330 ARG B CA 1
ATOM 5645 C C . ARG B 1 330 ? -21.047 -4.215 -19.031 1 81.81 330 ARG B C 1
ATOM 5647 O O . ARG B 1 330 ? -20.031 -4.621 -19.594 1 81.81 330 ARG B O 1
ATOM 5654 N N . PRO B 1 331 ? -22.031 -3.555 -19.594 1 79.44 331 PRO B N 1
ATOM 5655 C CA . PRO B 1 331 ? -21.906 -3.316 -21.031 1 79.44 331 PRO B CA 1
ATOM 5656 C C . PRO B 1 331 ? -20.625 -2.574 -21.391 1 79.44 331 PRO B C 1
ATOM 5658 O O . PRO B 1 331 ? -20.203 -1.661 -20.672 1 79.44 331 PRO B O 1
ATOM 5661 N N . GLY B 1 332 ? -19.969 -2.945 -22.406 1 79.31 332 GLY B N 1
ATOM 5662 C CA . GLY B 1 332 ? -18.75 -2.293 -22.859 1 79.31 332 GLY B CA 1
ATOM 5663 C C . GLY B 1 332 ? -17.5 -2.875 -22.234 1 79.31 332 GLY B C 1
ATOM 5664 O O . GLY B 1 332 ? -16.391 -2.656 -22.734 1 79.31 332 GLY B O 1
ATOM 5665 N N . ALA B 1 333 ? -17.719 -3.635 -21.234 1 79.5 333 ALA B N 1
ATOM 5666 C CA . ALA B 1 333 ? -16.578 -4.223 -20.547 1 79.5 333 ALA B CA 1
ATOM 5667 C C . ALA B 1 333 ? -15.852 -5.227 -21.453 1 79.5 333 ALA B C 1
ATOM 5669 O O . ALA B 1 333 ? -14.625 -5.312 -21.438 1 79.5 333 ALA B O 1
ATOM 5670 N N . ASN B 1 334 ? -16.547 -5.883 -22.266 1 85.5 334 ASN B N 1
ATOM 5671 C CA . ASN B 1 334 ? -15.969 -6.926 -23.094 1 85.5 334 ASN B CA 1
ATOM 5672 C C . ASN B 1 334 ? -14.953 -6.355 -24.078 1 85.5 334 ASN B C 1
ATOM 5674 O O . ASN B 1 334 ? -13.898 -6.953 -24.312 1 85.5 334 ASN B O 1
ATOM 5678 N N . ALA B 1 335 ? -15.281 -5.219 -24.688 1 87.19 335 ALA B N 1
ATOM 5679 C CA . ALA B 1 335 ? -14.359 -4.582 -25.625 1 87.19 335 ALA B CA 1
ATOM 5680 C C . ALA B 1 335 ? -13.047 -4.223 -24.938 1 87.19 335 ALA B C 1
ATOM 5682 O O . ALA B 1 335 ? -11.969 -4.371 -25.531 1 87.19 335 ALA B O 1
ATOM 5683 N N . ARG B 1 336 ? -13.156 -3.779 -23.781 1 87.25 336 ARG B N 1
ATOM 5684 C CA . ARG B 1 336 ? -11.969 -3.436 -23 1 87.25 336 ARG B CA 1
ATOM 5685 C C . ARG B 1 336 ? -11.125 -4.672 -22.719 1 87.25 336 ARG B C 1
ATOM 5687 O O . ARG B 1 336 ? -9.898 -4.633 -22.828 1 87.25 336 ARG B O 1
ATOM 5694 N N . TYR B 1 337 ? -11.766 -5.75 -22.375 1 90.12 337 TYR B N 1
ATOM 5695 C CA . TYR B 1 337 ? -11.062 -6.992 -22.078 1 90.12 337 TYR B CA 1
ATOM 5696 C C . TYR B 1 337 ? -10.336 -7.523 -23.312 1 90.12 337 TYR B C 1
ATOM 5698 O O . TYR B 1 337 ? -9.195 -7.977 -23.219 1 90.12 337 TYR B O 1
ATOM 5706 N N . VAL B 1 338 ? -10.961 -7.418 -24.406 1 93.31 338 VAL B N 1
ATOM 5707 C CA . VAL B 1 338 ? -10.367 -7.887 -25.656 1 93.31 338 VAL B CA 1
ATOM 5708 C C . VAL B 1 338 ? -9.117 -7.062 -25.969 1 93.31 338 VAL B C 1
ATOM 5710 O O . VAL B 1 338 ? -8.078 -7.613 -26.344 1 93.31 338 VAL B O 1
ATOM 5713 N N . ARG B 1 339 ? -9.25 -5.816 -25.812 1 93 339 ARG B N 1
ATOM 5714 C CA . ARG B 1 339 ? -8.133 -4.918 -26.078 1 93 339 ARG B CA 1
ATOM 5715 C C . ARG B 1 339 ? -6.953 -5.227 -25.172 1 93 339 ARG B C 1
ATOM 5717 O O . ARG B 1 339 ? -5.805 -5.258 -25.609 1 93 339 ARG B O 1
ATOM 5724 N N . GLN B 1 340 ? -7.246 -5.418 -23.969 1 93.88 340 GLN B N 1
ATOM 5725 C CA . GLN B 1 340 ? -6.199 -5.719 -22.984 1 93.88 340 GLN B CA 1
ATOM 5726 C C . GLN B 1 340 ? -5.477 -7.016 -23.344 1 93.88 340 GLN B C 1
ATOM 5728 O O . GLN B 1 340 ? -4.246 -7.086 -23.266 1 93.88 340 GLN B O 1
ATOM 5733 N N . ARG B 1 341 ? -6.195 -8.008 -23.719 1 96 341 ARG B N 1
ATOM 5734 C CA . ARG B 1 341 ? -5.59 -9.273 -24.125 1 96 341 ARG B CA 1
ATOM 5735 C C . ARG B 1 341 ? -4.719 -9.094 -25.359 1 96 341 ARG B C 1
ATOM 5737 O O . ARG B 1 341 ? -3.631 -9.672 -25.453 1 96 341 ARG B O 1
ATOM 5744 N N . GLU B 1 342 ? -5.195 -8.289 -26.234 1 96.38 342 GLU B N 1
ATOM 5745 C CA . GLU B 1 342 ? -4.434 -8.023 -27.453 1 96.38 342 GLU B CA 1
ATOM 5746 C C . GLU B 1 342 ? -3.123 -7.312 -27.141 1 96.38 342 GLU B C 1
ATOM 5748 O O . GLU B 1 342 ? -2.084 -7.629 -27.719 1 96.38 342 GLU B O 1
ATOM 5753 N N . ILE B 1 343 ? -3.195 -6.402 -26.266 1 96.88 343 ILE B N 1
ATOM 5754 C CA . ILE B 1 343 ? -2.006 -5.656 -25.875 1 96.88 343 ILE B CA 1
ATOM 5755 C C . ILE B 1 343 ? -0.938 -6.621 -25.359 1 96.88 343 ILE B C 1
ATOM 5757 O O . ILE B 1 343 ? 0.214 -6.574 -25.797 1 96.88 343 ILE B O 1
ATOM 5761 N N . LEU B 1 344 ? -1.324 -7.523 -24.5 1 97.75 344 LEU B N 1
ATOM 5762 C CA . LEU B 1 344 ? -0.35 -8.414 -23.891 1 97.75 344 LEU B CA 1
ATOM 5763 C C . LEU B 1 344 ? 0.175 -9.43 -24.891 1 97.75 344 LEU B C 1
ATOM 5765 O O . LEU B 1 344 ? 1.371 -9.734 -24.906 1 97.75 344 LEU B O 1
ATOM 5769 N N . THR B 1 345 ? -0.676 -9.953 -25.734 1 97.81 345 THR B N 1
ATOM 5770 C CA . THR B 1 345 ? -0.268 -10.938 -26.734 1 97.81 345 THR B CA 1
ATOM 5771 C C . THR B 1 345 ? 0.705 -10.328 -27.734 1 97.81 345 THR B C 1
ATOM 5773 O O . THR B 1 345 ? 1.75 -10.914 -28.031 1 97.81 345 THR B O 1
ATOM 5776 N N . ARG B 1 346 ? 0.362 -9.117 -28.188 1 97.94 346 ARG B N 1
ATOM 5777 C CA . ARG B 1 346 ? 1.224 -8.43 -29.141 1 97.94 346 ARG B CA 1
ATOM 5778 C C . ARG B 1 346 ? 2.547 -8.031 -28.484 1 97.94 346 ARG B C 1
ATOM 5780 O O . ARG B 1 346 ? 3.59 -8.039 -29.141 1 97.94 346 ARG B O 1
ATOM 5787 N N . LEU B 1 347 ? 2.445 -7.684 -27.281 1 98.25 347 LEU B N 1
ATOM 5788 C CA . LEU B 1 347 ? 3.658 -7.297 -26.562 1 98.25 347 LEU B CA 1
ATOM 5789 C C . LEU B 1 347 ? 4.609 -8.477 -26.422 1 98.25 347 LEU B C 1
ATOM 5791 O O . LEU B 1 347 ? 5.82 -8.336 -26.625 1 98.25 347 LEU B O 1
ATOM 5795 N N . VAL B 1 348 ? 4.09 -9.656 -26.062 1 98.56 348 VAL B N 1
ATOM 5796 C CA . VAL B 1 348 ? 4.914 -10.852 -25.953 1 98.56 348 VAL B CA 1
ATOM 5797 C C . VAL B 1 348 ? 5.57 -11.156 -27.297 1 98.56 348 VAL B C 1
ATOM 5799 O O . VAL B 1 348 ? 6.77 -11.43 -27.359 1 98.56 348 VAL B O 1
ATOM 5802 N N . GLU B 1 349 ? 4.816 -11.062 -28.328 1 98.06 349 GLU B N 1
ATOM 5803 C CA . GLU B 1 349 ? 5.34 -11.32 -29.672 1 98.06 349 GLU B CA 1
ATOM 5804 C C . GLU B 1 349 ? 6.449 -10.336 -30.016 1 98.06 349 GLU B C 1
ATOM 5806 O O . GLU B 1 349 ? 7.5 -10.734 -30.531 1 98.06 349 GLU B O 1
ATOM 5811 N N . ALA B 1 350 ? 6.152 -9.109 -29.75 1 98.31 350 ALA B N 1
ATOM 5812 C CA . ALA B 1 350 ? 7.133 -8.07 -30.078 1 98.31 350 ALA B CA 1
ATOM 5813 C C . ALA B 1 350 ? 8.43 -8.281 -29.297 1 98.31 350 ALA B C 1
ATOM 5815 O O . ALA B 1 350 ? 9.523 -8.109 -29.828 1 98.31 350 ALA B O 1
ATOM 5816 N N . LEU B 1 351 ? 8.312 -8.609 -28.078 1 98.5 351 LEU B N 1
ATOM 5817 C CA . LEU B 1 351 ? 9.492 -8.797 -27.234 1 98.5 351 LEU B CA 1
ATOM 5818 C C . LEU B 1 351 ? 10.266 -10.039 -27.641 1 98.5 351 LEU B C 1
ATOM 5820 O O . LEU B 1 351 ? 11.5 -10.062 -27.578 1 98.5 351 LEU B O 1
ATOM 5824 N N . LEU B 1 352 ? 9.586 -11.109 -28.062 1 97.94 352 LEU B N 1
ATOM 5825 C CA . LEU B 1 352 ? 10.266 -12.297 -28.562 1 97.94 352 LEU B CA 1
ATOM 5826 C C . LEU B 1 352 ? 11.102 -11.977 -29.797 1 97.94 352 LEU B C 1
ATOM 5828 O O . LEU B 1 352 ? 12.219 -12.477 -29.938 1 97.94 352 LEU B O 1
ATOM 5832 N N . HIS B 1 353 ? 10.555 -11.125 -30.578 1 97.38 353 HIS B N 1
ATOM 5833 C CA . HIS B 1 353 ? 11.227 -10.758 -31.812 1 97.38 353 HIS B CA 1
ATOM 5834 C C . HIS B 1 353 ? 12.43 -9.859 -31.547 1 97.38 353 HIS B C 1
ATOM 5836 O O . HIS B 1 353 ? 13.414 -9.898 -32.281 1 97.38 353 HIS B O 1
ATOM 5842 N N . ARG B 1 354 ? 12.391 -9.102 -30.531 1 97.69 354 ARG B N 1
ATOM 5843 C CA . ARG B 1 354 ? 13.398 -8.07 -30.312 1 97.69 354 ARG B CA 1
ATOM 5844 C C . ARG B 1 354 ? 14.344 -8.469 -29.188 1 97.69 354 ARG B C 1
ATOM 5846 O O . ARG B 1 354 ? 15.312 -7.754 -28.906 1 97.69 354 ARG B O 1
ATOM 5853 N N . ALA B 1 355 ? 14.031 -9.586 -28.594 1 97.31 355 ALA B N 1
ATOM 5854 C CA . ALA B 1 355 ? 14.891 -10.055 -27.516 1 97.31 355 ALA B CA 1
ATOM 5855 C C . ALA B 1 355 ? 16.297 -10.367 -28.016 1 97.31 355 ALA B C 1
ATOM 5857 O O . ALA B 1 355 ? 16.453 -10.836 -29.156 1 97.31 355 ALA B O 1
ATOM 5858 N N . PRO B 1 356 ? 17.328 -10.18 -27.281 1 96.94 356 PRO B N 1
ATOM 5859 C CA . PRO B 1 356 ? 17.266 -9.734 -25.875 1 96.94 356 PRO B CA 1
ATOM 5860 C C . PRO B 1 356 ? 17.312 -8.219 -25.734 1 96.94 356 PRO B C 1
ATOM 5862 O O . PRO B 1 356 ? 17.172 -7.691 -24.625 1 96.94 356 PRO B O 1
ATOM 5865 N N . ASP B 1 357 ? 17.375 -7.441 -26.781 1 96.25 357 ASP B N 1
ATOM 5866 C CA . ASP B 1 357 ? 17.703 -6.02 -26.75 1 96.25 357 ASP B CA 1
ATOM 5867 C C . ASP B 1 357 ? 16.578 -5.211 -26.109 1 96.25 357 ASP B C 1
ATOM 5869 O O . ASP B 1 357 ? 16.844 -4.207 -25.438 1 96.25 357 ASP B O 1
ATOM 5873 N N . ALA B 1 358 ? 15.398 -5.668 -26.266 1 96.5 358 ALA B N 1
ATOM 5874 C CA . ALA B 1 358 ? 14.258 -4.898 -25.781 1 96.5 358 ALA B CA 1
ATOM 5875 C C . ALA B 1 358 ? 13.891 -5.305 -24.359 1 96.5 358 ALA B C 1
ATOM 5877 O O . ALA B 1 358 ? 13.016 -4.695 -23.734 1 96.5 358 ALA B O 1
ATOM 5878 N N . LEU B 1 359 ? 14.57 -6.348 -23.844 1 96.88 359 LEU B N 1
ATOM 5879 C CA . LEU B 1 359 ? 14.281 -6.797 -22.484 1 96.88 359 LEU B CA 1
ATOM 5880 C C . LEU B 1 359 ? 15.008 -5.941 -21.453 1 96.88 359 LEU B C 1
ATOM 5882 O O . LEU B 1 359 ? 16.062 -5.367 -21.75 1 96.88 359 LEU B O 1
ATOM 5886 N N . ASP B 1 360 ? 14.445 -5.789 -20.266 1 93 360 ASP B N 1
ATOM 5887 C CA . ASP B 1 360 ? 15.133 -5.152 -19.141 1 93 360 ASP B CA 1
ATOM 5888 C C . ASP B 1 360 ? 16.438 -5.879 -18.812 1 93 360 ASP B C 1
ATOM 5890 O O . ASP B 1 360 ? 16.547 -7.086 -19.031 1 93 360 ASP B O 1
ATOM 5894 N N . PRO B 1 361 ? 17.359 -5.148 -18.25 1 91.19 361 PRO B N 1
ATOM 5895 C CA . PRO B 1 361 ? 18.688 -5.707 -17.953 1 91.19 361 PRO B CA 1
ATOM 5896 C C . PRO B 1 361 ? 18.625 -6.934 -17.047 1 91.19 361 PRO B C 1
ATOM 5898 O O . PRO B 1 361 ? 19.531 -7.777 -17.094 1 91.19 361 PRO B O 1
ATOM 5901 N N . ILE B 1 362 ? 17.625 -7.074 -16.297 1 90.69 362 ILE B N 1
ATOM 5902 C CA . ILE B 1 362 ? 17.516 -8.211 -15.391 1 90.69 362 ILE B CA 1
ATOM 5903 C C . ILE B 1 362 ? 17.109 -9.461 -16.172 1 90.69 362 ILE B C 1
ATOM 5905 O O . ILE B 1 362 ? 17.5 -10.578 -15.828 1 90.69 362 ILE B O 1
ATOM 5909 N N . PHE B 1 363 ? 16.438 -9.305 -17.297 1 95.25 363 PHE B N 1
ATOM 5910 C CA . PHE B 1 363 ? 15.867 -10.438 -18.016 1 95.25 363 PHE B CA 1
ATOM 5911 C C . PHE B 1 363 ? 16.719 -10.789 -19.234 1 95.25 363 PHE B C 1
ATOM 5913 O O . PHE B 1 363 ? 16.781 -11.953 -19.625 1 95.25 363 PHE B O 1
ATOM 5920 N N . ALA B 1 364 ? 17.422 -9.789 -19.797 1 96.38 364 ALA B N 1
ATOM 5921 C CA . ALA B 1 364 ? 18.188 -10.008 -21.016 1 96.38 364 ALA B CA 1
ATOM 5922 C C . ALA B 1 364 ? 19.219 -11.125 -20.828 1 96.38 364 ALA B C 1
ATOM 5924 O O . ALA B 1 364 ? 19.297 -12.047 -21.656 1 96.38 364 ALA B O 1
ATOM 5925 N N . PRO B 1 365 ? 19.984 -11.102 -19.703 1 94.62 365 PRO B N 1
ATOM 5926 C CA . PRO B 1 365 ? 20.938 -12.188 -19.516 1 94.62 365 PRO B CA 1
ATOM 5927 C C . PRO B 1 365 ? 20.266 -13.547 -19.344 1 94.62 365 PRO B C 1
ATOM 5929 O O . PRO B 1 365 ? 20.812 -14.57 -19.75 1 94.62 365 PRO B O 1
ATOM 5932 N N . LEU B 1 366 ? 19.109 -13.586 -18.719 1 94.69 366 LEU B N 1
ATOM 5933 C CA . LEU B 1 366 ? 18.359 -14.828 -18.531 1 94.69 366 LEU B CA 1
ATOM 5934 C C . LEU B 1 366 ? 17.906 -15.391 -19.891 1 94.69 366 LEU B C 1
ATOM 5936 O O . LEU B 1 366 ? 17.969 -16.609 -20.109 1 94.69 366 LEU B O 1
ATOM 5940 N N . TRP B 1 367 ? 17.5 -14.492 -20.75 1 97.56 367 TRP B N 1
ATOM 5941 C CA . TRP B 1 367 ? 17.062 -14.906 -22.078 1 97.56 367 TRP B CA 1
ATOM 5942 C C . TRP B 1 367 ? 18.234 -15.484 -22.875 1 97.56 367 TRP B C 1
ATOM 5944 O O . TRP B 1 367 ? 18.094 -16.531 -23.531 1 97.56 367 TRP B O 1
ATOM 5954 N N . LYS B 1 368 ? 19.375 -14.875 -22.75 1 97.19 368 LYS B N 1
ATOM 5955 C CA . LYS B 1 368 ? 20.562 -15.305 -23.469 1 97.19 368 LYS B CA 1
ATOM 5956 C C . LYS B 1 368 ? 21.031 -16.688 -23 1 97.19 368 LYS B C 1
ATOM 5958 O O . LYS B 1 368 ? 21.531 -17.484 -23.797 1 97.19 368 LYS B O 1
ATOM 5963 N N . SER B 1 369 ? 20.828 -16.922 -21.75 1 95.69 369 SER B N 1
ATOM 5964 C CA . SER B 1 369 ? 21.328 -18.156 -21.156 1 95.69 369 SER B CA 1
ATOM 5965 C C . SER B 1 369 ? 20.266 -19.266 -21.219 1 95.69 369 SER B C 1
ATOM 5967 O O . SER B 1 369 ? 20.516 -20.391 -20.781 1 95.69 369 SER B O 1
ATOM 5969 N N . ALA B 1 370 ? 19.141 -18.969 -21.75 1 96.69 370 ALA B N 1
ATOM 5970 C CA . ALA B 1 370 ? 18.047 -19.938 -21.781 1 96.69 370 ALA B CA 1
ATOM 5971 C C . ALA B 1 370 ? 18.406 -21.141 -22.641 1 96.69 370 ALA B C 1
ATOM 5973 O O . ALA B 1 370 ? 19.047 -21 -23.688 1 96.69 370 ALA B O 1
ATOM 5974 N N . ALA B 1 371 ? 17.969 -22.281 -22.281 1 96.5 371 ALA B N 1
ATOM 5975 C CA . ALA B 1 371 ? 18.391 -23.531 -22.891 1 96.5 371 ALA B CA 1
ATOM 5976 C C . ALA B 1 371 ? 17.688 -23.781 -24.219 1 96.5 371 ALA B C 1
ATOM 5978 O O . ALA B 1 371 ? 18.203 -24.5 -25.078 1 96.5 371 ALA B O 1
ATOM 5979 N N . ASP B 1 372 ? 16.5 -23.312 -24.391 1 97.12 372 ASP B N 1
ATOM 5980 C CA . ASP B 1 372 ? 15.688 -23.562 -25.594 1 97.12 372 ASP B CA 1
ATOM 5981 C C . ASP B 1 372 ? 14.641 -22.469 -25.781 1 97.12 372 ASP B C 1
ATOM 5983 O O . ASP B 1 372 ? 14.625 -21.469 -25.047 1 97.12 372 ASP B O 1
ATOM 5987 N N . ASP B 1 373 ? 13.805 -22.625 -26.766 1 97.31 373 ASP B N 1
ATOM 5988 C CA . ASP B 1 373 ? 12.828 -21.609 -27.125 1 97.31 373 ASP B CA 1
ATOM 5989 C C . ASP B 1 373 ? 11.75 -21.484 -26.047 1 97.31 373 ASP B C 1
ATOM 5991 O O . ASP B 1 373 ? 11.242 -20.391 -25.797 1 97.31 373 ASP B O 1
ATOM 5995 N N . ALA B 1 374 ? 11.391 -22.578 -25.438 1 97.62 374 ALA B N 1
ATOM 5996 C CA . ALA B 1 374 ? 10.414 -22.547 -24.359 1 97.62 374 ALA B CA 1
ATOM 5997 C C . ALA B 1 374 ? 10.93 -21.734 -23.172 1 97.62 374 ALA B C 1
ATOM 5999 O O . ALA B 1 374 ? 10.195 -20.938 -22.594 1 97.62 374 ALA B O 1
ATOM 6000 N N . ALA B 1 375 ? 12.141 -21.953 -22.844 1 97.81 375 ALA B N 1
ATOM 6001 C CA . ALA B 1 375 ? 12.773 -21.219 -21.766 1 97.81 375 ALA B CA 1
ATOM 6002 C C . ALA B 1 375 ? 12.883 -19.734 -22.094 1 97.81 375 ALA B C 1
ATOM 6004 O O . ALA B 1 375 ? 12.719 -18.875 -21.219 1 97.81 375 ALA B O 1
ATOM 6005 N N . ARG B 1 376 ? 13.211 -19.406 -23.344 1 98.38 376 ARG B N 1
ATOM 6006 C CA . ARG B 1 376 ? 13.258 -18.016 -23.781 1 98.38 376 ARG B CA 1
ATOM 6007 C C . ARG B 1 376 ? 11.891 -17.359 -23.672 1 98.38 376 ARG B C 1
ATOM 6009 O O . ARG B 1 376 ? 11.781 -16.219 -23.219 1 98.38 376 ARG B O 1
ATOM 6016 N N . LEU B 1 377 ? 10.859 -18.094 -24.062 1 98.56 377 LEU B N 1
ATOM 6017 C CA . LEU B 1 377 ? 9.5 -17.594 -23.938 1 98.56 377 LEU B CA 1
ATOM 6018 C C . LEU B 1 377 ? 9.148 -17.312 -22.484 1 98.56 377 LEU B C 1
ATOM 6020 O O . LEU B 1 377 ? 8.531 -16.297 -22.172 1 98.56 377 LEU B O 1
ATOM 6024 N N . ARG B 1 378 ? 9.57 -18.172 -21.578 1 98.38 378 ARG B N 1
ATOM 6025 C CA . ARG B 1 378 ? 9.328 -18 -20.156 1 98.38 378 ARG B CA 1
ATOM 6026 C C . ARG B 1 378 ? 9.922 -16.688 -19.656 1 98.38 378 ARG B C 1
ATOM 6028 O O . ARG B 1 378 ? 9.297 -15.969 -18.875 1 98.38 378 ARG B O 1
ATOM 6035 N N . VAL B 1 379 ? 11.109 -16.375 -20.109 1 98.31 379 VAL B N 1
ATOM 6036 C CA . VAL B 1 379 ? 11.773 -15.133 -19.703 1 98.31 379 VAL B CA 1
ATOM 6037 C C . VAL B 1 379 ? 10.969 -13.93 -20.188 1 98.31 379 VAL B C 1
ATOM 6039 O O . VAL B 1 379 ? 10.781 -12.961 -19.438 1 98.31 379 VAL B O 1
ATOM 6042 N N . VAL B 1 380 ? 10.461 -13.977 -21.406 1 98.75 380 VAL B N 1
ATOM 6043 C CA . VAL B 1 380 ? 9.656 -12.898 -21.969 1 98.75 380 VAL B CA 1
ATOM 6044 C C . VAL B 1 380 ? 8.352 -12.766 -21.188 1 98.75 380 VAL B C 1
ATOM 6046 O O . VAL B 1 380 ? 7.898 -11.648 -20.906 1 98.75 380 VAL B O 1
ATOM 6049 N N . ILE B 1 381 ? 7.77 -13.922 -20.828 1 98.62 381 ILE B N 1
ATOM 6050 C CA . ILE B 1 381 ? 6.547 -13.93 -20.031 1 98.62 381 ILE B CA 1
ATOM 6051 C C . ILE B 1 381 ? 6.812 -13.289 -18.672 1 98.62 381 ILE B C 1
ATOM 6053 O O . ILE B 1 381 ? 6 -12.5 -18.188 1 98.62 381 ILE B O 1
ATOM 6057 N N . ASP B 1 382 ? 7.949 -13.609 -18.078 1 98.25 382 ASP B N 1
ATOM 6058 C CA . ASP B 1 382 ? 8.344 -12.992 -16.812 1 98.25 382 ASP B CA 1
ATOM 6059 C C . ASP B 1 382 ? 8.43 -11.477 -16.938 1 98.25 382 ASP B C 1
ATOM 6061 O O . ASP B 1 382 ? 7.965 -10.742 -16.078 1 98.25 382 ASP B O 1
ATOM 6065 N N . GLN B 1 383 ? 9.008 -11.008 -18.031 1 97.81 383 GLN B N 1
ATOM 6066 C CA . GLN B 1 383 ? 9.133 -9.578 -18.312 1 97.81 383 GLN B CA 1
ATOM 6067 C C . GLN B 1 383 ? 7.762 -8.914 -18.406 1 97.81 383 GLN B C 1
ATOM 6069 O O . GLN B 1 383 ? 7.516 -7.902 -17.75 1 97.81 383 GLN B O 1
ATOM 6074 N N . VAL B 1 384 ? 6.926 -9.484 -19.172 1 98.31 384 VAL B N 1
ATOM 6075 C CA . VAL B 1 384 ? 5.613 -8.883 -19.391 1 98.31 384 VAL B CA 1
ATOM 6076 C C . VAL B 1 384 ? 4.793 -8.922 -18.109 1 98.31 384 VAL B C 1
ATOM 6078 O O . VAL B 1 384 ? 4.117 -7.945 -17.766 1 98.31 384 VAL B O 1
ATOM 6081 N N . ALA B 1 385 ? 4.875 -10.047 -17.375 1 98 385 ALA B N 1
ATOM 6082 C CA . ALA B 1 385 ? 4.121 -10.211 -16.141 1 98 385 ALA B CA 1
ATOM 6083 C C . ALA B 1 385 ? 4.578 -9.211 -15.078 1 98 385 ALA B C 1
ATOM 6085 O O . ALA B 1 385 ? 3.83 -8.891 -14.148 1 98 385 ALA B O 1
ATOM 6086 N N . SER B 1 386 ? 5.773 -8.711 -15.148 1 96.44 386 SER B N 1
ATOM 6087 C CA . SER B 1 386 ? 6.328 -7.812 -14.141 1 96.44 386 SER B CA 1
ATOM 6088 C C . SER B 1 386 ? 5.91 -6.371 -14.398 1 96.44 386 SER B C 1
ATOM 6090 O O . SER B 1 386 ? 6.102 -5.504 -13.539 1 96.44 386 SER B O 1
ATOM 6092 N N . LEU B 1 387 ? 5.312 -6.082 -15.539 1 95.88 387 LEU B N 1
ATOM 6093 C CA . LEU B 1 387 ? 4.93 -4.719 -15.883 1 95.88 387 LEU B CA 1
ATOM 6094 C C . LEU B 1 387 ? 3.674 -4.297 -15.133 1 95.88 387 LEU B C 1
ATOM 6096 O O . LEU B 1 387 ? 2.891 -5.145 -14.703 1 95.88 387 LEU B O 1
ATOM 6100 N N . THR B 1 388 ? 3.539 -3.027 -14.875 1 93.12 388 THR B N 1
ATOM 6101 C CA . THR B 1 388 ? 2.285 -2.451 -14.406 1 93.12 388 THR B CA 1
ATOM 6102 C C . THR B 1 388 ? 1.316 -2.244 -15.562 1 93.12 388 THR B C 1
ATOM 6104 O O . THR B 1 388 ? 1.691 -2.406 -16.734 1 93.12 388 THR B O 1
ATOM 6107 N N . ASP B 1 389 ? 0.052 -1.874 -15.258 1 92.06 389 ASP B N 1
ATOM 6108 C CA . ASP B 1 389 ? -0.942 -1.666 -16.312 1 92.06 389 ASP B CA 1
ATOM 6109 C C . ASP B 1 389 ? -0.51 -0.554 -17.266 1 92.06 389 ASP B C 1
ATOM 6111 O O . ASP B 1 389 ? -0.442 -0.761 -18.469 1 92.06 389 ASP B O 1
ATOM 6115 N N . PRO B 1 390 ? -0.107 0.621 -16.75 1 88.94 390 PRO B N 1
ATOM 6116 C CA . PRO B 1 390 ? 0.294 1.678 -17.688 1 88.94 390 PRO B CA 1
ATOM 6117 C C . PRO B 1 390 ? 1.584 1.347 -18.438 1 88.94 390 PRO B C 1
ATOM 6119 O O . PRO B 1 390 ? 1.739 1.72 -19.594 1 88.94 390 PRO B O 1
ATOM 6122 N N . ALA B 1 391 ? 2.502 0.633 -17.812 1 92 391 ALA B N 1
ATOM 6123 C CA . ALA B 1 391 ? 3.756 0.259 -18.453 1 92 391 ALA B CA 1
ATOM 6124 C C . ALA B 1 391 ? 3.506 -0.716 -19.609 1 92 391 ALA B C 1
ATOM 6126 O O . ALA B 1 391 ? 4.164 -0.642 -20.641 1 92 391 ALA B O 1
ATOM 6127 N N . ALA B 1 392 ? 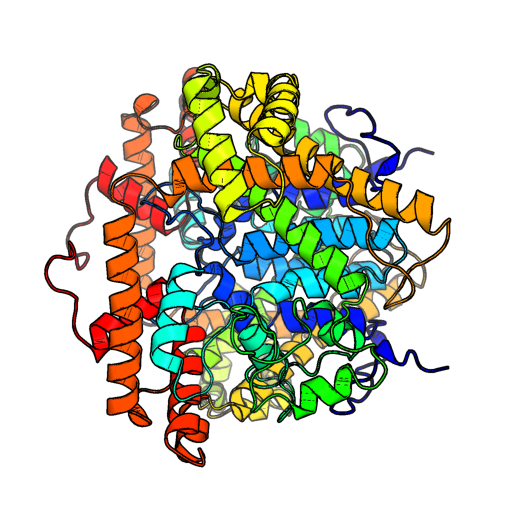2.584 -1.648 -19.391 1 95.19 392 ALA B N 1
ATOM 6128 C CA . ALA B 1 392 ? 2.252 -2.596 -20.453 1 95.19 392 ALA B CA 1
ATOM 6129 C C . ALA B 1 392 ? 1.752 -1.871 -21.703 1 95.19 392 ALA B C 1
ATOM 6131 O O . ALA B 1 392 ? 2.146 -2.205 -22.812 1 95.19 392 ALA B O 1
ATOM 6132 N N . VAL B 1 393 ? 0.917 -0.881 -21.453 1 93.75 393 VAL B N 1
ATOM 6133 C CA . VAL B 1 393 ? 0.377 -0.099 -22.562 1 93.75 393 VAL B CA 1
ATOM 6134 C C . VAL B 1 393 ? 1.501 0.681 -23.25 1 93.75 393 VAL B C 1
ATOM 6136 O O . VAL B 1 393 ? 1.616 0.678 -24.469 1 93.75 393 VAL B O 1
ATOM 6139 N N . ALA B 1 394 ? 2.336 1.312 -22.484 1 93 394 ALA B N 1
ATOM 6140 C CA . ALA B 1 394 ? 3.428 2.117 -23.016 1 93 394 ALA B CA 1
ATOM 6141 C C . ALA B 1 394 ? 4.402 1.259 -23.828 1 93 394 ALA B C 1
ATOM 6143 O O . ALA B 1 394 ? 4.832 1.65 -24.906 1 93 394 ALA B O 1
ATOM 6144 N N . TRP B 1 395 ? 4.742 0.114 -23.266 1 95.81 395 TRP B N 1
ATOM 6145 C CA . TRP B 1 395 ? 5.645 -0.798 -23.969 1 95.81 395 TRP B CA 1
ATOM 6146 C C . TRP B 1 395 ? 5.02 -1.297 -25.266 1 95.81 395 TRP B C 1
ATOM 6148 O O . TRP B 1 395 ? 5.691 -1.382 -26.297 1 95.81 395 TRP B O 1
ATOM 6158 N N . HIS B 1 396 ? 3.783 -1.653 -25.172 1 96.62 396 HIS B N 1
ATOM 6159 C CA . HIS B 1 396 ? 3.076 -2.104 -26.359 1 96.62 396 HIS B CA 1
ATOM 6160 C C . HIS B 1 396 ? 3.113 -1.044 -27.469 1 96.62 396 HIS B C 1
ATOM 6162 O O . HIS B 1 396 ? 3.443 -1.346 -28.609 1 96.62 396 HIS B O 1
ATOM 6168 N N . ASP B 1 397 ? 2.785 0.168 -27.094 1 95.12 397 ASP B N 1
ATOM 6169 C CA . ASP B 1 397 ? 2.762 1.258 -28.062 1 95.12 397 ASP B CA 1
ATOM 6170 C C . ASP B 1 397 ? 4.145 1.48 -28.672 1 95.12 397 ASP B C 1
ATOM 6172 O O . ASP B 1 397 ? 4.266 1.728 -29.875 1 95.12 397 ASP B O 1
ATOM 6176 N N . ARG B 1 398 ? 5.129 1.372 -27.906 1 95.12 398 ARG B N 1
ATOM 6177 C CA . ARG B 1 398 ? 6.5 1.618 -28.344 1 95.12 398 ARG B CA 1
ATOM 6178 C C . ARG B 1 398 ? 7.016 0.474 -29.203 1 95.12 398 ARG B C 1
ATOM 6180 O O . ARG B 1 398 ? 7.68 0.704 -30.219 1 95.12 398 ARG B O 1
ATOM 6187 N N . LEU B 1 399 ? 6.684 -0.738 -28.859 1 96.06 399 LEU B N 1
ATOM 6188 C CA . LEU B 1 399 ? 7.344 -1.896 -29.453 1 96.06 399 LEU B CA 1
ATOM 6189 C C . LEU B 1 399 ? 6.469 -2.523 -30.531 1 96.06 399 LEU B C 1
ATOM 6191 O O . LEU B 1 399 ? 6.98 -3.121 -31.484 1 96.06 399 LEU B O 1
ATOM 6195 N N . ALA B 1 400 ? 5.133 -2.459 -30.391 1 94 400 ALA B N 1
ATOM 6196 C CA . ALA B 1 400 ? 4.219 -3.135 -31.297 1 94 400 ALA B CA 1
ATOM 6197 C C . ALA B 1 400 ? 3.344 -2.131 -32.062 1 94 400 ALA B C 1
ATOM 6199 O O . ALA B 1 400 ? 2.656 -2.488 -33 1 94 400 ALA B O 1
ATOM 6200 N N . GLY B 1 401 ? 3.395 -0.859 -31.734 1 89.62 401 GLY B N 1
ATOM 6201 C CA . GLY B 1 401 ? 2.533 0.147 -32.344 1 89.62 401 GLY B CA 1
ATOM 6202 C C . GLY B 1 401 ? 1.157 0.211 -31.703 1 89.62 401 GLY B C 1
ATOM 6203 O O . GLY B 1 401 ? 0.653 -0.794 -31.188 1 89.62 401 GLY B O 1
ATOM 6204 N N . PRO B 1 402 ? 0.611 1.409 -31.672 1 85.69 402 PRO B N 1
ATOM 6205 C CA . PRO B 1 402 ? -0.704 1.568 -31.047 1 85.69 402 PRO B CA 1
ATOM 6206 C C . PRO B 1 402 ? -1.803 0.803 -31.781 1 85.69 402 PRO B C 1
ATOM 6208 O O . PRO B 1 402 ? -1.697 0.569 -33 1 85.69 402 PRO B O 1
ATOM 6211 N N . LEU B 1 403 ? -2.742 0.247 -30.953 1 81.81 403 LEU B N 1
ATOM 6212 C CA . LEU B 1 403 ? -3.867 -0.471 -31.547 1 81.81 403 LEU B CA 1
ATOM 6213 C C . LEU B 1 403 ? -4.754 0.476 -32.344 1 81.81 403 LEU B C 1
ATOM 6215 O O . LEU B 1 403 ? -4.922 1.64 -31.969 1 81.81 403 LEU B O 1
ATOM 6219 N N . GLU B 1 404 ? -5.141 0.157 -33.5 1 67.56 404 GLU B N 1
ATOM 6220 C CA . GLU B 1 404 ? -6.043 0.947 -34.344 1 67.56 404 GLU B CA 1
ATOM 6221 C C . GLU B 1 404 ? -7.359 1.223 -33.625 1 67.56 404 GLU B C 1
ATOM 6223 O O . GLU B 1 404 ? -7.875 0.362 -32.906 1 67.56 404 GLU B O 1
ATOM 6228 N N . GLY B 1 405 ? -7.969 2.629 -33.406 1 56.53 405 GLY B N 1
ATOM 6229 C CA . GLY B 1 405 ? -9.242 3.092 -32.875 1 56.53 405 GLY B CA 1
ATOM 6230 C C . GLY B 1 405 ? -9.156 3.537 -31.422 1 56.53 405 GLY B C 1
ATOM 6231 O O . GLY B 1 405 ? -10.18 3.805 -30.781 1 56.53 405 GLY B O 1
ATOM 6232 N N . ALA B 1 406 ? -8.133 3.213 -30.766 1 50.44 406 ALA B N 1
ATOM 6233 C CA . ALA B 1 406 ? -8.039 3.682 -29.391 1 50.44 406 ALA B CA 1
ATOM 6234 C C . ALA B 1 406 ? -8.102 5.207 -29.312 1 50.44 406 ALA B C 1
ATOM 6236 O O . ALA B 1 406 ? -7.43 5.895 -30.094 1 50.44 406 ALA B O 1
ATOM 6237 N N . PRO B 1 407 ? -9.117 5.828 -28.641 1 39.19 407 PRO B N 1
ATOM 6238 C CA . PRO B 1 407 ? -9.023 7.289 -28.625 1 39.19 407 PRO B CA 1
ATOM 6239 C C . PRO B 1 407 ? -7.66 7.789 -28.156 1 39.19 407 PRO B C 1
ATOM 6241 O O . PRO B 1 407 ? -7.02 7.152 -27.312 1 39.19 407 PRO B O 1
ATOM 6244 N N . GLN B 1 408 ? -6.852 8.617 -28.875 1 29.64 408 GLN B N 1
ATOM 6245 C CA . GLN B 1 408 ? -5.633 9.281 -28.422 1 29.64 408 GLN B CA 1
ATOM 6246 C C . GLN B 1 408 ? -5.797 9.82 -27 1 29.64 408 GLN B C 1
ATOM 6248 O O . GLN B 1 408 ? -6.848 10.367 -26.656 1 29.64 408 GLN B O 1
#

InterPro domains:
  IPR003607 HD/PDEase domain [SM00471] (54-208)
  IPR003607 HD/PDEase domain [cd00077] (56-99)
  IPR006261 dGTP triphosphohydrolase [TIGR01353] (21-400)
  IPR006674 HD domain [PF01966] (58-197)
  IPR006674 HD domain [PS51831] (58-199)
  IPR023023 dNTP triphosphohydrolase, type 2 [MF_01212] (1-400)
  IPR026875 Phosphohydrolase-associated domain [PF13286] (307-398)
  IPR050135 Deoxyguanosinetriphosphate triphosphohydrolase-like [PTHR11373] (15-205)

Sequence (816 aa):
MTDPGAERLVAEPAKDPGTGRTPYQRDRARVLHSAAFRRLAAKTQVITASGDDFLRTRLTHSLEVAQIAREMGVALGADPDVVDTAGLAHDLGHPPFGHNGEDALDVVAQPAGGFEGNAQTLRVVSRLEAKVPGAGLNLTRATLDAITKYPWGRKPGTRKFNVYPDDQPVFEWYREQAPPDRRCLEAQIMDWADDVAYSVHDLEDGVHAGHVRIELLADPDERDALCADVARVYSPESPGDLRAVLTELLAEPVVEGLARYDGSHLAQSRLKQVTSALVGRLSAVAVRATREKTGPGPLRGYAADLEIPRRARAECALLKGLALRYVMNRPGANARYVRQREILTRLVEALLHRAPDALDPIFAPLWKSAADDAARLRVVIDQVASLTDPAAVAWHDRLAGPLEGAPQMTDPGAERLVAEPAKDPGTGRTPYQRDRARVLHSAAFRRLAAKTQVITASGDDFLRTRLTHSLEVAQIAREMGVALGADPDVVDTAGLAHDLGHPPFGHNGEDALDVVAQPAGGFEGNAQTLRVVSRLEAKVPGAGLNLTRATLDAITKYPWGRKPGTRKFNVYPDDQPVFEWYREQAPPDRRCLEAQIMDWADDVAYSVHDLEDGVHAGHVRIELLADPDERDALCADVARVYSPESPGDLRAVLTELLAEPVVEGLARYDGSHLAQSRLKQVTSALVGRLSAVAVRATREKTGPGPLRGYAADLEIPRRARAECALLKGLALRYVMNRPGANARYVRQREILTRLVEALLHRAPDALDPIFAPLWKSAADDAARLRVVIDQVASLTDPAAVAWHDRLAGPLEGAPQ

Foldseek 3Di:
DPPLQLDFPDDDPPPPVPVVDRLLNLLQVLLCPWLLLVLQQQAAAFFDDPPPDDGDTSNNLLQQLLVLLLVLQVLQQHDSSLLSSLSSQLQSQFFHPGVLQQVLQQVLLVLLQGGDRQQSSLCQQQPQIPDDHNGRSRHGLSSSLLNFLFLAGDDPPDPHHRHGPVRVVVSCVSCVPPPPRDGWASNLSSVLSSLLSLLLVLLLRCLLVVLFALVVVVDVVVLLVLLVLLCVPQDVDHSVVLSVLVVVVCPDPLNVLSHPQPNDPVNNVSSVVSSVVSSVVLSVQQSVVQCVVQPDDHGTTHSGHTDGDPSSSSVSSSSNSSCVVRPCPDPPNVVVSVVLSVLLNLLLVLCLVVPPVLADPSLRVQLVPAPDPSSNSVSSSSRSRSHRNVRSQVSSCVRVNDDPPDDD/DPPLQLDFPDDDPPPPVPVVDRLLNLLQVLLCPWLLLVLQQQAAAFFDDPPPDDGDTSNNLLQQLLVLLLVLQVLQAHDSSLLSSLSSQLQSQFFHPGVLQQVLQQVLLVLLQGGARQQSSLCQQQPQTPDDHNGRSRHGLSSSLLNFLFLAGDDPPDPHHRHGPVRVVVSCVSCVPPPPRDGWASNLSSVLSSLLSLLLVLLLRCLLVVLFAVVVVVDVVVLLVLLVLLCVPQDVDHSVVLSVLVVVVCPDPLNVLSHPQPNDPVNNVSSVVSSVVSSVVLSVQQSVVQCVVQPDDHGTTRSGHTDGDPSSSSVSSSSNSSCVVRPCPDPPNVVVSVVLSVLLNLLLVLCLVVPPVLADPSLRVQLVPADDPSSNSVSSSSRSRSHRNVRSQVSSCVRVNDDPPDDD

Radius of gyration: 26.08 Å; Cα contacts (8 Å, |Δi|>4): 1406; chains: 2; bounding box: 73×68×70 Å

Solvent-accessible surface area (backbone atoms only — not comparable to full-atom values): 41935 Å² total; per-residue (Å²): 132,82,62,71,46,60,42,42,86,65,87,65,76,79,64,73,79,80,72,73,69,51,69,44,52,48,38,33,50,52,50,69,70,29,69,57,44,57,36,23,45,51,19,49,50,82,56,72,60,61,77,77,52,90,53,62,22,39,34,60,48,22,52,48,12,12,52,48,11,21,55,50,21,51,76,42,42,24,60,37,42,37,15,22,32,15,16,56,44,50,64,49,21,43,25,29,59,24,70,59,27,35,55,38,45,22,64,74,27,46,81,47,75,37,51,38,42,46,16,38,20,50,44,36,45,42,51,68,39,56,59,38,93,88,28,1,60,48,49,27,26,46,39,57,44,19,46,30,78,36,61,42,51,77,43,89,97,45,84,73,26,28,36,48,81,91,46,42,68,62,52,49,60,54,39,65,89,51,64,83,72,53,63,31,27,42,11,46,41,23,52,49,22,40,50,46,42,50,15,44,50,43,41,51,52,28,38,74,72,62,49,44,59,64,62,58,57,72,38,66,66,50,41,51,51,46,22,44,52,18,33,72,72,61,35,92,54,51,41,69,61,42,43,55,52,48,54,54,52,57,65,34,70,59,52,52,66,49,45,82,68,70,60,28,51,66,45,44,18,47,50,48,50,33,43,53,50,51,50,48,49,58,50,47,50,26,51,50,48,25,36,72,73,69,46,85,68,69,39,54,46,77,74,44,70,78,32,68,52,68,65,57,53,49,51,44,25,48,37,38,29,50,36,45,61,39,57,64,62,29,87,68,38,63,62,53,53,53,51,52,28,47,45,54,52,44,32,50,52,38,44,64,71,42,49,50,76,72,44,56,56,56,43,23,60,55,36,72,67,36,89,45,70,38,50,30,49,43,40,50,50,52,53,57,33,67,33,27,36,66,29,48,52,51,49,20,38,72,65,58,47,69,70,89,86,61,82,129,131,82,63,72,46,60,41,41,87,65,87,67,76,79,65,74,80,82,71,74,70,50,69,42,52,49,40,34,52,52,49,69,69,30,70,55,45,57,36,22,47,50,18,48,51,84,57,72,60,63,76,77,53,90,54,61,22,39,33,59,48,21,51,49,13,12,52,49,12,21,54,51,21,52,76,42,42,24,61,38,43,36,16,22,34,17,16,56,42,49,64,48,21,43,26,28,59,23,70,59,27,36,53,38,46,22,64,74,26,46,81,48,75,37,51,37,41,46,16,38,20,48,43,36,44,44,51,68,38,55,58,39,93,88,28,1,59,48,48,27,25,44,38,56,44,19,45,30,79,36,62,42,50,76,45,92,96,46,83,72,28,28,35,48,81,91,46,42,68,64,52,50,59,55,39,65,88,50,66,82,71,52,63,29,27,40,11,47,42,23,52,50,21,40,49,46,42,51,15,45,52,44,39,52,50,29,39,74,71,63,48,44,58,64,62,58,56,74,38,66,66,49,42,50,51,45,22,44,53,16,33,73,73,61,36,92,53,50,39,70,60,42,44,54,52,48,54,56,54,58,64,34,70,58,52,53,67,49,44,81,67,69,60,29,52,67,44,42,19,47,50,48,51,33,41,51,50,51,51,50,48,59,51,47,51,26,51,50,47,26,36,72,74,69,46,85,69,69,40,54,46,77,73,46,69,77,31,70,50,68,66,57,55,49,52,42,24,49,37,39,29,48,35,44,61,37,56,62,59,30,88,71,39,63,63,54,53,53,50,52,30,49,44,53,52,45,33,49,52,38,44,66,72,42,50,52,78,71,44,56,58,56,42,23,61,52,37,72,67,35,88,45,70,38,50,30,48,42,41,50,49,52,56,56,31,66,34,28,37,67,30,48,52,50,48,19,37,72,67,59,46,70,70,89,86,61,83,129

Secondary structure (DSSP, 8-state):
---GGG-BSS------TTS---HHHHHHHHHHTSHHHHHGGGSB-SS---TTS-PPBHHHHHHHHHHHHHHHHHHHT--HHHHHHHHHHTTTT--TTHHHHHHHHHHHTGGGT---HHHHHHHIIIIISSSBTTTBT--BHHHHHHT-SS-SB--TT----SB-GGGHHHHHHHTTTSPTT---HHHHHHHHHHHHHHHHHHHHHHHHTT---GGGGGSHHHHHHHHHHHHHHT-SS-HHHHHHHHHHHHHSHHHHTTTT----HHHHHHHHHHHHHHHHHHHHHHHHHHHHHH-SS---TTS------HHHHHHHHHHHHHHIIIIIT-TTHHHHHHHHHHHHHHHHHHHHHHTTTTS-TTTHHHHHT-SSHHHHHHHHHHHHHTS-HHHHHHHHHHHT-PPTT---/---GGG-BSS------GGG---HHHHHHHHHHTSHHHHHGGGSB-SS---TTS-PPBHHHHHHHHHHHHHHHHHHHT--HHHHHHHHHHTTTT--TTHHHHHHHHHHHTGGGT---HHHHHHHIIIIISSSBTTTBT--BHHHHHHT-SS-SB--TT----SB-GGGHHHHHHHTTTSPTT---HHHHHHHHHHHHHHHHHHHHHHHHHT---GGGGGSHHHHHHHHHHHHHHT-SS-HHHHHHHHHHHHHSHHHHTTTT----HHHHHHHHHHHHHHHHHHHHHHHHHHHHHH-SS---TTS------HHHHHHHHHHHHHHIIIIIT-TTHHHHHHHHHHHHHHHHHHHHHHTTTTS-TTTHHHHHT-SSHHHHHHHHHHHHHTS-HHHHHHHHHHHH-PPTT---

Nearest PDB structures (foldseek):
  7lwz-assembly1_F  TM=8.083E-01  e=6.332E-20  Vibrio cholerae O1 biovar El Tor str. N16961
  7lwz-assembly1_B  TM=8.163E-01  e=4.147E-19  Vibrio cholerae O1 biovar El Tor str. N16961
  2dqb-assembly1_D  TM=8.181E-01  e=1.480E-17  Thermus thermophilus HB8
  2dqb-assembly1_A  TM=7.906E-01  e=4.495E-18  Thermus thermophilus HB8
  2dqb-assembly1_C  TM=8.257E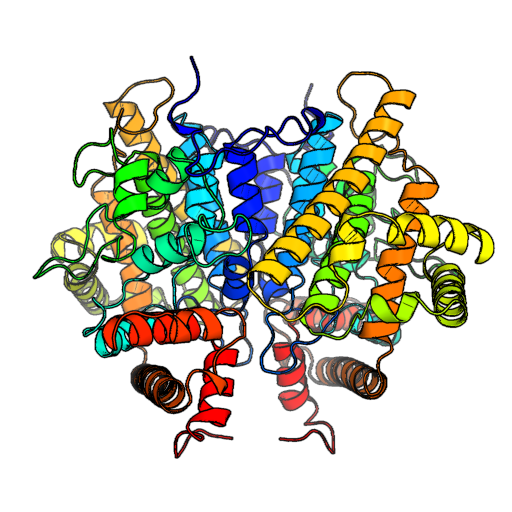-01  e=3.876E-17  Thermus thermophilus HB8

Organism: NCBI:txid927661

pLDDT: mean 90.93, std 11.46, range [29.38, 98.75]